Protein 3S6O (pdb70)

Structure (mmCIF, N/CA/C/O backbone):
data_3S6O
#
_entry.id   3S6O
#
_cell.length_a   51.410
_cell.length_b   165.660
_cell.length_c   165.840
_cell.angle_alpha   90.000
_cell.angle_beta   90.000
_cell.angle_gamma   90.000
#
_symmetry.space_group_name_H-M   'P 2 21 21'
#
loop_
_entity.id
_entity.type
_entity.pdbx_description
1 polymer 'Polysaccharide deacetylase family protein'
2 non-polymer 1,2-ETHANEDIOL
3 water water
#
loop_
_atom_site.group_PDB
_atom_site.id
_atom_site.type_symbol
_atom_site.label_atom_id
_atom_site.label_alt_id
_atom_site.label_comp_id
_atom_site.label_asym_id
_atom_site.label_entity_id
_atom_site.label_seq_id
_atom_site.pdbx_PDB_ins_code
_atom_site.Cartn_x
_atom_site.Cartn_y
_atom_site.Cartn_z
_atom_site.occupancy
_atom_site.B_iso_or_equiv
_atom_site.auth_seq_id
_atom_site.auth_comp_id
_atom_site.auth_asym_id
_atom_site.auth_atom_id
_atom_site.pdbx_PDB_model_num
ATOM 1 N N . PHE A 1 7 ? -1.594 -16.191 -74.701 1.00 30.58 3 PHE A N 1
ATOM 2 C CA . PHE A 1 7 ? -2.336 -17.200 -73.900 1.00 30.17 3 PHE A CA 1
ATOM 3 C C . PHE A 1 7 ? -2.649 -16.637 -72.535 1.00 30.50 3 PHE A C 1
ATOM 4 O O . PHE A 1 7 ? -1.747 -16.222 -71.788 1.00 30.48 3 PHE A O 1
ATOM 12 N N . ASP A 1 8 ? -3.934 -16.655 -72.211 1.00 30.27 4 ASP A N 1
ATOM 13 C CA . ASP A 1 8 ? -4.412 -16.228 -70.902 1.00 30.07 4 ASP A CA 1
ATOM 14 C C . ASP A 1 8 ? -3.770 -14.910 -70.442 1.00 29.98 4 ASP A C 1
ATOM 15 O O . ASP A 1 8 ? -3.093 -14.858 -69.399 1.00 30.89 4 ASP A O 1
ATOM 20 N N . PRO A 1 9 ? -3.981 -13.835 -71.226 1.00 29.38 5 PRO A N 1
ATOM 21 C CA . PRO A 1 9 ? -3.403 -12.517 -70.924 1.00 28.41 5 PRO A CA 1
ATOM 22 C C . PRO A 1 9 ? -3.673 -12.026 -69.504 1.00 26.58 5 PRO A C 1
ATOM 23 O O . PRO A 1 9 ? -2.774 -11.466 -68.877 1.00 27.89 5 PRO A O 1
ATOM 27 N N . ASN A 1 10 ? -4.881 -12.267 -68.999 1.00 24.55 6 ASN A N 1
ATOM 28 C CA . ASN A 1 10 ? -5.293 -11.816 -67.658 1.00 21.88 6 ASN A CA 1
ATOM 29 C C . ASN A 1 10 ? -4.866 -12.694 -66.463 1.00 19.30 6 ASN A C 1
ATOM 30 O O . ASN A 1 10 ? -5.131 -12.350 -65.329 1.00 19.57 6 ASN A O 1
ATOM 32 N N . TYR A 1 11 ? -4.231 -13.828 -66.723 1.00 23.31 7 TYR A N 1
ATOM 33 C CA . TYR A 1 11 ? -3.737 -14.726 -65.673 1.00 19.28 7 TYR A CA 1
ATOM 34 C C . TYR A 1 11 ? -2.988 -14.009 -64.556 1.00 16.59 7 TYR A C 1
ATOM 35 O O . TYR A 1 11 ? -1.960 -13.428 -64.828 1.00 16.48 7 TYR A O 1
ATOM 44 N N . PRO A 1 12 ? -3.458 -14.092 -63.300 1.00 14.90 8 PRO A N 1
ATOM 45 C CA . PRO A 1 12 ? -2.873 -13.328 -62.157 1.00 13.84 8 PRO A CA 1
ATOM 46 C C . PRO A 1 12 ? -1.753 -14.052 -61.361 1.00 12.78 8 PRO A C 1
ATOM 47 O O . PRO A 1 12 ? -1.743 -14.048 -60.117 1.00 12.99 8 PRO A O 1
ATOM 51 N N . ARG A 1 13 ? -0.857 -14.727 -62.067 1.00 10.25 9 ARG A N 1
ATOM 52 C CA . ARG A 1 13 ? 0.354 -15.253 -61.473 1.00 8.08 9 ARG A CA 1
ATOM 53 C C . ARG A 1 13 ? 1.481 -14.862 -62.395 1.00 7.75 9 ARG A C 1
ATOM 54 O O . ARG A 1 13 ? 1.325 -14.990 -63.631 1.00 8.51 9 ARG A O 1
ATOM 62 N N . ASP A 1 14 ? 2.594 -14.425 -61.823 1.00 7.40 10 ASP A N 1
ATOM 63 C CA . ASP A 1 14 ? 3.812 -14.256 -62.601 1.00 7.53 10 ASP A CA 1
ATOM 64 C C . ASP A 1 14 ? 4.720 -15.523 -62.522 1.00 7.25 10 ASP A C 1
ATOM 65 O O . ASP A 1 14 ? 5.469 -15.717 -61.572 1.00 6.87 10 ASP A O 1
ATOM 70 N N . LEU A 1 15 ? 4.648 -16.342 -63.560 1.00 7.51 11 LEU A N 1
ATOM 71 C CA . LEU A 1 15 ? 5.466 -17.543 -63.691 1.00 7.38 11 LEU A CA 1
ATOM 72 C C . LEU A 1 15 ? 6.886 -17.225 -64.163 1.00 7.53 11 LEU A C 1
ATOM 73 O O . LEU A 1 15 ? 7.815 -18.023 -64.014 1.00 7.41 11 LEU A O 1
ATOM 78 N N . ILE A 1 16 ? 7.056 -16.061 -64.759 1.00 7.87 12 ILE A N 1
ATOM 79 C CA . ILE A 1 16 ? 8.286 -15.735 -65.446 1.00 8.18 12 ILE A CA 1
ATOM 80 C C . ILE A 1 16 ? 9.310 -15.002 -64.542 1.00 7.94 12 ILE A C 1
ATOM 81 O O . ILE A 1 16 ? 10.479 -15.354 -64.505 1.00 7.94 12 ILE A O 1
ATOM 86 N N . GLY A 1 17 ? 8.872 -13.982 -63.827 1.00 7.79 13 GLY A N 1
ATOM 87 C CA . GLY A 1 17 ? 9.754 -13.345 -62.818 1.00 7.54 13 GLY A CA 1
ATOM 88 C C . GLY A 1 17 ? 10.821 -12.551 -63.539 1.00 7.97 13 GLY A C 1
ATOM 89 O O . GLY A 1 17 ? 10.487 -11.807 -64.482 1.00 8.44 13 GLY A O 1
ATOM 90 N N . TYR A 1 18 ? 12.087 -12.746 -63.132 1.00 7.88 14 TYR A N 1
ATOM 91 C CA . TYR A 1 18 ? 13.256 -12.150 -63.800 1.00 8.35 14 TYR A CA 1
ATOM 92 C C . TYR A 1 18 ? 13.674 -12.849 -65.102 1.00 8.83 14 TYR A C 1
ATOM 93 O O . TYR A 1 18 ? 14.447 -12.311 -65.905 1.00 9.37 14 TYR A O 1
ATOM 102 N N . GLY A 1 19 ? 13.183 -14.066 -65.309 1.00 8.77 15 GLY A N 1
ATOM 103 C CA . GLY A 1 19 ? 13.604 -14.829 -66.485 1.00 9.88 15 GLY A CA 1
ATOM 104 C C . GLY A 1 19 ? 15.045 -15.282 -66.314 1.00 10.19 15 GLY A C 1
ATOM 105 O O . GLY A 1 19 ? 15.533 -15.396 -65.189 1.00 9.94 15 GLY A O 1
ATOM 106 N N . ARG A 1 20 ? 15.728 -15.549 -67.418 1.00 10.65 16 ARG A N 1
ATOM 107 C CA . ARG A 1 20 ? 17.020 -16.227 -67.334 1.00 12.81 16 ARG A CA 1
ATOM 108 C C . ARG A 1 20 ? 18.132 -15.390 -66.701 1.00 13.57 16 ARG A C 1
ATOM 109 O O . ARG A 1 20 ? 19.057 -15.951 -66.128 1.00 14.28 16 ARG A O 1
ATOM 117 N N . HIS A 1 21 ? 18.014 -14.062 -66.755 1.00 13.72 17 HIS A N 1
ATOM 118 C CA . HIS A 1 21 ? 19.058 -13.172 -66.251 1.00 14.75 17 HIS A CA 1
ATOM 119 C C . HIS A 1 21 ? 18.479 -12.201 -65.227 1.00 13.86 17 HIS A C 1
ATOM 120 O O . HIS A 1 21 ? 17.880 -11.188 -65.609 1.00 14.13 17 HIS A O 1
ATOM 127 N N . PRO A 1 22 ? 18.601 -12.531 -63.920 1.00 12.07 18 PRO A N 1
ATOM 128 C CA . PRO A 1 22 ? 18.108 -11.602 -62.915 1.00 11.76 18 PRO A CA 1
ATOM 129 C C . PRO A 1 22 ? 18.922 -10.334 -62.863 1.00 11.20 18 PRO A C 1
ATOM 130 O O . PRO A 1 22 ? 20.108 -10.309 -63.307 1.00 10.68 18 PRO A O 1
ATOM 134 N N . VAL A 1 23 ? 18.308 -9.304 -62.294 1.00 10.24 19 VAL A N 1
ATOM 135 C CA . VAL A 1 23 ? 18.999 -8.056 -62.053 1.00 10.74 19 VAL A CA 1
ATOM 136 C C . VAL A 1 23 ? 20.170 -8.282 -61.109 1.00 10.04 19 VAL A C 1
ATOM 137 O O . VAL A 1 23 ? 20.175 -9.220 -60.332 1.00 8.83 19 VAL A O 1
ATOM 141 N N . GLN A 1 24 ? 21.164 -7.416 -61.203 1.00 10.47 20 GLN A N 1
ATOM 142 C CA . GLN A 1 24 ? 22.257 -7.413 -60.254 1.00 10.20 20 GLN A CA 1
ATOM 143 C C . GLN A 1 24 ? 21.832 -6.831 -58.916 1.00 9.25 20 GLN A C 1
ATOM 144 O O . GLN A 1 24 ? 21.464 -5.644 -58.834 1.00 9.38 20 GLN A O 1
ATOM 150 N N . ALA A 1 25 ? 21.949 -7.653 -57.871 1.00 8.78 21 ALA A N 1
ATOM 151 C CA . ALA A 1 25 ? 21.588 -7.258 -56.496 1.00 8.35 21 ALA A CA 1
ATOM 152 C C . ALA A 1 25 ? 22.398 -6.054 -56.002 1.00 8.69 21 ALA A C 1
ATOM 153 O O . ALA A 1 25 ? 21.839 -5.133 -55.367 1.00 8.57 21 ALA A O 1
ATOM 155 N N . ASN A 1 26 ? 23.711 -6.073 -56.284 1.00 9.15 22 ASN A N 1
ATOM 156 C CA . ASN A 1 26 ? 24.621 -5.021 -55.888 1.00 9.56 22 ASN A CA 1
ATOM 157 C C . ASN A 1 26 ? 24.564 -4.856 -54.374 1.00 9.17 22 ASN A C 1
ATOM 158 O O . ASN A 1 26 ? 24.425 -3.738 -53.846 1.00 9.25 22 ASN A O 1
ATOM 163 N N . TRP A 1 27 ? 24.695 -5.976 -53.664 1.00 8.80 23 TRP A N 1
ATOM 164 C CA . TRP A 1 27 ? 24.602 -5.981 -52.193 1.00 8.45 23 TRP A CA 1
ATOM 165 C C . TRP A 1 27 ? 25.715 -5.105 -51.612 1.00 8.88 23 TRP A C 1
ATOM 166 O O . TRP A 1 27 ? 26.771 -4.967 -52.243 1.00 9.41 23 TRP A O 1
ATOM 177 N N . PRO A 1 28 ? 25.501 -4.558 -50.410 1.00 8.70 24 PRO A N 1
ATOM 178 C CA . PRO A 1 28 ? 26.596 -3.828 -49.767 1.00 9.32 24 PRO A CA 1
ATOM 179 C C . PRO A 1 28 ? 27.820 -4.749 -49.612 1.00 9.35 24 PRO A C 1
ATOM 180 O O . PRO A 1 28 ? 27.690 -5.976 -49.375 1.00 9.43 24 PRO A O 1
ATOM 184 N N . GLY A 1 29 ? 28.994 -4.153 -49.778 1.00 9.96 25 GLY A N 1
ATOM 185 C CA . GLY A 1 29 ? 30.260 -4.820 -49.544 1.00 10.52 25 GLY A CA 1
ATOM 186 C C . GLY A 1 29 ? 30.534 -5.843 -50.638 1.00 10.65 25 GLY A C 1
ATOM 187 O O . GLY A 1 29 ? 31.328 -6.752 -50.457 1.00 10.63 25 GLY A O 1
ATOM 188 N N . ARG A 1 30 ? 29.860 -5.654 -51.773 1.00 11.10 26 ARG A N 1
ATOM 189 C CA . ARG A 1 30 ? 29.958 -6.544 -52.923 1.00 12.28 26 ARG A CA 1
ATOM 190 C C . ARG A 1 30 ? 29.689 -7.982 -52.525 1.00 10.73 26 ARG A C 1
ATOM 191 O O . ARG A 1 30 ? 30.322 -8.909 -53.031 1.00 12.01 26 ARG A O 1
ATOM 199 N N . ALA A 1 31 ? 28.738 -8.156 -51.619 1.00 9.76 27 ALA A N 1
ATOM 200 C CA . ALA A 1 31 ? 28.393 -9.479 -51.104 1.00 9.06 27 ALA A CA 1
ATOM 201 C C . ALA A 1 31 ? 27.987 -10.429 -52.207 1.00 9.00 27 ALA A C 1
ATOM 202 O O . ALA A 1 31 ? 27.246 -10.055 -53.101 1.00 8.93 27 ALA A O 1
ATOM 204 N N . ARG A 1 32 ? 28.497 -11.663 -52.136 1.00 9.11 28 ARG A N 1
ATOM 205 C CA . ARG A 1 32 ? 28.097 -12.720 -53.069 1.00 9.01 28 ARG A CA 1
ATOM 206 C C . ARG A 1 32 ? 26.704 -13.262 -52.723 1.00 8.33 28 ARG A C 1
ATOM 207 O O . ARG A 1 32 ? 25.966 -13.734 -53.593 1.00 8.20 28 ARG A O 1
ATOM 215 N N . VAL A 1 33 ? 26.309 -13.148 -51.463 1.00 7.97 29 VAL A N 1
ATOM 216 C CA . VAL A 1 33 ? 24.989 -13.623 -51.035 1.00 7.37 29 VAL A CA 1
ATOM 217 C C . VAL A 1 33 ? 24.543 -12.825 -49.831 1.00 7.10 29 VAL A C 1
ATOM 218 O O . VAL A 1 33 ? 25.375 -12.493 -48.980 1.00 7.29 29 VAL A O 1
ATOM 222 N N . ALA A 1 34 ? 23.244 -12.571 -49.728 1.00 6.70 30 ALA A N 1
ATOM 223 C CA . ALA A 1 34 ? 22.681 -11.993 -48.530 1.00 6.45 30 ALA A CA 1
ATOM 224 C C . ALA A 1 34 ? 22.007 -13.074 -47.707 1.00 6.10 30 ALA A C 1
ATOM 225 O O . ALA A 1 34 ? 21.119 -13.716 -48.207 1.00 5.87 30 ALA A O 1
ATOM 227 N N . VAL A 1 35 ? 22.369 -13.192 -46.424 1.00 6.10 31 VAL A N 1
ATOM 228 C CA . VAL A 1 35 ? 21.860 -14.257 -45.556 1.00 5.87 31 VAL A CA 1
ATOM 229 C C . VAL A 1 35 ? 20.941 -13.616 -44.563 1.00 5.67 31 VAL A C 1
ATOM 230 O O . VAL A 1 35 ? 21.328 -12.625 -43.955 1.00 5.82 31 VAL A O 1
ATOM 234 N N . GLN A 1 36 ? 19.708 -14.115 -44.465 1.00 5.37 32 GLN A N 1
ATOM 235 C CA . GLN A 1 36 ? 18.659 -13.482 -43.631 1.00 5.23 32 GLN A CA 1
ATOM 236 C C . GLN A 1 36 ? 18.055 -14.537 -42.705 1.00 5.10 32 GLN A C 1
ATOM 237 O O . GLN A 1 36 ? 17.225 -15.342 -43.117 1.00 4.92 32 GLN A O 1
ATOM 243 N N . PHE A 1 37 ? 18.456 -14.514 -41.429 1.00 5.24 33 PHE A N 1
ATOM 244 C CA . PHE A 1 37 ? 17.905 -15.471 -40.462 1.00 5.20 33 PHE A CA 1
ATOM 245 C C . PHE A 1 37 ? 16.578 -14.957 -39.884 1.00 5.10 33 PHE A C 1
ATOM 246 O O . PHE A 1 37 ? 16.502 -13.780 -39.517 1.00 5.20 33 PHE A O 1
ATOM 254 N N . VAL A 1 38 ? 15.560 -15.833 -39.870 1.00 4.97 34 VAL A N 1
ATOM 255 C CA . VAL A 1 38 ? 14.265 -15.492 -39.343 1.00 4.95 34 VAL A CA 1
ATOM 256 C C . VAL A 1 38 ? 14.046 -16.268 -38.064 1.00 5.11 34 VAL A C 1
ATOM 257 O O . VAL A 1 38 ? 14.225 -17.479 -38.069 1.00 5.10 34 VAL A O 1
ATOM 261 N N . LEU A 1 39 ? 13.699 -15.570 -36.987 1.00 5.30 35 LEU A N 1
ATOM 262 C CA . LEU A 1 39 ? 13.269 -16.211 -35.754 1.00 5.52 35 LEU A CA 1
ATOM 263 C C . LEU A 1 39 ? 11.801 -16.015 -35.631 1.00 5.54 35 LEU A C 1
ATOM 264 O O . LEU A 1 39 ? 11.359 -14.953 -35.256 1.00 5.68 35 LEU A O 1
ATOM 269 N N . ASN A 1 40 ? 11.056 -17.060 -35.952 1.00 4.86 36 ASN A N 1
ATOM 270 C CA . ASN A 1 40 ? 9.623 -17.046 -35.684 1.00 4.90 36 ASN A CA 1
ATOM 271 C C . ASN A 1 40 ? 9.372 -17.050 -34.176 1.00 4.77 36 ASN A C 1
ATOM 272 O O . ASN A 1 40 ? 10.013 -17.832 -33.436 1.00 4.65 36 ASN A O 1
ATOM 277 N N . TYR A 1 41 ? 8.473 -16.189 -33.704 1.00 4.91 37 TYR A N 1
ATOM 278 C CA . TYR A 1 41 ? 8.039 -16.239 -32.301 1.00 4.89 37 TYR A CA 1
ATOM 279 C C . TYR A 1 41 ? 6.517 -16.319 -32.263 1.00 5.09 37 TYR A C 1
ATOM 280 O O . TYR A 1 41 ? 5.838 -15.299 -32.406 1.00 5.36 37 TYR A O 1
ATOM 289 N N . GLU A 1 42 ? 6.029 -17.560 -32.099 1.00 5.00 38 GLU A N 1
ATOM 290 C CA . GLU A 1 42 ? 4.611 -17.941 -32.209 1.00 5.22 38 GLU A CA 1
ATOM 291 C C . GLU A 1 42 ? 4.095 -18.458 -30.886 1.00 5.23 38 GLU A C 1
ATOM 292 O O . GLU A 1 42 ? 2.910 -18.442 -30.645 1.00 5.49 38 GLU A O 1
ATOM 298 N N . GLU A 1 43 ? 5.010 -18.903 -30.024 1.00 5.00 39 GLU A N 1
ATOM 299 C CA . GLU A 1 43 ? 4.641 -19.521 -28.771 1.00 5.05 39 GLU A CA 1
ATOM 300 C C . GLU A 1 43 ? 3.828 -18.606 -27.847 1.00 5.35 39 GLU A C 1
ATOM 301 O O . GLU A 1 43 ? 4.280 -17.570 -27.396 1.00 5.68 39 GLU A O 1
ATOM 307 N N . GLY A 1 44 ? 2.608 -19.008 -27.515 1.00 6.52 40 GLY A N 1
ATOM 308 C CA . GLY A 1 44 ? 1.677 -18.146 -26.817 1.00 6.02 40 GLY A CA 1
ATOM 309 C C . GLY A 1 44 ? 0.552 -17.645 -27.686 1.00 6.37 40 GLY A C 1
ATOM 310 O O . GLY A 1 44 ? -0.461 -17.144 -27.183 1.00 6.84 40 GLY A O 1
ATOM 311 N N . GLY A 1 45 ? 0.758 -17.765 -28.997 1.00 6.21 41 GLY A N 1
ATOM 312 C CA . GLY A 1 45 ? -0.228 -17.377 -29.950 1.00 6.58 41 GLY A CA 1
ATOM 313 C C . GLY A 1 45 ? -0.908 -18.458 -30.732 1.00 6.63 41 GLY A C 1
ATOM 314 O O . GLY A 1 45 ? -1.760 -18.127 -31.573 1.00 7.03 41 GLY A O 1
ATOM 315 N N . GLU A 1 46 ? -0.562 -19.720 -30.462 1.00 6.32 42 GLU A N 1
ATOM 316 C CA . GLU A 1 46 ? -0.998 -20.900 -31.239 1.00 6.37 42 GLU A CA 1
ATOM 317 C C . GLU A 1 46 ? -2.434 -21.296 -30.897 1.00 6.82 42 GLU A C 1
ATOM 318 O O . GLU A 1 46 ? -3.060 -20.633 -30.074 1.00 7.11 42 GLU A O 1
ATOM 324 N N . ASN A 1 47 ? -2.977 -22.313 -31.571 1.00 6.98 43 ASN A N 1
ATOM 325 C CA . ASN A 1 47 ? -4.326 -22.794 -31.232 1.00 7.46 43 ASN A CA 1
ATOM 326 C C . ASN A 1 47 ? -4.327 -23.312 -29.824 1.00 7.33 43 ASN A C 1
ATOM 327 O O . ASN A 1 47 ? -3.544 -24.216 -29.419 1.00 6.95 43 ASN A O 1
ATOM 332 N N . CYS A 1 48 ? -5.270 -22.783 -29.079 1.00 7.76 44 CYS A N 1
ATOM 333 C CA . CYS A 1 48 ? -5.479 -23.231 -27.724 1.00 7.80 44 CYS A CA 1
ATOM 334 C C . CYS A 1 48 ? -6.865 -22.790 -27.273 1.00 8.50 44 CYS A C 1
ATOM 335 O O . CYS A 1 48 ? -7.332 -21.694 -27.594 1.00 8.89 44 CYS A O 1
ATOM 338 N N . VAL A 1 49 ? -7.570 -23.675 -26.587 1.00 8.76 45 VAL A N 1
ATOM 339 C CA . VAL A 1 49 ? -8.913 -23.308 -26.096 1.00 9.52 45 VAL A CA 1
ATOM 340 C C . VAL A 1 49 ? -8.866 -22.106 -25.144 1.00 10.75 45 VAL A C 1
ATOM 341 O O . VAL A 1 49 ? -9.834 -21.313 -25.058 1.00 11.97 45 VAL A O 1
ATOM 345 N N . LEU A 1 50 ? -7.723 -21.916 -24.481 1.00 11.14 46 LEU A N 1
ATOM 346 C CA . LEU A 1 50 ? -7.503 -20.734 -23.651 1.00 11.23 46 LEU A CA 1
ATOM 347 C C . LEU A 1 50 ? -7.626 -19.446 -24.433 1.00 12.77 46 LEU A C 1
ATOM 348 O O . LEU A 1 50 ? -7.934 -18.380 -23.861 1.00 15.06 46 LEU A O 1
ATOM 353 N N . HIS A 1 51 ? -7.377 -19.514 -25.739 1.00 12.87 47 HIS A N 1
ATOM 354 C CA . HIS A 1 51 ? -7.347 -18.306 -26.565 1.00 13.60 47 HIS A CA 1
ATOM 355 C C . HIS A 1 51 ? -8.706 -18.063 -27.242 1.00 14.87 47 HIS A C 1
ATOM 356 O O . HIS A 1 51 ? -8.931 -17.058 -27.937 1.00 16.60 47 HIS A O 1
ATOM 363 N N . GLY A 1 52 ? -9.630 -18.979 -27.031 1.00 14.14 48 GLY A N 1
ATOM 364 C CA . GLY A 1 52 ? -10.933 -18.895 -27.661 1.00 15.15 48 GLY A CA 1
ATOM 365 C C . GLY A 1 52 ? -11.016 -19.683 -28.948 1.00 14.41 48 GLY A C 1
ATOM 366 O O . GLY A 1 52 ? -12.026 -19.631 -29.631 1.00 14.70 48 GLY A O 1
ATOM 367 N N . ASP A 1 53 ? -9.952 -20.430 -29.275 1.00 12.87 49 ASP A N 1
ATOM 368 C CA . ASP A 1 53 ? -9.975 -21.330 -30.424 1.00 12.04 49 ASP A CA 1
ATOM 369 C C . ASP A 1 53 ? -10.798 -22.584 -30.111 1.00 12.79 49 ASP A C 1
ATOM 370 O O . ASP A 1 53 ? -10.944 -22.949 -28.950 1.00 13.84 49 ASP A O 1
ATOM 375 N N . PRO A 1 54 ? -11.360 -23.228 -31.143 1.00 13.47 50 PRO A N 1
ATOM 376 C CA . PRO A 1 54 ? -12.127 -24.485 -31.017 1.00 13.48 50 PRO A CA 1
ATOM 377 C C . PRO A 1 54 ? -11.336 -25.645 -30.415 1.00 12.39 50 PRO A C 1
ATOM 378 O O . PRO A 1 54 ? -11.904 -26.465 -29.661 1.00 10.98 50 PRO A O 1
ATOM 382 N N . ALA A 1 55 ? -10.029 -25.694 -30.704 1.00 10.88 51 ALA A N 1
ATOM 383 C CA . ALA A 1 55 ? -9.202 -26.871 -30.410 1.00 10.86 51 ALA A CA 1
ATOM 384 C C . ALA A 1 55 ? -7.709 -26.601 -30.302 1.00 9.61 51 ALA A C 1
ATOM 385 O O . ALA A 1 55 ? -7.217 -25.510 -30.568 1.00 9.08 51 ALA A O 1
ATOM 387 N N . SER A 1 56 ? -6.995 -27.647 -29.914 1.00 8.34 52 SER A N 1
ATOM 388 C CA . SER A 1 56 ? -5.609 -27.574 -29.547 1.00 7.71 52 SER A CA 1
ATOM 389 C C . SER A 1 56 ? -4.778 -27.599 -30.778 1.00 7.53 52 SER A C 1
ATOM 390 O O . SER A 1 56 ? -5.263 -28.004 -31.872 1.00 8.20 52 SER A O 1
ATOM 393 N N . GLU A 1 57 ? -3.520 -27.191 -30.618 1.00 6.98 53 GLU A N 1
ATOM 394 C CA . GLU A 1 57 ? -2.668 -27.035 -31.759 1.00 6.80 53 GLU A CA 1
ATOM 395 C C . GLU A 1 57 ? -2.241 -28.395 -32.328 1.00 6.82 53 GLU A C 1
ATOM 396 O O . GLU A 1 57 ? -2.101 -29.329 -31.612 1.00 7.57 53 GLU A O 1
ATOM 402 N N . GLN A 1 58 ? -2.112 -28.485 -33.648 1.00 7.77 54 GLN A N 1
ATOM 403 C CA . GLN A 1 58 ? -1.634 -29.698 -34.326 1.00 8.58 54 GLN A CA 1
ATOM 404 C C . GLN A 1 58 ? -0.291 -29.560 -35.062 1.00 9.40 54 GLN A C 1
ATOM 405 O O . GLN A 1 58 ? 0.398 -30.559 -35.335 1.00 9.60 54 GLN A O 1
ATOM 411 N N . PHE A 1 59 ? 0.075 -28.334 -35.416 1.00 8.40 55 PHE A N 1
ATOM 412 C CA . PHE A 1 59 ? 1.147 -28.090 -36.393 1.00 9.14 55 PHE A CA 1
ATOM 413 C C . PHE A 1 59 ? 2.455 -27.748 -35.703 1.00 8.08 55 PHE A C 1
ATOM 414 O O . PHE A 1 59 ? 2.447 -27.014 -34.712 1.00 8.44 55 PHE A O 1
ATOM 422 N N . LEU A 1 60 ? 3.559 -28.302 -36.207 1.00 7.04 56 LEU A N 1
ATOM 423 C CA . LEU A 1 60 ? 4.931 -27.880 -35.814 1.00 6.58 56 LEU A CA 1
ATOM 424 C C . LEU A 1 60 ? 5.219 -28.152 -34.344 1.00 5.55 56 LEU A C 1
ATOM 425 O O . LEU A 1 60 ? 5.539 -27.242 -33.578 1.00 6.16 56 LEU A O 1
ATOM 430 N N . SER A 1 61 ? 5.080 -29.420 -33.947 1.00 5.71 57 SER A N 1
ATOM 431 C CA . SER A 1 61 ? 5.403 -29.851 -32.570 1.00 5.55 57 SER A CA 1
ATOM 432 C C . SER A 1 61 ? 6.274 -31.078 -32.637 1.00 5.76 57 SER A C 1
ATOM 433 O O . SER A 1 61 ? 6.672 -31.537 -33.730 1.00 8.37 57 SER A O 1
ATOM 436 N N . GLU A 1 62 ? 6.538 -31.661 -31.480 1.00 5.73 58 GLU A N 1
ATOM 437 C CA . GLU A 1 62 ? 7.264 -32.921 -31.405 1.00 6.87 58 GLU A CA 1
ATOM 438 C C . GLU A 1 62 ? 6.358 -34.126 -31.708 1.00 9.44 58 GLU A C 1
ATOM 439 O O . GLU A 1 62 ? 6.846 -35.244 -31.925 1.00 11.34 58 GLU A O 1
ATOM 445 N N . ILE A 1 63 ? 5.038 -33.911 -31.674 1.00 11.22 59 ILE A N 1
ATOM 446 C CA . ILE A 1 63 ? 4.030 -34.953 -31.931 1.00 13.87 59 ILE A CA 1
ATOM 447 C C . ILE A 1 63 ? 3.591 -34.788 -33.408 1.00 15.66 59 ILE A C 1
ATOM 448 O O . ILE A 1 63 ? 2.569 -34.165 -33.703 1.00 17.28 59 ILE A O 1
ATOM 453 N N . VAL A 1 64 ? 4.357 -35.319 -34.349 1.00 16.11 60 VAL A N 1
ATOM 454 C CA . VAL A 1 64 ? 3.946 -35.156 -35.758 1.00 17.49 60 VAL A CA 1
ATOM 455 C C . VAL A 1 64 ? 2.668 -35.976 -36.039 1.00 17.64 60 VAL A C 1
ATOM 456 O O . VAL A 1 64 ? 2.549 -37.107 -35.613 1.00 18.10 60 VAL A O 1
ATOM 460 N N . GLY A 1 65 ? 1.681 -35.362 -36.697 1.00 18.41 61 GLY A N 1
ATOM 461 C CA . GLY A 1 65 ? 0.404 -36.009 -36.965 1.00 17.70 61 GLY A CA 1
ATOM 462 C C . GLY A 1 65 ? -0.567 -35.869 -35.803 1.00 17.00 61 GLY A C 1
ATOM 463 O O . GLY A 1 65 ? -1.584 -36.572 -35.750 1.00 17.70 61 GLY A O 1
ATOM 464 N N . ALA A 1 66 ? -0.268 -34.954 -34.871 1.00 14.50 62 ALA A N 1
ATOM 465 C CA . ALA A 1 66 ? -1.108 -34.760 -33.677 1.00 14.00 62 ALA A CA 1
ATOM 466 C C . ALA A 1 66 ? -2.588 -34.511 -34.006 1.00 14.06 62 ALA A C 1
ATOM 467 O O . ALA A 1 66 ? -2.919 -33.804 -34.970 1.00 13.17 62 ALA A O 1
ATOM 469 N N . ALA A 1 67 ? -3.468 -35.052 -33.183 1.00 13.51 63 ALA A N 1
ATOM 470 C CA . ALA A 1 67 ? -4.926 -34.791 -33.304 1.00 14.49 63 ALA A CA 1
ATOM 471 C C . ALA A 1 67 ? -5.268 -33.429 -32.712 1.00 13.36 63 ALA A C 1
ATOM 472 O O . ALA A 1 67 ? -4.537 -32.918 -31.890 1.00 14.67 63 ALA A O 1
ATOM 474 N N . ALA A 1 68 ? -6.366 -32.829 -33.128 1.00 11.37 64 ALA A N 1
ATOM 475 C CA . ALA A 1 68 ? -6.857 -31.656 -32.404 1.00 11.01 64 ALA A CA 1
ATOM 476 C C . ALA A 1 68 ? -7.899 -32.115 -31.380 1.00 10.62 64 ALA A C 1
ATOM 477 O O . ALA A 1 68 ? -8.835 -32.835 -31.729 1.00 12.82 64 ALA A O 1
ATOM 479 N N . TYR A 1 69 ? -7.792 -31.647 -30.159 1.00 9.70 65 TYR A N 1
ATOM 480 C CA . TYR A 1 69 ? -8.865 -31.821 -29.139 1.00 10.23 65 TYR A CA 1
ATOM 481 C C . TYR A 1 69 ? -9.587 -30.509 -28.813 1.00 10.84 65 TYR A C 1
ATOM 482 O O . TYR A 1 69 ? -8.956 -29.472 -28.734 1.00 10.67 65 TYR A O 1
ATOM 491 N N . PRO A 1 70 ? -10.914 -30.558 -28.593 1.00 11.77 66 PRO A N 1
ATOM 492 C CA . PRO A 1 70 ? -11.732 -29.428 -28.087 1.00 12.16 66 PRO A CA 1
ATOM 493 C C . PRO A 1 70 ? -11.543 -29.270 -26.568 1.00 12.02 66 PRO A C 1
ATOM 494 O O . PRO A 1 70 ? -12.508 -29.305 -25.760 1.00 11.78 66 PRO A O 1
ATOM 498 N N . ALA A 1 71 ? -10.274 -29.108 -26.194 1.00 10.77 67 ALA A N 1
ATOM 499 C CA . ALA A 1 71 ? -9.863 -29.167 -24.808 1.00 10.18 67 ALA A CA 1
ATOM 500 C C . ALA A 1 71 ? -8.408 -28.747 -24.795 1.00 9.30 67 ALA A C 1
ATOM 501 O O . ALA A 1 71 ? -7.796 -28.594 -25.825 1.00 11.51 67 ALA A O 1
ATOM 503 N N . ARG A 1 72 ? -7.808 -28.624 -23.630 1.00 9.44 68 ARG A N 1
ATOM 504 C CA . ARG A 1 72 ? -6.381 -28.388 -23.576 1.00 9.11 68 ARG A CA 1
ATOM 505 C C . ARG A 1 72 ? -5.637 -29.692 -23.778 1.00 7.91 68 ARG A C 1
ATOM 506 O O . ARG A 1 72 ? -5.915 -30.678 -23.122 1.00 7.95 68 ARG A O 1
ATOM 514 N N . HIS A 1 73 ? -4.682 -29.678 -24.706 1.00 7.36 69 HIS A N 1
ATOM 515 C CA . HIS A 1 73 ? -3.749 -30.763 -24.914 1.00 7.10 69 HIS A CA 1
ATOM 516 C C . HIS A 1 73 ? -2.417 -30.466 -24.206 1.00 6.71 69 HIS A C 1
ATOM 517 O O . HIS A 1 73 ? -1.594 -29.686 -24.709 1.00 6.41 69 HIS A O 1
ATOM 524 N N . MET A 1 74 ? -2.199 -31.068 -23.046 1.00 6.79 70 MET A N 1
ATOM 525 C CA . MET A 1 74 ? -1.063 -30.645 -22.196 1.00 6.57 70 MET A CA 1
ATOM 526 C C . MET A 1 74 ? 0.330 -30.817 -22.871 1.00 6.22 70 MET A C 1
ATOM 527 O O . MET A 1 74 ? 1.148 -29.910 -22.880 1.00 5.99 70 MET A O 1
ATOM 532 N N . SER A 1 75 ? 0.548 -31.944 -23.492 1.00 6.25 71 SER A N 1
ATOM 533 C CA . SER A 1 75 ? 1.841 -32.267 -24.139 1.00 6.04 71 SER A CA 1
ATOM 534 C C . SER A 1 75 ? 2.160 -31.168 -25.152 1.00 5.78 71 SER A C 1
ATOM 535 O O . SER A 1 75 ? 3.294 -30.678 -25.222 1.00 5.57 71 SER A O 1
ATOM 538 N N . MET A 1 76 ? 1.131 -30.797 -25.909 1.00 5.87 72 MET A N 1
ATOM 539 C CA . MET A 1 76 ? 1.264 -29.764 -26.946 1.00 5.71 72 MET A CA 1
ATOM 540 C C . MET A 1 76 ? 1.576 -28.441 -26.283 1.00 5.54 72 MET A C 1
ATOM 541 O O . MET A 1 76 ? 2.378 -27.635 -26.796 1.00 5.33 72 MET A O 1
ATOM 546 N N . GLU A 1 77 ? 0.917 -28.172 -25.155 1.00 5.71 73 GLU A N 1
ATOM 547 C CA . GLU A 1 77 ? 1.165 -26.890 -24.505 1.00 5.67 73 GLU A CA 1
ATOM 548 C C . GLU A 1 77 ? 2.614 -26.787 -23.971 1.00 5.46 73 GLU A C 1
ATOM 549 O O . GLU A 1 77 ? 3.233 -25.762 -24.125 1.00 5.33 73 GLU A O 1
ATOM 555 N N . SER A 1 78 ? 3.176 -27.853 -23.402 1.00 5.49 74 SER A N 1
ATOM 556 C CA . SER A 1 78 ? 4.510 -27.759 -22.807 1.00 5.41 74 SER A CA 1
ATOM 557 C C . SER A 1 78 ? 5.596 -27.840 -23.886 1.00 5.20 74 SER A C 1
ATOM 558 O O . SER A 1 78 ? 6.677 -27.222 -23.771 1.00 5.12 74 SER A O 1
ATOM 561 N N . ILE A 1 79 ? 5.272 -28.534 -24.966 1.00 5.17 75 ILE A N 1
ATOM 562 C CA . ILE A 1 79 ? 6.100 -28.438 -26.171 1.00 5.03 75 ILE A CA 1
ATOM 563 C C . ILE A 1 79 ? 6.264 -26.979 -26.692 1.00 4.86 75 ILE A C 1
ATOM 564 O O . ILE A 1 79 ? 7.394 -26.523 -26.947 1.00 4.76 75 ILE A O 1
ATOM 569 N N . TYR A 1 80 ? 5.159 -26.256 -26.834 1.00 4.89 76 TYR A N 1
ATOM 570 C CA . TYR A 1 80 ? 5.193 -24.811 -27.178 1.00 4.81 76 TYR A CA 1
ATOM 571 C C . TYR A 1 80 ? 5.905 -23.972 -26.099 1.00 4.81 76 TYR A C 1
ATOM 572 O O . TYR A 1 80 ? 6.724 -23.066 -26.386 1.00 4.72 76 TYR A O 1
ATOM 581 N N . GLU A 1 81 ? 5.620 -24.295 -24.840 1.00 4.96 77 GLU A N 1
ATOM 582 C CA . GLU A 1 81 ? 6.237 -23.570 -23.721 1.00 5.07 77 GLU A CA 1
ATOM 583 C C . GLU A 1 81 ? 7.738 -23.703 -23.710 1.00 4.99 77 GLU A C 1
ATOM 584 O O . GLU A 1 81 ? 8.434 -22.762 -23.262 1.00 5.07 77 GLU A O 1
ATOM 590 N N . TYR A 1 82 ? 8.234 -24.849 -24.191 1.00 4.92 78 TYR A N 1
ATOM 591 C CA . TYR A 1 82 ? 9.657 -25.019 -24.322 1.00 4.92 78 TYR A CA 1
ATOM 592 C C . TYR A 1 82 ? 10.278 -23.884 -25.125 1.00 4.80 78 TYR A C 1
ATOM 593 O O . TYR A 1 82 ? 11.335 -23.364 -24.765 1.00 4.90 78 TYR A O 1
ATOM 602 N N . GLY A 1 83 ? 9.640 -23.531 -26.228 1.00 4.65 79 GLY A N 1
ATOM 603 C CA . GLY A 1 83 ? 10.158 -22.434 -27.084 1.00 4.57 79 GLY A CA 1
ATOM 604 C C . GLY A 1 83 ? 10.299 -21.097 -26.343 1.00 4.66 79 GLY A C 1
ATOM 605 O O . GLY A 1 83 ? 11.292 -20.397 -26.483 1.00 4.70 79 GLY A O 1
ATOM 606 N N . SER A 1 84 ? 9.293 -20.719 -25.576 1.00 4.78 80 SER A N 1
ATOM 607 C CA . SER A 1 84 ? 9.306 -19.422 -24.925 1.00 4.97 80 SER A CA 1
ATOM 608 C C . SER A 1 84 ? 10.148 -19.400 -23.628 1.00 5.20 80 SER A C 1
ATOM 609 O O . SER A 1 84 ? 10.707 -18.344 -23.214 1.00 5.41 80 SER A O 1
ATOM 612 N N . ARG A 1 85 ? 10.231 -20.565 -22.988 1.00 5.24 81 ARG A N 1
ATOM 613 C CA . ARG A 1 85 ? 10.911 -20.724 -21.713 1.00 5.54 81 ARG A CA 1
ATOM 614 C C . ARG A 1 85 ? 12.432 -20.879 -21.872 1.00 5.59 81 ARG A C 1
ATOM 615 O O . ARG A 1 85 ? 13.209 -20.386 -21.040 1.00 5.98 81 ARG A O 1
ATOM 623 N N . ALA A 1 86 ? 12.844 -21.603 -22.911 1.00 5.37 82 ALA A N 1
ATOM 624 C CA . ALA A 1 86 ? 14.210 -22.117 -23.002 1.00 5.51 82 ALA A CA 1
ATOM 625 C C . ALA A 1 86 ? 14.798 -21.972 -24.398 1.00 5.34 82 ALA A C 1
ATOM 626 O O . ALA A 1 86 ? 15.912 -21.460 -24.550 1.00 5.50 82 ALA A O 1
ATOM 628 N N . GLY A 1 87 ? 14.111 -22.498 -25.415 1.00 5.08 83 GLY A N 1
ATOM 629 C CA . GLY A 1 87 ? 14.694 -22.515 -26.767 1.00 5.00 83 GLY A CA 1
ATOM 630 C C . GLY A 1 87 ? 15.084 -21.137 -27.295 1.00 4.97 83 GLY A C 1
ATOM 631 O O . GLY A 1 87 ? 16.163 -20.990 -27.904 1.00 5.09 83 GLY A O 1
ATOM 632 N N . VAL A 1 88 ? 14.207 -20.142 -27.073 1.00 4.87 84 VAL A N 1
ATOM 633 C CA . VAL A 1 88 ? 14.430 -18.749 -27.572 1.00 4.89 84 VAL A CA 1
ATOM 634 C C . VAL A 1 88 ? 15.741 -18.153 -27.095 1.00 5.15 84 VAL A C 1
ATOM 635 O O . VAL A 1 88 ? 16.516 -17.590 -27.871 1.00 5.20 84 VAL A O 1
ATOM 639 N N . TRP A 1 89 ? 16.001 -18.339 -25.805 1.00 5.37 85 TRP A N 1
ATOM 640 C CA . TRP A 1 89 ? 17.209 -17.841 -25.206 1.00 5.72 85 TRP A CA 1
ATOM 641 C C . TRP A 1 89 ? 18.457 -18.525 -25.739 1.00 5.86 85 TRP A C 1
ATOM 642 O O . TRP A 1 89 ? 19.503 -17.875 -25.902 1.00 6.12 85 TRP A O 1
ATOM 653 N N . ARG A 1 90 ? 18.378 -19.836 -25.991 1.00 5.78 86 ARG A N 1
ATOM 654 C CA . ARG A 1 90 ? 19.508 -20.531 -26.600 1.00 6.00 86 ARG A CA 1
ATOM 655 C C . ARG A 1 90 ? 19.850 -19.958 -27.941 1.00 5.92 86 ARG A C 1
ATOM 656 O O . ARG A 1 90 ? 21.043 -19.828 -28.294 1.00 6.23 86 ARG A O 1
ATOM 664 N N . ILE A 1 91 ? 18.831 -19.653 -28.733 1.00 5.56 87 ILE A N 1
ATOM 665 C CA . ILE A 1 91 ? 19.085 -19.053 -30.043 1.00 5.52 87 ILE A CA 1
ATOM 666 C C . ILE A 1 91 ? 19.655 -17.651 -29.915 1.00 5.66 87 ILE A C 1
ATOM 667 O O . ILE A 1 91 ? 20.612 -17.316 -30.561 1.00 5.88 87 ILE A O 1
ATOM 672 N N . LEU A 1 92 ? 19.023 -16.817 -29.087 1.00 5.60 88 LEU A N 1
ATOM 673 C CA . LEU A 1 92 ? 19.461 -15.420 -28.924 1.00 5.80 88 LEU A CA 1
ATOM 674 C C . LEU A 1 92 ? 20.896 -15.357 -28.387 1.00 6.24 88 LEU A C 1
ATOM 675 O O . LEU A 1 92 ? 21.675 -14.487 -28.779 1.00 6.47 88 LEU A O 1
ATOM 680 N N . ARG A 1 93 ? 21.254 -16.285 -27.500 1.00 6.41 89 ARG A N 1
ATOM 681 C CA . ARG A 1 93 ? 22.640 -16.313 -26.997 1.00 6.93 89 ARG A CA 1
ATOM 682 C C . ARG A 1 93 ? 23.682 -16.512 -28.097 1.00 7.12 89 ARG A C 1
ATOM 683 O O . ARG A 1 93 ? 24.773 -15.914 -28.064 1.00 7.56 89 ARG A O 1
ATOM 691 N N . GLU A 1 94 ? 23.349 -17.358 -29.063 1.00 6.88 90 GLU A N 1
ATOM 692 C CA . GLU A 1 94 ? 24.266 -17.706 -30.137 1.00 7.13 90 GLU A CA 1
ATOM 693 C C . GLU A 1 94 ? 24.443 -16.526 -31.061 1.00 7.11 90 GLU A C 1
ATOM 694 O O . GLU A 1 94 ? 25.560 -16.192 -31.455 1.00 7.53 90 GLU A O 1
ATOM 700 N N . PHE A 1 95 ? 23.338 -15.895 -31.450 1.00 6.69 91 PHE A N 1
ATOM 701 C CA . PHE A 1 95 ? 23.456 -14.683 -32.271 1.00 6.72 91 PHE A CA 1
ATOM 702 C C . PHE A 1 95 ? 24.241 -13.609 -31.566 1.00 7.08 91 PHE A C 1
ATOM 703 O O . PHE A 1 95 ? 25.074 -12.956 -32.166 1.00 7.38 91 PHE A O 1
ATOM 711 N N . ASP A 1 96 ? 23.959 -13.423 -30.284 1.00 7.10 92 ASP A N 1
ATOM 712 C CA . ASP A 1 96 ? 24.602 -12.367 -29.516 1.00 7.51 92 ASP A CA 1
ATOM 713 C C . ASP A 1 96 ? 26.116 -12.607 -29.439 1.00 8.08 92 ASP A C 1
ATOM 714 O O . ASP A 1 96 ? 26.914 -11.709 -29.650 1.00 9.27 92 ASP A O 1
ATOM 719 N N . LYS A 1 97 ? 26.502 -13.816 -29.121 1.00 8.43 93 LYS A N 1
ATOM 720 C CA . LYS A 1 97 ? 27.907 -14.186 -29.015 1.00 9.73 93 LYS A CA 1
ATOM 721 C C . LYS A 1 97 ? 28.671 -13.894 -30.303 1.00 9.04 93 LYS A C 1
ATOM 722 O O . LYS A 1 97 ? 29.869 -13.530 -30.261 1.00 9.65 93 LYS A O 1
ATOM 728 N N . ARG A 1 98 ? 27.982 -14.065 -31.435 1.00 8.59 94 ARG A N 1
ATOM 729 C CA . ARG A 1 98 ? 28.570 -13.844 -32.741 1.00 8.79 94 ARG A CA 1
ATOM 730 C C . ARG A 1 98 ? 28.373 -12.440 -33.300 1.00 8.71 94 ARG A C 1
ATOM 731 O O . ARG A 1 98 ? 28.904 -12.117 -34.379 1.00 8.93 94 ARG A O 1
ATOM 739 N N . GLY A 1 99 ? 27.645 -11.590 -32.577 1.00 8.57 95 GLY A N 1
ATOM 740 C CA . GLY A 1 99 ? 27.404 -10.216 -33.032 1.00 8.46 95 GLY A CA 1
ATOM 741 C C . GLY A 1 99 ? 26.617 -10.114 -34.331 1.00 8.20 95 GLY A C 1
ATOM 742 O O . GLY A 1 99 ? 26.883 -9.202 -35.169 1.00 8.29 95 GLY A O 1
ATOM 743 N N . LEU A 1 100 ? 25.667 -11.043 -34.508 1.00 7.66 96 LEU A N 1
ATOM 744 C CA . LEU A 1 100 ? 24.870 -11.168 -35.749 1.00 7.38 96 LEU A CA 1
ATOM 745 C C . LEU A 1 100 ? 23.439 -10.772 -35.486 1.00 6.96 96 LEU A C 1
ATOM 746 O O . LEU A 1 100 ? 22.899 -11.071 -34.419 1.00 7.04 96 LEU A O 1
ATOM 751 N N . PRO A 1 101 ? 22.811 -10.104 -36.451 1.00 6.90 97 PRO A N 1
ATOM 752 C CA . PRO A 1 101 ? 21.417 -9.747 -36.377 1.00 6.61 97 PRO A CA 1
ATOM 753 C C . PRO A 1 101 ? 20.482 -10.811 -36.999 1.00 6.31 97 PRO A C 1
ATOM 754 O O . PRO A 1 101 ? 20.909 -11.620 -37.814 1.00 6.38 97 PRO A O 1
ATOM 758 N N . LEU A 1 102 ? 19.219 -10.752 -36.603 1.00 6.67 98 LEU A N 1
ATOM 759 C CA . LEU A 1 102 ? 18.178 -11.563 -37.216 1.00 6.30 98 LEU A CA 1
ATOM 760 C C . LEU A 1 102 ? 16.867 -10.752 -37.234 1.00 6.15 98 LEU A C 1
ATOM 761 O O . LEU A 1 102 ? 16.830 -9.608 -36.738 1.00 6.38 98 LEU A O 1
ATOM 766 N N . THR A 1 103 ? 15.820 -11.295 -37.859 1.00 5.87 99 THR A N 1
ATOM 767 C CA . THR A 1 103 ? 14.523 -10.658 -37.895 1.00 5.77 99 THR A CA 1
ATOM 768 C C . THR A 1 103 ? 13.548 -11.612 -37.213 1.00 5.43 99 THR A C 1
ATOM 769 O O . THR A 1 103 ? 13.499 -12.795 -37.566 1.00 5.26 99 THR A O 1
ATOM 773 N N . VAL A 1 104 ? 12.754 -11.082 -36.288 1.00 5.42 100 VAL A N 1
ATOM 774 C CA . VAL A 1 104 ? 11.784 -11.869 -35.591 1.00 5.18 100 VAL A CA 1
ATOM 775 C C . VAL A 1 104 ? 10.484 -11.757 -36.372 1.00 5.08 100 VAL A C 1
ATOM 776 O O . VAL A 1 104 ? 10.050 -10.663 -36.686 1.00 5.27 100 VAL A O 1
ATOM 780 N N . PHE A 1 105 ? 9.847 -12.884 -36.624 1.00 4.86 101 PHE A N 1
ATOM 781 C CA . PHE A 1 105 ? 8.516 -12.870 -37.167 1.00 4.81 101 PHE A CA 1
ATOM 782 C C . PHE A 1 105 ? 7.654 -13.064 -35.930 1.00 4.76 101 PHE A C 1
ATOM 783 O O . PHE A 1 105 ? 7.500 -14.153 -35.446 1.00 4.63 101 PHE A O 1
ATOM 791 N N . GLY A 1 106 ? 7.153 -11.969 -35.383 1.00 4.96 102 GLY A N 1
ATOM 792 C CA . GLY A 1 106 ? 6.502 -11.985 -34.060 1.00 5.04 102 GLY A CA 1
ATOM 793 C C . GLY A 1 106 ? 5.016 -12.039 -34.156 1.00 5.08 102 GLY A C 1
ATOM 794 O O . GLY A 1 106 ? 4.391 -11.171 -34.790 1.00 5.26 102 GLY A O 1
ATOM 795 N N . VAL A 1 107 ? 4.438 -13.100 -33.580 1.00 4.96 103 VAL A N 1
ATOM 796 C CA . VAL A 1 107 ? 3.015 -13.202 -33.485 1.00 5.07 103 VAL A CA 1
ATOM 797 C C . VAL A 1 107 ? 2.572 -12.256 -32.346 1.00 5.42 103 VAL A C 1
ATOM 798 O O . VAL A 1 107 ? 3.077 -12.335 -31.219 1.00 5.51 103 VAL A O 1
ATOM 802 N N . GLY A 1 108 ? 1.615 -11.380 -32.656 1.00 5.69 104 GLY A N 1
ATOM 803 C CA . GLY A 1 108 ? 1.174 -10.392 -31.712 1.00 6.15 104 GLY A CA 1
ATOM 804 C C . GLY A 1 108 ? 0.769 -10.949 -30.358 1.00 6.30 104 GLY A C 1
ATOM 805 O O . GLY A 1 108 ? 1.207 -10.456 -29.313 1.00 6.59 104 GLY A O 1
ATOM 806 N N . MET A 1 109 ? -0.072 -11.962 -30.350 1.00 6.17 105 MET A N 1
ATOM 807 C CA . MET A 1 109 ? -0.501 -12.468 -29.064 1.00 6.40 105 MET A CA 1
ATOM 808 C C . MET A 1 109 ? 0.701 -12.991 -28.271 1.00 6.27 105 MET A C 1
ATOM 809 O O . MET A 1 109 ? 0.798 -12.783 -27.077 1.00 6.61 105 MET A O 1
ATOM 814 N N . ALA A 1 110 ? 1.582 -13.733 -28.943 1.00 5.84 106 ALA A N 1
ATOM 815 C CA . ALA A 1 110 ? 2.739 -14.302 -28.269 1.00 5.76 106 ALA A CA 1
ATOM 816 C C . ALA A 1 110 ? 3.634 -13.213 -27.700 1.00 6.00 106 ALA A C 1
ATOM 817 O O . ALA A 1 110 ? 4.055 -13.294 -26.591 1.00 6.24 106 ALA A O 1
ATOM 819 N N . ILE A 1 111 ? 3.874 -12.162 -28.483 1.00 6.01 107 ILE A N 1
ATOM 820 C CA . ILE A 1 111 ? 4.610 -10.989 -28.044 1.00 6.35 107 ILE A CA 1
ATOM 821 C C . ILE A 1 111 ? 3.993 -10.396 -26.782 1.00 6.92 107 ILE A C 1
ATOM 822 O O . ILE A 1 111 ? 4.683 -10.136 -25.831 1.00 7.22 107 ILE A O 1
ATOM 827 N N . GLU A 1 112 ? 2.686 -10.235 -26.757 1.00 7.12 108 GLU A N 1
ATOM 828 C CA . GLU A 1 112 ? 1.994 -9.744 -25.536 1.00 8.59 108 GLU A CA 1
ATOM 829 C C . GLU A 1 112 ? 2.113 -10.628 -24.305 1.00 7.88 108 GLU A C 1
ATOM 830 O O . GLU A 1 112 ? 2.040 -10.112 -23.169 1.00 8.48 108 GLU A O 1
ATOM 836 N N . ARG A 1 113 ? 2.307 -11.942 -24.510 1.00 7.39 109 ARG A N 1
ATOM 837 C CA . ARG A 1 113 ? 2.311 -12.860 -23.372 1.00 7.57 109 ARG A CA 1
ATOM 838 C C . ARG A 1 113 ? 3.706 -12.885 -22.734 1.00 7.64 109 ARG A C 1
ATOM 839 O O . ARG A 1 113 ? 3.830 -13.211 -21.540 1.00 8.11 109 ARG A O 1
ATOM 847 N N . HIS A 1 114 ? 4.734 -12.472 -23.493 1.00 7.36 110 HIS A N 1
ATOM 848 C CA . HIS A 1 114 ? 6.120 -12.452 -22.969 1.00 7.46 110 HIS A CA 1
ATOM 849 C C . HIS A 1 114 ? 6.771 -11.101 -23.252 1.00 7.69 110 HIS A C 1
ATOM 850 O O . HIS A 1 114 ? 7.735 -11.007 -24.022 1.00 7.47 110 HIS A O 1
ATOM 857 N N . PRO A 1 115 ? 6.217 -10.041 -22.683 1.00 8.27 111 PRO A N 1
ATOM 858 C CA . PRO A 1 115 ? 6.724 -8.699 -22.974 1.00 8.60 111 PRO A CA 1
ATOM 859 C C . PRO A 1 115 ? 8.231 -8.479 -22.668 1.00 8.87 111 PRO A C 1
ATOM 860 O O . PRO A 1 115 ? 8.890 -7.736 -23.419 1.00 10.02 111 PRO A O 1
ATOM 864 N N . GLU A 1 116 ? 8.780 -9.107 -21.618 1.00 8.94 112 GLU A N 1
ATOM 865 C CA . GLU A 1 116 ? 10.216 -8.941 -21.304 1.00 9.14 112 GLU A CA 1
ATOM 866 C C . GLU A 1 116 ? 11.089 -9.516 -22.429 1.00 8.50 112 GLU A C 1
ATOM 867 O O . GLU A 1 116 ? 12.136 -8.953 -22.816 1.00 9.03 112 GLU A O 1
ATOM 869 N N . LEU A 1 117 ? 10.649 -10.620 -22.992 1.00 7.91 113 LEU A N 1
ATOM 870 C CA . LEU A 1 117 ? 11.375 -11.189 -24.096 1.00 7.39 113 LEU A CA 1
ATOM 871 C C . LEU A 1 117 ? 11.254 -10.325 -25.335 1.00 7.22 113 LEU A C 1
ATOM 872 O O . LEU A 1 117 ? 12.222 -10.128 -26.074 1.00 7.12 113 LEU A O 1
ATOM 877 N N . ALA A 1 118 ? 10.052 -9.824 -25.586 1.00 7.25 114 ALA A N 1
ATOM 878 C CA . ALA A 1 118 ? 9.827 -8.977 -26.746 1.00 7.65 114 ALA A CA 1
ATOM 879 C C . ALA A 1 118 ? 10.727 -7.738 -26.745 1.00 7.64 114 ALA A C 1
ATOM 880 O O . ALA A 1 118 ? 11.216 -7.329 -27.797 1.00 8.54 114 ALA A O 1
ATOM 882 N N . ARG A 1 119 ? 10.898 -7.132 -25.583 1.00 8.48 115 ARG A N 1
ATOM 883 C CA A ARG A 1 119 ? 11.795 -5.985 -25.400 0.50 9.23 115 ARG A CA 1
ATOM 884 C CA B ARG A 1 119 ? 11.792 -5.981 -25.478 0.50 8.92 115 ARG A CA 1
ATOM 885 C C . ARG A 1 119 ? 13.254 -6.430 -25.503 1.00 8.70 115 ARG A C 1
ATOM 886 O O . ARG A 1 119 ? 14.131 -5.664 -25.911 1.00 8.99 115 ARG A O 1
ATOM 901 N N . ALA A 1 120 ? 13.539 -7.681 -25.112 1.00 8.35 116 ALA A N 1
ATOM 902 C CA . ALA A 1 120 ? 14.924 -8.200 -25.256 1.00 8.27 116 ALA A CA 1
ATOM 903 C C . ALA A 1 120 ? 15.302 -8.294 -26.745 1.00 7.84 116 ALA A C 1
ATOM 904 O O . ALA A 1 120 ? 16.443 -8.048 -27.124 1.00 8.00 116 ALA A O 1
ATOM 906 N N . PHE A 1 121 ? 14.316 -8.608 -27.599 1.00 7.38 117 PHE A N 1
ATOM 907 C CA . PHE A 1 121 ? 14.569 -8.702 -29.050 1.00 7.05 117 PHE A CA 1
ATOM 908 C C . PHE A 1 121 ? 15.050 -7.319 -29.525 1.00 7.48 117 PHE A C 1
ATOM 909 O O . PHE A 1 121 ? 15.954 -7.214 -30.332 1.00 7.50 117 PHE A O 1
ATOM 917 N N . VAL A 1 122 ? 14.345 -6.289 -29.083 1.00 7.89 118 VAL A N 1
ATOM 918 C CA . VAL A 1 122 ? 14.626 -4.904 -29.492 1.00 8.42 118 VAL A CA 1
ATOM 919 C C . VAL A 1 122 ? 15.969 -4.422 -28.919 1.00 8.95 118 VAL A C 1
ATOM 920 O O . VAL A 1 122 ? 16.756 -3.756 -29.614 1.00 9.23 118 VAL A O 1
ATOM 924 N N . GLU A 1 123 ? 16.215 -4.749 -27.642 1.00 9.16 119 GLU A N 1
ATOM 925 C CA . GLU A 1 123 ? 17.480 -4.461 -26.958 1.00 10.29 119 GLU A CA 1
ATOM 926 C C . GLU A 1 123 ? 18.672 -5.059 -27.656 1.00 9.44 119 GLU A C 1
ATOM 927 O O . GLU A 1 123 ? 19.765 -4.446 -27.681 1.00 9.95 119 GLU A O 1
ATOM 933 N N . LEU A 1 124 ? 18.475 -6.236 -28.220 1.00 8.77 120 LEU A N 1
ATOM 934 C CA . LEU A 1 124 ? 19.541 -6.958 -28.907 1.00 8.57 120 LEU A CA 1
ATOM 935 C C . LEU A 1 124 ? 19.690 -6.485 -30.328 1.00 8.50 120 LEU A C 1
ATOM 936 O O . LEU A 1 124 ? 20.560 -6.998 -31.072 1.00 8.64 120 LEU A O 1
ATOM 941 N N . GLY A 1 125 ? 18.849 -5.543 -30.732 1.00 8.61 121 GLY A N 1
ATOM 942 C CA . GLY A 1 125 ? 19.001 -4.920 -32.029 1.00 8.69 121 GLY A CA 1
ATOM 943 C C . GLY A 1 125 ? 18.311 -5.627 -33.178 1.00 8.11 121 GLY A C 1
ATOM 944 O O . GLY A 1 125 ? 18.404 -5.197 -34.331 1.00 8.19 121 GLY A O 1
ATOM 945 N N . HIS A 1 126 ? 17.546 -6.656 -32.876 1.00 7.60 122 HIS A N 1
ATOM 946 C CA . HIS A 1 126 ? 16.847 -7.386 -33.928 1.00 7.12 122 HIS A CA 1
ATOM 947 C C . HIS A 1 126 ? 15.612 -6.643 -34.445 1.00 7.12 122 HIS A C 1
ATOM 948 O O . HIS A 1 126 ? 14.959 -5.891 -33.736 1.00 7.36 122 HIS A O 1
ATOM 955 N N . GLU A 1 127 ? 15.331 -6.841 -35.717 1.00 6.93 123 GLU A N 1
ATOM 956 C CA . GLU A 1 127 ? 14.116 -6.375 -36.326 1.00 6.90 123 GLU A CA 1
ATOM 957 C C . GLU A 1 127 ? 12.923 -7.210 -35.788 1.00 6.49 123 GLU A C 1
ATOM 958 O O . GLU A 1 127 ? 13.037 -8.419 -35.577 1.00 6.13 123 GLU A O 1
ATOM 964 N N . ILE A 1 128 ? 11.789 -6.587 -35.563 1.00 6.63 124 ILE A N 1
ATOM 965 C CA . ILE A 1 128 ? 10.579 -7.354 -35.337 1.00 6.37 124 ILE A CA 1
ATOM 966 C C . ILE A 1 128 ? 9.635 -7.037 -36.488 1.00 6.29 124 ILE A C 1
ATOM 967 O O . ILE A 1 128 ? 9.331 -5.852 -36.749 1.00 6.71 124 ILE A O 1
ATOM 972 N N . ALA A 1 129 ? 9.235 -8.090 -37.208 1.00 5.91 125 ALA A N 1
ATOM 973 C CA . ALA A 1 129 ? 8.163 -8.021 -38.184 1.00 5.92 125 ALA A CA 1
ATOM 974 C C . ALA A 1 129 ? 6.901 -8.617 -37.645 1.00 5.73 125 ALA A C 1
ATOM 975 O O . ALA A 1 129 ? 6.952 -9.448 -36.757 1.00 5.50 125 ALA A O 1
ATOM 977 N N . CYS A 1 130 ? 5.768 -8.290 -38.265 1.00 5.87 126 CYS A N 1
ATOM 978 C CA . CYS A 1 130 ? 4.476 -8.777 -37.765 1.00 5.78 126 CYS A CA 1
ATOM 979 C C . CYS A 1 130 ? 4.215 -10.127 -38.429 1.00 5.44 126 CYS A C 1
ATOM 980 O O . CYS A 1 130 ? 4.157 -10.230 -39.673 1.00 5.47 126 CYS A O 1
ATOM 983 N N . HIS A 1 131 ? 3.971 -11.134 -37.612 1.00 5.21 127 HIS A N 1
ATOM 984 C CA . HIS A 1 131 ? 3.622 -12.481 -38.088 1.00 4.99 127 HIS A CA 1
ATOM 985 C C . HIS A 1 131 ? 2.138 -12.772 -37.835 1.00 5.06 127 HIS A C 1
ATOM 986 O O . HIS A 1 131 ? 1.742 -13.940 -37.644 1.00 5.44 127 HIS A O 1
ATOM 993 N N . GLY A 1 132 ? 1.326 -11.713 -37.819 1.00 5.35 128 GLY A N 1
ATOM 994 C CA . GLY A 1 132 ? -0.085 -11.832 -37.521 1.00 5.52 128 GLY A CA 1
ATOM 995 C C . GLY A 1 132 ? -0.410 -11.682 -36.031 1.00 5.63 128 GLY A C 1
ATOM 996 O O . GLY A 1 132 ? 0.484 -11.738 -35.197 1.00 5.52 128 GLY A O 1
ATOM 997 N N . TRP A 1 133 ? -1.683 -11.450 -35.707 1.00 5.92 129 TRP A N 1
ATOM 998 C CA . TRP A 1 133 ? -2.166 -11.448 -34.329 1.00 6.12 129 TRP A CA 1
ATOM 999 C C . TRP A 1 133 ? -2.180 -12.853 -33.690 1.00 5.88 129 TRP A C 1
ATOM 1000 O O . TRP A 1 133 ? -1.878 -13.021 -32.478 1.00 5.93 129 TRP A O 1
ATOM 1011 N N . ARG A 1 134 ? -2.535 -13.852 -34.515 1.00 5.70 130 ARG A N 1
ATOM 1012 C CA . ARG A 1 134 ? -2.664 -15.239 -34.062 1.00 5.58 130 ARG A CA 1
ATOM 1013 C C . ARG A 1 134 ? -1.772 -16.117 -34.924 1.00 5.27 130 ARG A C 1
ATOM 1014 O O . ARG A 1 134 ? -1.547 -15.814 -36.095 1.00 5.21 130 ARG A O 1
ATOM 1022 N N . TRP A 1 135 ? -1.254 -17.230 -34.399 1.00 5.15 131 TRP A N 1
ATOM 1023 C CA . TRP A 1 135 ? -0.631 -18.203 -35.317 1.00 5.00 131 TRP A CA 1
ATOM 1024 C C . TRP A 1 135 ? -1.623 -19.339 -35.508 1.00 5.19 131 TRP A C 1
ATOM 1025 O O . TRP A 1 135 ? -1.623 -20.352 -34.754 1.00 5.27 131 TRP A O 1
ATOM 1036 N N . ILE A 1 136 ? -2.520 -19.101 -36.451 1.00 5.33 132 ILE A N 1
ATOM 1037 C CA . ILE A 1 136 ? -3.611 -20.004 -36.812 1.00 5.60 132 ILE A CA 1
ATOM 1038 C C . ILE A 1 136 ? -3.665 -19.974 -38.316 1.00 5.67 132 ILE A C 1
ATOM 1039 O O . ILE A 1 136 ? -3.139 -19.035 -38.900 1.00 5.54 132 ILE A O 1
ATOM 1044 N N . HIS A 1 137 ? -4.296 -20.993 -38.935 1.00 5.95 133 HIS A N 1
ATOM 1045 C CA . HIS A 1 137 ? -4.513 -21.030 -40.392 1.00 6.14 133 HIS A CA 1
ATOM 1046 C C . HIS A 1 137 ? -5.494 -19.938 -40.824 1.00 6.30 133 HIS A C 1
ATOM 1047 O O . HIS A 1 137 ? -6.608 -19.846 -40.254 1.00 7.31 133 HIS A O 1
ATOM 1054 N N . TYR A 1 138 ? -5.094 -19.050 -41.747 1.00 6.27 134 TYR A N 1
ATOM 1055 C CA . TYR A 1 138 ? -6.011 -18.035 -42.257 1.00 6.52 134 TYR A CA 1
ATOM 1056 C C . TYR A 1 138 ? -6.661 -18.331 -43.616 1.00 6.92 134 TYR A C 1
ATOM 1057 O O . TYR A 1 138 ? -7.465 -17.504 -44.120 1.00 7.21 134 TYR A O 1
ATOM 1066 N N . GLN A 1 139 ? -6.320 -19.468 -44.232 1.00 7.03 135 GLN A N 1
ATOM 1067 C CA . GLN A 1 139 ? -6.822 -19.769 -45.544 1.00 7.49 135 GLN A CA 1
ATOM 1068 C C . GLN A 1 139 ? -8.338 -19.505 -45.731 1.00 7.92 135 GLN A C 1
ATOM 1069 O O . GLN A 1 139 ? -8.726 -18.892 -46.704 1.00 8.28 135 GLN A O 1
ATOM 1075 N N . ASP A 1 140 ? -9.129 -19.877 -44.738 1.00 11.11 136 ASP A N 1
ATOM 1076 C CA A ASP A 1 140 ? -10.582 -19.905 -44.831 0.50 12.22 136 ASP A CA 1
ATOM 1077 C CA B ASP A 1 140 ? -10.576 -19.948 -44.803 0.50 12.08 136 ASP A CA 1
ATOM 1078 C C . ASP A 1 140 ? -11.228 -18.716 -44.106 1.00 11.47 136 ASP A C 1
ATOM 1079 O O . ASP A 1 140 ? -12.441 -18.571 -44.096 1.00 12.32 136 ASP A O 1
ATOM 1088 N N . MET A 1 141 ? -10.409 -17.824 -43.550 1.00 10.12 137 MET A N 1
ATOM 1089 C CA . MET A 1 141 ? -10.939 -16.660 -42.789 1.00 8.80 137 MET A CA 1
ATOM 1090 C C . MET A 1 141 ? -11.448 -15.585 -43.707 1.00 8.46 137 MET A C 1
ATOM 1091 O O . MET A 1 141 ? -10.802 -15.303 -44.721 1.00 8.33 137 MET A O 1
ATOM 1096 N N . THR A 1 142 ? -12.578 -14.946 -43.348 1.00 8.60 138 THR A N 1
ATOM 1097 C CA . THR A 1 142 ? -13.083 -13.829 -44.161 1.00 8.59 138 THR A CA 1
ATOM 1098 C C . THR A 1 142 ? -12.132 -12.654 -44.072 1.00 8.05 138 THR A C 1
ATOM 1099 O O . THR A 1 142 ? -11.457 -12.486 -43.050 1.00 7.66 138 THR A O 1
ATOM 1103 N N . PRO A 1 143 ? -12.055 -11.835 -45.135 1.00 8.21 139 PRO A N 1
ATOM 1104 C CA . PRO A 1 143 ? -11.189 -10.634 -45.139 1.00 8.02 139 PRO A CA 1
ATOM 1105 C C . PRO A 1 143 ? -11.482 -9.619 -44.036 1.00 8.06 139 PRO A C 1
ATOM 1106 O O . PRO A 1 143 ? -10.550 -8.983 -43.495 1.00 7.74 139 PRO A O 1
ATOM 1110 N N . GLU A 1 144 ? -12.756 -9.450 -43.693 1.00 8.66 140 GLU A N 1
ATOM 1111 C CA . GLU A 1 144 ? -13.118 -8.588 -42.546 1.00 9.06 140 GLU A CA 1
ATOM 1112 C C . GLU A 1 144 ? -12.451 -9.040 -41.259 1.00 8.51 140 GLU A C 1
ATOM 1113 O O . GLU A 1 144 ? -11.875 -8.231 -40.528 1.00 8.47 140 GLU A O 1
ATOM 1115 N N . ARG A 1 145 ? -12.504 -10.345 -41.000 1.00 8.28 141 ARG A N 1
ATOM 1116 C CA . ARG A 1 145 ? -11.939 -10.890 -39.790 1.00 8.08 141 ARG A CA 1
ATOM 1117 C C . ARG A 1 145 ? -10.423 -10.867 -39.854 1.00 7.27 141 ARG A C 1
ATOM 1118 O O . ARG A 1 145 ? -9.766 -10.625 -38.847 1.00 7.14 141 ARG A O 1
ATOM 1120 N N . GLU A 1 146 ? -9.867 -11.156 -41.029 1.00 6.94 142 GLU A N 1
ATOM 1121 C CA . GLU A 1 146 ? -8.429 -11.182 -41.181 1.00 6.47 142 GLU A CA 1
ATOM 1122 C C . GLU A 1 146 ? -7.842 -9.772 -41.058 1.00 6.35 142 GLU A C 1
ATOM 1123 O O . GLU A 1 146 ? -6.760 -9.592 -40.515 1.00 6.06 142 GLU A O 1
ATOM 1129 N N . ALA A 1 147 ? -8.559 -8.795 -41.582 1.00 6.77 143 ALA A N 1
ATOM 1130 C CA . ALA A 1 147 ? -8.156 -7.397 -41.453 1.00 7.04 143 ALA A CA 1
ATOM 1131 C C . ALA A 1 147 ? -8.144 -6.986 -39.986 1.00 7.08 143 ALA A C 1
ATOM 1132 O O . ALA A 1 147 ? -7.264 -6.289 -39.565 1.00 7.02 143 ALA A O 1
ATOM 1134 N N . GLU A 1 148 ? -9.139 -7.385 -39.213 1.00 7.39 144 GLU A N 1
ATOM 1135 C CA . GLU A 1 148 ? -9.152 -7.059 -37.779 1.00 8.49 144 GLU A CA 1
ATOM 1136 C C . GLU A 1 148 ? -7.925 -7.645 -37.100 1.00 7.08 144 GLU A C 1
ATOM 1137 O O . GLU A 1 148 ? -7.320 -7.005 -36.219 1.00 7.20 144 GLU A O 1
ATOM 1143 N N . HIS A 1 149 ? -7.557 -8.869 -37.479 1.00 6.60 145 HIS A N 1
ATOM 1144 C CA . HIS A 1 149 ? -6.408 -9.506 -36.834 1.00 6.28 145 HIS A CA 1
ATOM 1145 C C . HIS A 1 149 ? -5.129 -8.746 -37.158 1.00 5.89 145 HIS A C 1
ATOM 1146 O O . HIS A 1 149 ? -4.257 -8.625 -36.303 1.00 5.85 145 HIS A O 1
ATOM 1153 N N . MET A 1 150 ? -4.998 -8.248 -38.380 1.00 5.81 146 MET A N 1
ATOM 1154 C CA . MET A 1 150 ? -3.796 -7.538 -38.770 1.00 5.74 146 MET A CA 1
ATOM 1155 C C . MET A 1 150 ? -3.655 -6.311 -37.878 1.00 6.02 146 MET A C 1
ATOM 1156 O O . MET A 1 150 ? -2.560 -6.036 -37.399 1.00 5.95 146 MET A O 1
ATOM 1161 N N . ARG A 1 151 ? -4.756 -5.592 -37.667 1.00 6.53 147 ARG A N 1
ATOM 1162 C CA . ARG A 1 151 ? -4.754 -4.410 -36.820 1.00 7.78 147 ARG A CA 1
ATOM 1163 C C . ARG A 1 151 ? -4.354 -4.755 -35.394 1.00 7.06 147 ARG A C 1
ATOM 1164 O O . ARG A 1 151 ? -3.568 -4.049 -34.782 1.00 7.27 147 ARG A O 1
ATOM 1172 N N . LEU A 1 152 ? -4.897 -5.833 -34.869 1.00 6.95 148 LEU A N 1
ATOM 1173 C CA . LEU A 1 152 ? -4.591 -6.273 -33.493 1.00 7.17 148 LEU A CA 1
ATOM 1174 C C . LEU A 1 152 ? -3.155 -6.700 -33.371 1.00 6.64 148 LEU A C 1
ATOM 1175 O O . LEU A 1 152 ? -2.495 -6.371 -32.409 1.00 7.26 148 LEU A O 1
ATOM 1180 N N . GLY A 1 153 ? -2.643 -7.392 -34.384 1.00 6.08 149 GLY A N 1
ATOM 1181 C CA . GLY A 1 153 ? -1.257 -7.849 -34.390 1.00 5.85 149 GLY A CA 1
ATOM 1182 C C . GLY A 1 153 ? -0.282 -6.684 -34.370 1.00 5.88 149 GLY A C 1
ATOM 1183 O O . GLY A 1 153 ? 0.646 -6.669 -33.539 1.00 6.03 149 GLY A O 1
ATOM 1184 N N . MET A 1 154 ? -0.494 -5.712 -35.258 1.00 5.96 150 MET A N 1
ATOM 1185 C CA . MET A 1 154 ? 0.380 -4.522 -35.324 1.00 6.30 150 MET A CA 1
ATOM 1186 C C . MET A 1 154 ? 0.348 -3.684 -34.037 1.00 6.77 150 MET A C 1
ATOM 1187 O O . MET A 1 154 ? 1.395 -3.246 -33.556 1.00 7.43 150 MET A O 1
ATOM 1192 N N . GLU A 1 155 ? -0.833 -3.505 -33.470 1.00 7.12 151 GLU A N 1
ATOM 1193 C CA . GLU A 1 155 ? -1.000 -2.707 -32.250 1.00 7.92 151 GLU A CA 1
ATOM 1194 C C . GLU A 1 155 ? -0.347 -3.372 -31.052 1.00 7.86 151 GLU A C 1
ATOM 1195 O O . GLU A 1 155 ? 0.272 -2.687 -30.230 1.00 8.39 151 GLU A O 1
ATOM 1201 N N . ALA A 1 156 ? -0.489 -4.700 -30.964 1.00 7.44 152 ALA A N 1
ATOM 1202 C CA . ALA A 1 156 ? 0.103 -5.502 -29.896 1.00 7.65 152 ALA A CA 1
ATOM 1203 C C . ALA A 1 156 ? 1.624 -5.351 -29.871 1.00 7.45 152 ALA A C 1
ATOM 1204 O O . ALA A 1 156 ? 2.206 -5.138 -28.833 1.00 7.96 152 ALA A O 1
ATOM 1206 N N . ILE A 1 157 ? 2.232 -5.357 -31.050 1.00 6.91 153 ILE A N 1
ATOM 1207 C CA . ILE A 1 157 ? 3.675 -5.471 -31.110 1.00 6.93 153 ILE A CA 1
ATOM 1208 C C . ILE A 1 157 ? 4.210 -4.095 -30.742 1.00 7.34 153 ILE A C 1
ATOM 1209 O O . ILE A 1 157 ? 5.117 -3.956 -29.915 1.00 7.72 153 ILE A O 1
ATOM 1214 N N . GLU A 1 158 ? 3.588 -3.070 -31.301 1.00 7.48 154 GLU A N 1
ATOM 1215 C CA . GLU A 1 158 ? 4.045 -1.714 -31.005 1.00 8.55 154 GLU A CA 1
ATOM 1216 C C . GLU A 1 158 ? 3.800 -1.294 -29.548 1.00 9.31 154 GLU A C 1
ATOM 1217 O O . GLU A 1 158 ? 4.668 -0.627 -28.915 1.00 9.42 154 GLU A O 1
ATOM 1223 N N . ARG A 1 159 ? 2.646 -1.686 -29.024 1.00 9.74 155 ARG A N 1
ATOM 1224 C CA . ARG A 1 159 ? 2.308 -1.443 -27.613 1.00 12.06 155 ARG A CA 1
ATOM 1225 C C . ARG A 1 159 ? 3.379 -1.969 -26.653 1.00 11.11 155 ARG A C 1
ATOM 1226 O O . ARG A 1 159 ? 3.748 -1.307 -25.654 1.00 12.41 155 ARG A O 1
ATOM 1234 N N . VAL A 1 160 ? 3.839 -3.176 -26.937 1.00 9.35 156 VAL A N 1
ATOM 1235 C CA . VAL A 1 160 ? 4.761 -3.895 -26.083 1.00 9.66 156 VAL A CA 1
ATOM 1236 C C . VAL A 1 160 ? 6.209 -3.518 -26.260 1.00 9.62 156 VAL A C 1
ATOM 1237 O O . VAL A 1 160 ? 6.949 -3.452 -25.266 1.00 10.33 156 VAL A O 1
ATOM 1241 N N . THR A 1 161 ? 6.600 -3.273 -27.504 1.00 9.03 157 THR A N 1
ATOM 1242 C CA . THR A 1 161 ? 8.013 -3.050 -27.840 1.00 10.56 157 THR A CA 1
ATOM 1243 C C . THR A 1 161 ? 8.362 -1.625 -28.207 1.00 11.57 157 THR A C 1
ATOM 1244 O O . THR A 1 161 ? 9.532 -1.261 -28.177 1.00 11.99 157 THR A O 1
ATOM 1248 N N . GLY A 1 162 ? 7.365 -0.806 -28.547 1.00 11.45 158 GLY A N 1
ATOM 1249 C CA . GLY A 1 162 ? 7.646 0.544 -29.007 1.00 13.70 158 GLY A CA 1
ATOM 1250 C C . GLY A 1 162 ? 8.052 0.558 -30.463 1.00 13.31 158 GLY A C 1
ATOM 1251 O O . GLY A 1 162 ? 8.383 1.609 -30.989 1.00 13.71 158 GLY A O 1
ATOM 1252 N N . VAL A 1 163 ? 8.005 -0.611 -31.114 1.00 13.79 159 VAL A N 1
ATOM 1253 C CA . VAL A 1 163 ? 8.479 -0.753 -32.494 1.00 13.96 159 VAL A CA 1
ATOM 1254 C C . VAL A 1 163 ? 7.290 -1.007 -33.401 1.00 12.02 159 VAL A C 1
ATOM 1255 O O . VAL A 1 163 ? 6.421 -1.820 -33.101 1.00 11.49 159 VAL A O 1
ATOM 1259 N N . ARG A 1 164 ? 7.204 -0.240 -34.480 1.00 9.84 160 ARG A N 1
ATOM 1260 C CA . ARG A 1 164 ? 6.174 -0.488 -35.463 1.00 9.05 160 ARG A CA 1
ATOM 1261 C C . ARG A 1 164 ? 6.761 -1.401 -36.521 1.00 7.68 160 ARG A C 1
ATOM 1262 O O . ARG A 1 164 ? 7.693 -1.001 -37.178 1.00 7.16 160 ARG A O 1
ATOM 1270 N N . PRO A 1 165 ? 6.215 -2.621 -36.710 1.00 7.95 161 PRO A N 1
ATOM 1271 C CA . PRO A 1 165 ? 6.799 -3.468 -37.760 1.00 6.68 161 PRO A CA 1
ATOM 1272 C C . PRO A 1 165 ? 6.713 -2.851 -39.154 1.00 7.07 161 PRO A C 1
ATOM 1273 O O . PRO A 1 165 ? 5.718 -2.184 -39.474 1.00 7.62 161 PRO A O 1
ATOM 1277 N N . LEU A 1 166 ? 7.730 -3.153 -39.973 1.00 6.85 162 LEU A N 1
ATOM 1278 C CA . LEU A 1 166 ? 7.800 -2.771 -41.368 1.00 6.19 162 LEU A CA 1
ATOM 1279 C C . LEU A 1 166 ? 7.714 -3.916 -42.359 1.00 5.22 162 LEU A C 1
ATOM 1280 O O . LEU A 1 166 ? 7.649 -3.664 -43.561 1.00 5.20 162 LEU A O 1
ATOM 1285 N N . GLY A 1 167 ? 7.632 -5.162 -41.866 1.00 5.06 163 GLY A N 1
ATOM 1286 C CA . GLY A 1 167 ? 7.446 -6.327 -42.703 1.00 4.78 163 GLY A CA 1
ATOM 1287 C C . GLY A 1 167 ? 6.261 -7.135 -42.197 1.00 4.67 163 GLY A C 1
ATOM 1288 O O . GLY A 1 167 ? 5.947 -7.114 -40.995 1.00 4.83 163 GLY A O 1
ATOM 1289 N N . TRP A 1 168 ? 5.622 -7.837 -43.130 1.00 4.49 164 TRP A N 1
ATOM 1290 C CA . TRP A 1 168 ? 4.508 -8.700 -42.841 1.00 4.46 164 TRP A CA 1
ATOM 1291 C C . TRP A 1 168 ? 4.781 -10.134 -43.348 1.00 4.36 164 TRP A C 1
ATOM 1292 O O . TRP A 1 168 ? 5.310 -10.314 -44.465 1.00 4.28 164 TRP A O 1
ATOM 1303 N N . TYR A 1 169 ? 4.403 -11.123 -42.537 1.00 4.45 165 TYR A N 1
ATOM 1304 C CA . TYR A 1 169 ? 4.420 -12.541 -42.956 1.00 4.44 165 TYR A CA 1
ATOM 1305 C C . TYR A 1 169 ? 3.354 -13.325 -42.186 1.00 4.62 165 TYR A C 1
ATOM 1306 O O . TYR A 1 169 ? 3.521 -13.600 -40.993 1.00 4.79 165 TYR A O 1
ATOM 1315 N N . THR A 1 170 ? 2.307 -13.761 -42.848 1.00 4.68 166 THR A N 1
ATOM 1316 C CA . THR A 1 170 ? 1.361 -14.617 -42.149 1.00 4.95 166 THR A CA 1
ATOM 1317 C C . THR A 1 170 ? 1.799 -16.048 -42.072 1.00 5.08 166 THR A C 1
ATOM 1318 O O . THR A 1 170 ? 1.793 -16.621 -40.993 1.00 7.77 166 THR A O 1
ATOM 1322 N N . GLY A 1 171 ? 2.167 -16.635 -43.197 1.00 5.02 167 GLY A N 1
ATOM 1323 C CA . GLY A 1 171 ? 2.549 -18.055 -43.261 1.00 5.22 167 GLY A CA 1
ATOM 1324 C C . GLY A 1 171 ? 1.427 -18.798 -43.941 1.00 5.48 167 GLY A C 1
ATOM 1325 O O . GLY A 1 171 ? 1.351 -18.896 -45.187 1.00 5.47 167 GLY A O 1
ATOM 1326 N N . ARG A 1 172 ? 0.503 -19.258 -43.121 1.00 5.79 168 ARG A N 1
ATOM 1327 C CA . ARG A 1 172 ? -0.625 -19.957 -43.631 1.00 6.16 168 ARG A CA 1
ATOM 1328 C C . ARG A 1 172 ? -1.713 -18.926 -43.945 1.00 6.14 168 ARG A C 1
ATOM 1329 O O . ARG A 1 172 ? -2.644 -18.730 -43.186 1.00 6.37 168 ARG A O 1
ATOM 1337 N N . ASP A 1 173 ? -1.527 -18.266 -45.089 1.00 5.92 169 ASP A N 1
ATOM 1338 C CA . ASP A 1 173 ? -2.213 -17.035 -45.401 1.00 5.84 169 ASP A CA 1
ATOM 1339 C C . ASP A 1 173 ? -3.504 -17.317 -46.175 1.00 6.27 169 ASP A C 1
ATOM 1340 O O . ASP A 1 173 ? -3.911 -18.491 -46.326 1.00 6.65 169 ASP A O 1
ATOM 1345 N N . SER A 1 174 ? -4.187 -16.282 -46.614 1.00 6.30 170 SER A N 1
ATOM 1346 C CA . SER A 1 174 ? -5.453 -16.457 -47.324 1.00 6.81 170 SER A CA 1
ATOM 1347 C C . SER A 1 174 ? -5.262 -15.876 -48.690 1.00 6.77 170 SER A C 1
ATOM 1348 O O . SER A 1 174 ? -4.280 -15.159 -48.930 1.00 6.35 170 SER A O 1
ATOM 1351 N N . PRO A 1 175 ? -6.234 -16.052 -49.560 1.00 7.28 171 PRO A N 1
ATOM 1352 C CA . PRO A 1 175 ? -6.136 -15.381 -50.869 1.00 7.35 171 PRO A CA 1
ATOM 1353 C C . PRO A 1 175 ? -6.191 -13.885 -50.808 1.00 7.15 171 PRO A C 1
ATOM 1354 O O . PRO A 1 175 ? -5.967 -13.227 -51.811 1.00 7.20 171 PRO A O 1
ATOM 1358 N N . ASN A 1 176 ? -6.521 -13.342 -49.639 1.00 7.02 172 ASN A N 1
ATOM 1359 C CA . ASN A 1 176 ? -6.703 -11.905 -49.495 1.00 6.93 172 ASN A CA 1
ATOM 1360 C C . ASN A 1 176 ? -5.548 -11.224 -48.789 1.00 6.37 172 ASN A C 1
ATOM 1361 O O . ASN A 1 176 ? -5.527 -9.999 -48.668 1.00 6.31 172 ASN A O 1
ATOM 1366 N N . THR A 1 177 ? -4.600 -11.999 -48.288 1.00 6.05 173 THR A N 1
ATOM 1367 C CA . THR A 1 177 ? -3.645 -11.427 -47.340 1.00 5.64 173 THR A CA 1
ATOM 1368 C C . THR A 1 177 ? -2.749 -10.330 -47.973 1.00 5.41 173 THR A C 1
ATOM 1369 O O . THR A 1 177 ? -2.479 -9.327 -47.352 1.00 5.29 173 THR A O 1
ATOM 1373 N N . HIS A 1 178 ? -2.223 -10.571 -49.170 1.00 5.42 174 HIS A N 1
ATOM 1374 C CA . HIS A 1 178 ? -1.478 -9.565 -49.875 1.00 5.33 174 HIS A CA 1
ATOM 1375 C C . HIS A 1 178 ? -2.295 -8.286 -49.996 1.00 5.57 174 HIS A C 1
ATOM 1376 O O . HIS A 1 178 ? -1.779 -7.221 -49.710 1.00 5.46 174 HIS A O 1
ATOM 1383 N N . ARG A 1 179 ? -3.529 -8.392 -50.495 1.00 5.97 175 ARG A N 1
ATOM 1384 C CA . ARG A 1 179 ? -4.401 -7.218 -50.576 1.00 6.29 175 ARG A CA 1
ATOM 1385 C C . ARG A 1 179 ? -4.537 -6.524 -49.239 1.00 6.16 175 ARG A C 1
ATOM 1386 O O . ARG A 1 179 ? -4.539 -5.289 -49.189 1.00 6.26 175 ARG A O 1
ATOM 1394 N N . LEU A 1 180 ? -4.697 -7.296 -48.162 1.00 6.03 176 LEU A N 1
ATOM 1395 C CA . LEU A 1 180 ? -4.846 -6.668 -46.821 1.00 5.99 176 LEU A CA 1
ATOM 1396 C C . LEU A 1 180 ? -3.601 -5.914 -46.363 1.00 5.68 176 LEU A C 1
ATOM 1397 O O . LEU A 1 180 ? -3.720 -4.828 -45.722 1.00 5.79 176 LEU A O 1
ATOM 1402 N N . VAL A 1 181 ? -2.432 -6.456 -46.711 1.00 5.37 177 VAL A N 1
ATOM 1403 C CA . VAL A 1 181 ? -1.147 -5.818 -46.417 1.00 5.16 177 VAL A CA 1
ATOM 1404 C C . VAL A 1 181 ? -1.078 -4.484 -47.180 1.00 5.35 177 VAL A C 1
ATOM 1405 O O . VAL A 1 181 ? -0.721 -3.447 -46.620 1.00 5.41 177 VAL A O 1
ATOM 1409 N N . ALA A 1 182 ? -1.428 -4.552 -48.466 1.00 5.51 178 ALA A N 1
ATOM 1410 C CA . ALA A 1 182 ? -1.440 -3.372 -49.330 1.00 5.80 178 ALA A CA 1
ATOM 1411 C C . ALA A 1 182 ? -2.401 -2.278 -48.878 1.00 6.13 178 ALA A C 1
ATOM 1412 O O . ALA A 1 182 ? -2.070 -1.102 -49.042 1.00 6.45 178 ALA A O 1
ATOM 1414 N N . GLU A 1 183 ? -3.589 -2.653 -48.397 1.00 6.28 179 GLU A N 1
ATOM 1415 C CA . GLU A 1 183 ? -4.622 -1.727 -47.984 1.00 6.67 179 GLU A CA 1
ATOM 1416 C C . GLU A 1 183 ? -4.297 -1.074 -46.642 1.00 7.27 179 GLU A C 1
ATOM 1417 O O . GLU A 1 183 ? -4.677 0.067 -46.400 1.00 6.93 179 GLU A O 1
ATOM 1423 N N . TYR A 1 184 ? -3.699 -1.863 -45.759 1.00 6.24 180 TYR A N 1
ATOM 1424 C CA . TYR A 1 184 ? -3.208 -1.375 -44.470 1.00 6.36 180 TYR A CA 1
ATOM 1425 C C . TYR A 1 184 ? -2.116 -0.358 -44.719 1.00 7.35 180 TYR A C 1
ATOM 1426 O O . TYR A 1 184 ? -2.135 0.759 -44.188 1.00 6.69 180 TYR A O 1
ATOM 1435 N N . GLY A 1 185 ? -1.183 -0.716 -45.596 1.00 7.55 181 GLY A N 1
ATOM 1436 C CA . GLY A 1 185 ? -0.135 0.198 -45.919 1.00 8.09 181 GLY A CA 1
ATOM 1437 C C . GLY A 1 185 ? 0.996 0.268 -44.911 1.00 7.24 181 GLY A C 1
ATOM 1438 O O . GLY A 1 185 ? 0.922 -0.230 -43.787 1.00 5.87 181 GLY A O 1
ATOM 1439 N N . GLY A 1 186 ? 2.003 1.023 -45.310 1.00 7.78 182 GLY A N 1
ATOM 1440 C CA . GLY A 1 186 ? 3.212 1.179 -44.503 1.00 7.52 182 GLY A CA 1
ATOM 1441 C C . GLY A 1 186 ? 4.211 0.025 -44.402 1.00 6.13 182 GLY A C 1
ATOM 1442 O O . GLY A 1 186 ? 5.211 0.141 -43.656 1.00 8.74 182 GLY A O 1
ATOM 1443 N N . PHE A 1 187 ? 3.970 -1.061 -45.088 1.00 5.48 183 PHE A N 1
ATOM 1444 C CA . PHE A 1 187 ? 4.876 -2.236 -45.118 1.00 5.21 183 PHE A CA 1
ATOM 1445 C C . PHE A 1 187 ? 5.971 -2.133 -46.194 1.00 5.78 183 PHE A C 1
ATOM 1446 O O . PHE A 1 187 ? 5.707 -2.076 -47.417 1.00 7.21 183 PHE A O 1
ATOM 1454 N N . LEU A 1 188 ? 7.217 -2.086 -45.751 1.00 5.34 184 LEU A N 1
ATOM 1455 C CA . LEU A 1 188 ? 8.289 -2.012 -46.701 1.00 5.45 184 LEU A CA 1
ATOM 1456 C C . LEU A 1 188 ? 8.462 -3.329 -47.430 1.00 5.18 184 LEU A C 1
ATOM 1457 O O . LEU A 1 188 ? 9.030 -3.331 -48.504 1.00 5.28 184 LEU A O 1
ATOM 1462 N N . TYR A 1 189 ? 8.010 -4.451 -46.833 1.00 4.91 185 TYR A N 1
ATOM 1463 C CA . TYR A 1 189 ? 8.067 -5.724 -47.505 1.00 4.71 185 TYR A CA 1
ATOM 1464 C C . TYR A 1 189 ? 7.010 -6.734 -46.988 1.00 4.51 185 TYR A C 1
ATOM 1465 O O . TYR A 1 189 ? 6.547 -6.662 -45.823 1.00 4.49 185 TYR A O 1
ATOM 1474 N N . ASP A 1 190 ? 6.642 -7.668 -47.858 1.00 4.42 186 ASP A N 1
ATOM 1475 C CA . ASP A 1 190 ? 5.718 -8.792 -47.546 1.00 4.31 186 ASP A CA 1
ATOM 1476 C C . ASP A 1 190 ? 6.502 -10.058 -47.875 1.00 4.27 186 ASP A C 1
ATOM 1477 O O . ASP A 1 190 ? 7.077 -10.182 -48.992 1.00 4.34 186 ASP A O 1
ATOM 1482 N N . SER A 1 191 ? 6.545 -11.001 -46.949 1.00 4.23 187 SER A N 1
ATOM 1483 C CA . SER A 1 191 ? 7.324 -12.242 -47.154 1.00 4.25 187 SER A CA 1
ATOM 1484 C C . SER A 1 191 ? 6.494 -13.504 -47.398 1.00 4.30 187 SER A C 1
ATOM 1485 O O . SER A 1 191 ? 6.999 -14.631 -47.351 1.00 4.37 187 SER A O 1
ATOM 1488 N N . ASP A 1 192 ? 5.211 -13.321 -47.723 1.00 4.33 188 ASP A N 1
ATOM 1489 C CA . ASP A 1 192 ? 4.356 -14.443 -48.051 1.00 4.47 188 ASP A CA 1
ATOM 1490 C C . ASP A 1 192 ? 4.555 -14.840 -49.467 1.00 4.60 188 ASP A C 1
ATOM 1491 O O . ASP A 1 192 ? 3.679 -14.638 -50.339 1.00 4.76 188 ASP A O 1
ATOM 1496 N N . HIS A 1 193 ? 5.707 -15.417 -49.723 1.00 4.62 189 HIS A N 1
ATOM 1497 C CA . HIS A 1 193 ? 6.074 -15.801 -51.090 1.00 4.80 189 HIS A CA 1
ATOM 1498 C C . HIS A 1 193 ? 7.308 -16.674 -51.091 1.00 4.87 189 HIS A C 1
ATOM 1499 O O . HIS A 1 193 ? 8.240 -16.370 -50.366 1.00 4.75 189 HIS A O 1
ATOM 1506 N N . TYR A 1 194 ? 7.286 -17.782 -51.842 1.00 5.14 190 TYR A N 1
ATOM 1507 C CA . TYR A 1 194 ? 8.392 -18.768 -51.872 1.00 5.30 190 TYR A CA 1
ATOM 1508 C C . TYR A 1 194 ? 8.872 -18.863 -53.310 1.00 5.56 190 TYR A C 1
ATOM 1509 O O . TYR A 1 194 ? 9.412 -19.883 -53.710 1.00 5.83 190 TYR A O 1
ATOM 1518 N N . GLY A 1 195 ? 8.705 -17.793 -54.080 1.00 5.53 191 GLY A N 1
ATOM 1519 C CA . GLY A 1 195 ? 8.807 -17.870 -55.531 1.00 5.88 191 GLY A CA 1
ATOM 1520 C C . GLY A 1 195 ? 10.108 -17.406 -56.164 1.00 6.01 191 GLY A C 1
ATOM 1521 O O . GLY A 1 195 ? 10.229 -17.436 -57.365 1.00 6.36 191 GLY A O 1
ATOM 1522 N N . ASP A 1 196 ? 11.097 -16.971 -55.386 1.00 5.82 192 ASP A N 1
ATOM 1523 C CA . ASP A 1 196 ? 12.381 -16.566 -56.003 1.00 6.04 192 ASP A CA 1
ATOM 1524 C C . ASP A 1 196 ? 13.493 -16.549 -54.970 1.00 5.94 192 ASP A C 1
ATOM 1525 O O . ASP A 1 196 ? 13.295 -16.845 -53.745 1.00 5.70 192 ASP A O 1
ATOM 1530 N N . ASP A 1 197 ? 14.676 -16.211 -55.490 1.00 6.21 193 ASP A N 1
ATOM 1531 C CA . ASP A 1 197 ? 15.893 -16.071 -54.716 1.00 6.28 193 ASP A CA 1
ATOM 1532 C C . ASP A 1 197 ? 16.318 -14.618 -54.526 1.00 6.26 193 ASP A C 1
ATOM 1533 O O . ASP A 1 197 ? 17.447 -14.376 -54.095 1.00 6.47 193 ASP A O 1
ATOM 1538 N N . LEU A 1 198 ? 15.469 -13.671 -54.941 1.00 6.13 194 LEU A N 1
ATOM 1539 C CA . LEU A 1 198 ? 15.720 -12.233 -54.825 1.00 6.17 194 LEU A CA 1
ATOM 1540 C C . LEU A 1 198 ? 14.397 -11.534 -54.512 1.00 5.85 194 LEU A C 1
ATOM 1541 O O . LEU A 1 198 ? 13.339 -12.043 -54.850 1.00 5.72 194 LEU A O 1
ATOM 1546 N N . PRO A 1 199 ? 14.444 -10.347 -53.886 1.00 5.80 195 PRO A N 1
ATOM 1547 C CA . PRO A 1 199 ? 13.217 -9.580 -53.799 1.00 5.61 195 PRO A CA 1
ATOM 1548 C C . PRO A 1 199 ? 12.712 -9.196 -55.200 1.00 5.85 195 PRO A C 1
ATOM 1549 O O . PRO A 1 199 ? 13.469 -9.270 -56.195 1.00 6.22 195 PRO A O 1
ATOM 1553 N N . PHE A 1 200 ? 11.438 -8.787 -55.249 1.00 5.73 196 PHE A N 1
ATOM 1554 C CA . PHE A 1 200 ? 10.811 -8.331 -56.463 1.00 6.02 196 PHE A CA 1
ATOM 1555 C C . PHE A 1 200 ? 9.520 -7.599 -56.131 1.00 5.90 196 PHE A C 1
ATOM 1556 O O . PHE A 1 200 ? 9.010 -7.676 -54.996 1.00 5.56 196 PHE A O 1
ATOM 1564 N N . TRP A 1 201 ? 9.006 -6.878 -57.113 1.00 6.25 197 TRP A N 1
ATOM 1565 C CA . TRP A 1 201 ? 7.793 -6.093 -56.934 1.00 6.26 197 TRP A CA 1
ATOM 1566 C C . TRP A 1 201 ? 6.572 -6.866 -57.485 1.00 6.33 197 TRP A C 1
ATOM 1567 O O . TRP A 1 201 ? 6.633 -7.440 -58.594 1.00 6.65 197 TRP A O 1
ATOM 1578 N N . MET A 1 202 ? 5.514 -6.920 -56.679 1.00 6.10 198 MET A N 1
ATOM 1579 C CA . MET A 1 202 ? 4.221 -7.517 -57.040 1.00 6.24 198 MET A CA 1
ATOM 1580 C C . MET A 1 202 ? 3.172 -6.414 -57.189 1.00 6.61 198 MET A C 1
ATOM 1581 O O . MET A 1 202 ? 3.148 -5.457 -56.403 1.00 6.38 198 MET A O 1
ATOM 1586 N N . ASP A 1 203 ? 2.339 -6.522 -58.210 1.00 6.98 199 ASP A N 1
ATOM 1587 C CA . ASP A 1 203 ? 1.268 -5.567 -58.408 1.00 7.34 199 ASP A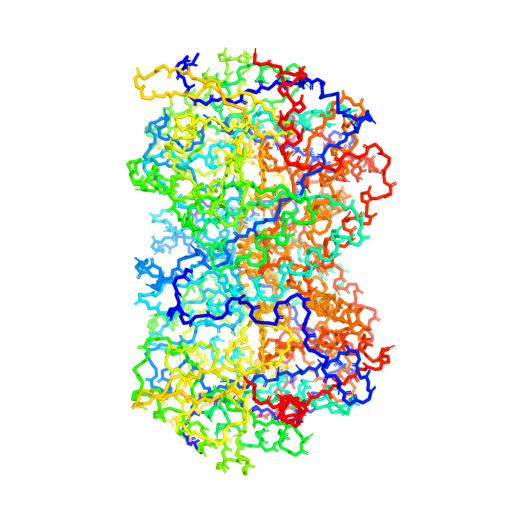 CA 1
ATOM 1588 C C . ASP A 1 203 ? 0.069 -6.200 -57.719 1.00 7.84 199 ASP A C 1
ATOM 1589 O O . ASP A 1 203 ? -0.404 -7.264 -58.163 1.00 9.04 199 ASP A O 1
ATOM 1594 N N . VAL A 1 204 ? -0.380 -5.591 -56.622 1.00 6.99 200 VAL A N 1
ATOM 1595 C CA . VAL A 1 204 ? -1.379 -6.188 -55.765 1.00 6.86 200 VAL A CA 1
ATOM 1596 C C . VAL A 1 204 ? -2.676 -5.453 -56.008 1.00 7.60 200 VAL A C 1
ATOM 1597 O O . VAL A 1 204 ? -2.756 -4.236 -55.836 1.00 7.47 200 VAL A O 1
ATOM 1601 N N . GLU A 1 205 ? -3.675 -6.224 -56.439 1.00 8.30 201 GLU A N 1
ATOM 1602 C CA . GLU A 1 205 ? -5.003 -5.703 -56.657 1.00 10.03 201 GLU A CA 1
ATOM 1603 C C . GLU A 1 205 ? -5.653 -5.356 -55.326 1.00 9.45 201 GLU A C 1
ATOM 1604 O O . GLU A 1 205 ? -5.727 -6.191 -54.425 1.00 9.22 201 GLU A O 1
ATOM 1610 N N . VAL A 1 206 ? -6.133 -4.133 -55.221 1.00 9.33 202 VAL A N 1
ATOM 1611 C CA . VAL A 1 206 ? -6.833 -3.719 -54.037 1.00 9.69 202 VAL A CA 1
ATOM 1612 C C . VAL A 1 206 ? -8.300 -3.524 -54.352 1.00 11.02 202 VAL A C 1
ATOM 1613 O O . VAL A 1 206 ? -8.734 -3.592 -55.511 1.00 10.78 202 VAL A O 1
ATOM 1617 N N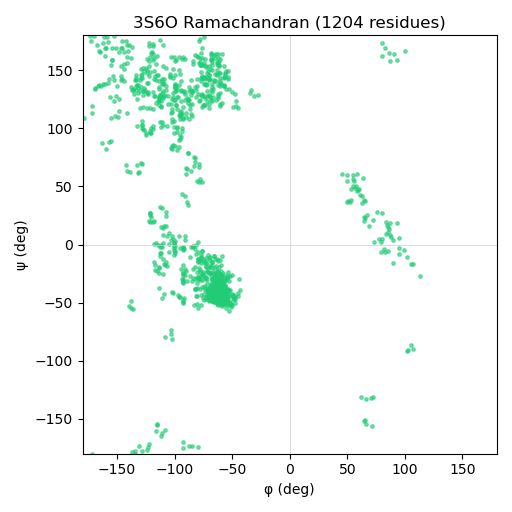 . SER A 1 207 ? -9.058 -3.313 -53.275 1.00 12.66 203 SER A N 1
ATOM 1618 C CA . SER A 1 207 ? -10.497 -3.071 -53.334 1.00 14.72 203 SER A CA 1
ATOM 1619 C C . SER A 1 207 ? -10.767 -2.055 -54.392 1.00 15.74 203 SER A C 1
ATOM 1620 O O . SER A 1 207 ? -10.220 -0.963 -54.327 1.00 16.40 203 SER A O 1
ATOM 1623 N N . GLY A 1 208 ? -11.612 -2.392 -55.361 1.00 17.53 204 GLY A N 1
ATOM 1624 C CA . GLY A 1 208 ? -11.847 -1.488 -56.477 1.00 18.62 204 GLY A CA 1
ATOM 1625 C C . GLY A 1 208 ? -11.303 -2.084 -57.749 1.00 19.76 204 GLY A C 1
ATOM 1626 O O . GLY A 1 208 ? -11.793 -1.761 -58.852 1.00 20.62 204 GLY A O 1
ATOM 1627 N N . GLY A 1 209 ? -10.281 -2.937 -57.601 1.00 19.03 205 GLY A N 1
ATOM 1628 C CA . GLY A 1 209 ? -9.716 -3.650 -58.727 1.00 19.90 205 GLY A CA 1
ATOM 1629 C C . GLY A 1 209 ? -8.501 -3.019 -59.369 1.00 19.62 205 GLY A C 1
ATOM 1630 O O . GLY A 1 209 ? -7.957 -3.584 -60.306 1.00 21.13 205 GLY A O 1
ATOM 1631 N N . ALA A 1 210 ? -8.091 -1.845 -58.895 1.00 19.15 206 ALA A N 1
ATOM 1632 C CA . ALA A 1 210 ? -6.785 -1.270 -59.233 1.00 18.60 206 ALA A CA 1
ATOM 1633 C C . ALA A 1 210 ? -5.658 -1.943 -58.458 1.00 17.09 206 ALA A C 1
ATOM 1634 O O . ALA A 1 210 ? -5.901 -2.636 -57.473 1.00 16.66 206 ALA A O 1
ATOM 1636 N N . SER A 1 211 ? -4.419 -1.723 -58.903 1.00 16.11 207 SER A N 1
ATOM 1637 C CA . SER A 1 211 ? -3.257 -2.340 -58.266 1.00 14.60 207 SER A CA 1
ATOM 1638 C C . SER A 1 211 ? -2.293 -1.305 -57.632 1.00 12.67 207 SER A C 1
ATOM 1639 O O . SER A 1 211 ? -2.229 -0.123 -58.008 1.00 12.43 207 SER A O 1
ATOM 1642 N N . VAL A 1 212 ? -1.555 -1.796 -56.658 1.00 11.07 208 VAL A N 1
ATOM 1643 C CA . VAL A 1 212 ? -0.631 -1.007 -55.863 1.00 10.34 208 VAL A CA 1
ATOM 1644 C C . VAL A 1 212 ? 0.598 -1.885 -55.786 1.00 9.33 208 VAL A C 1
ATOM 1645 O O . VAL A 1 212 ? 0.480 -3.086 -55.548 1.00 8.11 208 VAL A O 1
ATOM 1649 N N . PRO A 1 213 ? 1.786 -1.310 -56.007 1.00 10.09 209 PRO A N 1
ATOM 1650 C CA . PRO A 1 213 ? 3.005 -2.104 -55.880 1.00 9.81 209 PRO A CA 1
ATOM 1651 C C . PRO A 1 213 ? 3.257 -2.565 -54.452 1.00 9.23 209 PRO A C 1
ATOM 1652 O O . PRO A 1 213 ? 3.058 -1.793 -53.529 1.00 8.92 209 PRO A O 1
ATOM 1656 N N . GLN A 1 214 ? 3.748 -3.790 -54.280 1.00 8.68 210 GLN A N 1
ATOM 1657 C CA . GLN A 1 214 ? 4.164 -4.265 -52.967 1.00 8.18 210 GLN A CA 1
ATOM 1658 C C . GLN A 1 214 ? 5.502 -4.978 -53.084 1.00 5.99 210 GLN A C 1
ATOM 1659 O O . GLN A 1 214 ? 5.665 -5.832 -53.953 1.00 5.49 210 GLN A O 1
ATOM 1665 N N . LEU A 1 215 ? 6.468 -4.609 -52.245 1.00 5.32 211 LEU A N 1
ATOM 1666 C CA . LEU A 1 215 ? 7.797 -5.263 -52.330 1.00 5.27 211 LEU A CA 1
ATOM 1667 C C . LEU A 1 215 ? 7.682 -6.627 -51.668 1.00 4.95 211 LEU A C 1
ATOM 1668 O O . LEU A 1 215 ? 7.269 -6.704 -50.522 1.00 4.77 211 LEU A O 1
ATOM 1673 N N . ILE A 1 216 ? 8.036 -7.666 -52.417 1.00 4.97 212 ILE A N 1
ATOM 1674 C CA . ILE A 1 216 ? 8.135 -9.042 -51.897 1.00 4.77 212 ILE A CA 1
ATOM 1675 C C . ILE A 1 216 ? 9.562 -9.341 -51.546 1.00 4.79 212 ILE A C 1
ATOM 1676 O O . ILE A 1 216 ? 10.454 -9.159 -52.363 1.00 5.00 212 ILE A O 1
ATOM 1681 N N . VAL A 1 217 ? 9.802 -9.792 -50.315 1.00 4.63 213 VAL A N 1
ATOM 1682 C CA . VAL A 1 217 ? 11.083 -10.392 -49.953 1.00 4.71 213 VAL A CA 1
ATOM 1683 C C . VAL A 1 217 ? 10.782 -11.879 -49.669 1.00 4.61 213 VAL A C 1
ATOM 1684 O O . VAL A 1 217 ? 10.178 -12.228 -48.665 1.00 4.48 213 VAL A O 1
ATOM 1688 N N . PRO A 1 218 ? 11.160 -12.756 -50.596 1.00 4.74 214 PRO A N 1
ATOM 1689 C CA . PRO A 1 218 ? 10.683 -14.137 -50.476 1.00 4.72 214 PRO A CA 1
ATOM 1690 C C . PRO A 1 218 ? 11.347 -14.906 -49.331 1.00 4.75 214 PRO A C 1
ATOM 1691 O O . PRO A 1 218 ? 12.452 -14.608 -48.956 1.00 4.86 214 PRO A O 1
ATOM 1695 N N . TYR A 1 219 ? 10.574 -15.821 -48.735 1.00 4.71 215 TYR A N 1
ATOM 1696 C CA . TYR A 1 219 ? 10.950 -16.575 -47.577 1.00 4.79 215 TYR A CA 1
ATOM 1697 C C . TYR A 1 219 ? 11.113 -18.010 -48.051 1.00 5.01 215 TYR A C 1
ATOM 1698 O O . TYR A 1 219 ? 11.247 -18.288 -49.284 1.00 5.11 215 TYR A O 1
ATOM 1707 N N . THR A 1 220 ? 11.149 -18.929 -47.089 1.00 5.15 216 THR A N 1
ATOM 1708 C CA . THR A 1 220 ? 11.463 -20.300 -47.363 1.00 5.45 216 THR A CA 1
ATOM 1709 C C . THR A 1 220 ? 10.738 -21.303 -46.469 1.00 5.61 216 THR A C 1
ATOM 1710 O O . THR A 1 220 ? 10.529 -21.032 -45.280 1.00 5.59 216 THR A O 1
ATOM 1714 N N . LEU A 1 221 ? 10.332 -22.415 -47.103 1.00 5.85 217 LEU A N 1
ATOM 1715 C CA . LEU A 1 221 ? 9.734 -23.572 -46.465 1.00 6.16 217 LEU A CA 1
ATOM 1716 C C . LEU A 1 221 ? 10.670 -24.784 -46.554 1.00 6.58 217 LEU A C 1
ATOM 1717 O O . LEU A 1 221 ? 10.417 -25.799 -45.936 1.00 6.94 217 LEU A O 1
ATOM 1722 N N . ASP A 1 222 ? 11.767 -24.678 -47.284 1.00 5.01 218 ASP A N 1
ATOM 1723 C CA . ASP A 1 222 ? 12.764 -25.794 -47.338 1.00 4.89 218 ASP A CA 1
ATOM 1724 C C . ASP A 1 222 ? 13.966 -25.531 -46.454 1.00 4.58 218 ASP A C 1
ATOM 1725 O O . ASP A 1 222 ? 14.411 -26.433 -45.788 1.00 4.51 218 ASP A O 1
ATOM 1730 N N . ALA A 1 223 ? 14.491 -24.296 -46.431 1.00 4.46 219 ALA A N 1
ATOM 1731 C CA . ALA A 1 223 ? 15.643 -23.975 -45.600 1.00 4.26 219 ALA A CA 1
ATOM 1732 C C . ALA A 1 223 ? 15.097 -23.515 -44.235 1.00 4.19 219 ALA A C 1
ATOM 1733 O O . ALA A 1 223 ? 15.208 -22.344 -43.867 1.00 4.17 219 ALA A O 1
ATOM 1735 N N . ASN A 1 224 ? 14.462 -24.445 -43.512 1.00 4.21 220 ASN A N 1
ATOM 1736 C CA . ASN A 1 224 ? 13.530 -24.034 -42.449 1.00 4.24 220 ASN A CA 1
ATOM 1737 C C . ASN A 1 224 ? 13.413 -25.164 -41.447 1.00 4.25 220 ASN A C 1
ATOM 1738 O O . ASN A 1 224 ? 13.164 -26.279 -41.827 1.00 4.37 220 ASN A O 1
ATOM 1743 N N . ASP A 1 225 ? 13.630 -24.895 -40.167 1.00 4.20 221 ASP A N 1
ATOM 1744 C CA . ASP A 1 225 ? 13.632 -25.946 -39.184 1.00 4.27 221 ASP A CA 1
ATOM 1745 C C . ASP A 1 225 ? 12.232 -26.533 -39.016 1.00 4.47 221 ASP A C 1
ATOM 1746 O O . ASP A 1 225 ? 12.117 -27.534 -38.397 1.00 4.61 221 ASP A O 1
ATOM 1751 N N . MET A 1 226 ? 11.166 -25.870 -39.496 1.00 4.58 222 MET A N 1
ATOM 1752 C CA . MET A 1 226 ? 9.847 -26.498 -39.544 1.00 4.90 222 MET A CA 1
ATOM 1753 C C . MET A 1 226 ? 9.887 -27.971 -40.079 1.00 5.03 222 MET A C 1
ATOM 1754 O O . MET A 1 226 ? 9.100 -28.793 -39.657 1.00 5.94 222 MET A O 1
ATOM 1759 N N . ARG A 1 227 ? 10.832 -28.294 -40.947 1.00 4.92 223 ARG A N 1
ATOM 1760 C CA . ARG A 1 227 ? 10.930 -29.613 -41.555 1.00 5.32 223 ARG A CA 1
ATOM 1761 C C . ARG A 1 227 ? 11.379 -30.654 -40.565 1.00 5.76 223 ARG A C 1
ATOM 1762 O O . ARG A 1 227 ? 11.389 -31.839 -40.895 1.00 9.88 223 ARG A O 1
ATOM 1770 N N . PHE A 1 228 ? 11.789 -30.252 -39.368 1.00 5.14 224 PHE A N 1
ATOM 1771 C CA . PHE A 1 228 ? 11.901 -31.223 -38.252 1.00 5.30 224 PHE A CA 1
ATOM 1772 C C . PHE A 1 228 ? 10.521 -31.747 -37.745 1.00 5.73 224 PHE A C 1
ATOM 1773 O O . PHE A 1 228 ? 10.408 -32.785 -37.057 1.00 5.97 224 PHE A O 1
ATOM 1781 N N . ALA A 1 229 ? 9.471 -31.024 -38.064 1.00 5.98 225 ALA A N 1
ATOM 1782 C CA . ALA A 1 229 ? 8.140 -31.375 -37.595 1.00 7.28 225 ALA A CA 1
ATOM 1783 C C . ALA A 1 229 ? 7.132 -31.699 -38.706 1.00 8.00 225 ALA A C 1
ATOM 1784 O O . ALA A 1 229 ? 5.933 -31.641 -38.444 1.00 9.11 225 ALA A O 1
ATOM 1786 N N . THR A 1 230 ? 7.614 -32.046 -39.912 1.00 8.31 226 THR A N 1
ATOM 1787 C CA . THR A 1 230 ? 6.783 -32.383 -41.097 1.00 10.03 226 THR A CA 1
ATOM 1788 C C . THR A 1 230 ? 7.117 -33.834 -41.478 1.00 12.67 226 THR A C 1
ATOM 1789 O O . THR A 1 230 ? 8.189 -34.325 -41.120 1.00 11.50 226 THR A O 1
ATOM 1793 N N . PRO A 1 231 ? 6.219 -34.507 -42.208 1.00 15.69 227 PRO A N 1
ATOM 1794 C CA . PRO A 1 231 ? 6.489 -35.906 -42.608 1.00 17.51 227 PRO A CA 1
ATOM 1795 C C . PRO A 1 231 ? 7.823 -36.110 -43.382 1.00 17.79 227 PRO A C 1
ATOM 1796 O O . PRO A 1 231 ? 8.558 -37.066 -43.058 1.00 19.69 227 PRO A O 1
ATOM 1800 N N . GLN A 1 232 ? 8.125 -35.239 -44.351 1.00 17.69 228 GLN A N 1
ATOM 1801 C CA . GLN A 1 232 ? 9.455 -35.227 -45.055 1.00 17.82 228 GLN A CA 1
ATOM 1802 C C . GLN A 1 232 ? 10.304 -34.207 -44.361 1.00 17.40 228 GLN A C 1
ATOM 1803 O O . GLN A 1 232 ? 9.974 -33.011 -44.424 1.00 17.24 228 GLN A O 1
ATOM 1809 N N . GLY A 1 233 ? 11.389 -34.675 -43.712 1.00 17.13 229 GLY A N 1
ATOM 1810 C CA . GLY A 1 233 ? 11.913 -33.999 -42.498 1.00 14.82 229 GLY A CA 1
ATOM 1811 C C . GLY A 1 233 ? 13.237 -34.376 -41.830 1.00 12.38 229 GLY A C 1
ATOM 1812 O O . GLY A 1 233 ? 13.405 -35.499 -41.253 1.00 14.30 229 GLY A O 1
ATOM 1813 N N . PHE A 1 234 ? 14.184 -33.448 -41.890 1.00 7.78 230 PHE A N 1
ATOM 1814 C CA . PHE A 1 234 ? 15.555 -33.621 -41.344 1.00 6.03 230 PHE A CA 1
ATOM 1815 C C . PHE A 1 234 ? 15.573 -34.492 -40.070 1.00 5.97 230 PHE A C 1
ATOM 1816 O O . PHE A 1 234 ? 14.773 -34.281 -39.224 1.00 7.59 230 PHE A O 1
ATOM 1824 N N . ASN A 1 235 ? 16.464 -35.468 -39.972 1.00 7.48 231 ASN A N 1
ATOM 1825 C CA . ASN A 1 235 ? 16.459 -36.432 -38.865 1.00 9.17 231 ASN A CA 1
ATOM 1826 C C . ASN A 1 235 ? 17.314 -35.903 -37.694 1.00 6.62 231 ASN A C 1
ATOM 1827 O O . ASN A 1 235 ? 17.059 -36.214 -36.514 1.00 8.19 231 ASN A O 1
ATOM 1832 N N . THR A 1 236 ? 18.349 -35.149 -38.023 1.00 6.10 232 THR A N 1
ATOM 1833 C CA . THR A 1 236 ? 19.427 -34.795 -37.092 1.00 6.14 232 THR A CA 1
ATOM 1834 C C . THR A 1 236 ? 19.879 -33.417 -37.426 1.00 5.72 232 THR A C 1
ATOM 1835 O O . THR A 1 236 ? 19.436 -32.830 -38.451 1.00 5.43 232 THR A O 1
ATOM 1839 N N . ALA A 1 237 ? 20.697 -32.847 -36.548 1.00 5.76 233 ALA A N 1
ATOM 1840 C CA . ALA A 1 237 ? 21.185 -31.487 -36.770 1.00 5.46 233 ALA A CA 1
ATOM 1841 C C . ALA A 1 237 ? 21.943 -31.461 -38.059 1.00 5.40 233 ALA A C 1
ATOM 1842 O O . ALA A 1 237 ? 21.881 -30.476 -38.802 1.00 5.11 233 ALA A O 1
ATOM 1844 N N . ASP A 1 238 ? 22.733 -32.514 -38.280 1.00 5.74 234 ASP A N 1
ATOM 1845 C CA . ASP A 1 238 ? 23.555 -32.570 -39.455 1.00 5.77 234 ASP A CA 1
ATOM 1846 C C . ASP A 1 238 ? 22.778 -32.511 -40.756 1.00 5.53 234 ASP A C 1
ATOM 1847 O O . ASP A 1 238 ? 23.303 -32.063 -41.728 1.00 5.44 234 ASP A O 1
ATOM 1852 N N . HIS A 1 239 ? 21.561 -33.021 -40.785 1.00 5.51 235 HIS A N 1
ATOM 1853 C CA . HIS A 1 239 ? 20.763 -32.949 -41.994 1.00 5.37 235 HIS A CA 1
ATOM 1854 C C . HIS A 1 239 ? 20.373 -31.494 -42.245 1.00 4.98 235 HIS A C 1
ATOM 1855 O O . HIS A 1 239 ? 20.467 -31.050 -43.365 1.00 4.89 235 HIS A O 1
ATOM 1862 N N . PHE A 1 240 ? 19.952 -30.751 -41.223 1.00 4.83 236 PHE A N 1
ATOM 1863 C CA . PHE A 1 240 ? 19.559 -29.352 -41.409 1.00 4.54 236 PHE A CA 1
ATOM 1864 C C . PHE A 1 240 ? 20.790 -28.512 -41.753 1.00 4.50 236 PHE A C 1
ATOM 1865 O O . PHE A 1 240 ? 20.775 -27.686 -42.676 1.00 4.38 236 PHE A O 1
ATOM 1873 N N . PHE A 1 241 ? 21.871 -28.729 -41.019 1.00 4.67 237 PHE A N 1
ATOM 1874 C CA . PHE A 1 241 ? 23.133 -28.139 -41.374 1.00 4.75 237 PHE A CA 1
ATOM 1875 C C . PHE A 1 241 ? 23.596 -28.378 -42.806 1.00 4.79 237 PHE A C 1
ATOM 1876 O O . PHE A 1 241 ? 23.904 -27.439 -43.518 1.00 4.72 237 PHE A O 1
ATOM 1884 N N . HIS A 1 242 ? 23.714 -29.630 -43.205 1.00 4.98 238 HIS A N 1
ATOM 1885 C CA . HIS A 1 242 ? 24.074 -29.868 -44.593 1.00 5.06 238 HIS A CA 1
ATOM 1886 C C . HIS A 1 242 ? 23.143 -29.209 -45.670 1.00 4.93 238 HIS A C 1
ATOM 1887 O O . HIS A 1 242 ? 23.634 -28.754 -46.684 1.00 4.89 238 HIS A O 1
ATOM 1894 N N . TYR A 1 243 ? 21.829 -29.166 -45.428 1.00 4.70 239 TYR A N 1
ATOM 1895 C CA . TYR A 1 243 ? 20.890 -28.458 -46.295 1.00 4.58 239 TYR A CA 1
ATOM 1896 C C . TYR A 1 243 ? 21.181 -26.988 -46.432 1.00 4.45 239 TYR A C 1
ATOM 1897 O O . TYR A 1 243 ? 21.403 -26.472 -47.520 1.00 4.50 239 TYR A O 1
ATOM 1906 N N . LEU A 1 244 ? 21.311 -26.324 -45.285 1.00 4.34 240 LEU A N 1
ATOM 1907 C CA . LEU A 1 244 ? 21.676 -24.914 -45.291 1.00 4.30 240 LEU A CA 1
ATOM 1908 C C . LEU A 1 244 ? 23.040 -24.657 -45.928 1.00 4.47 240 LEU A C 1
ATOM 1909 O O . LEU A 1 244 ? 23.203 -23.717 -46.707 1.00 4.52 240 LEU A O 1
ATOM 1914 N N . ARG A 1 245 ? 23.999 -25.513 -45.586 1.00 4.61 241 ARG A N 1
ATOM 1915 C CA . ARG A 1 245 ? 25.368 -25.432 -46.126 1.00 4.85 241 ARG A CA 1
ATOM 1916 C C . ARG A 1 245 ? 25.401 -25.525 -47.624 1.00 4.92 241 ARG A C 1
ATOM 1917 O O . ARG A 1 245 ? 26.060 -24.709 -48.338 1.00 5.49 241 ARG A O 1
ATOM 1925 N N . ASP A 1 246 ? 24.644 -26.474 -48.122 1.00 4.88 242 ASP A N 1
ATOM 1926 C CA . ASP A 1 246 ? 24.574 -26.732 -49.526 1.00 5.01 242 ASP A CA 1
ATOM 1927 C C . ASP A 1 246 ? 23.847 -25.601 -50.257 1.00 4.94 242 ASP A C 1
ATOM 1928 O O . ASP A 1 246 ? 24.342 -25.112 -51.270 1.00 5.10 242 ASP A O 1
ATOM 1933 N N . ALA A 1 247 ? 22.693 -25.186 -49.736 1.00 4.75 243 ALA A N 1
ATOM 1934 C CA . ALA A 1 247 ? 21.980 -24.034 -50.258 1.00 4.74 243 ALA A CA 1
ATOM 1935 C C . ALA A 1 247 ? 22.911 -22.812 -50.379 1.00 4.85 243 ALA A C 1
ATOM 1936 O O . ALA A 1 247 ? 23.031 -22.184 -51.447 1.00 5.04 243 ALA A O 1
ATOM 1938 N N . PHE A 1 248 ? 23.550 -22.483 -49.287 1.00 4.81 244 PHE A N 1
ATOM 1939 C CA . PHE A 1 248 ? 24.501 -21.353 -49.243 1.00 4.99 244 PHE A CA 1
ATOM 1940 C C . PHE A 1 248 ? 25.577 -21.525 -50.279 1.00 5.25 244 PHE A C 1
ATOM 1941 O O . PHE A 1 248 ? 25.881 -20.588 -50.969 1.00 5.47 244 PHE A O 1
ATOM 1949 N N . ASP A 1 249 ? 26.144 -22.730 -50.367 1.00 5.29 245 ASP A N 1
ATOM 1950 C CA . ASP A 1 249 ? 27.279 -22.978 -51.257 1.00 5.59 245 ASP A CA 1
ATOM 1951 C C . ASP A 1 249 ? 26.888 -22.742 -52.708 1.00 5.71 245 ASP A C 1
ATOM 1952 O O . ASP A 1 249 ? 27.638 -22.134 -53.500 1.00 6.01 245 ASP A O 1
ATOM 1957 N N . VAL A 1 250 ? 25.700 -23.223 -53.058 1.00 5.55 246 VAL A N 1
ATOM 1958 C CA . VAL A 1 250 ? 25.183 -23.072 -54.426 1.00 5.73 246 VAL A CA 1
ATOM 1959 C C . VAL A 1 250 ? 24.972 -21.582 -54.698 1.00 5.85 246 VAL A C 1
ATOM 1960 O O . VAL A 1 250 ? 25.403 -21.069 -55.738 1.00 6.16 246 VAL A O 1
ATOM 1964 N N . LEU A 1 251 ? 24.356 -20.887 -53.747 1.00 5.66 247 LEU A N 1
ATOM 1965 C CA . LEU A 1 251 ? 24.107 -19.467 -53.933 1.00 5.83 247 LEU A CA 1
ATOM 1966 C C . LEU A 1 251 ? 25.431 -18.706 -53.993 1.00 6.11 247 LEU A C 1
ATOM 1967 O O . LEU A 1 251 ? 25.604 -17.864 -54.855 1.00 6.45 247 LEU A O 1
ATOM 1972 N N . TYR A 1 252 ? 26.380 -19.047 -53.125 1.00 6.06 248 TYR A N 1
ATOM 1973 C CA . TYR A 1 252 ? 27.675 -18.300 -53.052 1.00 6.41 248 TYR A CA 1
ATOM 1974 C C . TYR A 1 252 ? 28.414 -18.380 -54.388 1.00 6.77 248 TYR A C 1
ATOM 1975 O O . TYR A 1 252 ? 28.969 -17.415 -54.855 1.00 7.15 248 TYR A O 1
ATOM 1984 N N . GLU A 1 253 ? 28.406 -19.554 -55.000 1.00 6.69 249 GLU A N 1
ATOM 1985 C CA . GLU A 1 253 ? 29.017 -19.748 -56.326 1.00 7.04 249 GLU A CA 1
ATOM 1986 C C . GLU A 1 253 ? 28.323 -18.944 -57.427 1.00 7.26 249 GLU A C 1
ATOM 1987 O O . GLU A 1 253 ? 28.985 -18.394 -58.298 1.00 8.90 249 GLU A O 1
ATOM 1993 N N . GLU A 1 254 ? 27.015 -18.788 -57.335 1.00 7.04 250 GLU A N 1
ATOM 1994 C CA . GLU A 1 254 ? 26.222 -18.005 -58.287 1.00 7.83 250 GLU A CA 1
ATOM 1995 C C . GLU A 1 254 ? 26.489 -16.520 -58.152 1.00 8.08 250 GLU A C 1
ATOM 1996 O O . GLU A 1 254 ? 26.372 -15.739 -59.128 1.00 9.41 250 GLU A O 1
ATOM 2002 N N . GLY A 1 255 ? 26.954 -16.150 -56.971 1.00 8.98 251 GLY A N 1
ATOM 2003 C CA . GLY A 1 255 ? 27.189 -14.770 -56.605 1.00 9.83 251 GLY A CA 1
ATOM 2004 C C . GLY A 1 255 ? 28.337 -14.060 -57.302 1.00 11.62 251 GLY A C 1
ATOM 2005 O O . GLY A 1 255 ? 28.397 -12.839 -57.263 1.00 11.96 251 GLY A O 1
ATOM 2006 N N . ASP A 1 256 ? 29.195 -14.808 -57.982 1.00 12.40 252 ASP A N 1
ATOM 2007 C CA . ASP A 1 256 ? 30.188 -14.255 -58.915 1.00 14.62 252 ASP A CA 1
ATOM 2008 C C . ASP A 1 256 ? 29.511 -13.661 -60.170 1.00 14.98 252 ASP A C 1
ATOM 2009 O O . ASP A 1 256 ? 30.055 -12.764 -60.812 1.00 17.84 252 ASP A O 1
ATOM 2011 N N . GLU A 1 257 ? 28.332 -14.164 -60.527 1.00 13.25 253 GLU A N 1
ATOM 2012 C CA . GLU A 1 257 ? 27.594 -13.712 -61.713 1.00 12.58 253 GLU A CA 1
ATOM 2013 C C . GLU A 1 257 ? 26.315 -12.900 -61.398 1.00 11.42 253 GLU A C 1
ATOM 2014 O O . GLU A 1 257 ? 26.019 -11.879 -62.047 1.00 11.59 253 GLU A O 1
ATOM 2016 N N . ALA A 1 258 ? 25.563 -13.376 -60.408 1.00 9.91 254 ALA A N 1
ATOM 2017 C CA . ALA A 1 258 ? 24.239 -12.852 -60.053 1.00 9.05 254 ALA A CA 1
ATOM 2018 C C . ALA A 1 258 ? 23.935 -13.197 -58.591 1.00 8.37 254 ALA A C 1
ATOM 2019 O O . ALA A 1 258 ? 23.303 -14.236 -58.300 1.00 7.93 254 ALA A O 1
ATOM 2021 N N . PRO A 1 259 ? 24.360 -12.318 -57.675 1.00 8.44 255 PRO A N 1
ATOM 2022 C CA . PRO A 1 259 ? 24.128 -12.589 -56.258 1.00 7.96 255 PRO A CA 1
ATOM 2023 C C . PRO A 1 259 ? 22.655 -12.636 -55.900 1.00 7.74 255 PRO A C 1
ATOM 2024 O O . PRO A 1 259 ? 21.869 -11.921 -56.452 1.00 8.09 255 PRO A O 1
ATOM 2028 N N . LYS A 1 260 ? 22.330 -13.480 -54.940 1.00 7.22 256 LYS A N 1
ATOM 2029 C CA . LYS A 1 260 ? 20.956 -13.807 -54.539 1.00 6.98 256 LYS A CA 1
ATOM 2030 C C . LYS A 1 260 ? 20.877 -13.604 -53.027 1.00 6.71 256 LYS A C 1
ATOM 2031 O O . LYS A 1 260 ? 21.853 -13.228 -52.394 1.00 6.74 256 LYS A O 1
ATOM 2037 N N . MET A 1 261 ? 19.726 -13.889 -52.439 1.00 6.49 257 MET A N 1
ATOM 2038 C CA . MET A 1 261 ? 19.619 -13.929 -51.007 1.00 6.20 257 MET A CA 1
ATOM 2039 C C . MET A 1 261 ? 19.220 -15.327 -50.624 1.00 5.77 257 MET A C 1
ATOM 2040 O O . MET A 1 261 ? 18.721 -16.095 -51.462 1.00 5.75 257 MET A O 1
ATOM 2045 N N . MET A 1 262 ? 19.393 -15.637 -49.343 1.00 5.49 258 MET A N 1
ATOM 2046 C CA . MET A 1 262 ? 19.003 -16.918 -48.773 1.00 5.47 258 MET A CA 1
ATOM 2047 C C . MET A 1 262 ? 18.335 -16.595 -47.444 1.00 5.03 258 MET A C 1
ATOM 2048 O O . MET A 1 262 ? 18.860 -15.787 -46.664 1.00 8.21 258 MET A O 1
ATOM 2053 N N . SER A 1 263 ? 17.202 -17.183 -47.190 1.00 4.91 259 SER A N 1
ATOM 2054 C CA . SER A 1 263 ? 16.530 -17.104 -45.887 1.00 4.81 259 SER A CA 1
ATOM 2055 C C . SER A 1 263 ? 16.765 -18.379 -45.097 1.00 4.52 259 SER A C 1
ATOM 2056 O O . SER A 1 263 ? 16.892 -19.455 -45.673 1.00 4.43 259 SER A O 1
ATOM 2059 N N . ILE A 1 264 ? 16.761 -18.235 -43.768 1.00 4.45 260 ILE A N 1
ATOM 2060 C CA . ILE A 1 264 ? 16.771 -19.379 -42.878 1.00 4.26 260 ILE A CA 1
ATOM 2061 C C . ILE A 1 264 ? 15.685 -19.158 -41.893 1.00 4.29 260 ILE A C 1
ATOM 2062 O O . ILE A 1 264 ? 15.757 -18.223 -41.119 1.00 4.39 260 ILE A O 1
ATOM 2067 N N . GLY A 1 265 ? 14.705 -20.062 -41.918 1.00 4.25 261 GLY A N 1
ATOM 2068 C CA . GLY A 1 265 ? 13.593 -20.124 -40.926 1.00 4.30 261 GLY A CA 1
ATOM 2069 C C . GLY A 1 265 ? 13.927 -20.894 -39.637 1.00 4.20 261 GLY A C 1
ATOM 2070 O O . GLY A 1 265 ? 14.454 -22.005 -39.692 1.00 4.12 261 GLY A O 1
ATOM 2071 N N . MET A 1 266 ? 13.627 -20.288 -38.497 1.00 4.28 262 MET A N 1
ATOM 2072 C CA . MET A 1 266 ? 13.898 -20.876 -37.197 1.00 4.28 262 MET A CA 1
ATOM 2073 C C . MET A 1 266 ? 12.697 -20.745 -36.289 1.00 4.41 262 MET A C 1
ATOM 2074 O O . MET A 1 266 ? 12.014 -19.734 -36.278 1.00 4.55 262 MET A O 1
ATOM 2079 N N . HIS A 1 267 ? 12.511 -21.740 -35.447 1.00 4.44 263 HIS A N 1
ATOM 2080 C CA . HIS A 1 267 ? 11.436 -21.721 -34.507 1.00 4.61 263 HIS A CA 1
ATOM 2081 C C . HIS A 1 267 ? 12.051 -22.090 -33.132 1.00 4.69 263 HIS A C 1
ATOM 2082 O O . HIS A 1 267 ? 12.820 -23.044 -33.042 1.00 4.64 263 HIS A O 1
ATOM 2089 N N . CYS A 1 268 ? 11.671 -21.334 -32.094 1.00 4.87 264 CYS A N 1
ATOM 2090 C CA . CYS A 1 268 ? 12.216 -21.455 -30.746 1.00 5.03 264 CYS A CA 1
ATOM 2091 C C . CYS A 1 268 ? 11.995 -22.856 -30.210 1.00 5.11 264 CYS A C 1
ATOM 2092 O O . CYS A 1 268 ? 12.888 -23.478 -29.634 1.00 5.19 264 CYS A O 1
ATOM 2095 N N . ARG A 1 269 ? 10.790 -23.352 -30.387 1.00 5.18 265 ARG A N 1
ATOM 2096 C CA . ARG A 1 269 ? 10.490 -24.691 -29.865 1.00 5.35 265 ARG A CA 1
ATOM 2097 C C . ARG A 1 269 ? 11.098 -25.854 -30.624 1.00 5.25 265 ARG A C 1
ATOM 2098 O O . ARG A 1 269 ? 10.999 -27.007 -30.167 1.00 5.46 265 ARG A O 1
ATOM 2106 N N . LEU A 1 270 ? 11.567 -25.617 -31.847 1.00 5.01 266 LEU A N 1
ATOM 2107 C CA . LEU A 1 270 ? 12.179 -26.660 -32.613 1.00 4.95 266 LEU A CA 1
ATOM 2108 C C . LEU A 1 270 ? 13.700 -26.533 -32.613 1.00 4.85 266 LEU A C 1
ATOM 2109 O O . LEU A 1 270 ? 14.374 -27.379 -31.986 1.00 5.03 266 LEU A O 1
ATOM 2114 N N . LEU A 1 271 ? 14.253 -25.543 -33.352 1.00 4.65 267 LEU A N 1
ATOM 2115 C CA . LEU A 1 271 ? 15.731 -25.443 -33.464 1.00 4.62 267 LEU A CA 1
ATOM 2116 C C . LEU A 1 271 ? 16.348 -25.187 -32.080 1.00 4.84 267 LEU A C 1
ATOM 2117 O O . LEU A 1 271 ? 17.517 -25.477 -31.853 1.00 4.97 267 LEU A O 1
ATOM 2122 N N . GLY A 1 272 ? 15.538 -24.637 -31.169 1.00 4.94 268 GLY A N 1
ATOM 2123 C CA . GLY A 1 272 ? 15.990 -24.352 -29.811 1.00 5.22 268 GLY A CA 1
ATOM 2124 C C . GLY A 1 272 ? 16.252 -25.565 -28.933 1.00 5.50 268 GLY A C 1
ATOM 2125 O O . GLY A 1 272 ? 16.992 -25.467 -27.972 1.00 5.78 268 GLY A O 1
ATOM 2126 N N . ARG A 1 273 ? 15.701 -26.721 -29.287 1.00 5.50 269 ARG A N 1
ATOM 2127 C CA . ARG A 1 273 ? 16.050 -27.982 -28.628 1.00 5.83 269 ARG A CA 1
ATOM 2128 C C . ARG A 1 273 ? 17.540 -28.273 -28.844 1.00 5.93 269 ARG A C 1
ATOM 2129 O O . ARG A 1 273 ? 18.057 -28.122 -29.964 1.00 5.69 269 ARG A O 1
ATOM 2137 N N . PRO A 1 274 ? 18.214 -28.725 -27.785 1.00 6.35 270 PRO A N 1
ATOM 2138 C CA . PRO A 1 274 ? 19.669 -28.914 -27.854 1.00 6.56 270 PRO A CA 1
ATOM 2139 C C . PRO A 1 274 ? 20.086 -29.843 -28.989 1.00 6.48 270 PRO A C 1
ATOM 2140 O O . PRO A 1 274 ? 21.076 -29.586 -29.637 1.00 6.44 270 PRO A O 1
ATOM 2144 N N . GLY A 1 275 ? 19.335 -30.916 -29.245 1.00 6.53 271 GLY A N 1
ATOM 2145 C CA . GLY A 1 275 ? 19.740 -31.896 -30.257 1.00 6.56 271 GLY A CA 1
ATOM 2146 C C . GLY A 1 275 ? 19.605 -31.353 -31.681 1.00 6.09 271 GLY A C 1
ATOM 2147 O O . GLY A 1 275 ? 20.219 -31.899 -32.607 1.00 6.10 271 GLY A O 1
ATOM 2148 N N . ARG A 1 276 ? 18.795 -30.300 -31.870 1.00 5.73 272 ARG A N 1
ATOM 2149 C CA . ARG A 1 276 ? 18.705 -29.611 -33.187 1.00 5.34 272 ARG A CA 1
ATOM 2150 C C . ARG A 1 276 ? 19.638 -28.418 -33.329 1.00 5.22 272 ARG A C 1
ATOM 2151 O O . ARG A 1 276 ? 20.084 -28.063 -34.414 1.00 5.04 272 ARG A O 1
ATOM 2159 N N . PHE A 1 277 ? 19.911 -27.796 -32.195 1.00 5.39 273 PHE A N 1
ATOM 2160 C CA . PHE A 1 277 ? 20.568 -26.495 -32.131 1.00 5.35 273 PHE A CA 1
ATOM 2161 C C . PHE A 1 277 ? 21.981 -26.517 -32.764 1.00 5.47 273 PHE A C 1
ATOM 2162 O O . PHE A 1 277 ? 22.432 -25.502 -33.302 1.00 5.37 273 PHE A O 1
ATOM 2170 N N . ARG A 1 278 ? 22.670 -27.671 -32.695 1.00 5.74 274 ARG A N 1
ATOM 2171 C CA . ARG A 1 278 ? 24.034 -27.846 -33.326 1.00 5.93 274 ARG A CA 1
ATOM 2172 C C . ARG A 1 278 ? 24.031 -27.450 -34.802 1.00 5.60 274 ARG A C 1
ATOM 2173 O O . ARG A 1 278 ? 25.050 -26.963 -35.350 1.00 5.70 274 ARG A O 1
ATOM 2181 N N . ALA A 1 279 ? 22.888 -27.651 -35.452 1.00 5.27 275 ALA A N 1
ATOM 2182 C CA . ALA A 1 279 ? 22.714 -27.257 -36.853 1.00 4.99 275 ALA A CA 1
ATOM 2183 C C . ALA A 1 279 ? 23.023 -25.760 -37.113 1.00 4.89 275 ALA A C 1
ATOM 2184 O O . ALA A 1 279 ? 23.743 -25.392 -38.075 1.00 4.89 275 ALA A O 1
ATOM 2186 N N . LEU A 1 280 ? 22.473 -24.911 -36.252 1.00 6.44 276 LEU A N 1
ATOM 2187 C CA . LEU A 1 280 ? 22.695 -23.456 -36.371 1.00 6.25 276 LEU A CA 1
ATOM 2188 C C . LEU A 1 280 ? 24.155 -23.097 -36.138 1.00 6.42 276 LEU A C 1
ATOM 2189 O O . LEU A 1 280 ? 24.735 -22.329 -36.889 1.00 6.31 276 LEU A O 1
ATOM 2194 N N . GLN A 1 281 ? 24.750 -23.688 -35.109 1.00 6.80 277 GLN A N 1
ATOM 2195 C CA . GLN A 1 281 ? 26.154 -23.423 -34.771 1.00 7.14 277 GLN A CA 1
ATOM 2196 C C . GLN A 1 281 ? 27.066 -23.811 -35.922 1.00 7.06 277 GLN A C 1
ATOM 2197 O O . GLN A 1 281 ? 28.018 -23.059 -36.245 1.00 7.26 277 GLN A O 1
ATOM 2203 N N . ARG A 1 282 ? 26.817 -24.989 -36.515 1.00 6.96 278 ARG A N 1
ATOM 2204 C CA . ARG A 1 282 ? 27.619 -25.479 -37.627 1.00 7.05 278 ARG A CA 1
ATOM 2205 C C . ARG A 1 282 ? 27.444 -24.602 -38.866 1.00 6.79 278 ARG A C 1
ATOM 2206 O O . ARG A 1 282 ? 28.420 -24.307 -39.573 1.00 7.04 278 ARG A O 1
ATOM 2214 N N . PHE A 1 283 ? 26.221 -24.128 -39.096 1.00 6.40 279 PHE A N 1
ATOM 2215 C CA . PHE A 1 283 ? 25.982 -23.257 -40.258 1.00 6.19 279 PHE A CA 1
ATOM 2216 C C . PHE A 1 283 ? 26.638 -21.871 -40.100 1.00 6.29 279 PHE A C 1
ATOM 2217 O O . PHE A 1 283 ? 27.214 -21.315 -41.050 1.00 6.42 279 PHE A O 1
ATOM 2225 N N . LEU A 1 284 ? 26.567 -21.326 -38.891 1.00 6.38 280 LEU A N 1
ATOM 2226 C CA . LEU A 1 284 ? 27.152 -20.016 -38.603 1.00 6.66 280 LEU A CA 1
ATOM 2227 C C . LEU A 1 284 ? 28.650 -20.149 -38.760 1.00 7.18 280 LEU A C 1
ATOM 2228 O O . LEU A 1 284 ? 29.310 -19.286 -39.338 1.00 7.49 280 LEU A O 1
ATOM 2233 N N . ASP A 1 285 ? 29.186 -21.282 -38.326 1.00 7.38 281 ASP A N 1
ATOM 2234 C CA . ASP A 1 285 ? 30.616 -21.496 -38.448 1.00 8.00 281 ASP A CA 1
ATOM 2235 C C . ASP A 1 285 ? 31.017 -21.556 -39.926 1.00 8.08 281 ASP A C 1
ATOM 2236 O O . ASP A 1 285 ? 32.047 -21.019 -40.322 1.00 8.66 281 ASP A O 1
ATOM 2241 N N . HIS A 1 286 ? 30.189 -22.217 -40.718 1.00 7.64 282 HIS A N 1
ATOM 2242 C CA . HIS A 1 286 ? 30.434 -22.383 -42.120 1.00 7.81 282 HIS A CA 1
ATOM 2243 C C . HIS A 1 286 ? 30.465 -21.041 -42.837 1.00 7.87 282 HIS A C 1
ATOM 2244 O O . HIS A 1 286 ? 31.396 -20.760 -43.565 1.00 8.46 282 HIS A O 1
ATOM 2251 N N . ILE A 1 287 ? 29.493 -20.187 -42.581 1.00 7.39 283 ILE A N 1
ATOM 2252 C CA . ILE A 1 287 ? 29.390 -18.923 -43.316 1.00 7.44 283 ILE A CA 1
ATOM 2253 C C . ILE A 1 287 ? 30.410 -17.890 -42.833 1.00 8.06 283 ILE A C 1
ATOM 2254 O O . ILE A 1 287 ? 30.841 -16.999 -43.617 1.00 8.48 283 ILE A O 1
ATOM 2259 N N . GLU A 1 288 ? 30.835 -18.024 -41.575 1.00 8.70 284 GLU A N 1
ATOM 2260 C CA . GLU A 1 288 ? 31.920 -17.207 -41.009 1.00 9.80 284 GLU A CA 1
ATOM 2261 C C . GLU A 1 288 ? 33.253 -17.346 -41.754 1.00 11.47 284 GLU A C 1
ATOM 2262 O O . GLU A 1 288 ? 34.069 -16.400 -41.740 1.00 11.56 284 GLU A O 1
ATOM 2268 N N . ARG A 1 289 ? 33.474 -18.522 -42.359 1.00 10.56 285 ARG A N 1
ATOM 2269 C CA . ARG A 1 289 ? 34.644 -18.822 -43.159 1.00 12.40 285 ARG A CA 1
ATOM 2270 C C . ARG A 1 289 ? 34.613 -18.196 -44.558 1.00 11.74 285 ARG A C 1
ATOM 2271 O O . ARG A 1 289 ? 35.597 -18.276 -45.285 1.00 11.98 285 ARG A O 1
ATOM 2279 N N . HIS A 1 290 ? 33.511 -17.567 -44.936 1.00 10.30 286 HIS A N 1
ATOM 2280 C CA . HIS A 1 290 ? 33.355 -17.024 -46.303 1.00 10.51 286 HIS A CA 1
ATOM 2281 C C . HIS A 1 290 ? 33.371 -15.509 -46.332 1.00 10.79 286 HIS A C 1
ATOM 2282 O O . HIS A 1 290 ? 32.706 -14.863 -45.533 1.00 10.32 286 HIS A O 1
ATOM 2289 N N . ASP A 1 291 ? 34.174 -14.975 -47.243 1.00 11.73 287 ASP A N 1
ATOM 2290 C CA . ASP A 1 291 ? 34.232 -13.556 -47.552 1.00 12.19 287 ASP A CA 1
ATOM 2291 C C . ASP A 1 291 ? 32.937 -13.137 -48.233 1.00 11.39 287 ASP A C 1
ATOM 2292 O O . ASP A 1 291 ? 32.266 -13.980 -48.802 1.00 10.80 287 ASP A O 1
ATOM 2297 N N . ARG A 1 292 ? 32.614 -11.843 -48.208 1.00 11.49 288 ARG A N 1
ATOM 2298 C CA . ARG A 1 292 ? 31.563 -11.324 -49.045 1.00 11.00 288 ARG A CA 1
ATOM 2299 C C . ARG A 1 292 ? 30.217 -11.964 -48.751 1.00 9.78 288 ARG A C 1
ATOM 2300 O O . ARG A 1 292 ? 29.456 -12.308 -49.650 1.00 9.39 288 ARG A O 1
ATOM 2308 N N . VAL A 1 293 ? 29.942 -12.115 -47.455 1.00 9.33 289 VAL A N 1
ATOM 2309 C CA . VAL A 1 293 ? 28.614 -12.492 -46.983 1.00 8.35 289 VAL A CA 1
ATOM 2310 C C . VAL A 1 293 ? 28.013 -11.342 -46.209 1.00 8.24 289 VAL A C 1
ATOM 2311 O O . VAL A 1 293 ? 28.596 -10.856 -45.261 1.00 8.70 289 VAL A O 1
ATOM 2315 N N . TRP A 1 294 ? 26.843 -10.900 -46.651 1.00 7.75 290 TRP A N 1
ATOM 2316 C CA . TRP A 1 294 ? 26.045 -9.956 -45.902 1.00 7.61 290 TRP A CA 1
ATOM 2317 C C . TRP A 1 294 ? 25.004 -10.679 -45.052 1.00 6.92 290 TRP A C 1
ATOM 2318 O O . TRP A 1 294 ? 24.025 -11.227 -45.550 1.00 6.53 290 TRP A O 1
ATOM 2329 N N . VAL A 1 295 ? 25.213 -10.690 -43.746 1.00 7.08 291 VAL A N 1
ATOM 2330 C CA . VAL A 1 295 ? 24.197 -11.197 -42.840 1.00 6.63 291 VAL A CA 1
ATOM 2331 C C . VAL A 1 295 ? 23.313 -9.996 -42.461 1.00 6.76 291 VAL A C 1
ATOM 2332 O O . VAL A 1 295 ? 23.760 -9.108 -41.763 1.00 7.38 291 VAL A O 1
ATOM 2336 N N . ALA A 1 296 ? 22.054 -10.017 -42.892 1.00 6.30 292 ALA A N 1
ATOM 2337 C CA . ALA A 1 296 ? 21.201 -8.824 -42.863 1.00 6.47 292 ALA A CA 1
ATOM 2338 C C . ALA A 1 296 ? 19.879 -9.039 -42.112 1.00 6.28 292 ALA A C 1
ATOM 2339 O O . ALA A 1 296 ? 19.299 -10.164 -42.108 1.00 5.85 292 ALA A O 1
ATOM 2341 N N . ARG A 1 297 ? 19.359 -7.967 -41.550 1.00 6.71 293 ARG A N 1
ATOM 2342 C CA . ARG A 1 297 ? 17.951 -7.908 -41.148 1.00 6.67 293 ARG A CA 1
ATOM 2343 C C . ARG A 1 297 ? 17.102 -7.867 -42.403 1.00 6.25 293 ARG A C 1
ATOM 2344 O O . ARG A 1 297 ? 17.497 -7.272 -43.397 1.00 6.24 293 ARG A O 1
ATOM 2352 N N . ARG A 1 298 ? 15.927 -8.482 -42.354 1.00 6.04 294 ARG A N 1
ATOM 2353 C CA . ARG A 1 298 ? 15.050 -8.544 -43.512 1.00 5.75 294 ARG A CA 1
ATOM 2354 C C . ARG A 1 298 ? 14.737 -7.141 -44.033 1.00 6.03 294 ARG A C 1
ATOM 2355 O O . ARG A 1 298 ? 14.755 -6.909 -45.237 1.00 5.86 294 ARG A O 1
ATOM 2363 N N . VAL A 1 299 ? 14.434 -6.228 -43.118 1.00 6.56 295 VAL A N 1
ATOM 2364 C CA . VAL A 1 299 ? 14.101 -4.864 -43.511 1.00 6.95 295 VAL A CA 1
ATOM 2365 C C . VAL A 1 299 ? 15.297 -4.150 -44.171 1.00 7.06 295 VAL A C 1
ATOM 2366 O O . VAL A 1 299 ? 15.119 -3.282 -45.042 1.00 7.21 295 VAL A O 1
ATOM 2370 N N . GLU A 1 300 ? 16.522 -4.497 -43.794 1.00 7.11 296 GLU A N 1
ATOM 2371 C CA . GLU A 1 300 ? 17.690 -3.903 -44.502 1.00 7.35 296 GLU A CA 1
ATOM 2372 C C . GLU A 1 300 ? 17.767 -4.380 -45.973 1.00 6.87 296 GLU A C 1
ATOM 2373 O O . GLU A 1 300 ? 18.158 -3.620 -46.886 1.00 7.15 296 GLU A O 1
ATOM 2379 N N . ILE A 1 301 ? 17.424 -5.641 -46.215 1.00 6.30 297 ILE A N 1
ATOM 2380 C CA . ILE A 1 301 ? 17.371 -6.126 -47.582 1.00 6.01 297 ILE A CA 1
ATOM 2381 C C . ILE A 1 301 ? 16.253 -5.397 -48.343 1.00 6.06 297 ILE A C 1
ATOM 2382 O O . ILE A 1 301 ? 16.436 -5.050 -49.532 1.00 6.17 297 ILE A O 1
ATOM 2387 N N . ALA A 1 302 ? 15.124 -5.137 -47.693 1.00 6.09 298 ALA A N 1
ATOM 2388 C CA . ALA A 1 302 ? 14.026 -4.461 -48.397 1.00 6.21 298 ALA A CA 1
ATOM 2389 C C . ALA A 1 302 ? 14.375 -2.979 -48.676 1.00 6.71 298 ALA A C 1
ATOM 2390 O O . ALA A 1 302 ? 14.077 -2.443 -49.774 1.00 6.83 298 ALA A O 1
ATOM 2392 N N . ARG A 1 303 ? 14.991 -2.305 -47.704 1.00 7.13 299 ARG A N 1
ATOM 2393 C CA . ARG A 1 303 ? 15.482 -0.956 -47.953 1.00 7.76 299 ARG A CA 1
ATOM 2394 C C . ARG A 1 303 ? 16.521 -0.961 -49.070 1.00 7.80 299 ARG A C 1
ATOM 2395 O O . ARG A 1 303 ? 16.528 -0.071 -49.896 1.00 8.18 299 ARG A O 1
ATOM 2403 N N . HIS A 1 304 ? 17.407 -1.949 -49.081 1.00 7.53 300 HIS A N 1
ATOM 2404 C CA . HIS A 1 304 ? 18.388 -2.018 -50.142 1.00 7.72 300 HIS A CA 1
ATOM 2405 C C . HIS A 1 304 ? 17.720 -2.074 -51.524 1.00 7.57 300 HIS A C 1
ATOM 2406 O O . HIS A 1 304 ? 18.090 -1.357 -52.467 1.00 8.05 300 HIS A O 1
ATOM 2413 N N . TRP A 1 305 ? 16.786 -2.999 -51.641 1.00 7.01 301 TRP A N 1
ATOM 2414 C CA . TRP A 1 305 ? 16.052 -3.193 -52.888 1.00 6.94 301 TRP A CA 1
ATOM 2415 C C . TRP A 1 305 ? 15.272 -1.956 -53.313 1.00 7.28 301 TRP A C 1
ATOM 2416 O O . TRP A 1 305 ? 15.298 -1.578 -54.473 1.00 7.59 301 TRP A O 1
ATOM 2427 N N . ARG A 1 306 ? 14.580 -1.332 -52.390 1.00 7.32 302 ARG A N 1
ATOM 2428 C CA . ARG A 1 306 ? 13.866 -0.105 -52.710 1.00 7.74 302 ARG A CA 1
ATOM 2429 C C . ARG A 1 306 ? 14.789 1.013 -53.202 1.00 8.39 302 ARG A C 1
ATOM 2430 O O . ARG A 1 306 ? 14.413 1.763 -54.101 1.00 8.74 302 ARG A O 1
ATOM 2438 N N . GLU A 1 307 ? 16.001 1.090 -52.658 1.00 8.64 303 GLU A N 1
ATOM 2439 C CA . GLU A 1 307 ? 16.949 2.128 -53.058 1.00 9.43 303 GLU A CA 1
ATOM 2440 C C . GLU A 1 307 ? 17.548 1.826 -54.439 1.00 9.60 303 GLU A C 1
ATOM 2441 O O . GLU A 1 307 ? 17.618 2.718 -55.308 1.00 10.21 303 GLU A O 1
ATOM 2443 N N . HIS A 1 308 ? 17.996 0.592 -54.625 1.00 9.17 304 HIS A N 1
ATOM 2444 C CA . HIS A 1 308 ? 18.737 0.196 -55.833 1.00 9.88 304 HIS A CA 1
ATOM 2445 C C . HIS A 1 308 ? 17.879 -0.377 -56.960 1.00 9.65 304 HIS A C 1
ATOM 2446 O O . HIS A 1 308 ? 18.291 -0.332 -58.141 1.00 9.79 304 HIS A O 1
ATOM 2453 N N . HIS A 1 309 ? 16.711 -0.922 -56.607 1.00 8.60 305 HIS A N 1
ATOM 2454 C CA . HIS A 1 309 ? 15.844 -1.579 -57.583 1.00 8.94 305 HIS A CA 1
ATOM 2455 C C . HIS A 1 309 ? 14.425 -1.082 -57.429 1.00 8.29 305 HIS A C 1
ATOM 2456 O O . HIS A 1 309 ? 13.508 -1.861 -57.156 1.00 8.91 305 HIS A O 1
ATOM 2463 N N . PRO A 1 310 ? 14.231 0.231 -57.633 1.00 8.75 306 PRO A N 1
ATOM 2464 C CA . PRO A 1 310 ? 12.909 0.749 -57.395 1.00 8.85 306 PRO A CA 1
ATOM 2465 C C . PRO A 1 310 ? 11.906 0.239 -58.397 1.00 9.28 306 PRO A C 1
ATOM 2466 O O . PRO A 1 310 ? 12.250 -0.287 -59.488 1.00 9.83 306 PRO A O 1
ATOM 2470 N N . TYR A 1 311 ? 10.660 0.394 -58.023 1.00 9.63 307 TYR A N 1
ATOM 2471 C CA . TYR A 1 311 ? 9.560 -0.020 -58.869 1.00 11.15 307 TYR A CA 1
ATOM 2472 C C . TYR A 1 311 ? 9.626 0.678 -60.245 1.00 12.12 307 TYR A C 1
ATOM 2473 O O . TYR A 1 311 ? 9.666 1.900 -60.300 1.00 15.46 307 TYR A O 1
ATOM 2482 N N . PHE B 1 7 ? -1.189 -71.088 -66.752 1.00 29.21 3 PHE B N 1
ATOM 2483 C CA . PHE B 1 7 ? -2.098 -70.451 -65.766 1.00 29.00 3 PHE B CA 1
ATOM 2484 C C . PHE B 1 7 ? -2.529 -69.105 -66.329 1.00 29.04 3 PHE B C 1
ATOM 2485 O O . PHE B 1 7 ? -1.689 -68.329 -66.769 1.00 29.36 3 PHE B O 1
ATOM 2493 N N . ASP B 1 8 ? -3.833 -68.851 -66.335 1.00 29.14 4 ASP B N 1
ATOM 2494 C CA . ASP B 1 8 ? -4.393 -67.552 -66.750 1.00 28.92 4 ASP B CA 1
ATOM 2495 C C . ASP B 1 8 ? -3.846 -67.066 -68.106 1.00 29.19 4 ASP B C 1
ATOM 2496 O O . ASP B 1 8 ? -3.326 -65.959 -68.223 1.00 29.33 4 ASP B O 1
ATOM 2501 N N . PRO B 1 9 ? -3.968 -67.902 -69.148 1.00 29.49 5 PRO B N 1
ATOM 2502 C CA . PRO B 1 9 ? -3.400 -67.581 -70.465 1.00 28.68 5 PRO B CA 1
ATOM 2503 C C . PRO B 1 9 ? -3.619 -66.141 -70.936 1.00 27.36 5 PRO B C 1
ATOM 2504 O O . PRO B 1 9 ? -2.706 -65.547 -71.524 1.00 28.03 5 PRO B O 1
ATOM 2508 N N . ASN B 1 10 ? -4.814 -65.613 -70.662 1.00 24.54 6 ASN B N 1
ATOM 2509 C CA . ASN B 1 10 ? -5.279 -64.301 -71.125 1.00 22.73 6 ASN B CA 1
ATOM 2510 C C . ASN B 1 10 ? -4.792 -63.083 -70.313 1.00 19.53 6 ASN B C 1
ATOM 2511 O O . ASN B 1 10 ? -5.013 -61.952 -70.713 1.00 19.56 6 ASN B O 1
ATOM 2513 N N . TYR B 1 11 ? -4.150 -63.335 -69.181 1.00 23.37 7 TYR B N 1
ATOM 2514 C CA . TYR B 1 11 ? -3.687 -62.280 -68.268 1.00 19.47 7 TYR B CA 1
ATOM 2515 C C . TYR B 1 11 ? -2.905 -61.159 -68.952 1.00 16.49 7 TYR B C 1
ATOM 2516 O O . TYR B 1 11 ? -1.838 -61.402 -69.493 1.00 14.19 7 TYR B O 1
ATOM 2525 N N . PRO B 1 12 ? -3.408 -59.920 -68.892 1.00 15.58 8 PRO B N 1
ATOM 2526 C CA . PRO B 1 12 ? -2.781 -58.820 -69.653 1.00 14.29 8 PRO B CA 1
ATOM 2527 C C . PRO B 1 12 ? -1.730 -57.978 -68.892 1.00 13.22 8 PRO B C 1
ATOM 2528 O O . PRO B 1 12 ? -1.754 -56.726 -68.975 1.00 14.63 8 PRO B O 1
ATOM 2532 N N . ARG B 1 13 ? -0.854 -58.642 -68.143 1.00 11.16 9 ARG B N 1
ATOM 2533 C CA . ARG B 1 13 ? 0.375 -58.064 -67.582 1.00 9.67 9 ARG B CA 1
ATOM 2534 C C . ARG B 1 13 ? 1.523 -58.984 -67.943 1.00 9.35 9 ARG B C 1
ATOM 2535 O O . ARG B 1 13 ? 1.403 -60.223 -67.840 1.00 10.54 9 ARG B O 1
ATOM 2543 N N . ASP B 1 14 ? 2.631 -58.396 -68.382 1.00 8.61 10 ASP B N 1
ATOM 2544 C CA . ASP B 1 14 ? 3.818 -59.174 -68.670 1.00 8.47 10 ASP B CA 1
ATOM 2545 C C . ASP B 1 14 ? 4.691 -59.116 -67.434 1.00 7.76 10 ASP B C 1
ATOM 2546 O O . ASP B 1 14 ? 5.503 -58.216 -67.303 1.00 7.49 10 ASP B O 1
ATOM 2551 N N . LEU B 1 15 ? 4.514 -60.084 -66.534 1.00 7.84 11 LEU B N 1
ATOM 2552 C CA . LEU B 1 15 ? 5.384 -60.222 -65.369 1.00 7.62 11 LEU B CA 1
ATOM 2553 C C . LEU B 1 15 ? 6.815 -60.736 -65.700 1.00 7.71 11 LEU B C 1
ATOM 2554 O O . LEU B 1 15 ? 7.755 -60.653 -64.860 1.00 8.08 11 LEU B O 1
ATOM 2559 N N . ILE B 1 16 ? 6.985 -61.287 -66.893 1.00 8.03 12 ILE B N 1
ATOM 2560 C CA . ILE B 1 16 ? 8.234 -62.006 -67.232 1.00 8.24 12 ILE B CA 1
ATOM 2561 C C . ILE B 1 16 ? 9.279 -61.095 -67.914 1.00 8.14 12 ILE B C 1
ATOM 2562 O O . ILE B 1 16 ? 10.444 -61.064 -67.520 1.00 8.08 12 ILE B O 1
ATOM 2567 N N . GLY B 1 17 ? 8.875 -60.356 -68.952 1.00 8.14 13 GLY B N 1
ATOM 2568 C CA . GLY B 1 17 ? 9.788 -59.379 -69.568 1.00 8.05 13 GLY B CA 1
ATOM 2569 C C . GLY B 1 17 ? 10.876 -60.144 -70.309 1.00 8.85 13 GLY B C 1
ATOM 2570 O O . GLY B 1 17 ? 10.601 -61.146 -71.005 1.00 9.56 13 GLY B O 1
ATOM 2571 N N . TYR B 1 18 ? 12.120 -59.741 -70.075 1.00 8.30 14 TYR B N 1
ATOM 2572 C CA . TYR B 1 18 ? 13.250 -60.405 -70.681 1.00 8.67 14 TYR B CA 1
ATOM 2573 C C . TYR B 1 18 ? 13.648 -61.705 -69.969 1.00 9.24 14 TYR B C 1
ATOM 2574 O O . TYR B 1 18 ? 14.428 -62.497 -70.508 1.00 9.33 14 TYR B O 1
ATOM 2583 N N . GLY B 1 19 ? 13.102 -61.932 -68.772 1.00 9.47 15 GLY B N 1
ATOM 2584 C CA . GLY B 1 19 ? 13.594 -63.041 -67.978 1.00 11.13 15 GLY B CA 1
ATOM 2585 C C . GLY B 1 19 ? 15.038 -62.801 -67.561 1.00 11.00 15 GLY B C 1
ATOM 2586 O O . GLY B 1 19 ? 15.478 -61.686 -67.443 1.00 12.26 15 GLY B O 1
ATOM 2587 N N . ARG B 1 20 ? 15.762 -63.881 -67.394 1.00 12.86 16 ARG B N 1
ATOM 2588 C CA . ARG B 1 20 ? 17.018 -63.894 -66.694 1.00 13.93 16 ARG B CA 1
ATOM 2589 C C . ARG B 1 20 ? 18.139 -63.224 -67.488 1.00 14.77 16 ARG B C 1
ATOM 2590 O O . ARG B 1 20 ? 19.048 -62.627 -66.906 1.00 15.13 16 ARG B O 1
ATOM 2598 N N . HIS B 1 21 ? 18.078 -63.339 -68.807 1.00 15.03 17 HIS B N 1
ATOM 2599 C CA . HIS B 1 21 ? 19.103 -62.777 -69.693 1.00 16.21 17 HIS B CA 1
ATOM 2600 C C . HIS B 1 21 ? 18.493 -61.778 -70.674 1.00 15.50 17 HIS B C 1
ATOM 2601 O O . HIS B 1 21 ? 17.950 -62.179 -71.705 1.00 16.37 17 HIS B O 1
ATOM 2608 N N . PRO B 1 22 ? 18.557 -60.471 -70.343 1.00 14.40 18 PRO B N 1
ATOM 2609 C CA . PRO B 1 22 ? 18.050 -59.470 -71.272 1.00 13.11 18 PRO B CA 1
ATOM 2610 C C . PRO B 1 22 ? 18.845 -59.446 -72.547 1.00 12.40 18 PRO B C 1
ATOM 2611 O O . PRO B 1 22 ? 19.981 -59.960 -72.606 1.00 12.33 18 PRO B O 1
ATOM 2615 N N . VAL B 1 23 ? 18.269 -58.814 -73.563 1.00 10.82 19 VAL B N 1
ATOM 2616 C CA . VAL B 1 23 ? 18.989 -58.599 -74.803 1.00 10.40 19 VAL B CA 1
ATOM 2617 C C . VAL B 1 23 ? 20.123 -57.639 -74.616 1.00 9.79 19 VAL B C 1
ATOM 2618 O O . VAL B 1 23 ? 20.117 -56.843 -73.685 1.00 9.70 19 VAL B O 1
ATOM 2622 N N . GLN B 1 24 ? 21.102 -57.732 -75.513 1.00 10.23 20 GLN B N 1
ATOM 2623 C CA . GLN B 1 24 ? 22.240 -56.834 -75.518 1.00 10.27 20 GLN B CA 1
ATOM 2624 C C . GLN B 1 24 ? 21.803 -55.520 -76.085 1.00 9.94 20 GLN B C 1
ATOM 2625 O O . GLN B 1 24 ? 21.435 -55.432 -77.243 1.00 10.08 20 GLN B O 1
ATOM 2631 N N . ALA B 1 25 ? 21.912 -54.489 -75.272 1.00 9.56 21 ALA B N 1
ATOM 2632 C CA . ALA B 1 25 ? 21.532 -53.143 -75.670 1.00 9.24 21 ALA B CA 1
ATOM 2633 C C . ALA B 1 25 ? 22.335 -52.616 -76.836 1.00 9.55 21 ALA B C 1
ATOM 2634 O O . ALA B 1 25 ? 21.776 -51.983 -77.737 1.00 9.45 21 ALA B O 1
ATOM 2636 N N . ASN B 1 26 ? 23.646 -52.884 -76.823 1.00 9.96 22 ASN B N 1
ATOM 2637 C CA . ASN B 1 26 ? 24.550 -52.412 -77.864 1.00 10.59 22 ASN B CA 1
ATOM 2638 C C . ASN B 1 26 ? 24.486 -50.907 -78.069 1.00 10.01 22 ASN B C 1
ATOM 2639 O O . ASN B 1 26 ? 24.360 -50.418 -79.198 1.00 10.10 22 ASN B O 1
ATOM 2644 N N . TRP B 1 27 ? 24.590 -50.176 -76.964 1.00 9.69 23 TRP B N 1
ATOM 2645 C CA . TRP B 1 27 ? 24.463 -48.720 -76.961 1.00 9.38 23 TRP B CA 1
ATOM 2646 C C . TRP B 1 27 ? 25.608 -48.177 -77.825 1.00 9.78 23 TRP B C 1
ATOM 2647 O O . TRP B 1 27 ? 26.625 -48.856 -77.998 1.00 10.27 23 TRP B O 1
ATOM 2658 N N . PRO B 1 28 ? 25.450 -46.967 -78.382 1.00 9.62 24 PRO B N 1
ATOM 2659 C CA . PRO B 1 28 ? 26.598 -46.328 -79.062 1.00 10.42 24 PRO B CA 1
ATOM 2660 C C . PRO B 1 28 ? 27.813 -46.219 -78.137 1.00 10.65 24 PRO B C 1
ATOM 2661 O O . PRO B 1 28 ? 27.656 -46.069 -76.899 1.00 10.45 24 PRO B O 1
ATOM 2665 N N . GLY B 1 29 ? 28.992 -46.280 -78.739 1.00 11.25 25 GLY B N 1
ATOM 2666 C CA . GLY B 1 29 ? 30.262 -46.181 -78.029 1.00 12.24 25 GLY B CA 1
ATOM 2667 C C . GLY B 1 29 ? 30.512 -47.315 -77.056 1.00 12.14 25 GLY B C 1
ATOM 2668 O O . GLY B 1 29 ? 31.251 -47.165 -76.077 1.00 11.52 25 GLY B O 1
ATOM 2669 N N . ARG B 1 30 ? 29.861 -48.439 -77.304 1.00 12.76 26 ARG B N 1
ATOM 2670 C CA . ARG B 1 30 ? 29.901 -49.562 -76.416 1.00 13.58 26 ARG B CA 1
ATOM 2671 C C . ARG B 1 30 ? 29.590 -49.136 -74.980 1.00 11.99 26 ARG B C 1
ATOM 2672 O O . ARG B 1 30 ? 30.215 -49.635 -74.046 1.00 11.16 26 ARG B O 1
ATOM 2680 N N . ALA B 1 31 ? 28.660 -48.192 -74.808 1.00 10.64 27 ALA B N 1
ATOM 2681 C CA . ALA B 1 31 ? 28.366 -47.685 -73.468 1.00 9.99 27 ALA B CA 1
ATOM 2682 C C . ALA B 1 31 ? 27.942 -48.802 -72.513 1.00 9.88 27 ALA B C 1
ATOM 2683 O O . ALA B 1 31 ? 27.140 -49.691 -72.837 1.00 9.78 27 ALA B O 1
ATOM 2685 N N . ARG B 1 32 ? 28.493 -48.732 -71.324 1.00 9.93 28 ARG B N 1
ATOM 2686 C CA A ARG B 1 32 ? 28.089 -49.631 -70.240 0.50 9.78 28 ARG B CA 1
ATOM 2687 C CA B ARG B 1 32 ? 28.101 -49.615 -70.216 0.50 9.78 28 ARG B CA 1
ATOM 2688 C C . ARG B 1 32 ? 26.694 -49.305 -69.668 1.00 9.17 28 ARG B C 1
ATOM 2689 O O . ARG B 1 32 ? 26.039 -50.171 -69.115 1.00 9.02 28 ARG B O 1
ATOM 2704 N N . VAL B 1 33 ? 26.260 -48.053 -69.789 1.00 8.87 29 VAL B N 1
ATOM 2705 C CA . VAL B 1 33 ? 24.956 -47.595 -69.274 1.00 8.35 29 VAL B CA 1
ATOM 2706 C C . VAL B 1 33 ? 24.566 -46.350 -70.071 1.00 8.16 29 VAL B C 1
ATOM 2707 O O . VAL B 1 33 ? 25.416 -45.554 -70.469 1.00 8.38 29 VAL B O 1
ATOM 2711 N N . ALA B 1 34 ? 23.283 -46.231 -70.363 1.00 7.81 30 ALA B N 1
ATOM 2712 C CA . ALA B 1 34 ? 22.742 -45.064 -71.016 1.00 7.62 30 ALA B CA 1
ATOM 2713 C C . ALA B 1 34 ? 21.995 -44.317 -69.917 1.00 7.27 30 ALA B C 1
ATOM 2714 O O . ALA B 1 34 ? 21.237 -44.942 -69.178 1.00 7.07 30 ALA B O 1
ATOM 2716 N N . VAL B 1 35 ? 22.306 -43.032 -69.760 1.00 7.24 31 VAL B N 1
ATOM 2717 C CA . VAL B 1 35 ? 21.806 -42.206 -68.637 1.00 7.00 31 VAL B CA 1
ATOM 2718 C C . VAL B 1 35 ? 20.908 -41.205 -69.284 1.00 6.79 31 VAL B C 1
ATOM 2719 O O . VAL B 1 35 ? 21.312 -40.567 -70.261 1.00 6.92 31 VAL B O 1
ATOM 2723 N N . GLN B 1 36 ? 19.675 -41.103 -68.800 1.00 6.51 32 GLN B N 1
ATOM 2724 C CA . GLN B 1 36 ? 18.668 -40.275 -69.433 1.00 6.33 32 GLN B CA 1
ATOM 2725 C C . GLN B 1 36 ? 18.023 -39.319 -68.404 1.00 6.17 32 GLN B C 1
ATOM 2726 O O . GLN B 1 36 ? 17.214 -39.729 -67.619 1.00 6.01 32 GLN B O 1
ATOM 2732 N N . PHE B 1 37 ? 18.424 -38.038 -68.428 1.00 6.24 33 PHE B N 1
ATOM 2733 C CA . PHE B 1 37 ? 17.862 -37.055 -67.516 1.00 6.14 33 PHE B CA 1
ATOM 2734 C C . PHE B 1 37 ? 16.515 -36.524 -67.993 1.00 5.98 33 PHE B C 1
ATOM 2735 O O . PHE B 1 37 ? 16.361 -36.173 -69.164 1.00 6.00 33 PHE B O 1
ATOM 2743 N N . VAL B 1 38 ? 15.553 -36.475 -67.076 1.00 5.85 34 VAL B N 1
ATOM 2744 C CA . VAL B 1 38 ? 14.244 -35.946 -67.383 1.00 5.76 34 VAL B CA 1
ATOM 2745 C C . VAL B 1 38 ? 14.020 -34.669 -66.635 1.00 5.81 34 VAL B C 1
ATOM 2746 O O . VAL B 1 38 ? 14.190 -34.639 -65.435 1.00 5.84 34 VAL B O 1
ATOM 2750 N N . LEU B 1 39 ? 13.648 -33.608 -67.340 1.00 5.86 35 LEU B N 1
ATOM 2751 C CA . LEU B 1 39 ? 13.263 -32.341 -66.675 1.00 5.95 35 LEU B CA 1
ATOM 2752 C C . LEU B 1 39 ? 11.775 -32.171 -66.862 1.00 5.90 35 LEU B C 1
ATOM 2753 O O . LEU B 1 39 ? 11.306 -31.869 -67.947 1.00 5.90 35 LEU B O 1
ATOM 2758 N N . ASN B 1 40 ? 11.020 -32.455 -65.814 1.00 5.12 36 ASN B N 1
ATOM 2759 C CA . ASN B 1 40 ? 9.566 -32.267 -65.891 1.00 5.17 36 ASN B CA 1
ATOM 2760 C C . ASN B 1 40 ? 9.307 -30.769 -65.858 1.00 5.06 36 ASN B C 1
ATOM 2761 O O . ASN B 1 40 ? 9.949 -30.030 -65.077 1.00 4.91 36 ASN B O 1
ATOM 2766 N N . TYR B 1 41 ? 8.403 -30.299 -66.704 1.00 5.19 37 TYR B N 1
ATOM 2767 C CA . TYR B 1 41 ? 8.013 -28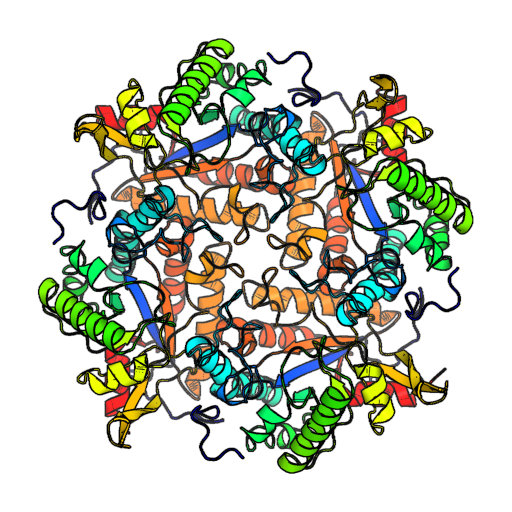.892 -66.683 1.00 5.18 37 TYR B CA 1
ATOM 2768 C C . TYR B 1 41 ? 6.504 -28.787 -66.531 1.00 5.34 37 TYR B C 1
ATOM 2769 O O . TYR B 1 41 ? 5.744 -28.969 -67.489 1.00 5.60 37 TYR B O 1
ATOM 2778 N N . GLU B 1 42 ? 6.060 -28.645 -65.279 1.00 5.25 38 GLU B N 1
ATOM 2779 C CA . GLU B 1 42 ? 4.629 -28.766 -64.945 1.00 5.46 38 GLU B CA 1
ATOM 2780 C C . GLU B 1 42 ? 4.045 -27.469 -64.471 1.00 5.48 38 GLU B C 1
ATOM 2781 O O . GLU B 1 42 ? 2.844 -27.290 -64.500 1.00 5.73 38 GLU B O 1
ATOM 2787 N N . GLU B 1 43 ? 4.944 -26.582 -64.036 1.00 5.27 39 GLU B N 1
ATOM 2788 C CA . GLU B 1 43 ? 4.604 -25.333 -63.422 1.00 5.29 39 GLU B CA 1
ATOM 2789 C C . GLU B 1 43 ? 3.791 -24.451 -64.345 1.00 5.58 39 GLU B C 1
ATOM 2790 O O . GLU B 1 43 ? 4.241 -23.989 -65.430 1.00 5.68 39 GLU B O 1
ATOM 2796 N N . GLY B 1 44 ? 2.607 -24.127 -63.849 1.00 5.84 40 GLY B N 1
ATOM 2797 C CA . GLY B 1 44 ? 1.583 -23.398 -64.620 1.00 6.18 40 GLY B CA 1
ATOM 2798 C C . GLY B 1 44 ? 0.516 -24.305 -65.206 1.00 6.49 40 GLY B C 1
ATOM 2799 O O . GLY B 1 44 ? -0.470 -23.813 -65.787 1.00 6.92 40 GLY B O 1
ATOM 2800 N N . GLY B 1 45 ? 0.695 -25.620 -65.033 1.00 6.36 41 GLY B N 1
ATOM 2801 C CA . GLY B 1 45 ? -0.291 -26.591 -65.479 1.00 6.71 41 GLY B CA 1
ATOM 2802 C C . GLY B 1 45 ? -0.964 -27.421 -64.401 1.00 6.78 41 GLY B C 1
ATOM 2803 O O . GLY B 1 45 ? -1.791 -28.304 -64.702 1.00 7.14 41 GLY B O 1
ATOM 2804 N N . GLU B 1 46 ? -0.606 -27.151 -63.162 1.00 6.51 42 GLU B N 1
ATOM 2805 C CA . GLU B 1 46 ? -1.029 -27.904 -61.989 1.00 6.57 42 GLU B CA 1
ATOM 2806 C C . GLU B 1 46 ? -2.464 -27.525 -61.565 1.00 7.00 42 GLU B C 1
ATOM 2807 O O . GLU B 1 46 ? -3.078 -26.669 -62.183 1.00 7.24 42 GLU B O 1
ATOM 2813 N N . ASN B 1 47 ? -3.006 -28.211 -60.557 1.00 7.18 43 ASN B N 1
ATOM 2814 C CA . ASN B 1 47 ? -4.371 -27.905 -60.124 1.00 7.65 43 ASN B CA 1
ATOM 2815 C C . ASN B 1 47 ? -4.399 -26.460 -59.617 1.00 7.55 43 ASN B C 1
ATOM 2816 O O . ASN B 1 47 ? -3.583 -26.040 -58.758 1.00 7.18 43 ASN B O 1
ATOM 2821 N N . CYS B 1 48 ? -5.317 -25.669 -60.177 1.00 7.93 44 CYS B N 1
ATOM 2822 C CA . CYS B 1 48 ? -5.485 -24.318 -59.704 1.00 7.95 44 CYS B CA 1
ATOM 2823 C C . CYS B 1 48 ? -6.866 -23.889 -60.099 1.00 8.59 44 CYS B C 1
ATOM 2824 O O . CYS B 1 48 ? -7.300 -24.191 -61.182 1.00 8.90 44 CYS B O 1
ATOM 2827 N N . VAL B 1 49 ? -7.568 -23.192 -59.218 1.00 9.81 45 VAL B N 1
ATOM 2828 C CA . VAL B 1 49 ? -8.921 -22.716 -59.583 1.00 10.73 45 VAL B CA 1
ATOM 2829 C C . VAL B 1 49 ? -8.877 -21.739 -60.762 1.00 11.62 45 VAL B C 1
ATOM 2830 O O . VAL B 1 49 ? -9.824 -21.645 -61.514 1.00 11.86 45 VAL B O 1
ATOM 2834 N N . LEU B 1 50 ? -7.737 -21.080 -60.958 1.00 11.75 46 LEU B N 1
ATOM 2835 C CA . LEU B 1 50 ? -7.519 -20.241 -62.129 1.00 11.96 46 LEU B CA 1
ATOM 2836 C C . LEU B 1 50 ? -7.533 -21.004 -63.429 1.00 13.28 46 LEU B C 1
ATOM 2837 O O . LEU B 1 50 ? -7.680 -20.404 -64.488 1.00 14.08 46 LEU B O 1
ATOM 2842 N N . HIS B 1 51 ? -7.362 -22.327 -63.360 1.00 13.93 47 HIS B N 1
ATOM 2843 C CA . HIS B 1 51 ? -7.351 -23.148 -64.562 1.00 14.09 47 HIS B CA 1
ATOM 2844 C C . HIS B 1 51 ? -8.687 -23.848 -64.734 1.00 15.15 47 HIS B C 1
ATOM 2845 O O . HIS B 1 51 ? -8.866 -24.650 -65.634 1.00 18.02 47 HIS B O 1
ATOM 2852 N N . GLY B 1 52 ? -9.632 -23.542 -63.871 1.00 15.94 48 GLY B N 1
ATOM 2853 C CA . GLY B 1 52 ? -10.948 -24.147 -63.926 1.00 16.37 48 GLY B CA 1
ATOM 2854 C C . GLY B 1 52 ? -10.986 -25.483 -63.203 1.00 15.82 48 GLY B C 1
ATOM 2855 O O . GLY B 1 52 ? -11.932 -26.270 -63.422 1.00 16.87 48 GLY B O 1
ATOM 2856 N N . ASP B 1 53 ? -9.979 -25.748 -62.351 1.00 13.79 49 ASP B N 1
ATOM 2857 C CA . ASP B 1 53 ? -9.979 -26.967 -61.518 1.00 12.21 49 ASP B CA 1
ATOM 2858 C C . ASP B 1 53 ? -10.793 -26.728 -60.253 1.00 12.65 49 ASP B C 1
ATOM 2859 O O . ASP B 1 53 ? -10.969 -25.579 -59.860 1.00 12.10 49 ASP B O 1
ATOM 2864 N N . PRO B 1 54 ? -11.331 -27.804 -59.638 1.00 12.59 50 PRO B N 1
ATOM 2865 C CA . PRO B 1 54 ? -12.112 -27.649 -58.406 1.00 13.78 50 PRO B CA 1
ATOM 2866 C C . PRO B 1 54 ? -11.344 -27.051 -57.207 1.00 12.98 50 PRO B C 1
ATOM 2867 O O . PRO B 1 54 ? -11.927 -26.280 -56.412 1.00 11.09 50 PRO B O 1
ATOM 2871 N N . ALA B 1 55 ? -10.053 -27.379 -57.086 1.00 11.96 51 ALA B N 1
ATOM 2872 C CA . ALA B 1 55 ? -9.265 -26.960 -55.935 1.00 10.90 51 ALA B CA 1
ATOM 2873 C C . ALA B 1 55 ? -7.773 -26.820 -56.225 1.00 9.50 51 ALA B C 1
ATOM 2874 O O . ALA B 1 55 ? -7.320 -27.087 -57.309 1.00 9.18 51 ALA B O 1
ATOM 2876 N N . SER B 1 56 ? -7.045 -26.423 -55.195 1.00 8.60 52 SER B N 1
ATOM 2877 C CA . SER B 1 56 ? -5.645 -26.099 -55.251 1.00 7.98 52 SER B CA 1
ATOM 2878 C C . SER B 1 56 ? -4.797 -27.341 -55.210 1.00 7.75 52 SER B C 1
ATOM 2879 O O . SER B 1 56 ? -5.273 -28.419 -54.784 1.00 8.08 52 SER B O 1
ATOM 2882 N N . GLU B 1 57 ? -3.530 -27.198 -55.624 1.00 7.24 53 GLU B N 1
ATOM 2883 C CA . GLU B 1 57 ? -2.655 -28.339 -55.750 1.00 7.05 53 GLU B CA 1
ATOM 2884 C C . GLU B 1 57 ? -2.272 -28.897 -54.389 1.00 7.09 53 GLU B C 1
ATOM 2885 O O . GLU B 1 57 ? -2.053 -28.177 -53.411 1.00 7.02 53 GLU B O 1
ATOM 2891 N N . GLN B 1 58 ? -2.192 -30.212 -54.348 1.00 7.27 54 GLN B N 1
ATOM 2892 C CA . GLN B 1 58 ? -1.687 -30.938 -53.180 1.00 7.37 54 GLN B CA 1
ATOM 2893 C C . GLN B 1 58 ? -0.321 -31.638 -53.304 1.00 7.28 54 GLN B C 1
ATOM 2894 O O . GLN B 1 58 ? 0.334 -31.913 -52.292 1.00 9.03 54 GLN B O 1
ATOM 2900 N N . PHE B 1 59 ? 0.065 -31.995 -54.520 1.00 7.14 55 PHE B N 1
ATOM 2901 C CA . PHE B 1 59 ? 1.151 -32.936 -54.780 1.00 7.00 55 PHE B CA 1
ATOM 2902 C C . PHE B 1 59 ? 2.442 -32.229 -55.137 1.00 6.91 55 PHE B C 1
ATOM 2903 O O . PHE B 1 59 ? 2.419 -31.148 -55.768 1.00 6.07 55 PHE B O 1
ATOM 2911 N N . LEU B 1 60 ? 3.571 -32.824 -54.708 1.00 6.28 56 LEU B N 1
ATOM 2912 C CA . LEU B 1 60 ? 4.934 -32.400 -55.102 1.00 5.93 56 LEU B CA 1
ATOM 2913 C C . LEU B 1 60 ? 5.196 -30.923 -54.817 1.00 5.66 56 LEU B C 1
ATOM 2914 O O . LEU B 1 60 ? 5.516 -30.116 -55.714 1.00 5.48 56 LEU B O 1
ATOM 2919 N N . SER B 1 61 ? 5.080 -30.581 -53.532 1.00 5.80 57 SER B N 1
ATOM 2920 C CA . SER B 1 61 ? 5.323 -29.204 -53.083 1.00 6.41 57 SER B CA 1
ATOM 2921 C C . SER B 1 61 ? 6.183 -29.285 -51.850 1.00 5.85 57 SER B C 1
ATOM 2922 O O . SER B 1 61 ? 6.561 -30.393 -51.474 1.00 7.03 57 SER B O 1
ATOM 2925 N N . GLU B 1 62 ? 6.516 -28.123 -51.282 1.00 6.43 58 GLU B N 1
ATOM 2926 C CA . GLU B 1 62 ? 7.220 -27.994 -50.001 1.00 7.76 58 GLU B CA 1
ATOM 2927 C C . GLU B 1 62 ? 6.315 -28.267 -48.790 1.00 10.71 58 GLU B C 1
ATOM 2928 O O . GLU B 1 62 ? 6.840 -28.427 -47.673 1.00 11.02 58 GLU B O 1
ATOM 2934 N N . ILE B 1 63 ? 4.990 -28.318 -49.034 1.00 12.21 59 ILE B N 1
ATOM 2935 C CA . ILE B 1 63 ? 3.949 -28.594 -48.021 1.00 14.05 59 ILE B CA 1
ATOM 2936 C C . ILE B 1 63 ? 3.504 -30.066 -48.194 1.00 15.74 59 ILE B C 1
ATOM 2937 O O . ILE B 1 63 ? 2.500 -30.382 -48.860 1.00 17.31 59 ILE B O 1
ATOM 2942 N N . VAL B 1 64 ? 4.257 -30.992 -47.633 1.00 16.48 60 VAL B N 1
ATOM 2943 C CA . VAL B 1 64 ? 3.869 -32.389 -47.801 1.00 17.17 60 VAL B CA 1
ATOM 2944 C C . VAL B 1 64 ? 2.642 -32.599 -46.946 1.00 17.40 60 VAL B C 1
ATOM 2945 O O . VAL B 1 64 ? 2.589 -32.149 -45.791 1.00 19.12 60 VAL B O 1
ATOM 2949 N N . GLY B 1 65 ? 1.623 -33.217 -47.529 1.00 17.37 61 GLY B N 1
ATOM 2950 C CA . GLY B 1 65 ? 0.369 -33.456 -46.822 1.00 17.36 61 GLY B CA 1
ATOM 2951 C C . GLY B 1 65 ? -0.601 -32.303 -46.912 1.00 16.92 61 GLY B C 1
ATOM 2952 O O . GLY B 1 65 ? -1.571 -32.228 -46.135 1.00 17.38 61 GLY B O 1
ATOM 2953 N N . ALA B 1 66 ? -0.370 -31.426 -47.898 1.00 15.25 62 ALA B N 1
ATOM 2954 C CA . ALA B 1 66 ? -1.206 -30.243 -48.100 1.00 14.72 62 ALA B CA 1
ATOM 2955 C C . ALA B 1 66 ? -2.654 -30.617 -48.379 1.00 14.49 62 ALA B C 1
ATOM 2956 O O . ALA B 1 66 ? -2.931 -31.597 -49.081 1.00 17.02 62 ALA B O 1
ATOM 2958 N N . ALA B 1 67 ? -3.582 -29.855 -47.822 1.00 14.20 63 ALA B N 1
ATOM 2959 C CA . ALA B 1 67 ? -5.011 -30.009 -48.123 1.00 14.39 63 ALA B CA 1
ATOM 2960 C C . ALA B 1 67 ? -5.267 -29.321 -49.445 1.00 13.07 63 ALA B C 1
ATOM 2961 O O . ALA B 1 67 ? -4.494 -28.461 -49.853 1.00 13.43 63 ALA B O 1
ATOM 2963 N N . ALA B 1 68 ? -6.377 -29.663 -50.082 1.00 11.71 64 ALA B N 1
ATOM 2964 C CA . ALA B 1 68 ? -6.795 -28.970 -51.289 1.00 10.84 64 ALA B CA 1
ATOM 2965 C C . ALA B 1 68 ? -7.876 -27.975 -50.850 1.00 11.64 64 ALA B C 1
ATOM 2966 O O . ALA B 1 68 ? -8.763 -28.347 -50.071 1.00 13.21 64 ALA B O 1
ATOM 2968 N N . TYR B 1 69 ? -7.810 -26.742 -51.351 1.00 9.88 65 TYR B N 1
ATOM 2969 C CA . TYR B 1 69 ? -8.870 -25.727 -51.114 1.00 10.54 65 TYR B CA 1
ATOM 2970 C C . TYR B 1 69 ? -9.625 -25.344 -52.376 1.00 11.23 65 TYR B C 1
ATOM 2971 O O . TYR B 1 69 ? -9.000 -25.185 -53.445 1.00 10.88 65 TYR B O 1
ATOM 2980 N N . PRO B 1 70 ? -10.957 -25.148 -52.263 1.00 11.45 66 PRO B N 1
ATOM 2981 C CA . PRO B 1 70 ? -11.750 -24.674 -53.394 1.00 11.88 66 PRO B CA 1
ATOM 2982 C C . PRO B 1 70 ? -11.529 -23.173 -53.593 1.00 10.84 66 PRO B C 1
ATOM 2983 O O . PRO B 1 70 ? -12.485 -22.382 -53.611 1.00 11.20 66 PRO B O 1
ATOM 2987 N N . ALA B 1 71 ? -10.252 -22.797 -53.710 1.00 10.27 67 ALA B N 1
ATOM 2988 C CA . ALA B 1 71 ? -9.866 -21.421 -53.790 1.00 9.80 67 ALA B CA 1
ATOM 2989 C C . ALA B 1 71 ? -8.382 -21.416 -54.116 1.00 9.08 67 ALA B C 1
ATOM 2990 O O . ALA B 1 71 ? -7.756 -22.473 -54.188 1.00 10.71 67 ALA B O 1
ATOM 2992 N N . ARG B 1 72 ? -7.801 -20.239 -54.238 1.00 8.86 68 ARG B N 1
ATOM 2993 C CA . ARG B 1 72 ? -6.354 -20.135 -54.410 1.00 8.25 68 ARG B CA 1
ATOM 2994 C C . ARG B 1 72 ? -5.607 -20.376 -53.100 1.00 7.97 68 ARG B C 1
ATOM 2995 O O . ARG B 1 72 ? -5.976 -19.834 -52.057 1.00 8.19 68 ARG B O 1
ATOM 3003 N N . HIS B 1 73 ? -4.617 -21.278 -53.174 1.00 7.57 69 HIS B N 1
ATOM 3004 C CA . HIS B 1 73 ? -3.685 -21.552 -52.082 1.00 7.31 69 HIS B CA 1
ATOM 3005 C C . HIS B 1 73 ? -2.383 -20.815 -52.388 1.00 6.91 69 HIS B C 1
ATOM 3006 O O . HIS B 1 73 ? -1.579 -21.263 -53.221 1.00 6.61 69 HIS B O 1
ATOM 3013 N N . MET B 1 74 ? -2.163 -19.669 -51.738 1.00 6.96 70 MET B N 1
ATOM 3014 C CA . MET B 1 74 ? -1.071 -18.793 -52.200 1.00 6.71 70 MET B CA 1
ATOM 3015 C C . MET B 1 74 ? 0.287 -19.426 -52.063 1.00 6.35 70 MET B C 1
ATOM 3016 O O . MET B 1 74 ? 1.106 -19.251 -52.896 1.00 6.13 70 MET B O 1
ATOM 3021 N N . SER B 1 75 ? 0.519 -20.090 -50.953 1.00 6.36 71 SER B N 1
ATOM 3022 C CA . SER B 1 75 ? 1.790 -20.746 -50.686 1.00 6.11 71 SER B CA 1
ATOM 3023 C C . SER B 1 75 ? 2.088 -21.764 -51.775 1.00 5.89 71 SER B C 1
ATOM 3024 O O . SER B 1 75 ? 3.193 -21.814 -52.302 1.00 5.66 71 SER B O 1
ATOM 3027 N N . MET B 1 76 ? 1.083 -22.528 -52.138 1.00 6.03 72 MET B N 1
ATOM 3028 C CA . MET B 1 76 ? 1.221 -23.527 -53.186 1.00 5.89 72 MET B CA 1
ATOM 3029 C C . MET B 1 76 ? 1.540 -22.853 -54.511 1.00 5.74 72 MET B C 1
ATOM 3030 O O . MET B 1 76 ? 2.360 -23.325 -55.304 1.00 5.52 72 MET B O 1
ATOM 3035 N N . GLU B 1 77 ? 0.875 -21.745 -54.781 1.00 5.90 73 GLU B N 1
ATOM 3036 C CA . GLU B 1 77 ? 1.130 -21.075 -56.034 1.00 5.85 73 GLU B CA 1
ATOM 3037 C C . GLU B 1 77 ? 2.562 -20.594 -56.136 1.00 5.61 73 GLU B C 1
ATOM 3038 O O . GLU B 1 77 ? 3.184 -20.747 -57.190 1.00 5.49 73 GLU B O 1
ATOM 3044 N N . SER B 1 78 ? 3.095 -20.002 -55.074 1.00 5.60 74 SER B N 1
ATOM 3045 C CA . SER B 1 78 ? 4.459 -19.438 -55.155 1.00 5.48 74 SER B CA 1
ATOM 3046 C C . SER B 1 78 ? 5.565 -20.504 -55.101 1.00 5.25 74 SER B C 1
ATOM 3047 O O . SER B 1 78 ? 6.662 -20.344 -55.712 1.00 5.16 74 SER B O 1
ATOM 3050 N N . ILE B 1 79 ? 5.272 -21.587 -54.401 1.00 5.23 75 ILE B N 1
ATOM 3051 C CA . ILE B 1 79 ? 6.135 -22.772 -54.461 1.00 5.10 75 ILE B CA 1
ATOM 3052 C C . ILE B 1 79 ? 6.259 -23.240 -55.913 1.00 4.97 75 ILE B C 1
ATOM 3053 O O . ILE B 1 79 ? 7.356 -23.460 -56.377 1.00 4.86 75 ILE B O 1
ATOM 3058 N N . TYR B 1 80 ? 5.144 -23.372 -56.618 1.00 5.05 76 TYR B N 1
ATOM 3059 C CA . TYR B 1 80 ? 5.164 -23.707 -58.056 1.00 5.01 76 TYR B CA 1
ATOM 3060 C C . TYR B 1 80 ? 5.889 -22.645 -58.915 1.00 4.98 76 TYR B C 1
ATOM 3061 O O . TYR B 1 80 ? 6.741 -22.987 -59.739 1.00 4.90 76 TYR B O 1
ATOM 3070 N N . GLU B 1 81 ? 5.602 -21.366 -58.653 1.00 5.12 77 GLU B N 1
ATOM 3071 C CA . GLU B 1 81 ? 6.248 -20.268 -59.334 1.00 5.20 77 GLU B CA 1
ATOM 3072 C C . GLU B 1 81 ? 7.749 -20.300 -59.177 1.00 5.08 77 GLU B C 1
ATOM 3073 O O . GLU B 1 81 ? 8.441 -19.925 -60.059 1.00 5.14 77 GLU B O 1
ATOM 3079 N N . TYR B 1 82 ? 8.259 -20.793 -58.049 1.00 4.98 78 TYR B N 1
ATOM 3080 C CA . TYR B 1 82 ? 9.703 -20.868 -57.925 1.00 4.96 78 TYR B CA 1
ATOM 3081 C C . TYR B 1 82 ? 10.322 -21.696 -59.062 1.00 4.87 78 TYR B C 1
ATOM 3082 O O . TYR B 1 82 ? 11.423 -21.380 -59.547 1.00 4.94 78 TYR B O 1
ATOM 3091 N N . GLY B 1 83 ? 9.657 -22.789 -59.422 1.00 4.76 79 GLY B N 1
ATOM 3092 C CA . GLY B 1 83 ? 10.153 -23.669 -60.505 1.00 4.71 79 GLY B CA 1
ATOM 3093 C C . GLY B 1 83 ? 10.258 -22.946 -61.830 1.00 4.83 79 GLY B C 1
ATOM 3094 O O . GLY B 1 83 ? 11.240 -23.046 -62.521 1.00 4.87 79 GLY B O 1
ATOM 3095 N N . SER B 1 84 ? 9.238 -22.202 -62.194 1.00 4.94 80 SER B N 1
ATOM 3096 C CA . SER B 1 84 ? 9.259 -21.474 -63.496 1.00 5.15 80 SER B CA 1
ATOM 3097 C C . SER B 1 84 ? 10.109 -20.209 -63.463 1.00 5.33 80 SER B C 1
ATOM 3098 O O . SER B 1 84 ? 10.670 -19.740 -64.491 1.00 5.54 80 SER B O 1
ATOM 3101 N N . ARG B 1 85 ? 10.158 -19.601 -62.292 1.00 5.32 81 ARG B N 1
ATOM 3102 C CA . ARG B 1 85 ? 10.864 -18.310 -62.126 1.00 5.56 81 ARG B CA 1
ATOM 3103 C C . ARG B 1 85 ? 12.383 -18.485 -61.966 1.00 5.81 81 ARG B C 1
ATOM 3104 O O . ARG B 1 85 ? 13.164 -17.648 -62.447 1.00 6.03 81 ARG B O 1
ATOM 3112 N N . ALA B 1 86 ? 12.792 -19.536 -61.249 1.00 5.36 82 ALA B N 1
ATOM 3113 C CA . ALA B 1 86 ? 14.171 -19.620 -60.769 1.00 5.45 82 ALA B CA 1
ATOM 3114 C C . ALA B 1 86 ? 14.769 -21.021 -60.914 1.00 5.30 82 ALA B C 1
ATOM 3115 O O . ALA B 1 86 ? 15.886 -21.136 -61.376 1.00 5.45 82 ALA B O 1
ATOM 3117 N N . GLY B 1 87 ? 14.067 -22.060 -60.481 1.00 5.07 83 GLY B N 1
ATOM 3118 C CA . GLY B 1 87 ? 14.645 -23.425 -60.453 1.00 5.00 83 GLY B CA 1
ATOM 3119 C C . GLY B 1 87 ? 15.022 -23.925 -61.840 1.00 5.02 83 GLY B C 1
ATOM 3120 O O . GLY B 1 87 ? 16.081 -24.524 -62.014 1.00 5.12 83 GLY B O 1
ATOM 3121 N N . VAL B 1 88 ? 14.129 -23.694 -62.818 1.00 4.98 84 VAL B N 1
ATOM 3122 C CA . VAL B 1 88 ? 14.396 -24.164 -64.196 1.00 5.05 84 VAL B CA 1
ATOM 3123 C C . VAL B 1 88 ? 15.681 -23.648 -64.760 1.00 5.30 84 VAL B C 1
ATOM 3124 O O . VAL B 1 88 ? 16.450 -24.417 -65.349 1.00 5.37 84 VAL B O 1
ATOM 3128 N N . TRP B 1 89 ? 15.936 -22.350 -64.608 1.00 5.48 85 TRP B N 1
ATOM 3129 C CA . TRP B 1 89 ? 17.166 -21.781 -65.127 1.00 5.81 85 TRP B CA 1
ATOM 3130 C C . TRP B 1 89 ? 18.405 -22.337 -64.442 1.00 5.89 85 TRP B C 1
ATOM 3131 O O . TRP B 1 89 ? 19.429 -22.502 -65.115 1.00 6.14 85 TRP B O 1
ATOM 3142 N N . ARG B 1 90 ? 18.327 -22.647 -63.135 1.00 5.75 86 ARG B N 1
ATOM 3143 C CA . ARG B 1 90 ? 19.493 -23.243 -62.429 1.00 5.91 86 ARG B CA 1
ATOM 3144 C C . ARG B 1 90 ? 19.807 -24.594 -63.019 1.00 5.86 86 ARG B C 1
ATOM 3145 O O . ARG B 1 90 ? 20.967 -24.945 -63.216 1.00 6.13 86 ARG B O 1
ATOM 3153 N N . ILE B 1 91 ? 18.790 -25.380 -63.314 1.00 5.57 87 ILE B N 1
ATOM 3154 C CA . ILE B 1 91 ? 19.055 -26.694 -63.909 1.00 5.57 87 ILE B CA 1
ATOM 3155 C C . ILE B 1 91 ? 19.583 -26.561 -65.342 1.00 5.76 87 ILE B C 1
ATOM 3156 O O . ILE B 1 91 ? 20.584 -27.197 -65.736 1.00 5.98 87 ILE B O 1
ATOM 3161 N N . LEU B 1 92 ? 18.958 -25.687 -66.127 1.00 5.75 88 LEU B N 1
ATOM 3162 C CA . LEU B 1 92 ? 19.410 -25.471 -67.506 1.00 6.00 88 LEU B CA 1
ATOM 3163 C C . LEU B 1 92 ? 20.852 -24.955 -67.570 1.00 6.40 88 LEU B C 1
ATOM 3164 O O . LEU B 1 92 ? 21.595 -25.335 -68.475 1.00 6.65 88 LEU B O 1
ATOM 3169 N N . ARG B 1 93 ? 21.240 -24.114 -66.616 1.00 6.50 89 ARG B N 1
ATOM 3170 C CA . ARG B 1 93 ? 22.618 -23.601 -66.574 1.00 6.96 89 ARG B CA 1
ATOM 3171 C C . ARG B 1 93 ? 23.603 -24.743 -66.384 1.00 7.10 89 ARG B C 1
ATOM 3172 O O . ARG B 1 93 ? 24.642 -24.778 -67.030 1.00 7.50 89 ARG B O 1
ATOM 3180 N N . GLU B 1 94 ? 23.284 -25.668 -65.472 1.00 6.84 90 GLU B N 1
ATOM 3181 C CA . GLU B 1 94 ? 24.172 -26.792 -65.200 1.00 7.03 90 GLU B CA 1
ATOM 3182 C C . GLU B 1 94 ? 24.378 -27.692 -66.413 1.00 7.10 90 GLU B C 1
ATOM 3183 O O . GLU B 1 94 ? 25.505 -28.068 -66.720 1.00 7.50 90 GLU B O 1
ATOM 3189 N N . PHE B 1 95 ? 23.310 -28.011 -67.136 1.00 6.79 91 PHE B N 1
ATOM 3190 C CA . PHE B 1 95 ? 23.455 -28.868 -68.299 1.00 6.89 91 PHE B CA 1
ATOM 3191 C C . PHE B 1 95 ? 24.203 -28.139 -69.376 1.00 7.27 91 PHE B C 1
ATOM 3192 O O . PHE B 1 95 ? 25.082 -28.713 -70.008 1.00 7.60 91 PHE B O 1
ATOM 3200 N N . ASP B 1 96 ? 23.877 -26.865 -69.572 1.00 7.29 92 ASP B N 1
ATOM 3201 C CA . ASP B 1 96 ? 24.566 -26.063 -70.590 1.00 7.86 92 ASP B CA 1
ATOM 3202 C C . ASP B 1 96 ? 26.083 -26.004 -70.362 1.00 8.25 92 ASP B C 1
ATOM 3203 O O . ASP B 1 96 ? 26.888 -26.213 -71.308 1.00 8.67 92 ASP B O 1
ATOM 3208 N N . LYS B 1 97 ? 26.455 -25.700 -69.121 1.00 8.26 93 LYS B N 1
ATOM 3209 C CA . LYS B 1 97 ? 27.854 -25.599 -68.688 1.00 9.78 93 LYS B CA 1
ATOM 3210 C C . LYS B 1 97 ? 28.634 -26.905 -68.969 1.00 9.46 93 LYS B C 1
ATOM 3211 O O . LYS B 1 97 ? 29.822 -26.876 -69.366 1.00 9.60 93 LYS B O 1
ATOM 3217 N N . ARG B 1 98 ? 27.965 -28.042 -68.801 1.00 8.62 94 ARG B N 1
ATOM 3218 C CA . ARG B 1 98 ? 28.592 -29.329 -69.091 1.00 8.88 94 ARG B CA 1
ATOM 3219 C C . ARG B 1 98 ? 28.383 -29.873 -70.496 1.00 9.14 94 ARG B C 1
ATOM 3220 O O . ARG B 1 98 ? 28.912 -30.944 -70.831 1.00 9.17 94 ARG B O 1
ATOM 3228 N N . GLY B 1 99 ? 27.617 -29.159 -71.315 1.00 8.67 95 GLY B N 1
ATOM 3229 C CA . GLY B 1 99 ? 27.352 -29.593 -72.694 1.00 9.29 95 GLY B CA 1
ATOM 3230 C C . GLY B 1 99 ? 26.583 -30.886 -72.819 1.00 8.90 95 GLY B C 1
ATOM 3231 O O . GLY B 1 99 ? 26.853 -31.670 -73.730 1.00 9.24 95 GLY B O 1
ATOM 3232 N N . LEU B 1 100 ? 25.609 -31.082 -71.933 1.00 7.95 96 LEU B N 1
ATOM 3233 C CA . LEU B 1 100 ? 24.843 -32.314 -71.828 1.00 7.69 96 LEU B CA 1
ATOM 3234 C C . LEU B 1 100 ? 23.384 -32.099 -72.166 1.00 7.31 96 LEU B C 1
ATOM 3235 O O . LEU B 1 100 ? 22.831 -31.030 -71.866 1.00 7.11 96 LEU B O 1
ATOM 3240 N N . PRO B 1 101 ? 22.757 -33.113 -72.785 1.00 7.27 97 PRO B N 1
ATOM 3241 C CA . PRO B 1 101 ? 21.360 -33.006 -73.164 1.00 7.01 97 PRO B CA 1
ATOM 3242 C C . PRO B 1 101 ? 20.427 -33.581 -72.089 1.00 6.67 97 PRO B C 1
ATOM 3243 O O . PRO B 1 101 ? 20.826 -34.398 -71.260 1.00 6.69 97 PRO B O 1
ATOM 3247 N N . LEU B 1 102 ? 19.171 -33.155 -72.135 1.00 6.97 98 LEU B N 1
ATOM 3248 C CA . LEU B 1 102 ? 18.148 -33.810 -71.354 1.00 6.55 98 LEU B CA 1
ATOM 3249 C C . LEU B 1 102 ? 16.873 -33.830 -72.205 1.00 6.46 98 LEU B C 1
ATOM 3250 O O . LEU B 1 102 ? 16.827 -33.272 -73.306 1.00 6.72 98 LEU B O 1
ATOM 3255 N N . THR B 1 103 ? 15.853 -34.488 -71.677 1.00 6.15 99 THR B N 1
ATOM 3256 C CA . THR B 1 103 ? 14.556 -34.498 -72.275 1.00 6.06 99 THR B CA 1
ATOM 3257 C C . THR B 1 103 ? 13.606 -33.751 -71.342 1.00 5.79 99 THR B C 1
ATOM 3258 O O . THR B 1 103 ? 13.627 -33.971 -70.118 1.00 5.59 99 THR B O 1
ATOM 3262 N N . VAL B 1 104 ? 12.779 -32.859 -71.893 1.00 5.85 100 VAL B N 1
ATOM 3263 C CA . VAL B 1 104 ? 11.768 -32.194 -71.061 1.00 5.65 100 VAL B CA 1
ATOM 3264 C C . VAL B 1 104 ? 10.478 -32.983 -71.185 1.00 5.51 100 VAL B C 1
ATOM 3265 O O . VAL B 1 104 ? 10.060 -33.291 -72.297 1.00 6.88 100 VAL B O 1
ATOM 3269 N N . PHE B 1 105 ? 9.842 -33.289 -70.066 1.00 5.27 101 PHE B N 1
ATOM 3270 C CA . PHE B 1 105 ? 8.504 -33.800 -70.027 1.00 5.18 101 PHE B CA 1
ATOM 3271 C C . PHE B 1 105 ? 7.622 -32.578 -69.802 1.00 5.19 101 PHE B C 1
ATOM 3272 O O . PHE B 1 105 ? 7.479 -32.103 -68.655 1.00 5.07 101 PHE B O 1
ATOM 3280 N N . GLY B 1 106 ? 7.125 -32.011 -70.894 1.00 5.39 102 GLY B N 1
ATOM 3281 C CA . GLY B 1 106 ? 6.478 -30.679 -70.858 1.00 5.50 102 GLY B CA 1
ATOM 3282 C C . GLY B 1 106 ? 4.986 -30.760 -70.801 1.00 5.50 102 GLY B C 1
ATOM 3283 O O . GLY B 1 106 ? 4.396 -31.342 -71.710 1.00 5.62 102 GLY B O 1
ATOM 3284 N N . VAL B 1 107 ? 4.377 -30.201 -69.735 1.00 5.42 103 VAL B N 1
ATOM 3285 C CA . VAL B 1 107 ? 2.954 -29.979 -69.689 1.00 5.51 103 VAL B CA 1
ATOM 3286 C C . VAL B 1 107 ? 2.482 -28.873 -70.637 1.00 5.82 103 VAL B C 1
ATOM 3287 O O . VAL B 1 107 ? 2.911 -27.743 -70.548 1.00 5.93 103 VAL B O 1
ATOM 3291 N N . GLY B 1 108 ? 1.587 -29.226 -71.567 1.00 5.99 104 GLY B N 1
ATOM 3292 C CA . GLY B 1 108 ? 1.146 -28.298 -72.589 1.00 6.35 104 GLY B CA 1
ATOM 3293 C C . GLY B 1 108 ? 0.756 -26.942 -72.035 1.00 6.50 104 GLY B C 1
ATOM 3294 O O . GLY B 1 108 ? 1.233 -25.915 -72.509 1.00 6.74 104 GLY B O 1
ATOM 3295 N N . MET B 1 109 ? -0.093 -26.917 -71.006 1.00 6.41 105 MET B N 1
ATOM 3296 C CA . MET B 1 109 ? -0.522 -25.636 -70.457 1.00 6.59 105 MET B CA 1
ATOM 3297 C C . MET B 1 109 ? 0.670 -24.834 -69.853 1.00 6.51 105 MET B C 1
ATOM 3298 O O . MET B 1 109 ? 0.801 -23.615 -70.074 1.00 6.80 105 MET B O 1
ATOM 3303 N N . ALA B 1 110 ? 1.536 -25.524 -69.123 1.00 6.19 106 ALA B N 1
ATOM 3304 C CA . ALA B 1 110 ? 2.716 -24.891 -68.551 1.00 6.13 106 ALA B CA 1
ATOM 3305 C C . ALA B 1 110 ? 3.626 -24.349 -69.650 1.00 6.36 106 ALA B C 1
ATOM 3306 O O . ALA B 1 110 ? 4.093 -23.223 -69.574 1.00 6.57 106 ALA B O 1
ATOM 3308 N N . ILE B 1 111 ? 3.824 -25.125 -70.704 1.00 6.38 107 ILE B N 1
ATOM 3309 C CA . ILE B 1 111 ? 4.592 -24.642 -71.893 1.00 6.69 107 ILE B CA 1
ATOM 3310 C C . ILE B 1 111 ? 3.973 -23.374 -72.519 1.00 7.13 107 ILE B C 1
ATOM 3311 O O . ILE B 1 111 ? 4.660 -22.384 -72.787 1.00 7.43 107 ILE B O 1
ATOM 3316 N N . GLU B 1 112 ? 2.664 -23.370 -72.678 1.00 7.37 108 GLU B N 1
ATOM 3317 C CA . GLU B 1 112 ? 1.979 -22.163 -73.194 1.00 9.13 108 GLU B CA 1
ATOM 3318 C C . GLU B 1 112 ? 2.086 -20.914 -72.328 1.00 8.05 108 GLU B C 1
ATOM 3319 O O . GLU B 1 112 ? 2.087 -19.811 -72.867 1.00 8.29 108 GLU B O 1
ATOM 3325 N N . ARG B 1 113 ? 2.193 -21.089 -71.007 1.00 7.95 109 ARG B N 1
ATOM 3326 C CA . ARG B 1 113 ? 2.291 -19.961 -70.048 1.00 7.61 109 ARG B CA 1
ATOM 3327 C C . ARG B 1 113 ? 3.688 -19.361 -70.015 1.00 7.70 109 ARG B C 1
ATOM 3328 O O . ARG B 1 113 ? 3.843 -18.223 -69.621 1.00 7.97 109 ARG B O 1
ATOM 3336 N N . HIS B 1 114 ? 4.702 -20.114 -70.437 1.00 7.53 110 HIS B N 1
ATOM 3337 C CA . HIS B 1 114 ? 6.070 -19.607 -70.460 1.00 7.67 110 HIS B CA 1
ATOM 3338 C C . HIS B 1 114 ? 6.715 -19.921 -71.789 1.00 7.88 110 HIS B C 1
ATOM 3339 O O . HIS B 1 114 ? 7.643 -20.732 -71.848 1.00 7.67 110 HIS B O 1
ATOM 3346 N N . PRO B 1 115 ? 6.230 -19.268 -72.864 1.00 8.34 111 PRO B N 1
ATOM 3347 C CA . PRO B 1 115 ? 6.711 -19.605 -74.195 1.00 8.60 111 PRO B CA 1
ATOM 3348 C C . PRO B 1 115 ? 8.198 -19.326 -74.427 1.00 8.94 111 PRO B C 1
ATOM 3349 O O . PRO B 1 115 ? 8.837 -20.063 -75.197 1.00 9.25 111 PRO B O 1
ATOM 3353 N N . GLU B 1 116 ? 8.727 -18.246 -73.852 1.00 9.09 112 GLU B N 1
ATOM 3354 C CA . GLU B 1 116 ? 10.146 -17.963 -74.017 1.00 10.12 112 GLU B CA 1
ATOM 3355 C C . GLU B 1 116 ? 11.008 -19.101 -73.461 1.00 9.18 112 GLU B C 1
ATOM 3356 O O . GLU B 1 116 ? 12.033 -19.449 -74.048 1.00 11.02 112 GLU B O 1
ATOM 3358 N N . LEU B 1 117 ? 10.620 -19.663 -72.332 1.00 8.82 113 LEU B N 1
ATOM 3359 C CA . LEU B 1 117 ? 11.372 -20.763 -71.732 1.00 7.87 113 LEU B CA 1
ATOM 3360 C C . LEU B 1 117 ? 11.234 -22.034 -72.589 1.00 7.71 113 LEU B C 1
ATOM 3361 O O . LEU B 1 117 ? 12.200 -22.750 -72.826 1.00 7.68 113 LEU B O 1
ATOM 3366 N N . ALA B 1 118 ? 10.023 -22.292 -73.076 1.00 7.67 114 ALA B N 1
ATOM 3367 C CA . ALA B 1 118 ? 9.793 -23.437 -73.923 1.00 7.57 114 ALA B CA 1
ATOM 3368 C C . ALA B 1 118 ? 10.668 -23.382 -75.174 1.00 8.00 114 ALA B C 1
ATOM 3369 O O . ALA B 1 118 ? 11.258 -24.400 -75.590 1.00 7.93 114 ALA B O 1
ATOM 3371 N N . ARG B 1 119 ? 10.779 -22.192 -75.760 1.00 8.51 115 ARG B N 1
ATOM 3372 C CA A ARG B 1 119 ? 11.642 -21.972 -76.918 0.50 9.04 115 ARG B CA 1
ATOM 3373 C CA B ARG B 1 119 ? 11.640 -22.007 -76.921 0.50 9.03 115 ARG B CA 1
ATOM 3374 C C . ARG B 1 119 ? 13.108 -22.134 -76.533 1.00 9.05 115 ARG B C 1
ATOM 3375 O O . ARG B 1 119 ? 13.915 -22.635 -77.324 1.00 10.12 115 ARG B O 1
ATOM 3390 N N . ALA B 1 120 ? 13.457 -21.713 -75.310 1.00 8.83 116 ALA B N 1
ATOM 3391 C CA . ALA B 1 120 ? 14.821 -21.894 -74.799 1.00 8.83 116 ALA B CA 1
ATOM 3392 C C . ALA B 1 120 ? 15.163 -23.382 -74.701 1.00 8.45 116 ALA B C 1
ATOM 3393 O O . ALA B 1 120 ? 16.294 -23.746 -74.970 1.00 8.64 116 ALA B O 1
ATOM 3395 N N . PHE B 1 121 ? 14.208 -24.232 -74.298 1.00 7.97 117 PHE B N 1
ATOM 3396 C CA . PHE B 1 121 ? 14.473 -25.706 -74.247 1.00 7.65 117 PHE B CA 1
ATOM 3397 C C . PHE B 1 121 ? 14.928 -26.211 -75.620 1.00 8.01 117 PHE B C 1
ATOM 3398 O O . PHE B 1 121 ? 15.862 -26.999 -75.764 1.00 9.01 117 PHE B O 1
ATOM 3406 N N . VAL B 1 122 ? 14.251 -25.744 -76.647 1.00 8.73 118 VAL B N 1
ATOM 3407 C CA . VAL B 1 122 ? 14.605 -26.109 -78.050 1.00 9.60 118 VAL B CA 1
ATOM 3408 C C . VAL B 1 122 ? 15.934 -25.501 -78.470 1.00 10.21 118 VAL B C 1
ATOM 3409 O O . VAL B 1 122 ? 16.762 -26.182 -79.109 1.00 10.39 118 VAL B O 1
ATOM 3413 N N . GLU B 1 123 ? 16.141 -24.221 -78.129 1.00 10.82 119 GLU B N 1
ATOM 3414 C CA . GLU B 1 123 ? 17.386 -23.484 -78.409 1.00 12.52 119 GLU B CA 1
ATOM 3415 C C . GLU B 1 123 ? 18.620 -24.214 -77.872 1.00 11.06 119 GLU B C 1
ATOM 3416 O O . GLU B 1 123 ? 19.673 -24.246 -78.528 1.00 10.44 119 GLU B O 1
ATOM 3422 N N . LEU B 1 124 ? 18.469 -24.802 -76.685 1.00 9.81 120 LEU B N 1
ATOM 3423 C CA . LEU B 1 124 ? 19.548 -25.506 -75.993 1.00 9.23 120 LEU B CA 1
ATOM 3424 C C . LEU B 1 124 ? 19.690 -26.921 -76.460 1.00 9.70 120 LEU B C 1
ATOM 3425 O O . LEU B 1 124 ? 20.590 -27.662 -75.980 1.00 10.25 120 LEU B O 1
ATOM 3430 N N . GLY B 1 125 ? 18.808 -27.306 -77.374 1.00 9.10 121 GLY B N 1
ATOM 3431 C CA . GLY B 1 125 ? 18.843 -28.591 -78.038 1.00 9.08 121 GLY B CA 1
ATOM 3432 C C . GLY B 1 125 ? 18.176 -29.753 -77.328 1.00 8.49 121 GLY B C 1
ATOM 3433 O O . GLY B 1 125 ? 18.346 -30.909 -77.743 1.00 8.49 121 GLY B O 1
ATOM 3434 N N . HIS B 1 126 ? 17.428 -29.473 -76.265 1.00 8.05 122 HIS B N 1
ATOM 3435 C CA . HIS B 1 126 ? 16.818 -30.548 -75.499 1.00 7.55 122 HIS B CA 1
ATOM 3436 C C . HIS B 1 126 ? 15.616 -31.054 -76.276 1.00 7.48 122 HIS B C 1
ATOM 3437 O O . HIS B 1 126 ? 15.024 -30.318 -77.081 1.00 7.72 122 HIS B O 1
ATOM 3444 N N . GLU B 1 127 ? 15.275 -32.312 -76.030 1.00 7.20 123 GLU B N 1
ATOM 3445 C CA . GLU B 1 127 ? 14.039 -32.865 -76.528 1.00 7.09 123 GLU B CA 1
ATOM 3446 C C . GLU B 1 127 ? 12.903 -32.312 -75.725 1.00 6.78 123 GLU B C 1
ATOM 3447 O O . GLU B 1 127 ? 13.056 -32.154 -74.491 1.00 6.50 123 GLU B O 1
ATOM 3453 N N . ILE B 1 128 ? 11.767 -32.035 -76.357 1.00 6.84 124 ILE B N 1
ATOM 3454 C CA . ILE B 1 128 ? 10.538 -31.861 -75.568 1.00 6.54 124 ILE B CA 1
ATOM 3455 C C . ILE B 1 128 ? 9.586 -33.017 -75.854 1.00 6.43 124 ILE B C 1
ATOM 3456 O O . ILE B 1 128 ? 9.222 -33.246 -77.007 1.00 6.68 124 ILE B O 1
ATOM 3461 N N . ALA B 1 129 ? 9.259 -33.785 -74.813 1.00 6.10 125 ALA B N 1
ATOM 3462 C CA . ALA B 1 129 ? 8.212 -34.793 -74.859 1.00 6.00 125 ALA B CA 1
ATOM 3463 C C . ALA B 1 129 ? 6.921 -34.231 -74.254 1.00 5.86 125 ALA B C 1
ATOM 3464 O O . ALA B 1 129 ? 6.976 -33.266 -73.479 1.00 5.76 125 ALA B O 1
ATOM 3466 N N . CYS B 1 130 ? 5.773 -34.838 -74.596 1.00 5.90 126 CYS B N 1
ATOM 3467 C CA . CYS B 1 130 ? 4.473 -34.391 -74.066 1.00 5.83 126 CYS B CA 1
ATOM 3468 C C . CYS B 1 130 ? 4.164 -35.102 -72.716 1.00 5.56 126 CYS B C 1
ATOM 3469 O O . CYS B 1 130 ? 4.110 -36.322 -72.630 1.00 5.53 126 CYS B O 1
ATOM 3472 N N . HIS B 1 131 ? 3.919 -34.288 -71.698 1.00 5.44 127 HIS B N 1
ATOM 3473 C CA . HIS B 1 131 ? 3.574 -34.688 -70.360 1.00 5.25 127 HIS B CA 1
ATOM 3474 C C . HIS B 1 131 ? 2.129 -34.324 -70.088 1.00 5.38 127 HIS B C 1
ATOM 3475 O O . HIS B 1 131 ? 1.758 -34.027 -68.921 1.00 7.36 127 HIS B O 1
ATOM 3482 N N . GLY B 1 132 ? 1.313 -34.352 -71.146 1.00 6.59 128 GLY B N 1
ATOM 3483 C CA . GLY B 1 132 ? -0.111 -34.047 -71.057 1.00 5.68 128 GLY B CA 1
ATOM 3484 C C . GLY B 1 132 ? -0.465 -32.573 -71.164 1.00 6.03 128 GLY B C 1
ATOM 3485 O O . GLY B 1 132 ? 0.399 -31.726 -71.109 1.00 7.27 128 GLY B O 1
ATOM 3486 N N . TRP B 1 133 ? -1.737 -32.270 -71.408 1.00 6.04 129 TRP B N 1
ATOM 3487 C CA . TRP B 1 133 ? -2.210 -30.865 -71.425 1.00 6.23 129 TRP B CA 1
ATOM 3488 C C . TRP B 1 133 ? -2.199 -30.213 -70.024 1.00 6.09 129 TRP B C 1
ATOM 3489 O O . TRP B 1 133 ? -1.849 -29.012 -69.866 1.00 6.15 129 TRP B O 1
ATOM 3500 N N . ARG B 1 134 ? -2.573 -31.022 -69.031 1.00 5.96 130 ARG B N 1
ATOM 3501 C CA . ARG B 1 134 ? -2.666 -30.642 -67.637 1.00 5.87 130 ARG B CA 1
ATOM 3502 C C . ARG B 1 134 ? -1.808 -31.508 -66.752 1.00 5.60 130 ARG B C 1
ATOM 3503 O O . ARG B 1 134 ? -1.603 -32.702 -67.019 1.00 5.52 130 ARG B O 1
ATOM 3511 N N . TRP B 1 135 ? -1.239 -30.931 -65.697 1.00 5.48 131 TRP B N 1
ATOM 3512 C CA . TRP B 1 135 ? -0.654 -31.813 -64.686 1.00 5.31 131 TRP B CA 1
ATOM 3513 C C . TRP B 1 135 ? -1.657 -32.047 -63.518 1.00 5.43 131 TRP B C 1
ATOM 3514 O O . TRP B 1 135 ? -1.694 -31.337 -62.502 1.00 5.46 131 TRP B O 1
ATOM 3525 N N . ILE B 1 136 ? -2.449 -33.089 -63.684 1.00 5.53 132 ILE B N 1
ATOM 3526 C CA . ILE B 1 136 ? -3.514 -33.474 -62.762 1.00 5.73 132 ILE B CA 1
ATOM 3527 C C . ILE B 1 136 ? -3.616 -34.971 -62.815 1.00 5.77 132 ILE B C 1
ATOM 3528 O O . ILE B 1 136 ? -3.082 -35.588 -63.727 1.00 5.66 132 ILE B O 1
ATOM 3533 N N . HIS B 1 137 ? -4.318 -35.546 -61.836 1.00 5.96 133 HIS B N 1
ATOM 3534 C CA . HIS B 1 137 ? -4.568 -36.959 -61.795 1.00 6.09 133 HIS B CA 1
ATOM 3535 C C . HIS B 1 137 ? -5.519 -37.412 -62.913 1.00 6.28 133 HIS B C 1
ATOM 3536 O O . HIS B 1 137 ? -6.623 -36.882 -63.015 1.00 6.52 133 HIS B O 1
ATOM 3543 N N . TYR B 1 138 ? -5.090 -38.374 -63.741 1.00 6.23 134 TYR B N 1
ATOM 3544 C CA . TYR B 1 138 ? -5.923 -38.873 -64.828 1.00 6.44 134 TYR B CA 1
ATOM 3545 C C . TYR B 1 138 ? -6.628 -40.191 -64.554 1.00 6.74 134 TYR B C 1
ATOM 3546 O O . TYR B 1 138 ? -7.386 -40.637 -65.402 1.00 6.97 134 TYR B O 1
ATOM 3555 N N . GLN B 1 139 ? -6.365 -40.826 -63.404 1.00 6.80 135 GLN B N 1
ATOM 3556 C CA . GLN B 1 139 ? -6.882 -42.174 -63.114 1.00 7.13 135 GLN B CA 1
ATOM 3557 C C . GLN B 1 139 ? -8.383 -42.341 -63.351 1.00 7.56 135 GLN B C 1
ATOM 3558 O O . GLN B 1 139 ? -8.805 -43.323 -63.924 1.00 7.81 135 GLN B O 1
ATOM 3564 N N . ASP B 1 140 ? -9.140 -41.354 -62.923 1.00 13.62 136 ASP B N 1
ATOM 3565 C CA A ASP B 1 140 ? -10.584 -41.448 -62.936 0.50 13.28 136 ASP B CA 1
ATOM 3566 C CA B ASP B 1 140 ? -10.580 -41.350 -62.865 0.50 13.38 136 ASP B CA 1
ATOM 3567 C C . ASP B 1 140 ? -11.165 -40.814 -64.198 1.00 11.73 136 ASP B C 1
ATOM 3568 O O . ASP B 1 140 ? -12.370 -40.908 -64.387 1.00 11.63 136 ASP B O 1
ATOM 3577 N N . MET B 1 141 ? -10.363 -40.206 -65.059 1.00 10.84 137 MET B N 1
ATOM 3578 C CA . MET B 1 141 ? -10.899 -39.467 -66.245 1.00 9.88 137 MET B CA 1
ATOM 3579 C C . MET B 1 141 ? -11.460 -40.391 -67.321 1.00 9.18 137 MET B C 1
ATOM 3580 O O . MET B 1 141 ? -10.853 -41.395 -67.640 1.00 8.97 137 MET B O 1
ATOM 3585 N N . THR B 1 142 ? -12.600 -40.039 -67.922 1.00 9.26 138 THR B N 1
ATOM 3586 C CA . THR B 1 142 ? -13.067 -40.805 -69.073 1.00 9.05 138 THR B CA 1
ATOM 3587 C C . THR B 1 142 ? -12.089 -40.720 -70.245 1.00 8.50 138 THR B C 1
ATOM 3588 O O . THR B 1 142 ? -11.412 -39.697 -70.458 1.00 8.18 138 THR B O 1
ATOM 3592 N N . PRO B 1 143 ? -12.042 -41.767 -71.060 1.00 8.68 139 PRO B N 1
ATOM 3593 C CA . PRO B 1 143 ? -11.121 -41.699 -72.187 1.00 8.58 139 PRO B CA 1
ATOM 3594 C C . PRO B 1 143 ? -11.451 -40.646 -73.241 1.00 8.82 139 PRO B C 1
ATOM 3595 O O . PRO B 1 143 ? -10.529 -40.138 -73.905 1.00 8.61 139 PRO B O 1
ATOM 3599 N N . GLU B 1 144 ? -12.735 -40.308 -73.405 1.00 9.57 140 GLU B N 1
ATOM 3600 C CA . GLU B 1 144 ? -13.128 -39.215 -74.286 1.00 10.36 140 GLU B CA 1
ATOM 3601 C C . GLU B 1 144 ? -12.446 -37.926 -73.852 1.00 9.72 140 GLU B C 1
ATOM 3602 O O . GLU B 1 144 ? -11.803 -37.229 -74.657 1.00 9.79 140 GLU B O 1
ATOM 3604 N N . ARG B 1 145 ? -12.573 -37.627 -72.564 1.00 9.39 141 ARG B N 1
ATOM 3605 C CA . ARG B 1 145 ? -11.975 -36.440 -71.986 1.00 9.84 141 ARG B CA 1
ATOM 3606 C C . ARG B 1 145 ? -10.438 -36.462 -72.010 1.00 8.19 141 ARG B C 1
ATOM 3607 O O . ARG B 1 145 ? -9.809 -35.479 -72.319 1.00 8.16 141 ARG B O 1
ATOM 3615 N N . GLU B 1 146 ? -9.854 -37.605 -71.685 1.00 7.65 142 GLU B N 1
ATOM 3616 C CA . GLU B 1 146 ? -8.407 -37.769 -71.735 1.00 7.15 142 GLU B CA 1
ATOM 3617 C C . GLU B 1 146 ? -7.845 -37.574 -73.151 1.00 7.09 142 GLU B C 1
ATOM 3618 O O . GLU B 1 146 ? -6.782 -36.973 -73.326 1.00 6.85 142 GLU B O 1
ATOM 3624 N N . ALA B 1 147 ? -8.560 -38.085 -74.149 1.00 7.63 143 ALA B N 1
ATOM 3625 C CA . ALA B 1 147 ? -8.122 -37.988 -75.533 1.00 8.13 143 ALA B CA 1
ATOM 3626 C C . ALA B 1 147 ? -8.124 -36.510 -75.971 1.00 8.29 143 ALA B C 1
ATOM 3627 O O . ALA B 1 147 ? -7.211 -36.046 -76.637 1.00 8.30 143 ALA B O 1
ATOM 3629 N N . GLU B 1 148 ? -9.133 -35.770 -75.536 1.00 8.67 144 GLU B N 1
ATOM 3630 C CA . GLU B 1 148 ? -9.203 -34.330 -75.828 1.00 9.28 144 GLU B CA 1
ATOM 3631 C C . GLU B 1 148 ? -7.963 -33.640 -75.225 1.00 8.38 144 GLU B C 1
ATOM 3632 O O . GLU B 1 148 ? -7.328 -32.853 -75.891 1.00 8.58 144 GLU B O 1
ATOM 3638 N N . HIS B 1 149 ? -7.603 -33.973 -73.988 1.00 7.70 145 HIS B N 1
ATOM 3639 C CA . HIS B 1 149 ? -6.432 -33.362 -73.351 1.00 7.34 145 HIS B CA 1
ATOM 3640 C C . HIS B 1 149 ? -5.155 -33.677 -74.111 1.00 6.87 145 HIS B C 1
ATOM 3641 O O . HIS B 1 149 ? -4.269 -32.817 -74.250 1.00 6.88 145 HIS B O 1
ATOM 3648 N N . MET B 1 150 ? -5.043 -34.895 -74.599 1.00 6.74 146 MET B N 1
ATOM 3649 C CA . MET B 1 150 ? -3.856 -35.299 -75.364 1.00 6.80 146 MET B CA 1
ATOM 3650 C C . MET B 1 150 ? -3.755 -34.441 -76.622 1.00 7.20 146 MET B C 1
ATOM 3651 O O . MET B 1 150 ? -2.692 -34.007 -76.983 1.00 7.22 146 MET B O 1
ATOM 3656 N N . ARG B 1 151 ? -4.860 -34.231 -77.307 1.00 7.85 147 ARG B N 1
ATOM 3657 C CA . ARG B 1 151 ? -4.860 -33.392 -78.513 1.00 8.77 147 ARG B CA 1
ATOM 3658 C C . ARG B 1 151 ? -4.401 -31.987 -78.120 1.00 8.53 147 ARG B C 1
ATOM 3659 O O . ARG B 1 151 ? -3.541 -31.416 -78.769 1.00 8.75 147 ARG B O 1
ATOM 3667 N N . LEU B 1 152 ? -4.979 -31.446 -77.045 1.00 8.36 148 LEU B N 1
ATOM 3668 C CA . LEU B 1 152 ? -4.647 -30.067 -76.572 1.00 8.64 148 LEU B CA 1
ATOM 3669 C C . LEU B 1 152 ? -3.182 -29.878 -76.162 1.00 7.95 148 LEU B C 1
ATOM 3670 O O . LEU B 1 152 ? -2.563 -28.874 -76.488 1.00 8.33 148 LEU B O 1
ATOM 3675 N N . GLY B 1 153 ? -2.613 -30.880 -75.505 1.00 7.24 149 GLY B N 1
ATOM 3676 C CA . GLY B 1 153 ? -1.223 -30.840 -75.075 1.00 7.06 149 GLY B CA 1
ATOM 3677 C C . GLY B 1 153 ? -0.279 -30.870 -76.262 1.00 7.11 149 GLY B C 1
ATOM 3678 O O . GLY B 1 153 ? 0.678 -30.074 -76.332 1.00 7.33 149 GLY B O 1
ATOM 3679 N N . MET B 1 154 ? -0.528 -31.796 -77.173 1.00 7.21 150 MET B N 1
ATOM 3680 C CA . MET B 1 154 ? 0.312 -31.962 -78.357 1.00 7.74 150 MET B CA 1
ATOM 3681 C C . MET B 1 154 ? 0.275 -30.698 -79.178 1.00 8.21 150 MET B C 1
ATOM 3682 O O . MET B 1 154 ? 1.304 -30.214 -79.664 1.00 8.57 150 MET B O 1
ATOM 3687 N N . GLU B 1 155 ? -0.903 -30.140 -79.324 1.00 8.56 151 GLU B N 1
ATOM 3688 C CA . GLU B 1 155 ? -1.060 -28.944 -80.148 1.00 9.54 151 GLU B CA 1
ATOM 3689 C C . GLU B 1 155 ? -0.433 -27.696 -79.523 1.00 9.41 151 GLU B C 1
ATOM 3690 O O . GLU B 1 155 ? 0.169 -26.887 -80.228 1.00 10.05 151 GLU B O 1
ATOM 3696 N N . ALA B 1 156 ? -0.568 -27.564 -78.203 1.00 8.88 152 ALA B N 1
ATOM 3697 C CA . ALA B 1 156 ? 0.034 -26.461 -77.466 1.00 9.17 152 ALA B CA 1
ATOM 3698 C C . ALA B 1 156 ? 1.544 -26.456 -77.633 1.00 8.88 152 ALA B C 1
ATOM 3699 O O . ALA B 1 156 ? 2.132 -25.446 -77.920 1.00 9.46 152 ALA B O 1
ATOM 3701 N N . ILE B 1 157 ? 2.161 -27.595 -77.399 1.00 8.27 153 ILE B N 1
ATOM 3702 C CA . ILE B 1 157 ? 3.605 -27.700 -77.442 1.00 8.40 153 ILE B CA 1
ATOM 3703 C C . ILE B 1 157 ? 4.090 -27.370 -78.852 1.00 8.82 153 ILE B C 1
ATOM 3704 O O . ILE B 1 157 ? 5.083 -26.651 -79.033 1.00 9.24 153 ILE B O 1
ATOM 3709 N N . GLU B 1 158 ? 3.363 -27.848 -79.852 1.00 9.00 154 GLU B N 1
ATOM 3710 C CA . GLU B 1 158 ? 3.783 -27.680 -81.225 1.00 10.11 154 GLU B CA 1
ATOM 3711 C C . GLU B 1 158 ? 3.616 -26.230 -81.678 1.00 10.61 154 GLU B C 1
ATOM 3712 O O . GLU B 1 158 ? 4.462 -25.683 -82.363 1.00 11.19 154 GLU B O 1
ATOM 3714 N N . ARG B 1 159 ? 2.523 -25.614 -81.262 1.00 11.69 155 ARG B N 1
ATOM 3715 C CA . ARG B 1 159 ? 2.265 -24.195 -81.549 1.00 13.02 155 ARG B CA 1
ATOM 3716 C C . ARG B 1 159 ? 3.335 -23.274 -80.957 1.00 12.22 155 ARG B C 1
ATOM 3717 O O . ARG B 1 159 ? 3.797 -22.326 -81.603 1.00 12.70 155 ARG B O 1
ATOM 3725 N N . VAL B 1 160 ? 3.764 -23.594 -79.751 1.00 11.11 156 VAL B N 1
ATOM 3726 C CA . VAL B 1 160 ? 4.678 -22.728 -79.008 1.00 11.27 156 VAL B CA 1
ATOM 3727 C C . VAL B 1 160 ? 6.119 -22.913 -79.449 1.00 11.20 156 VAL B C 1
ATOM 3728 O O . VAL B 1 160 ? 6.851 -21.937 -79.641 1.00 11.95 156 VAL B O 1
ATOM 3732 N N . THR B 1 161 ? 6.519 -24.174 -79.610 1.00 10.58 157 THR B N 1
ATOM 3733 C CA . THR B 1 161 ? 7.925 -24.503 -79.809 1.00 11.01 157 THR B CA 1
ATOM 3734 C C . THR B 1 161 ? 8.259 -24.910 -81.239 1.00 12.10 157 THR B C 1
ATOM 3735 O O . THR B 1 161 ? 9.432 -24.933 -81.608 1.00 12.69 157 THR B O 1
ATOM 3739 N N . GLY B 1 162 ? 7.241 -25.296 -82.025 1.00 11.65 158 GLY B N 1
ATOM 3740 C CA . GLY B 1 162 ? 7.451 -25.797 -83.373 1.00 13.28 158 GLY B CA 1
ATOM 3741 C C . GLY B 1 162 ? 7.843 -27.260 -83.455 1.00 14.44 158 GLY B C 1
ATOM 3742 O O . GLY B 1 162 ? 7.973 -27.790 -84.556 1.00 16.65 158 GLY B O 1
ATOM 3743 N N . VAL B 1 163 ? 8.034 -27.903 -82.300 1.00 11.95 159 VAL B N 1
ATOM 3744 C CA . VAL B 1 163 ? 8.361 -29.328 -82.223 1.00 12.40 159 VAL B CA 1
ATOM 3745 C C . VAL B 1 163 ? 7.121 -30.174 -82.022 1.00 11.39 159 VAL B C 1
ATOM 3746 O O . VAL B 1 163 ? 6.266 -29.804 -81.248 1.00 11.02 159 VAL B O 1
ATOM 3750 N N . ARG B 1 164 ? 7.053 -31.338 -82.673 1.00 11.01 160 ARG B N 1
ATOM 3751 C CA . ARG B 1 164 ? 5.969 -32.314 -82.476 1.00 11.31 160 ARG B CA 1
ATOM 3752 C C . ARG B 1 164 ? 6.587 -33.380 -81.580 1.00 9.27 160 ARG B C 1
ATOM 3753 O O . ARG B 1 164 ? 7.542 -34.054 -81.990 1.00 8.31 160 ARG B O 1
ATOM 3761 N N . PRO B 1 165 ? 6.085 -33.516 -80.343 1.00 8.24 161 PRO B N 1
ATOM 3762 C CA . PRO B 1 165 ? 6.704 -34.499 -79.434 1.00 6.97 161 PRO B CA 1
ATOM 3763 C C . PRO B 1 165 ? 6.618 -35.892 -79.995 1.00 6.87 161 PRO B C 1
ATOM 3764 O O . PRO B 1 165 ? 5.596 -36.250 -80.605 1.00 6.81 161 PRO B O 1
ATOM 3768 N N . LEU B 1 166 ? 7.665 -36.680 -79.764 1.00 6.39 162 LEU B N 1
ATOM 3769 C CA . LEU B 1 166 ? 7.701 -38.073 -80.190 1.00 6.18 162 LEU B CA 1
ATOM 3770 C C . LEU B 1 166 ? 7.646 -39.030 -79.007 1.00 5.83 162 LEU B C 1
ATOM 3771 O O . LEU B 1 166 ? 7.563 -40.220 -79.206 1.00 5.68 162 LEU B O 1
ATOM 3776 N N . GLY B 1 167 ? 7.621 -38.470 -77.791 1.00 5.75 163 GLY B N 1
ATOM 3777 C CA . GLY B 1 167 ? 7.469 -39.188 -76.532 1.00 5.47 163 GLY B CA 1
ATOM 3778 C C . GLY B 1 167 ? 6.270 -38.727 -75.737 1.00 5.41 163 GLY B C 1
ATOM 3779 O O . GLY B 1 167 ? 5.907 -37.558 -75.793 1.00 5.60 163 GLY B O 1
ATOM 3780 N N . TRP B 1 168 ? 5.667 -39.647 -74.989 1.00 5.20 164 TRP B N 1
ATOM 3781 C CA . TRP B 1 168 ? 4.513 -39.369 -74.149 1.00 5.19 164 TRP B CA 1
ATOM 3782 C C . TRP B 1 168 ? 4.783 -39.852 -72.685 1.00 5.06 164 TRP B C 1
ATOM 3783 O O . TRP B 1 168 ? 5.274 -40.992 -72.457 1.00 4.91 164 TRP B O 1
ATOM 3794 N N . TYR B 1 169 ? 4.446 -39.005 -71.728 1.00 5.17 165 TYR B N 1
ATOM 3795 C CA . TYR B 1 169 ? 4.408 -39.452 -70.336 1.00 5.10 165 TYR B CA 1
ATOM 3796 C C . TYR B 1 169 ? 3.350 -38.696 -69.583 1.00 5.30 165 TYR B C 1
ATOM 3797 O O . TYR B 1 169 ? 3.496 -37.481 -69.383 1.00 5.50 165 TYR B O 1
ATOM 3806 N N . THR B 1 170 ? 2.319 -39.394 -69.120 1.00 5.32 166 THR B N 1
ATOM 3807 C CA . THR B 1 170 ? 1.328 -38.717 -68.265 1.00 5.58 166 THR B CA 1
ATOM 3808 C C . THR B 1 170 ? 1.780 -38.675 -66.828 1.00 5.63 166 THR B C 1
ATOM 3809 O O . THR B 1 170 ? 1.796 -37.611 -66.200 1.00 5.85 166 THR B O 1
ATOM 3813 N N . GLY B 1 171 ? 2.142 -39.836 -66.299 1.00 5.47 167 GLY B N 1
ATOM 3814 C CA . GLY B 1 171 ? 2.580 -39.934 -64.908 1.00 5.53 167 GLY B CA 1
ATOM 3815 C C . GLY B 1 171 ? 1.474 -40.554 -64.119 1.00 5.73 167 GLY B C 1
ATOM 3816 O O . GLY B 1 171 ? 1.399 -41.779 -63.979 1.00 7.13 167 GLY B O 1
ATOM 3817 N N . ARG B 1 172 ? 0.561 -39.726 -63.662 1.00 6.94 168 ARG B N 1
ATOM 3818 C CA . ARG B 1 172 ? -0.599 -40.231 -62.956 1.00 6.34 168 ARG B CA 1
ATOM 3819 C C . ARG B 1 172 ? -1.683 -40.527 -63.971 1.00 6.42 168 ARG B C 1
ATOM 3820 O O . ARG B 1 172 ? -2.596 -39.776 -64.135 1.00 6.70 168 ARG B O 1
ATOM 3828 N N . ASP B 1 173 ? -1.524 -41.659 -64.635 1.00 6.19 169 ASP B N 1
ATOM 3829 C CA . ASP B 1 173 ? -2.232 -41.959 -65.864 1.00 6.19 169 ASP B CA 1
ATOM 3830 C C . ASP B 1 173 ? -3.515 -42.715 -65.570 1.00 6.65 169 ASP B C 1
ATOM 3831 O O . ASP B 1 173 ? -3.917 -42.801 -64.388 1.00 6.84 169 ASP B O 1
ATOM 3836 N N . SER B 1 174 ? -4.157 -43.224 -66.617 1.00 6.58 170 SER B N 1
ATOM 3837 C CA . SER B 1 174 ? -5.395 -43.957 -66.460 1.00 6.99 170 SER B CA 1
ATOM 3838 C C . SER B 1 174 ? -5.222 -45.326 -67.049 1.00 6.88 170 SER B C 1
ATOM 3839 O O . SER B 1 174 ? -4.246 -45.532 -67.803 1.00 6.49 170 SER B O 1
ATOM 3842 N N . PRO B 1 175 ? -6.191 -46.232 -66.842 1.00 7.29 171 PRO B N 1
ATOM 3843 C CA . PRO B 1 175 ? -6.141 -47.513 -67.555 1.00 7.28 171 PRO B CA 1
ATOM 3844 C C . PRO B 1 175 ? -6.239 -47.447 -69.099 1.00 7.13 171 PRO B C 1
ATOM 3845 O O . PRO B 1 175 ? -6.026 -48.466 -69.778 1.00 7.10 171 PRO B O 1
ATOM 3849 N N . ASN B 1 176 ? -6.604 -46.286 -69.634 1.00 7.10 172 ASN B N 1
ATOM 3850 C CA . ASN B 1 176 ? -6.754 -46.052 -71.056 1.00 7.01 172 ASN B CA 1
ATOM 3851 C C . ASN B 1 176 ? -5.590 -45.348 -71.763 1.00 6.56 172 ASN B C 1
ATOM 3852 O O . ASN B 1 176 ? -5.607 -45.250 -73.002 1.00 6.50 172 ASN B O 1
ATOM 3857 N N . THR B 1 177 ? -4.577 -44.899 -71.027 1.00 6.29 173 THR B N 1
ATOM 3858 C CA . THR B 1 177 ? -3.613 -43.930 -71.579 1.00 5.99 173 THR B CA 1
ATOM 3859 C C . THR B 1 177 ? -2.746 -44.592 -72.649 1.00 5.75 173 THR B C 1
ATOM 3860 O O . THR B 1 177 ? -2.490 -44.001 -73.674 1.00 5.68 173 THR B O 1
ATOM 3864 N N . HIS B 1 178 ? -2.245 -45.811 -72.388 1.00 5.68 174 HIS B N 1
ATOM 3865 C CA . HIS B 1 178 ? -1.430 -46.468 -73.355 1.00 5.53 174 HIS B CA 1
ATOM 3866 C C . HIS B 1 178 ? -2.227 -46.607 -74.641 1.00 5.70 174 HIS B C 1
ATOM 3867 O O . HIS B 1 178 ? -1.704 -46.334 -75.719 1.00 5.61 174 HIS B O 1
ATOM 3874 N N . ARG B 1 179 ? -3.488 -47.039 -74.539 1.00 6.01 175 ARG B N 1
ATOM 3875 C CA . ARG B 1 179 ? -4.343 -47.185 -75.739 1.00 6.24 175 ARG B CA 1
ATOM 3876 C C . ARG B 1 179 ? -4.497 -45.824 -76.414 1.00 6.20 175 ARG B C 1
ATOM 3877 O O . ARG B 1 179 ? -4.382 -45.727 -77.649 1.00 6.21 175 ARG B O 1
ATOM 3885 N N . LEU B 1 180 ? -4.717 -44.760 -75.632 1.00 6.20 176 LEU B N 1
ATOM 3886 C CA . LEU B 1 180 ? -4.849 -43.420 -76.252 1.00 6.24 176 LEU B CA 1
ATOM 3887 C C . LEU B 1 180 ? -3.587 -43.029 -77.045 1.00 5.98 176 LEU B C 1
ATOM 3888 O O . LEU B 1 180 ? -3.680 -42.456 -78.150 1.00 6.07 176 LEU B O 1
ATOM 3893 N N . VAL B 1 181 ? -2.431 -43.356 -76.499 1.00 5.72 177 VAL B N 1
ATOM 3894 C CA . VAL B 1 181 ? -1.149 -43.024 -77.149 1.00 5.54 177 VAL B CA 1
ATOM 3895 C C . VAL B 1 181 ? -1.036 -43.828 -78.468 1.00 5.60 177 VAL B C 1
ATOM 3896 O O . VAL B 1 181 ? -0.630 -43.286 -79.477 1.00 5.65 177 VAL B O 1
ATOM 3900 N N . ALA B 1 182 ? -1.428 -45.100 -78.423 1.00 5.66 178 ALA B N 1
ATOM 3901 C CA . ALA B 1 182 ? -1.438 -45.969 -79.598 1.00 5.79 178 ALA B CA 1
ATOM 3902 C C . ALA B 1 182 ? -2.404 -45.485 -80.694 1.00 6.03 178 ALA B C 1
ATOM 3903 O O . ALA B 1 182 ? -2.031 -45.463 -81.862 1.00 6.11 178 ALA B O 1
ATOM 3905 N N . GLU B 1 183 ? -3.586 -45.023 -80.289 1.00 6.19 179 GLU B N 1
ATOM 3906 C CA . GLU B 1 183 ? -4.610 -44.546 -81.166 1.00 6.47 179 GLU B CA 1
ATOM 3907 C C . GLU B 1 183 ? -4.263 -43.174 -81.757 1.00 6.47 179 GLU B C 1
ATOM 3908 O O . GLU B 1 183 ? -4.689 -42.864 -82.907 1.00 7.15 179 GLU B O 1
ATOM 3914 N N . TYR B 1 184 ? -3.469 -42.397 -81.014 1.00 6.26 180 TYR B N 1
ATOM 3915 C CA . TYR B 1 184 ? -3.093 -41.069 -81.442 1.00 6.76 180 TYR B CA 1
ATOM 3916 C C . TYR B 1 184 ? -2.063 -41.246 -82.561 1.00 7.39 180 TYR B C 1
ATOM 3917 O O . TYR B 1 184 ? -2.194 -40.640 -83.636 1.00 9.01 180 TYR B O 1
ATOM 3926 N N . GLY B 1 185 ? -1.136 -42.153 -82.391 1.00 6.79 181 GLY B N 1
ATOM 3927 C CA . GLY B 1 185 ? -0.170 -42.410 -83.462 1.00 7.50 181 GLY B CA 1
ATOM 3928 C C . GLY B 1 185 ? 0.947 -41.396 -83.502 1.00 7.39 181 GLY B C 1
ATOM 3929 O O . GLY B 1 185 ? 0.862 -40.308 -82.899 1.00 8.28 181 GLY B O 1
ATOM 3930 N N . GLY B 1 186 ? 2.014 -41.781 -84.191 1.00 7.56 182 GLY B N 1
ATOM 3931 C CA . GLY B 1 186 ? 3.192 -40.958 -84.408 1.00 7.14 182 GLY B CA 1
ATOM 3932 C C . GLY B 1 186 ? 4.197 -40.850 -83.276 1.00 6.52 182 GLY B C 1
ATOM 3933 O O . GLY B 1 186 ? 5.208 -40.183 -83.475 1.00 6.48 182 GLY B O 1
ATOM 3934 N N . PHE B 1 187 ? 3.900 -41.412 -82.089 1.00 6.22 183 PHE B N 1
ATOM 3935 C CA . PHE B 1 187 ? 4.877 -41.456 -80.970 1.00 5.82 183 PHE B CA 1
ATOM 3936 C C . PHE B 1 187 ? 5.938 -42.531 -81.218 1.00 5.83 183 PHE B C 1
ATOM 3937 O O . PHE B 1 187 ? 5.652 -43.564 -81.849 1.00 7.87 183 PHE B O 1
ATOM 3945 N N . LEU B 1 188 ? 7.176 -42.258 -80.831 1.00 5.72 184 LEU B N 1
ATOM 3946 C CA . LEU B 1 188 ? 8.233 -43.247 -80.905 1.00 5.77 184 LEU B CA 1
ATOM 3947 C C . LEU B 1 188 ? 8.344 -43.988 -79.625 1.00 5.52 184 LEU B C 1
ATOM 3948 O O . LEU B 1 188 ? 8.878 -45.068 -79.613 1.00 5.56 184 LEU B O 1
ATOM 3953 N N . TYR B 1 189 ? 7.911 -43.384 -78.521 1.00 5.34 185 TYR B N 1
ATOM 3954 C CA . TYR B 1 189 ? 7.900 -44.069 -77.242 1.00 5.14 185 TYR B CA 1
ATOM 3955 C C . TYR B 1 189 ? 6.857 -43.537 -76.245 1.00 5.00 185 TYR B C 1
ATOM 3956 O O . TYR B 1 189 ? 6.382 -42.414 -76.377 1.00 5.05 185 TYR B O 1
ATOM 3965 N N . ASP B 1 190 ? 6.524 -44.387 -75.284 1.00 4.88 186 ASP B N 1
ATOM 3966 C CA . ASP B 1 190 ? 5.672 -44.092 -74.126 1.00 4.79 186 ASP B CA 1
ATOM 3967 C C . ASP B 1 190 ? 6.494 -44.422 -72.870 1.00 4.72 186 ASP B C 1
ATOM 3968 O O . ASP B 1 190 ? 7.081 -45.510 -72.777 1.00 4.72 186 ASP B O 1
ATOM 3973 N N . SER B 1 191 ? 6.538 -43.524 -71.893 1.00 4.71 187 SER B N 1
ATOM 3974 C CA . SER B 1 191 ? 7.342 -43.748 -70.688 1.00 4.68 187 SER B CA 1
ATOM 3975 C C . SER B 1 191 ? 6.497 -43.986 -69.450 1.00 4.67 187 SER B C 1
ATOM 3976 O O . SER B 1 191 ? 6.998 -43.956 -68.336 1.00 4.68 187 SER B O 1
ATOM 3979 N N . ASP B 1 192 ? 5.202 -44.259 -69.649 1.00 4.71 188 ASP B N 1
ATOM 3980 C CA . ASP B 1 192 ? 4.318 -44.607 -68.553 1.00 4.79 188 ASP B CA 1
ATOM 3981 C C . ASP B 1 192 ? 4.490 -46.056 -68.117 1.00 4.82 188 ASP B C 1
ATOM 3982 O O . ASP B 1 192 ? 3.610 -46.918 -68.328 1.00 4.93 188 ASP B O 1
ATOM 3987 N N . HIS B 1 193 ? 5.673 -46.331 -67.571 1.00 4.77 189 HIS B N 1
ATOM 3988 C CA . HIS B 1 193 ? 6.028 -47.694 -67.125 1.00 4.84 189 HIS B CA 1
ATOM 3989 C C . HIS B 1 193 ? 7.266 -47.646 -66.238 1.00 4.83 189 HIS B C 1
ATOM 3990 O O . HIS B 1 193 ? 8.213 -46.948 -66.583 1.00 4.76 189 HIS B O 1
ATOM 3997 N N . TYR B 1 194 ? 7.274 -48.405 -65.115 1.00 4.96 190 TYR B N 1
ATOM 3998 C CA . TYR B 1 194 ? 8.395 -48.429 -64.163 1.00 5.00 190 TYR B CA 1
ATOM 3999 C C . TYR B 1 194 ? 8.905 -49.863 -64.068 1.00 5.15 190 TYR B C 1
ATOM 4000 O O . TYR B 1 194 ? 9.507 -50.248 -63.092 1.00 5.27 190 TYR B O 1
ATOM 4009 N N . GLY B 1 195 ? 8.719 -50.653 -65.125 1.00 5.18 191 GLY B N 1
ATOM 4010 C CA . GLY B 1 195 ? 8.847 -52.122 -65.031 1.00 5.42 191 GLY B CA 1
ATOM 4011 C C . GLY B 1 195 ? 10.141 -52.748 -65.500 1.00 5.51 191 GLY B C 1
ATOM 4012 O O . GLY B 1 195 ? 10.253 -53.944 -65.535 1.00 5.76 191 GLY B O 1
ATOM 4013 N N . ASP B 1 196 ? 11.121 -51.947 -65.915 1.00 5.38 192 ASP B N 1
ATOM 4014 C CA . ASP B 1 196 ? 12.367 -52.566 -66.404 1.00 5.56 192 ASP B CA 1
ATOM 4015 C C . ASP B 1 196 ? 13.484 -51.592 -66.432 1.00 5.50 192 ASP B C 1
ATOM 4016 O O . ASP B 1 196 ? 13.282 -50.356 -66.203 1.00 5.31 192 ASP B O 1
ATOM 4021 N N . ASP B 1 197 ? 14.662 -52.142 -66.736 1.00 5.73 193 ASP B N 1
ATOM 4022 C CA . ASP B 1 197 ? 15.864 -51.337 -66.890 1.00 5.80 193 ASP B CA 1
ATOM 4023 C C . ASP B 1 197 ? 16.288 -51.152 -68.321 1.00 5.89 193 ASP B C 1
ATOM 4024 O O . ASP B 1 197 ? 17.388 -50.705 -68.560 1.00 6.07 193 ASP B O 1
ATOM 4029 N N . LEU B 1 198 ? 15.424 -51.552 -69.253 1.00 5.83 194 LEU B N 1
ATOM 4030 C CA . LEU B 1 198 ? 15.675 -51.462 -70.654 1.00 5.95 194 LEU B CA 1
ATOM 4031 C C . LEU B 1 198 ? 14.354 -51.125 -71.312 1.00 5.71 194 LEU B C 1
ATOM 4032 O O . LEU B 1 198 ? 13.269 -51.526 -70.810 1.00 5.57 194 LEU B O 1
ATOM 4037 N N . PRO B 1 199 ? 14.417 -50.423 -72.463 1.00 5.72 195 PRO B N 1
ATOM 4038 C CA . PRO B 1 199 ? 13.189 -50.424 -73.247 1.00 5.59 195 PRO B CA 1
ATOM 4039 C C . PRO B 1 199 ? 12.722 -51.833 -73.668 1.00 5.76 195 PRO B C 1
ATOM 4040 O O . PRO B 1 199 ? 13.491 -52.823 -73.659 1.00 6.05 195 PRO B O 1
ATOM 4044 N N . PHE B 1 200 ? 11.466 -51.881 -74.081 1.00 5.65 196 PHE B N 1
ATOM 4045 C CA . PHE B 1 200 ? 10.861 -53.098 -74.528 1.00 5.85 196 PHE B CA 1
ATOM 4046 C C . PHE B 1 200 ? 9.575 -52.725 -75.255 1.00 5.74 196 PHE B C 1
ATOM 4047 O O . PHE B 1 200 ? 9.065 -51.628 -75.121 1.00 5.50 196 PHE B O 1
ATOM 4055 N N . TRP B 1 201 ? 9.036 -53.710 -75.965 1.00 5.98 197 TRP B N 1
ATOM 4056 C CA . TRP B 1 201 ? 7.836 -53.513 -76.769 1.00 5.96 197 TRP B CA 1
ATOM 4057 C C . TRP B 1 201 ? 6.625 -54.050 -76.061 1.00 5.98 197 TRP B C 1
ATOM 4058 O O . TRP B 1 201 ? 6.664 -55.166 -75.542 1.00 6.21 197 TRP B O 1
ATOM 4069 N N . MET B 1 202 ? 5.579 -53.248 -75.987 1.00 6.43 198 MET B N 1
ATOM 4070 C CA . MET B 1 202 ? 4.269 -53.666 -75.412 1.00 7.83 198 MET B CA 1
ATOM 4071 C C . MET B 1 202 ? 3.238 -53.840 -76.505 1.00 8.16 198 MET B C 1
ATOM 4072 O O . MET B 1 202 ? 3.217 -53.045 -77.391 1.00 9.63 198 MET B O 1
ATOM 4077 N N . ASP B 1 203 ? 2.418 -54.905 -76.477 1.00 8.39 199 ASP B N 1
ATOM 4078 C CA . ASP B 1 203 ? 1.281 -55.023 -77.384 1.00 9.16 199 ASP B CA 1
ATOM 4079 C C . ASP B 1 203 ? 0.100 -54.284 -76.779 1.00 9.67 199 ASP B C 1
ATOM 4080 O O . ASP B 1 203 ? -0.415 -54.730 -75.752 1.00 11.37 199 ASP B O 1
ATOM 4085 N N . VAL B 1 204 ? -0.317 -53.161 -77.368 1.00 8.42 200 VAL B N 1
ATOM 4086 C CA . VAL B 1 204 ? -1.444 -52.376 -76.829 1.00 8.53 200 VAL B CA 1
ATOM 4087 C C . VAL B 1 204 ? -2.734 -52.659 -77.626 1.00 8.80 200 VAL B C 1
ATOM 4088 O O . VAL B 1 204 ? -2.739 -52.506 -78.834 1.00 9.33 200 VAL B O 1
ATOM 4092 N N . GLU B 1 205 ? -3.808 -53.084 -76.945 1.00 9.89 201 GLU B N 1
ATOM 4093 C CA . GLU B 1 205 ? -5.100 -53.323 -77.556 1.00 11.45 201 GLU B CA 1
ATOM 4094 C C . GLU B 1 205 ? -5.743 -51.991 -77.922 1.00 10.84 201 GLU B C 1
ATOM 4095 O O . GLU B 1 205 ? -5.879 -51.117 -77.079 1.00 11.22 201 GLU B O 1
ATOM 4101 N N . VAL B 1 206 ? -6.171 -51.853 -79.175 1.00 11.65 202 VAL B N 1
ATOM 4102 C CA . VAL B 1 206 ? -6.875 -50.650 -79.591 1.00 11.79 202 VAL B CA 1
ATOM 4103 C C . VAL B 1 206 ? -8.275 -51.120 -79.954 1.00 12.16 202 VAL B C 1
ATOM 4104 O O . VAL B 1 206 ? -8.704 -52.185 -79.486 1.00 12.83 202 VAL B O 1
ATOM 4108 N N . SER B 1 207 ? -8.982 -50.388 -80.822 1.00 13.11 203 SER B N 1
ATOM 4109 C CA . SER B 1 207 ? -10.286 -50.873 -81.333 1.00 12.08 203 SER B CA 1
ATOM 4110 C C . SER B 1 207 ? -10.218 -51.972 -82.390 1.00 13.82 203 SER B C 1
ATOM 4111 O O . SER B 1 207 ? -9.249 -52.100 -83.156 1.00 13.30 203 SER B O 1
ATOM 4114 N N . GLY B 1 208 ? -11.296 -52.759 -82.454 1.00 14.77 204 GLY B N 1
ATOM 4115 C CA . GLY B 1 208 ? -11.461 -53.760 -83.502 1.00 15.11 204 GLY B CA 1
ATOM 4116 C C . GLY B 1 208 ? -10.686 -55.028 -83.221 1.00 16.51 204 GLY B C 1
ATOM 4117 O O . GLY B 1 208 ? -10.311 -55.734 -84.159 1.00 15.72 204 GLY B O 1
ATOM 4118 N N . GLY B 1 209 ? -10.445 -55.322 -81.936 1.00 16.56 205 GLY B N 1
ATOM 4119 C CA . GLY B 1 209 ? -9.778 -56.566 -81.569 1.00 18.47 205 GLY B CA 1
ATOM 4120 C C . GLY B 1 209 ? -8.341 -56.658 -82.074 1.00 18.29 205 GLY B C 1
ATOM 4121 O O . GLY B 1 209 ? -7.776 -57.761 -82.162 1.00 19.43 205 GLY B O 1
ATOM 4122 N N . ALA B 1 210 ? -7.744 -55.514 -82.390 1.00 16.81 206 ALA B N 1
ATOM 4123 C CA . ALA B 1 210 ? -6.370 -55.481 -82.877 1.00 16.43 206 ALA B CA 1
ATOM 4124 C C . ALA B 1 210 ? -5.457 -54.991 -81.754 1.00 15.82 206 ALA B C 1
ATOM 4125 O O . ALA B 1 210 ? -5.865 -54.207 -80.872 1.00 15.96 206 ALA B O 1
ATOM 4127 N N . SER B 1 211 ? -4.237 -55.507 -81.729 1.00 16.29 207 SER B N 1
ATOM 4128 C CA . SER B 1 211 ? -3.232 -54.923 -80.870 1.00 15.53 207 SER B CA 1
ATOM 4129 C C . SER B 1 211 ? -2.237 -54.247 -81.790 1.00 14.89 207 SER B C 1
ATOM 4130 O O . SER B 1 211 ? -2.093 -54.606 -82.987 1.00 14.49 207 SER B O 1
ATOM 4133 N N . VAL B 1 212 ? -1.580 -53.230 -81.252 1.00 13.42 208 VAL B N 1
ATOM 4134 C CA . VAL B 1 212 ? -0.503 -52.570 -81.954 1.00 12.63 208 VAL B CA 1
ATOM 4135 C C . VAL B 1 212 ? 0.709 -52.533 -81.025 1.00 12.16 208 VAL B C 1
ATOM 4136 O O . VAL B 1 212 ? 0.540 -52.366 -79.808 1.00 9.06 208 VAL B O 1
ATOM 4140 N N . PRO B 1 213 ? 1.939 -52.630 -81.575 1.00 11.59 209 PRO B N 1
ATOM 4141 C CA . PRO B 1 213 ? 3.107 -52.558 -80.705 1.00 10.63 209 PRO B CA 1
ATOM 4142 C C . PRO B 1 213 ? 3.335 -51.125 -80.303 1.00 9.51 209 PRO B C 1
ATOM 4143 O O . PRO B 1 213 ? 3.051 -50.253 -81.069 1.00 9.93 209 PRO B O 1
ATOM 4147 N N . GLN B 1 214 ? 3.794 -50.883 -79.084 1.00 7.80 210 GLN B N 1
ATOM 4148 C CA . GLN B 1 214 ? 4.171 -49.540 -78.684 1.00 7.33 210 GLN B CA 1
ATOM 4149 C C . GLN B 1 214 ? 5.490 -49.673 -78.018 1.00 5.52 210 GLN B C 1
ATOM 4150 O O . GLN B 1 214 ? 5.640 -50.580 -77.193 1.00 6.43 210 GLN B O 1
ATOM 4156 N N . LEU B 1 215 ? 6.430 -48.785 -78.310 1.00 5.37 211 LEU B N 1
ATOM 4157 C CA . LEU B 1 215 ? 7.755 -48.917 -77.650 1.00 5.35 211 LEU B CA 1
ATOM 4158 C C . LEU B 1 215 ? 7.695 -48.214 -76.283 1.00 5.13 211 LEU B C 1
ATOM 4159 O O . LEU B 1 215 ? 7.461 -46.998 -76.225 1.00 5.03 211 LEU B O 1
ATOM 4164 N N . ILE B 1 216 ? 7.942 -48.963 -75.212 1.00 5.10 212 ILE B N 1
ATOM 4165 C CA . ILE B 1 216 ? 8.070 -48.454 -73.855 1.00 4.95 212 ILE B CA 1
ATOM 4166 C C . ILE B 1 216 ? 9.556 -48.130 -73.561 1.00 4.99 212 ILE B C 1
ATOM 4167 O O . ILE B 1 216 ? 10.415 -48.973 -73.767 1.00 5.14 212 ILE B O 1
ATOM 4172 N N . VAL B 1 217 ? 9.817 -46.937 -73.029 1.00 4.90 213 VAL B N 1
ATOM 4173 C CA . VAL B 1 217 ? 11.123 -46.549 -72.445 1.00 4.97 213 VAL B CA 1
ATOM 4174 C C . VAL B 1 217 ? 10.811 -46.243 -70.970 1.00 4.84 213 VAL B C 1
ATOM 4175 O O . VAL B 1 217 ? 10.294 -45.147 -70.610 1.00 4.78 213 VAL B O 1
ATOM 4179 N N . PRO B 1 218 ? 11.090 -47.230 -70.104 1.00 4.87 214 PRO B N 1
ATOM 4180 C CA . PRO B 1 218 ? 10.687 -47.091 -68.713 1.00 4.80 214 PRO B CA 1
ATOM 4181 C C . PRO B 1 218 ? 11.341 -45.895 -68.005 1.00 4.82 214 PRO B C 1
ATOM 4182 O O . PRO B 1 218 ? 12.448 -45.507 -68.314 1.00 4.93 214 PRO B O 1
ATOM 4186 N N . TYR B 1 219 ? 10.596 -45.320 -67.061 1.00 4.77 215 TYR B N 1
ATOM 4187 C CA . TYR B 1 219 ? 11.010 -44.153 -66.284 1.00 4.83 215 TYR B CA 1
ATOM 4188 C C . TYR B 1 219 ? 11.094 -44.628 -64.841 1.00 4.88 215 TYR B C 1
ATOM 4189 O O . TYR B 1 219 ? 11.208 -45.841 -64.607 1.00 4.89 215 TYR B O 1
ATOM 4198 N N . THR B 1 220 ? 11.052 -43.693 -63.904 1.00 4.96 216 THR B N 1
ATOM 4199 C CA . THR B 1 220 ? 11.492 -43.955 -62.571 1.00 5.07 216 THR B CA 1
ATOM 4200 C C . THR B 1 220 ? 10.730 -43.113 -61.590 1.00 5.17 216 THR B C 1
ATOM 4201 O O . THR B 1 220 ? 10.482 -41.929 -61.851 1.00 5.22 216 THR B O 1
ATOM 4205 N N . LEU B 1 221 ? 10.321 -43.730 -60.477 1.00 5.26 217 LEU B N 1
ATOM 4206 C CA . LEU B 1 221 ? 9.761 -43.034 -59.339 1.00 5.44 217 LEU B CA 1
ATOM 4207 C C . LEU B 1 221 ? 10.689 -43.100 -58.100 1.00 5.62 217 LEU B C 1
ATOM 4208 O O . LEU B 1 221 ? 10.417 -42.496 -57.106 1.00 5.83 217 LEU B O 1
ATOM 4213 N N . ASP B 1 222 ? 11.723 -43.911 -58.159 1.00 4.95 218 ASP B N 1
ATOM 4214 C CA . ASP B 1 222 ? 12.766 -43.946 -57.114 1.00 4.69 218 ASP B CA 1
ATOM 4215 C C . ASP B 1 222 ? 13.948 -43.022 -57.405 1.00 4.34 218 ASP B C 1
ATOM 4216 O O . ASP B 1 222 ? 14.345 -42.266 -56.516 1.00 4.27 218 ASP B O 1
ATOM 4221 N N . ALA B 1 223 ? 14.491 -43.020 -58.626 1.00 4.21 219 ALA B N 1
ATOM 4222 C CA . ALA B 1 223 ? 15.611 -42.131 -58.933 1.00 4.00 219 ALA B CA 1
ATOM 4223 C C . ALA B 1 223 ? 15.039 -40.789 -59.422 1.00 3.99 219 ALA B C 1
ATOM 4224 O O . ALA B 1 223 ? 15.179 -40.436 -60.582 1.00 4.00 219 ALA B O 1
ATOM 4226 N N . ASN B 1 224 ? 14.349 -40.093 -58.525 1.00 4.04 220 ASN B N 1
ATOM 4227 C CA . ASN B 1 224 ? 13.490 -39.019 -58.892 1.00 4.13 220 ASN B CA 1
ATOM 4228 C C . ASN B 1 224 ? 13.405 -38.042 -57.732 1.00 4.17 220 ASN B C 1
ATOM 4229 O O . ASN B 1 224 ? 13.070 -38.450 -56.634 1.00 4.30 220 ASN B O 1
ATOM 4234 N N . ASP B 1 225 ? 13.729 -36.771 -57.951 1.00 4.14 221 ASP B N 1
ATOM 4235 C CA . ASP B 1 225 ? 13.631 -35.744 -56.921 1.00 4.26 221 ASP B CA 1
ATOM 4236 C C . ASP B 1 225 ? 12.209 -35.569 -56.354 1.00 4.55 221 ASP B C 1
ATOM 4237 O O . ASP B 1 225 ? 12.035 -34.935 -55.336 1.00 4.73 221 ASP B O 1
ATOM 4242 N N . MET B 1 226 ? 11.200 -36.176 -56.961 1.00 4.68 222 MET B N 1
ATOM 4243 C CA . MET B 1 226 ? 9.836 -36.167 -56.385 1.00 5.08 222 MET B CA 1
ATOM 4244 C C . MET B 1 226 ? 9.862 -36.695 -54.938 1.00 5.26 222 MET B C 1
ATOM 4245 O O . MET B 1 226 ? 9.008 -36.356 -54.154 1.00 6.05 222 MET B O 1
ATOM 4250 N N . ARG B 1 227 ? 10.840 -37.532 -54.608 1.00 5.04 223 ARG B N 1
ATOM 4251 C CA . ARG B 1 227 ? 10.921 -38.154 -53.297 1.00 5.27 223 ARG B CA 1
ATOM 4252 C C . ARG B 1 227 ? 11.328 -37.146 -52.283 1.00 5.38 223 ARG B C 1
ATOM 4253 O O . ARG B 1 227 ? 11.241 -37.411 -51.088 1.00 8.13 223 ARG B O 1
ATOM 4261 N N . PHE B 1 228 ? 11.774 -35.964 -52.692 1.00 5.21 224 PHE B N 1
ATOM 4262 C CA . PHE B 1 228 ? 11.893 -34.871 -51.705 1.00 5.46 224 PHE B CA 1
ATOM 4263 C C . PHE B 1 228 ? 10.503 -34.373 -51.162 1.00 6.09 224 PHE B C 1
ATOM 4264 O O . PHE B 1 228 ? 10.423 -33.720 -50.123 1.00 6.35 224 PHE B O 1
ATOM 4272 N N . ALA B 1 229 ? 9.423 -34.690 -51.857 1.00 6.09 225 ALA B N 1
ATOM 4273 C CA . ALA B 1 229 ? 8.087 -34.187 -51.538 1.00 6.90 225 ALA B CA 1
ATOM 4274 C C . ALA B 1 229 ? 7.097 -35.299 -51.184 1.00 7.83 225 ALA B C 1
ATOM 4275 O O . ALA B 1 229 ? 5.898 -35.078 -51.258 1.00 7.58 225 ALA B O 1
ATOM 4277 N N . THR B 1 230 ? 7.600 -36.483 -50.820 1.00 8.48 226 THR B N 1
ATOM 4278 C CA . THR B 1 230 ? 6.766 -37.652 -50.551 1.00 10.36 226 THR B CA 1
ATOM 4279 C C . THR B 1 230 ? 7.114 -38.101 -49.126 1.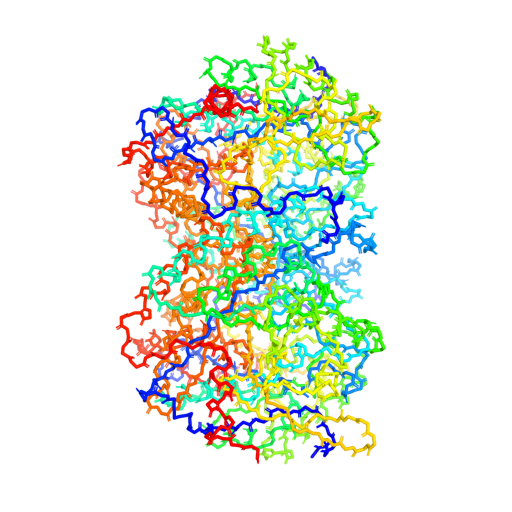00 13.21 226 THR B C 1
ATOM 4280 O O . THR B 1 230 ? 8.191 -37.767 -48.610 1.00 11.08 226 THR B O 1
ATOM 4284 N N . PRO B 1 231 ? 6.214 -38.877 -48.503 1.00 16.06 227 PRO B N 1
ATOM 4285 C CA . PRO B 1 231 ? 6.422 -39.344 -47.145 1.00 18.64 227 PRO B CA 1
ATOM 4286 C C . PRO B 1 231 ? 7.793 -40.017 -46.935 1.00 18.50 227 PRO B C 1
ATOM 4287 O O . PRO B 1 231 ? 8.506 -39.617 -46.006 1.00 20.99 227 PRO B O 1
ATOM 4291 N N . GLN B 1 232 ? 8.138 -40.997 -47.770 1.00 18.88 228 GLN B N 1
ATOM 4292 C CA . GLN B 1 232 ? 9.484 -41.631 -47.756 1.00 18.25 228 GLN B CA 1
ATOM 4293 C C . GLN B 1 232 ? 10.310 -40.765 -48.673 1.00 18.26 228 GLN B C 1
ATOM 4294 O O . GLN B 1 232 ? 10.075 -40.795 -49.926 1.00 17.69 228 GLN B O 1
ATOM 4300 N N . GLY B 1 233 ? 11.243 -39.979 -48.053 1.00 17.70 229 GLY B N 1
ATOM 4301 C CA . GLY B 1 233 ? 11.794 -38.766 -48.704 1.00 15.35 229 GLY B CA 1
ATOM 4302 C C . GLY B 1 233 ? 13.223 -38.301 -48.418 1.00 12.85 229 GLY B C 1
ATOM 4303 O O . GLY B 1 233 ? 13.522 -37.795 -47.295 1.00 14.81 229 GLY B O 1
ATOM 4304 N N . PHE B 1 234 ? 14.104 -38.423 -49.397 1.00 7.55 230 PHE B N 1
ATOM 4305 C CA . PHE B 1 234 ? 15.480 -37.900 -49.253 1.00 6.48 230 PHE B CA 1
ATOM 4306 C C . PHE B 1 234 ? 15.498 -36.595 -48.405 1.00 6.58 230 PHE B C 1
ATOM 4307 O O . PHE B 1 234 ? 14.686 -35.738 -48.652 1.00 8.90 230 PHE B O 1
ATOM 4315 N N . ASN B 1 235 ? 16.367 -36.504 -47.397 1.00 6.50 231 ASN B N 1
ATOM 4316 C CA . ASN B 1 235 ? 16.349 -35.414 -46.419 1.00 7.28 231 ASN B CA 1
ATOM 4317 C C . ASN B 1 235 ? 17.293 -34.306 -46.905 1.00 6.29 231 ASN B C 1
ATOM 4318 O O . ASN B 1 235 ? 17.119 -33.146 -46.566 1.00 6.55 231 ASN B O 1
ATOM 4323 N N . THR B 1 236 ? 18.350 -34.705 -47.595 1.00 5.96 232 THR B N 1
ATOM 4324 C CA . THR B 1 236 ? 19.402 -33.775 -48.054 1.00 5.92 232 THR B CA 1
ATOM 4325 C C . THR B 1 236 ? 19.836 -34.046 -49.483 1.00 5.46 232 THR B C 1
ATOM 4326 O O . THR B 1 236 ? 19.461 -35.078 -50.105 1.00 5.16 232 THR B O 1
ATOM 4330 N N . ALA B 1 237 ? 20.620 -33.120 -50.037 1.00 5.50 233 ALA B N 1
ATOM 4331 C CA . ALA B 1 237 ? 21.166 -33.349 -51.363 1.00 5.21 233 ALA B CA 1
ATOM 4332 C C . ALA B 1 237 ? 21.956 -34.642 -51.460 1.00 5.12 233 ALA B C 1
ATOM 4333 O O . ALA B 1 237 ? 21.913 -35.354 -52.490 1.00 4.83 233 ALA B O 1
ATOM 4335 N N . ASP B 1 238 ? 22.724 -34.894 -50.415 1.00 5.43 234 ASP B N 1
ATOM 4336 C CA . ASP B 1 238 ? 23.546 -36.057 -50.392 1.00 5.45 234 ASP B CA 1
ATOM 4337 C C . ASP B 1 238 ? 22.744 -37.363 -50.406 1.00 5.20 234 ASP B C 1
ATOM 4338 O O . ASP B 1 238 ? 23.185 -38.358 -51.001 1.00 5.07 234 ASP B O 1
ATOM 4343 N N . HIS B 1 239 ? 21.564 -37.375 -49.793 1.00 5.21 235 HIS B N 1
ATOM 4344 C CA . HIS B 1 239 ? 20.720 -38.582 -49.926 1.00 5.05 235 HIS B CA 1
ATOM 4345 C C . HIS B 1 239 ? 20.375 -38.855 -51.375 1.00 4.67 235 HIS B C 1
ATOM 4346 O O . HIS B 1 239 ? 20.519 -39.963 -51.829 1.00 4.57 235 HIS B O 1
ATOM 4353 N N . PHE B 1 240 ? 20.019 -37.828 -52.133 1.00 4.53 236 PHE B N 1
ATOM 4354 C CA . PHE B 1 240 ? 19.616 -38.025 -53.532 1.00 4.26 236 PHE B CA 1
ATOM 4355 C C . PHE B 1 240 ? 20.801 -38.356 -54.404 1.00 4.21 236 PHE B C 1
ATOM 4356 O O . PHE B 1 240 ? 20.765 -39.302 -55.225 1.00 4.09 236 PHE B O 1
ATOM 4364 N N . PHE B 1 241 ? 21.890 -37.625 -54.231 1.00 4.39 237 PHE B N 1
ATOM 4365 C CA . PHE B 1 241 ? 23.134 -37.972 -54.927 1.00 4.49 237 PHE B CA 1
ATOM 4366 C C . PHE B 1 241 ? 23.550 -39.425 -54.645 1.00 4.64 237 PHE B C 1
ATOM 4367 O O . PHE B 1 241 ? 23.788 -40.219 -55.548 1.00 4.48 237 PHE B O 1
ATOM 4375 N N . HIS B 1 242 ? 23.668 -39.791 -53.366 1.00 4.68 238 HIS B N 1
ATOM 4376 C CA . HIS B 1 242 ? 24.046 -41.160 -53.050 1.00 4.78 238 HIS B CA 1
ATOM 4377 C C . HIS B 1 242 ? 23.147 -42.241 -53.661 1.00 4.57 238 HIS B C 1
ATOM 4378 O O . HIS B 1 242 ? 23.654 -43.308 -54.071 1.00 4.64 238 HIS B O 1
ATOM 4385 N N . TYR B 1 243 ? 21.832 -41.988 -53.694 1.00 4.39 239 TYR B N 1
ATOM 4386 C CA . TYR B 1 243 ? 20.930 -42.903 -54.369 1.00 4.27 239 TYR B CA 1
ATOM 4387 C C . TYR B 1 243 ? 21.227 -43.033 -55.893 1.00 4.15 239 TYR B C 1
ATOM 4388 O O . TYR B 1 243 ? 21.430 -44.107 -56.437 1.00 4.21 239 TYR B O 1
ATOM 4397 N N . LEU B 1 244 ? 21.307 -41.892 -56.561 1.00 4.07 240 LEU B N 1
ATOM 4398 C CA . LEU B 1 244 ? 21.677 -41.855 -57.980 1.00 4.07 240 LEU B CA 1
ATOM 4399 C C . LEU B 1 244 ? 23.034 -42.505 -58.219 1.00 4.29 240 LEU B C 1
ATOM 4400 O O . LEU B 1 244 ? 23.208 -43.290 -59.172 1.00 4.39 240 LEU B O 1
ATOM 4405 N N . ARG B 1 245 ? 23.986 -42.149 -57.363 1.00 4.45 241 ARG B N 1
ATOM 4406 C CA . ARG B 1 245 ? 25.369 -42.684 -57.424 1.00 4.77 241 ARG B CA 1
ATOM 4407 C C . ARG B 1 245 ? 25.390 -44.192 -57.343 1.00 4.84 241 ARG B C 1
ATOM 4408 O O . ARG B 1 245 ? 25.963 -44.908 -58.196 1.00 5.04 241 ARG B O 1
ATOM 4416 N N . ASP B 1 246 ? 24.697 -44.696 -56.341 1.00 4.74 242 ASP B N 1
ATOM 4417 C CA . ASP B 1 246 ? 24.568 -46.117 -56.155 1.00 4.85 242 ASP B CA 1
ATOM 4418 C C . ASP B 1 246 ? 23.832 -46.856 -57.304 1.00 4.76 242 ASP B C 1
ATOM 4419 O O . ASP B 1 246 ? 24.243 -47.933 -57.717 1.00 4.98 242 ASP B O 1
ATOM 4424 N N . ALA B 1 247 ? 22.711 -46.322 -57.762 1.00 4.53 243 ALA B N 1
ATOM 4425 C CA . ALA B 1 247 ? 21.961 -46.923 -58.839 1.00 4.53 243 ALA B CA 1
ATOM 4426 C C . ALA B 1 247 ? 22.875 -46.988 -60.099 1.00 4.72 243 ALA B C 1
ATOM 4427 O O . ALA B 1 247 ? 22.972 -48.025 -60.777 1.00 4.93 243 ALA B O 1
ATOM 4429 N N . PHE B 1 248 ? 23.590 -45.888 -60.347 1.00 4.73 244 PHE B N 1
ATOM 4430 C CA . PHE B 1 248 ? 24.471 -45.814 -61.501 1.00 5.02 244 PHE B CA 1
ATOM 4431 C C . PHE B 1 248 ? 25.570 -46.845 -61.376 1.00 5.36 244 PHE B C 1
ATOM 4432 O O . PHE B 1 248 ? 25.903 -47.556 -62.343 1.00 5.67 244 PHE B O 1
ATOM 4440 N N . ASP B 1 249 ? 26.172 -46.897 -60.190 1.00 5.39 245 ASP B N 1
ATOM 4441 C CA . ASP B 1 249 ? 27.277 -47.834 -59.939 1.00 5.78 245 ASP B CA 1
ATOM 4442 C C . ASP B 1 249 ? 26.885 -49.290 -60.154 1.00 5.89 245 ASP B C 1
ATOM 4443 O O . ASP B 1 249 ? 27.633 -50.088 -60.747 1.00 6.30 245 ASP B O 1
ATOM 4448 N N . VAL B 1 250 ? 25.726 -49.651 -59.638 1.00 5.62 246 VAL B N 1
ATOM 4449 C CA . VAL B 1 250 ? 25.203 -51.007 -59.845 1.00 5.77 246 VAL B CA 1
ATOM 4450 C C . VAL B 1 250 ? 24.960 -51.299 -61.340 1.00 5.93 246 VAL B C 1
ATOM 4451 O O . VAL B 1 250 ? 25.375 -52.346 -61.835 1.00 6.31 246 VAL B O 1
ATOM 4455 N N . LEU B 1 251 ? 24.339 -50.355 -62.039 1.00 5.71 247 LEU B N 1
ATOM 4456 C CA . LEU B 1 251 ? 24.112 -50.500 -63.477 1.00 5.93 247 LEU B CA 1
ATOM 4457 C C . LEU B 1 251 ? 25.424 -50.577 -64.271 1.00 6.39 247 LEU B C 1
ATOM 4458 O O . LEU B 1 251 ? 25.562 -51.377 -65.150 1.00 6.79 247 LEU B O 1
ATOM 4463 N N . TYR B 1 252 ? 26.374 -49.774 -63.887 1.00 6.41 248 TYR B N 1
ATOM 4464 C CA . TYR B 1 252 ? 27.641 -49.668 -64.617 1.00 6.94 248 TYR B CA 1
ATOM 4465 C C . TYR B 1 252 ? 28.395 -50.968 -64.534 1.00 7.39 248 TYR B C 1
ATOM 4466 O O . TYR B 1 252 ? 28.988 -51.397 -65.528 1.00 7.94 248 TYR B O 1
ATOM 4475 N N . GLU B 1 253 ? 28.359 -51.576 -63.359 1.00 7.22 249 GLU B N 1
ATOM 4476 C CA . GLU B 1 253 ? 28.978 -52.897 -63.114 1.00 7.65 249 GLU B CA 1
ATOM 4477 C C . GLU B 1 253 ? 28.311 -54.021 -63.861 1.00 7.85 249 GLU B C 1
ATOM 4478 O O . GLU B 1 253 ? 28.967 -54.997 -64.242 1.00 9.29 249 GLU B O 1
ATOM 4484 N N . GLU B 1 254 ? 27.024 -53.876 -64.114 1.00 7.49 250 GLU B N 1
ATOM 4485 C CA . GLU B 1 254 ? 26.257 -54.847 -64.896 1.00 7.72 250 GLU B CA 1
ATOM 4486 C C . GLU B 1 254 ? 26.510 -54.692 -66.366 1.00 8.40 250 GLU B C 1
ATOM 4487 O O . GLU B 1 254 ? 26.281 -55.614 -67.133 1.00 8.57 250 GLU B O 1
ATOM 4493 N N . GLY B 1 255 ? 26.940 -53.490 -66.749 1.00 9.90 251 GLY B N 1
ATOM 4494 C CA . GLY B 1 255 ? 27.209 -53.118 -68.128 1.00 11.43 251 GLY B CA 1
ATOM 4495 C C . GLY B 1 255 ? 28.247 -53.907 -68.890 1.00 12.95 251 GLY B C 1
ATOM 4496 O O . GLY B 1 255 ? 28.197 -53.954 -70.124 1.00 15.02 251 GLY B O 1
ATOM 4497 N N . ASP B 1 256 ? 29.170 -54.562 -68.194 1.00 14.08 252 ASP B N 1
ATOM 4498 C CA . ASP B 1 256 ? 30.142 -55.449 -68.869 1.00 16.13 252 ASP B CA 1
ATOM 4499 C C . ASP B 1 256 ? 29.511 -56.777 -69.322 1.00 16.05 252 ASP B C 1
ATOM 4500 O O . ASP B 1 256 ? 30.118 -57.504 -70.104 1.00 19.48 252 ASP B O 1
ATOM 4502 N N . GLU B 1 257 ? 28.325 -57.109 -68.819 1.00 14.49 253 GLU B N 1
ATOM 4503 C CA . GLU B 1 257 ? 27.570 -58.308 -69.237 1.00 14.02 253 GLU B CA 1
ATOM 4504 C C . GLU B 1 257 ? 26.313 -57.945 -70.022 1.00 12.56 253 GLU B C 1
ATOM 4505 O O . GLU B 1 257 ? 26.008 -58.564 -71.073 1.00 12.54 253 GLU B O 1
ATOM 4507 N N . ALA B 1 258 ? 25.579 -56.968 -69.497 1.00 9.65 254 ALA B N 1
ATOM 4508 C CA . ALA B 1 258 ? 24.269 -56.574 -70.065 1.00 9.47 254 ALA B CA 1
ATOM 4509 C C . ALA B 1 258 ? 23.924 -55.121 -69.713 1.00 8.82 254 ALA B C 1
ATOM 4510 O O . ALA B 1 258 ? 23.278 -54.815 -68.708 1.00 8.44 254 ALA B O 1
ATOM 4512 N N . PRO B 1 259 ? 24.349 -54.212 -70.563 1.00 9.00 255 PRO B N 1
ATOM 4513 C CA . PRO B 1 259 ? 24.100 -52.806 -70.367 1.00 8.51 255 PRO B CA 1
ATOM 4514 C C . PRO B 1 259 ? 22.632 -52.440 -70.326 1.00 8.14 255 PRO B C 1
ATOM 4515 O O . PRO B 1 259 ? 21.860 -52.882 -71.141 1.00 8.47 255 PRO B O 1
ATOM 4519 N N . LYS B 1 260 ? 22.286 -51.545 -69.413 1.00 7.52 256 LYS B N 1
ATOM 4520 C CA . LYS B 1 260 ? 20.930 -51.128 -69.143 1.00 7.16 256 LYS B CA 1
ATOM 4521 C C . LYS B 1 260 ? 20.907 -49.617 -69.319 1.00 6.91 256 LYS B C 1
ATOM 4522 O O . LYS B 1 260 ? 21.910 -49.028 -69.727 1.00 7.10 256 LYS B O 1
ATOM 4528 N N . MET B 1 261 ? 19.772 -49.008 -69.007 1.00 6.59 257 MET B N 1
ATOM 4529 C CA . MET B 1 261 ? 19.654 -47.598 -68.934 1.00 6.32 257 MET B CA 1
ATOM 4530 C C . MET B 1 261 ? 19.233 -47.201 -67.570 1.00 5.79 257 MET B C 1
ATOM 4531 O O . MET B 1 261 ? 18.724 -47.997 -66.792 1.00 5.67 257 MET B O 1
ATOM 4536 N N . MET B 1 262 ? 19.396 -45.914 -67.318 1.00 5.55 258 MET B N 1
ATOM 4537 C CA . MET B 1 262 ? 18.996 -45.308 -66.080 1.00 5.12 258 MET B CA 1
ATOM 4538 C C . MET B 1 262 ? 18.299 -43.976 -66.387 1.00 5.04 258 MET B C 1
ATOM 4539 O O . MET B 1 262 ? 18.772 -43.199 -67.200 1.00 5.85 258 MET B O 1
ATOM 4544 N N . SER B 1 263 ? 17.172 -43.739 -65.772 1.00 4.85 259 SER B N 1
ATOM 4545 C CA . SER B 1 263 ? 16.506 -42.428 -65.828 1.00 4.78 259 SER B CA 1
ATOM 4546 C C . SER B 1 263 ? 16.725 -41.675 -64.511 1.00 4.45 259 SER B C 1
ATOM 4547 O O . SER B 1 263 ? 16.769 -42.264 -63.427 1.00 4.29 259 SER B O 1
ATOM 4550 N N . ILE B 1 264 ? 16.862 -40.364 -64.642 1.00 4.44 260 ILE B N 1
ATOM 4551 C CA . ILE B 1 264 ? 16.804 -39.450 -63.547 1.00 4.23 260 ILE B CA 1
ATOM 4552 C C . ILE B 1 264 ? 15.695 -38.397 -63.700 1.00 4.30 260 ILE B C 1
ATOM 4553 O O . ILE B 1 264 ? 15.674 -37.578 -64.647 1.00 4.49 260 ILE B O 1
ATOM 4558 N N . GLY B 1 265 ? 14.764 -38.448 -62.759 1.00 4.21 261 GLY B N 1
ATOM 4559 C CA . GLY B 1 265 ? 13.621 -37.530 -62.716 1.00 4.34 261 GLY B CA 1
ATOM 4560 C C . GLY B 1 265 ? 13.922 -36.212 -61.994 1.00 4.28 261 GLY B C 1
ATOM 4561 O O . GLY B 1 265 ? 14.421 -36.205 -60.857 1.00 4.13 261 GLY B O 1
ATOM 4562 N N . MET B 1 266 ? 13.631 -35.092 -62.629 1.00 4.45 262 MET B N 1
ATOM 4563 C CA . MET B 1 266 ? 13.930 -33.773 -62.035 1.00 4.47 262 MET B CA 1
ATOM 4564 C C . MET B 1 266 ? 12.710 -32.863 -62.182 1.00 4.72 262 MET B C 1
ATOM 4565 O O . MET B 1 266 ? 12.040 -32.888 -63.198 1.00 4.93 262 MET B O 1
ATOM 4570 N N . HIS B 1 267 ? 12.446 -32.062 -61.165 1.00 4.77 263 HIS B N 1
ATOM 4571 C CA . HIS B 1 267 ? 11.367 -31.093 -61.194 1.00 5.07 263 HIS B CA 1
ATOM 4572 C C . HIS B 1 267 ? 11.982 -29.737 -60.854 1.00 5.18 263 HIS B C 1
ATOM 4573 O O . HIS B 1 267 ? 12.750 -29.625 -59.871 1.00 5.06 263 HIS B O 1
ATOM 4580 N N . CYS B 1 268 ? 11.633 -28.729 -61.664 1.00 5.48 264 CYS B N 1
ATOM 4581 C CA . CYS B 1 268 ? 12.138 -27.369 -61.497 1.00 5.69 264 CYS B CA 1
ATOM 4582 C C . CYS B 1 268 ? 11.972 -26.859 -60.078 1.00 5.75 264 CYS B C 1
ATOM 4583 O O . CYS B 1 268 ? 12.878 -26.239 -59.498 1.00 5.79 264 CYS B O 1
ATOM 4586 N N . ARG B 1 269 ? 10.809 -27.091 -59.506 1.00 5.85 265 ARG B N 1
ATOM 4587 C CA . ARG B 1 269 ? 10.504 -26.519 -58.178 1.00 6.06 265 ARG B CA 1
ATOM 4588 C C . ARG B 1 269 ? 11.115 -27.286 -56.989 1.00 5.83 265 ARG B C 1
ATOM 4589 O O . ARG B 1 269 ? 11.067 -26.807 -55.870 1.00 6.05 265 ARG B O 1
ATOM 4597 N N . LEU B 1 270 ? 11.625 -28.487 -57.229 1.00 5.48 266 LEU B N 1
ATOM 4598 C CA . LEU B 1 270 ? 12.208 -29.325 -56.205 1.00 5.30 266 LEU B CA 1
ATOM 4599 C C . LEU B 1 270 ? 13.711 -29.278 -56.313 1.00 5.11 266 LEU B C 1
ATOM 4600 O O . LEU B 1 270 ? 14.352 -28.573 -55.531 1.00 5.27 266 LEU B O 1
ATOM 4605 N N . LEU B 1 271 ? 14.285 -29.986 -57.281 1.00 4.86 267 LEU B N 1
ATOM 4606 C CA . LEU B 1 271 ? 15.771 -30.021 -57.490 1.00 4.77 267 LEU B CA 1
ATOM 4607 C C . LEU B 1 271 ? 16.388 -28.657 -57.766 1.00 5.05 267 LEU B C 1
ATOM 4608 O O . LEU B 1 271 ? 17.579 -28.421 -57.469 1.00 5.15 267 LEU B O 1
ATOM 4613 N N . GLY B 1 272 ? 15.569 -27.763 -58.322 1.00 5.26 268 GLY B N 1
ATOM 4614 C CA . GLY B 1 272 ? 15.974 -26.395 -58.579 1.00 5.61 268 GLY B CA 1
ATOM 4615 C C . GLY B 1 272 ? 16.314 -25.602 -57.339 1.00 5.86 268 GLY B C 1
ATOM 4616 O O . GLY B 1 272 ? 16.982 -24.580 -57.460 1.00 6.19 268 GLY B O 1
ATOM 4617 N N . ARG B 1 273 ? 15.813 -25.987 -56.157 1.00 5.80 269 ARG B N 1
ATOM 4618 C CA . ARG B 1 273 ? 16.133 -25.232 -54.945 1.00 6.13 269 ARG B CA 1
ATOM 4619 C C . ARG B 1 273 ? 17.612 -25.403 -54.639 1.00 6.16 269 ARG B C 1
ATOM 4620 O O . ARG B 1 273 ? 18.101 -26.529 -54.668 1.00 5.86 269 ARG B O 1
ATOM 4628 N N . PRO B 1 274 ? 18.309 -24.321 -54.240 1.00 6.60 270 PRO B N 1
ATOM 4629 C CA . PRO B 1 274 ? 19.755 -24.439 -53.956 1.00 6.75 270 PRO B CA 1
ATOM 4630 C C . PRO B 1 274 ? 20.164 -25.608 -53.064 1.00 6.55 270 PRO B C 1
ATOM 4631 O O . PRO B 1 274 ? 21.163 -26.301 -53.339 1.00 6.45 270 PRO B O 1
ATOM 4635 N N . GLY B 1 275 ? 19.400 -25.823 -52.000 1.00 6.57 271 GLY B N 1
ATOM 4636 C CA . GLY B 1 275 ? 19.724 -26.857 -51.041 1.00 6.50 271 GLY B CA 1
ATOM 4637 C C . GLY B 1 275 ? 19.648 -28.251 -51.606 1.00 6.01 271 GLY B C 1
ATOM 4638 O O . GLY B 1 275 ? 20.261 -29.156 -51.059 1.00 5.97 271 GLY B O 1
ATOM 4639 N N . ARG B 1 276 ? 18.840 -28.449 -52.634 1.00 5.70 272 ARG B N 1
ATOM 4640 C CA . ARG B 1 276 ? 18.715 -29.760 -53.299 1.00 5.28 272 ARG B CA 1
ATOM 4641 C C . ARG B 1 276 ? 19.639 -29.909 -54.471 1.00 5.17 272 ARG B C 1
ATOM 4642 O O . ARG B 1 276 ? 20.098 -30.999 -54.765 1.00 4.96 272 ARG B O 1
ATOM 4650 N N . PHE B 1 277 ? 19.881 -28.792 -55.146 1.00 5.38 273 PHE B N 1
ATOM 4651 C CA . PHE B 1 277 ? 20.592 -28.736 -56.419 1.00 5.41 273 PHE B CA 1
ATOM 4652 C C . PHE B 1 277 ? 22.011 -29.349 -56.422 1.00 5.51 273 PHE B C 1
ATOM 4653 O O . PHE B 1 277 ? 22.488 -29.877 -57.454 1.00 5.47 273 PHE B O 1
ATOM 4661 N N . ARG B 1 278 ? 22.706 -29.277 -55.277 1.00 5.74 274 ARG B N 1
ATOM 4662 C CA . ARG B 1 278 ? 24.017 -29.947 -55.147 1.00 5.90 274 ARG B CA 1
ATOM 4663 C C . ARG B 1 278 ? 23.971 -31.405 -55.542 1.00 5.53 274 ARG B C 1
ATOM 4664 O O . ARG B 1 278 ? 25.000 -31.971 -55.959 1.00 5.67 274 ARG B O 1
ATOM 4672 N N . ALA B 1 279 ? 22.804 -32.041 -55.411 1.00 5.14 275 ALA B N 1
ATOM 4673 C CA . ALA B 1 279 ? 22.697 -33.458 -55.722 1.00 4.85 275 ALA B CA 1
ATOM 4674 C C . ALA B 1 279 ? 22.997 -33.726 -57.217 1.00 4.82 275 ALA B C 1
ATOM 4675 O O . ALA B 1 279 ? 23.634 -34.722 -57.575 1.00 4.82 275 ALA B O 1
ATOM 4677 N N . LEU B 1 280 ? 22.499 -32.824 -58.066 1.00 6.93 276 LEU B N 1
ATOM 4678 C CA . LEU B 1 280 ? 22.687 -32.923 -59.505 1.00 6.79 276 LEU B CA 1
ATOM 4679 C C . LEU B 1 280 ? 24.153 -32.720 -59.821 1.00 6.89 276 LEU B C 1
ATOM 4680 O O . LEU B 1 280 ? 24.749 -33.468 -60.564 1.00 6.71 276 LEU B O 1
ATOM 4685 N N . GLN B 1 281 ? 24.712 -31.666 -59.255 1.00 7.32 277 GLN B N 1
ATOM 4686 C CA . GLN B 1 281 ? 26.108 -31.337 -59.495 1.00 7.62 277 GLN B CA 1
ATOM 4687 C C . GLN B 1 281 ? 26.985 -32.514 -59.123 1.00 7.37 277 GLN B C 1
ATOM 4688 O O . GLN B 1 281 ? 27.807 -32.933 -59.900 1.00 7.46 277 GLN B O 1
ATOM 4694 N N . ARG B 1 282 ? 26.793 -33.052 -57.932 1.00 7.20 278 ARG B N 1
ATOM 4695 C CA . ARG B 1 282 ? 27.589 -34.170 -57.467 1.00 7.14 278 ARG B CA 1
ATOM 4696 C C . ARG B 1 282 ? 27.419 -35.417 -58.353 1.00 6.83 278 ARG B C 1
ATOM 4697 O O . ARG B 1 282 ? 28.403 -36.087 -58.708 1.00 7.00 278 ARG B O 1
ATOM 4705 N N . PHE B 1 283 ? 26.193 -35.711 -58.760 1.00 6.49 279 PHE B N 1
ATOM 4706 C CA . PHE B 1 283 ? 25.961 -36.886 -59.571 1.00 6.24 279 PHE B CA 1
ATOM 4707 C C . PHE B 1 283 ? 26.618 -36.733 -60.954 1.00 6.35 279 PHE B C 1
ATOM 4708 O O . PHE B 1 283 ? 27.160 -37.683 -61.490 1.00 6.40 279 PHE B O 1
ATOM 4716 N N . LEU B 1 284 ? 26.544 -35.524 -61.513 1.00 6.54 280 LEU B N 1
ATOM 4717 C CA . LEU B 1 284 ? 27.111 -35.222 -62.830 1.00 6.84 280 LEU B CA 1
ATOM 4718 C C . LEU B 1 284 ? 28.630 -35.344 -62.747 1.00 7.32 280 LEU B C 1
ATOM 4719 O O . LEU B 1 284 ? 29.268 -35.905 -63.652 1.00 7.57 280 LEU B O 1
ATOM 4724 N N . ASP B 1 285 ? 29.219 -34.847 -61.666 1.00 7.54 281 ASP B N 1
ATOM 4725 C CA . ASP B 1 285 ? 30.663 -35.030 -61.449 1.00 8.10 281 ASP B CA 1
ATOM 4726 C C . ASP B 1 285 ? 31.039 -36.525 -61.360 1.00 8.04 281 ASP B C 1
ATOM 4727 O O . ASP B 1 285 ? 32.063 -36.970 -61.878 1.00 8.58 281 ASP B O 1
ATOM 4732 N N . HIS B 1 286 ? 30.187 -37.301 -60.713 1.00 7.53 282 HIS B N 1
ATOM 4733 C CA . HIS B 1 286 ? 30.417 -38.719 -60.582 1.00 7.59 282 HIS B CA 1
ATOM 4734 C C . HIS B 1 286 ? 30.430 -39.430 -61.911 1.00 7.63 282 HIS B C 1
ATOM 4735 O O . HIS B 1 286 ? 31.357 -40.201 -62.199 1.00 8.15 282 HIS B O 1
ATOM 4742 N N . ILE B 1 287 ? 29.418 -39.194 -62.729 1.00 7.19 283 ILE B N 1
ATOM 4743 C CA . ILE B 1 287 ? 29.310 -39.937 -63.986 1.00 7.23 283 ILE B CA 1
ATOM 4744 C C . ILE B 1 287 ? 30.393 -39.463 -64.993 1.00 8.14 283 ILE B C 1
ATOM 4745 O O . ILE B 1 287 ? 30.881 -40.274 -65.801 1.00 8.27 283 ILE B O 1
ATOM 4750 N N . GLU B 1 288 ? 30.801 -38.193 -64.904 1.00 8.66 284 GLU B N 1
ATOM 4751 C CA . GLU B 1 288 ? 31.920 -37.639 -65.735 1.00 10.76 284 GLU B CA 1
ATOM 4752 C C . GLU B 1 288 ? 33.247 -38.386 -65.551 1.00 11.66 284 GLU B C 1
ATOM 4753 O O . GLU B 1 288 ? 34.084 -38.415 -66.476 1.00 12.15 284 GLU B O 1
ATOM 4759 N N . ARG B 1 289 ? 33.420 -39.037 -64.393 1.00 10.04 285 ARG B N 1
ATOM 4760 C CA . ARG B 1 289 ? 34.622 -39.794 -64.110 1.00 11.04 285 ARG B CA 1
ATOM 4761 C C . ARG B 1 289 ? 34.584 -41.176 -64.750 1.00 10.62 285 ARG B C 1
ATOM 4762 O O . ARG B 1 289 ? 35.512 -41.954 -64.595 1.00 11.42 285 ARG B O 1
ATOM 4770 N N . HIS B 1 290 ? 33.497 -41.494 -65.436 1.00 9.95 286 HIS B N 1
ATOM 4771 C CA . HIS B 1 290 ? 33.304 -42.821 -65.967 1.00 10.05 286 HIS B CA 1
ATOM 4772 C C . HIS B 1 290 ? 33.307 -42.879 -67.476 1.00 10.35 286 HIS B C 1
ATOM 4773 O O . HIS B 1 290 ? 32.585 -42.163 -68.146 1.00 9.90 286 HIS B O 1
ATOM 4780 N N . ASP B 1 291 ? 34.165 -43.752 -67.976 1.00 11.25 287 ASP B N 1
ATOM 4781 C CA . ASP B 1 291 ? 34.203 -44.131 -69.356 1.00 12.11 287 ASP B CA 1
ATOM 4782 C C . ASP B 1 291 ? 32.899 -44.806 -69.737 1.00 10.86 287 ASP B C 1
ATOM 4783 O O . ASP B 1 291 ? 32.283 -45.426 -68.905 1.00 10.33 287 ASP B O 1
ATOM 4788 N N . ARG B 1 292 ? 32.568 -44.754 -71.023 1.00 10.95 288 ARG B N 1
ATOM 4789 C CA . ARG B 1 292 ? 31.531 -45.588 -71.616 1.00 10.49 288 ARG B CA 1
ATOM 4790 C C . ARG B 1 292 ? 30.184 -45.335 -70.971 1.00 9.34 288 ARG B C 1
ATOM 4791 O O . ARG B 1 292 ? 29.486 -46.247 -70.612 1.00 8.99 288 ARG B O 1
ATOM 4799 N N . VAL B 1 293 ? 29.862 -44.064 -70.839 1.00 8.93 289 VAL B N 1
ATOM 4800 C CA . VAL B 1 293 ? 28.551 -43.625 -70.440 1.00 8.04 289 VAL B CA 1
ATOM 4801 C C . VAL B 1 293 ? 27.979 -42.802 -71.583 1.00 8.00 289 VAL B C 1
ATOM 4802 O O . VAL B 1 293 ? 28.622 -41.864 -72.098 1.00 8.52 289 VAL B O 1
ATOM 4806 N N . TRP B 1 294 ? 26.783 -43.170 -71.998 1.00 7.54 290 TRP B N 1
ATOM 4807 C CA . TRP B 1 294 ? 26.071 -42.411 -73.019 1.00 7.54 290 TRP B CA 1
ATOM 4808 C C . TRP B 1 294 ? 25.021 -41.592 -72.317 1.00 6.97 290 TRP B C 1
ATOM 4809 O O . TRP B 1 294 ? 24.067 -42.149 -71.753 1.00 6.46 290 TRP B O 1
ATOM 4820 N N . VAL B 1 295 ? 25.174 -40.272 -72.325 1.00 7.18 291 VAL B N 1
ATOM 4821 C CA . VAL B 1 295 ? 24.138 -39.407 -71.772 1.00 6.83 291 VAL B CA 1
ATOM 4822 C C . VAL B 1 295 ? 23.249 -38.995 -72.920 1.00 7.04 291 VAL B C 1
ATOM 4823 O O . VAL B 1 295 ? 23.714 -38.306 -73.879 1.00 7.70 291 VAL B O 1
ATOM 4827 N N . ALA B 1 296 ? 22.012 -39.491 -72.889 1.00 6.64 292 ALA B N 1
ATOM 4828 C CA . ALA B 1 296 ? 21.161 -39.485 -74.084 1.00 6.88 292 ALA B CA 1
ATOM 4829 C C . ALA B 1 296 ? 19.810 -38.774 -73.883 1.00 6.84 292 ALA B C 1
ATOM 4830 O O . ALA B 1 296 ? 19.247 -38.786 -72.771 1.00 6.47 292 ALA B O 1
ATOM 4832 N N . ARG B 1 297 ? 19.319 -38.154 -74.963 1.00 7.38 293 ARG B N 1
ATOM 4833 C CA . ARG B 1 297 ? 17.904 -37.770 -75.051 1.00 7.52 293 ARG B CA 1
ATOM 4834 C C . ARG B 1 297 ? 17.069 -39.050 -75.092 1.00 7.11 293 ARG B C 1
ATOM 4835 O O . ARG B 1 297 ? 17.434 -40.043 -75.733 1.00 7.01 293 ARG B O 1
ATOM 4843 N N . ARG B 1 298 ? 15.927 -39.041 -74.401 1.00 7.00 294 ARG B N 1
ATOM 4844 C CA . ARG B 1 298 ? 15.044 -40.183 -74.416 1.00 6.80 294 ARG B CA 1
ATOM 4845 C C . ARG B 1 298 ? 14.758 -40.718 -75.825 1.00 7.08 294 ARG B C 1
ATOM 4846 O O . ARG B 1 298 ? 14.803 -41.925 -76.069 1.00 6.86 294 ARG B O 1
ATOM 4854 N N . VAL B 1 299 ? 14.442 -39.777 -76.707 1.00 7.68 295 VAL B N 1
ATOM 4855 C CA . VAL B 1 299 ? 14.095 -40.071 -78.058 1.00 8.12 295 VAL B CA 1
ATOM 4856 C C . VAL B 1 299 ? 15.257 -40.763 -78.769 1.00 8.02 295 VAL B C 1
ATOM 4857 O O . VAL B 1 299 ? 15.038 -41.600 -79.668 1.00 8.16 295 VAL B O 1
ATOM 4861 N N . GLU B 1 300 ? 16.482 -40.469 -78.331 1.00 7.87 296 GLU B N 1
ATOM 4862 C CA . GLU B 1 300 ? 17.668 -41.103 -78.953 1.00 7.96 296 GLU B CA 1
ATOM 4863 C C . GLU B 1 300 ? 17.757 -42.557 -78.510 1.00 7.44 296 GLU B C 1
ATOM 4864 O O . GLU B 1 300 ? 18.121 -43.440 -79.286 1.00 7.62 296 GLU B O 1
ATOM 4870 N N . ILE B 1 301 ? 17.446 -42.813 -77.238 1.00 6.91 297 ILE B N 1
ATOM 4871 C CA . ILE B 1 301 ? 17.330 -44.214 -76.797 1.00 6.60 297 ILE B CA 1
ATOM 4872 C C . ILE B 1 301 ? 16.228 -44.964 -77.598 1.00 6.78 297 ILE B C 1
ATOM 4873 O O . ILE B 1 301 ? 16.429 -46.108 -78.079 1.00 6.88 297 ILE B O 1
ATOM 4878 N N . ALA B 1 302 ? 15.082 -44.320 -77.789 1.00 6.95 298 ALA B N 1
ATOM 4879 C CA . ALA B 1 302 ? 13.956 -44.972 -78.536 1.00 7.23 298 ALA B CA 1
ATOM 4880 C C . ALA B 1 302 ? 14.334 -45.261 -79.969 1.00 7.63 298 ALA B C 1
ATOM 4881 O O . ALA B 1 302 ? 13.971 -46.306 -80.514 1.00 7.77 298 ALA B O 1
ATOM 4883 N N . ARG B 1 303 ? 15.013 -44.309 -80.606 1.00 7.95 299 ARG B N 1
ATOM 4884 C CA . ARG B 1 303 ? 15.431 -44.517 -82.007 1.00 8.50 299 ARG B CA 1
ATOM 4885 C C . ARG B 1 303 ? 16.467 -45.629 -82.095 1.00 8.41 299 ARG B C 1
ATOM 4886 O O . ARG B 1 303 ? 16.434 -46.458 -83.012 1.00 8.76 299 ARG B O 1
ATOM 4894 N N . HIS B 1 304 ? 17.347 -45.681 -81.103 1.00 8.04 300 HIS B N 1
ATOM 4895 C CA . HIS B 1 304 ? 18.338 -46.739 -81.038 1.00 8.09 300 HIS B CA 1
ATOM 4896 C C . HIS B 1 304 ? 17.611 -48.104 -80.939 1.00 7.97 300 HIS B C 1
ATOM 4897 O O . HIS B 1 304 ? 17.941 -49.048 -81.662 1.00 8.37 300 HIS B O 1
ATOM 4904 N N . TRP B 1 305 ? 16.597 -48.178 -80.084 1.00 7.58 301 TRP B N 1
ATOM 4905 C CA . TRP B 1 305 ? 15.914 -49.437 -79.844 1.00 7.59 301 TRP B CA 1
ATOM 4906 C C . TRP B 1 305 ? 15.155 -49.909 -81.072 1.00 8.02 301 TRP B C 1
ATOM 4907 O O . TRP B 1 305 ? 15.195 -51.098 -81.408 1.00 8.31 301 TRP B O 1
ATOM 4918 N N . ARG B 1 306 ? 14.500 -48.961 -81.754 1.00 8.17 302 ARG B N 1
ATOM 4919 C CA . ARG B 1 306 ? 13.740 -49.265 -82.949 1.00 8.65 302 ARG B CA 1
ATOM 4920 C C . ARG B 1 306 ? 14.634 -49.743 -84.051 1.00 9.11 302 ARG B C 1
ATOM 4921 O O . ARG B 1 306 ? 14.206 -50.582 -84.830 1.00 9.58 302 ARG B O 1
ATOM 4929 N N . GLU B 1 307 ? 15.871 -49.249 -84.107 1.00 9.17 303 GLU B N 1
ATOM 4930 C CA . GLU B 1 307 ? 16.819 -49.654 -85.163 1.00 9.80 303 GLU B CA 1
ATOM 4931 C C . GLU B 1 307 ? 17.472 -51.024 -84.829 1.00 9.87 303 GLU B C 1
ATOM 4932 O O . GLU B 1 307 ? 17.609 -51.896 -85.697 1.00 10.45 303 GLU B O 1
ATOM 4934 N N . HIS B 1 308 ? 17.882 -51.190 -83.568 1.00 9.41 304 HIS B N 1
ATOM 4935 C CA . HIS B 1 308 ? 18.671 -52.352 -83.148 1.00 9.65 304 HIS B CA 1
ATOM 4936 C C . HIS B 1 308 ? 17.833 -53.499 -82.572 1.00 9.90 304 HIS B C 1
ATOM 4937 O O . HIS B 1 308 ? 18.288 -54.666 -82.554 1.00 10.04 304 HIS B O 1
ATOM 4944 N N . HIS B 1 309 ? 16.615 -53.179 -82.126 1.00 9.12 305 HIS B N 1
ATOM 4945 C CA . HIS B 1 309 ? 15.779 -54.159 -81.500 1.00 9.16 305 HIS B CA 1
ATOM 4946 C C . HIS B 1 309 ? 14.364 -53.945 -81.908 1.00 9.15 305 HIS B C 1
ATOM 4947 O O . HIS B 1 309 ? 13.521 -53.612 -81.078 1.00 8.86 305 HIS B O 1
ATOM 4954 N N . PRO B 1 310 ? 14.081 -54.192 -83.191 1.00 9.59 306 PRO B N 1
ATOM 4955 C CA . PRO B 1 310 ? 12.737 -53.963 -83.649 1.00 10.41 306 PRO B CA 1
ATOM 4956 C C . PRO B 1 310 ? 11.720 -54.942 -83.030 1.00 12.02 306 PRO B C 1
ATOM 4957 O O . PRO B 1 310 ? 12.078 -55.955 -82.425 1.00 10.10 306 PRO B O 1
ATOM 4961 N N . TYR B 1 311 ? 10.450 -54.593 -83.149 1.00 13.37 307 TYR B N 1
ATOM 4962 C CA . TYR B 1 311 ? 9.371 -55.579 -82.909 1.00 15.39 307 TYR B CA 1
ATOM 4963 C C . TYR B 1 311 ? 9.488 -56.806 -83.859 1.00 16.59 307 TYR B C 1
ATOM 4964 O O . TYR B 1 311 ? 9.293 -56.683 -85.093 1.00 21.89 307 TYR B O 1
ATOM 4973 N N . PHE C 1 7 ? -1.217 -63.186 -11.602 1.00 29.37 3 PHE C N 1
ATOM 4974 C CA . PHE C 1 7 ? -2.110 -62.273 -12.371 1.00 28.88 3 PHE C CA 1
ATOM 4975 C C . PHE C 1 7 ? -2.501 -62.883 -13.713 1.00 28.82 3 PHE C C 1
ATOM 4976 O O . PHE C 1 7 ? -1.637 -63.223 -14.513 1.00 29.23 3 PHE C O 1
ATOM 4984 N N . ASP C 1 8 ? -3.802 -62.988 -13.952 1.00 28.66 4 ASP C N 1
ATOM 4985 C CA . ASP C 1 8 ? -4.339 -63.339 -15.275 1.00 28.52 4 ASP C CA 1
ATOM 4986 C C . ASP C 1 8 ? -3.749 -64.662 -15.769 1.00 28.81 4 ASP C C 1
ATOM 4987 O O . ASP C 1 8 ? -3.174 -64.734 -16.856 1.00 29.05 4 ASP C O 1
ATOM 4992 N N . PRO C 1 9 ? -3.873 -65.719 -14.949 1.00 28.67 5 PRO C N 1
ATOM 4993 C CA . PRO C 1 9 ? -3.343 -67.040 -15.309 1.00 28.03 5 PRO C CA 1
ATOM 4994 C C . PRO C 1 9 ? -3.655 -67.485 -16.756 1.00 26.76 5 PRO C C 1
ATOM 4995 O O . PRO C 1 9 ? -2.761 -67.984 -17.443 1.00 28.05 5 PRO C O 1
ATOM 4999 N N . ASN C 1 10 ? -4.894 -67.283 -17.201 1.00 24.42 6 ASN C N 1
ATOM 5000 C CA . ASN C 1 10 ? -5.356 -67.656 -18.551 1.00 22.23 6 ASN C CA 1
ATOM 5001 C C . ASN C 1 10 ? -4.804 -66.823 -19.760 1.00 20.22 6 ASN C C 1
ATOM 5002 O O . ASN C 1 10 ? -4.980 -67.213 -20.929 1.00 20.69 6 ASN C O 1
ATOM 5004 N N . TYR C 1 11 ? -4.153 -65.693 -19.482 1.00 26.12 7 TYR C N 1
ATOM 5005 C CA . TYR C 1 11 ? -3.656 -64.787 -20.528 1.00 22.41 7 TYR C CA 1
ATOM 5006 C C . TYR C 1 11 ? -2.935 -65.492 -21.705 1.00 20.52 7 TYR C C 1
ATOM 5007 O O . TYR C 1 11 ? -1.897 -66.136 -21.507 1.00 19.34 7 TYR C O 1
ATOM 5016 N N . PRO C 1 12 ? -3.473 -65.368 -22.929 1.00 18.67 8 PRO C N 1
ATOM 5017 C CA . PRO C 1 12 ? -2.920 -66.085 -24.102 1.00 17.99 8 PRO C CA 1
ATOM 5018 C C . PRO C 1 12 ? -1.801 -65.366 -24.909 1.00 16.19 8 PRO C C 1
ATOM 5019 O O . PRO C 1 12 ? -1.783 -65.440 -26.150 1.00 17.62 8 PRO C O 1
ATOM 5023 N N . ARG C 1 13 ? -0.920 -64.641 -24.225 1.00 13.47 9 ARG C N 1
ATOM 5024 C CA . ARG C 1 13 ? 0.320 -64.166 -24.805 1.00 10.55 9 ARG C CA 1
ATOM 5025 C C . ARG C 1 13 ? 1.452 -64.537 -23.856 1.00 9.46 9 ARG C C 1
ATOM 5026 O O . ARG C 1 13 ? 1.301 -64.451 -22.637 1.00 10.40 9 ARG C O 1
ATOM 5034 N N . ASP C 1 14 ? 2.590 -64.939 -24.414 1.00 8.62 10 ASP C N 1
ATOM 5035 C CA . ASP C 1 14 ? 3.780 -65.231 -23.615 1.00 7.80 10 ASP C CA 1
ATOM 5036 C C . ASP C 1 14 ? 4.700 -63.990 -23.734 1.00 7.19 10 ASP C C 1
ATOM 5037 O O . ASP C 1 14 ? 5.456 -63.861 -24.689 1.00 6.79 10 ASP C O 1
ATOM 5042 N N . LEU C 1 15 ? 4.607 -63.101 -22.760 1.00 7.30 11 LEU C N 1
ATOM 5043 C CA . LEU C 1 15 ? 5.420 -61.882 -22.713 1.00 7.29 11 LEU C CA 1
ATOM 5044 C C . LEU C 1 15 ? 6.834 -62.218 -22.191 1.00 6.95 11 LEU C C 1
ATOM 5045 O O . LEU C 1 15 ? 7.757 -61.416 -22.285 1.00 8.26 11 LEU C O 1
ATOM 5050 N N . ILE C 1 16 ? 7.001 -63.403 -21.620 1.00 7.78 12 ILE C N 1
ATOM 5051 C CA . ILE C 1 16 ? 8.241 -63.744 -20.867 1.00 7.89 12 ILE C CA 1
ATOM 5052 C C . ILE C 1 16 ? 9.256 -64.422 -21.767 1.00 7.54 12 ILE C C 1
ATOM 5053 O O . ILE C 1 16 ? 10.426 -64.082 -21.764 1.00 7.09 12 ILE C O 1
ATOM 5058 N N . GLY C 1 17 ? 8.817 -65.434 -22.509 1.00 7.74 13 GLY C N 1
ATOM 5059 C CA . GLY C 1 17 ? 9.720 -66.164 -23.408 1.00 7.86 13 GLY C CA 1
ATOM 5060 C C . GLY C 1 17 ? 10.823 -66.830 -22.628 1.00 9.21 13 GLY C C 1
ATOM 5061 O O . GLY C 1 17 ? 10.575 -67.538 -21.627 1.00 9.65 13 GLY C O 1
ATOM 5062 N N . TYR C 1 18 ? 12.056 -66.623 -23.091 1.00 8.51 14 TYR C N 1
ATOM 5063 C CA . TYR C 1 18 ? 13.209 -67.253 -22.452 1.00 7.90 14 TYR C CA 1
ATOM 5064 C C . TYR C 1 18 ? 13.618 -66.530 -21.174 1.00 8.23 14 TYR C C 1
ATOM 5065 O O . TYR C 1 18 ? 14.430 -67.051 -20.423 1.00 8.29 14 TYR C O 1
ATOM 5074 N N . GLY C 1 19 ? 13.084 -65.323 -20.945 1.00 7.65 15 GLY C N 1
ATOM 5075 C CA . GLY C 1 19 ? 13.568 -64.526 -19.830 1.00 8.48 15 GLY C CA 1
ATOM 5076 C C . GLY C 1 19 ? 15.025 -64.146 -20.054 1.00 8.06 15 GLY C C 1
ATOM 5077 O O . GLY C 1 19 ? 15.481 -64.104 -21.170 1.00 8.05 15 GLY C O 1
ATOM 5078 N N . ARG C 1 20 ? 15.755 -63.947 -18.968 1.00 8.93 16 ARG C N 1
ATOM 5079 C CA . ARG C 1 20 ? 17.025 -63.237 -18.987 1.00 10.65 16 ARG C CA 1
ATOM 5080 C C . ARG C 1 20 ? 18.169 -64.058 -19.543 1.00 11.96 16 ARG C C 1
ATOM 5081 O O . ARG C 1 20 ? 19.122 -63.515 -20.097 1.00 14.26 16 ARG C O 1
ATOM 5083 N N . HIS C 1 21 ? 18.079 -65.368 -19.418 1.00 13.22 17 HIS C N 1
ATOM 5084 C CA . HIS C 1 21 ? 19.074 -66.248 -20.008 1.00 14.66 17 HIS C CA 1
ATOM 5085 C C . HIS C 1 21 ? 18.444 -67.230 -21.025 1.00 13.75 17 HIS C C 1
ATOM 5086 O O . HIS C 1 21 ? 17.920 -68.279 -20.660 1.00 14.82 17 HIS C O 1
ATOM 5093 N N . PRO C 1 22 ? 18.481 -66.878 -22.322 1.00 12.86 18 PRO C N 1
ATOM 5094 C CA . PRO C 1 22 ? 18.014 -67.852 -23.290 1.00 11.54 18 PRO C CA 1
ATOM 5095 C C . PRO C 1 22 ? 18.864 -69.102 -23.394 1.00 11.65 18 PRO C C 1
ATOM 5096 O O . PRO C 1 22 ? 20.040 -69.152 -22.938 1.00 12.40 18 PRO C O 1
ATOM 5100 N N . VAL C 1 23 ? 18.270 -70.123 -23.998 1.00 11.31 19 VAL C N 1
ATOM 5101 C CA . VAL C 1 23 ? 18.981 -71.364 -24.225 1.00 10.93 19 VAL C CA 1
ATOM 5102 C C . VAL C 1 23 ? 20.099 -71.166 -25.247 1.00 10.34 19 VAL C C 1
ATOM 5103 O O . VAL C 1 23 ? 20.066 -70.232 -26.116 1.00 10.05 19 VAL C O 1
ATOM 5107 N N . GLN C 1 24 ? 21.090 -72.044 -25.119 1.00 10.14 20 GLN C N 1
ATOM 5108 C CA . GLN C 1 24 ? 22.273 -72.010 -25.979 1.00 9.53 20 GLN C CA 1
ATOM 5109 C C . GLN C 1 24 ? 21.869 -72.561 -27.322 1.00 9.12 20 GLN C C 1
ATOM 5110 O O . GLN C 1 24 ? 21.444 -73.700 -27.422 1.00 9.28 20 GLN C O 1
ATOM 5116 N N . ALA C 1 25 ? 22.010 -71.764 -28.360 1.00 8.69 21 ALA C N 1
ATOM 5117 C CA . ALA C 1 25 ? 21.559 -72.184 -29.681 1.00 8.35 21 ALA C CA 1
ATOM 5118 C C . ALA C 1 25 ? 22.391 -73.366 -30.237 1.00 8.81 21 ALA C C 1
ATOM 5119 O O . ALA C 1 25 ? 21.829 -74.294 -30.782 1.00 8.80 21 ALA C O 1
ATOM 5121 N N . ASN C 1 26 ? 23.709 -73.360 -30.024 1.00 9.32 22 ASN C N 1
ATOM 5122 C CA . ASN C 1 26 ? 24.587 -74.402 -30.487 1.00 10.23 22 ASN C CA 1
ATOM 5123 C C . ASN C 1 26 ? 24.523 -74.636 -31.974 1.00 10.07 22 ASN C C 1
ATOM 5124 O O . ASN C 1 26 ? 24.414 -75.773 -32.461 1.00 11.72 22 ASN C O 1
ATOM 5129 N N . TRP C 1 27 ? 24.607 -73.542 -32.710 1.00 9.34 23 TRP C N 1
ATOM 5130 C CA . TRP C 1 27 ? 24.477 -73.562 -34.167 1.00 8.92 23 TRP C CA 1
ATOM 5131 C C . TRP C 1 27 ? 25.642 -74.418 -34.711 1.00 9.54 23 TRP C C 1
ATOM 5132 O O . TRP C 1 27 ? 26.688 -74.539 -34.060 1.00 10.13 23 TRP C O 1
ATOM 5143 N N . PRO C 1 28 ? 25.460 -75.019 -35.897 1.00 9.49 24 PRO C N 1
ATOM 5144 C CA . PRO C 1 28 ? 26.578 -75.709 -36.569 1.00 10.67 24 PRO C CA 1
ATOM 5145 C C . PRO C 1 28 ? 27.761 -74.770 -36.711 1.00 11.28 24 PRO C C 1
ATOM 5146 O O . PRO C 1 28 ? 27.586 -73.543 -36.858 1.00 11.42 24 PRO C O 1
ATOM 5150 N N . GLY C 1 29 ? 28.959 -75.327 -36.687 1.00 12.19 25 GLY C N 1
ATOM 5151 C CA . GLY C 1 29 ? 30.150 -74.514 -36.813 1.00 12.80 25 GLY C CA 1
ATOM 5152 C C . GLY C 1 29 ? 30.452 -73.598 -35.636 1.00 12.82 25 GLY C C 1
ATOM 5153 O O . GLY C 1 29 ? 31.257 -72.655 -35.758 1.00 11.95 25 GLY C O 1
ATOM 5154 N N . ARG C 1 30 ? 29.806 -73.859 -34.502 1.00 12.52 26 ARG C N 1
ATOM 5155 C CA . ARG C 1 30 ? 29.869 -72.970 -33.347 1.00 13.01 26 ARG C CA 1
ATOM 5156 C C . ARG C 1 30 ? 29.570 -71.526 -33.795 1.00 11.50 26 ARG C C 1
ATOM 5157 O O . ARG C 1 30 ? 30.172 -70.574 -33.294 1.00 12.55 26 ARG C O 1
ATOM 5159 N N . ALA C 1 31 ? 28.657 -71.370 -34.741 1.00 10.32 27 ALA C N 1
ATOM 5160 C CA . ALA C 1 31 ? 28.308 -70.028 -35.240 1.00 9.85 27 ALA C CA 1
ATOM 5161 C C . ALA C 1 31 ? 27.924 -69.071 -34.086 1.00 9.68 27 ALA C C 1
ATOM 5162 O O . ALA C 1 31 ? 27.175 -69.431 -33.167 1.00 9.47 27 ALA C O 1
ATOM 5164 N N . ARG C 1 32 ? 28.479 -67.877 -34.149 1.00 9.87 28 ARG C N 1
ATOM 5165 C CA . ARG C 1 32 ? 28.099 -66.815 -33.249 1.00 9.72 28 ARG C CA 1
ATOM 5166 C C . ARG C 1 32 ? 26.709 -66.240 -33.586 1.00 8.87 28 ARG C C 1
ATOM 5167 O O . ARG C 1 32 ? 26.042 -65.736 -32.726 1.00 8.63 28 ARG C O 1
ATOM 5175 N N . VAL C 1 33 ? 26.296 -66.314 -34.852 1.00 8.49 29 VAL C N 1
ATOM 5176 C CA . VAL C 1 33 ? 25.032 -65.828 -35.289 1.00 7.81 29 VAL C CA 1
ATOM 5177 C C . VAL C 1 33 ? 24.586 -66.621 -36.531 1.00 7.55 29 VAL C C 1
ATOM 5178 O O . VAL C 1 33 ? 25.419 -67.026 -37.370 1.00 7.88 29 VAL C O 1
ATOM 5182 N N . ALA C 1 34 ? 23.295 -66.914 -36.601 1.00 7.04 30 ALA C N 1
ATOM 5183 C CA . ALA C 1 34 ? 22.701 -67.547 -37.810 1.00 6.82 30 ALA C CA 1
ATOM 5184 C C . ALA C 1 34 ? 21.988 -66.464 -38.576 1.00 6.45 30 ALA C C 1
ATOM 5185 O O . ALA C 1 34 ? 21.181 -65.775 -38.012 1.00 6.16 30 ALA C O 1
ATOM 5187 N N . VAL C 1 35 ? 22.331 -66.302 -39.838 1.00 6.54 31 VAL C N 1
ATOM 5188 C CA . VAL C 1 35 ? 21.822 -65.234 -40.688 1.00 6.32 31 VAL C CA 1
ATOM 5189 C C . VAL C 1 35 ? 20.894 -65.909 -41.680 1.00 6.12 31 VAL C C 1
ATOM 5190 O O . VAL C 1 35 ? 21.226 -66.985 -42.239 1.00 6.32 31 VAL C O 1
ATOM 5194 N N . GLN C 1 36 ? 19.678 -65.388 -41.783 1.00 5.78 32 GLN C N 1
ATOM 5195 C CA . GLN C 1 36 ? 18.666 -66.012 -42.607 1.00 5.67 32 GLN C CA 1
ATOM 5196 C C . GLN C 1 36 ? 18.062 -64.977 -43.565 1.00 5.58 32 GLN C C 1
ATOM 5197 O O . GLN C 1 36 ? 17.282 -64.135 -43.127 1.00 5.37 32 GLN C O 1
ATOM 5203 N N . PHE C 1 37 ? 18.425 -65.055 -44.857 1.00 5.79 33 PHE C N 1
ATOM 5204 C CA . PHE C 1 37 ? 17.891 -64.128 -45.849 1.00 5.80 33 PHE C CA 1
ATOM 5205 C C . PHE C 1 37 ? 16.587 -64.670 -46.404 1.00 5.74 33 PHE C C 1
ATOM 5206 O O . PHE C 1 37 ? 16.477 -65.844 -46.742 1.00 5.87 33 PHE C O 1
ATOM 5214 N N . VAL C 1 38 ? 15.612 -63.772 -46.503 1.00 5.64 34 VAL C N 1
ATOM 5215 C CA . VAL C 1 38 ? 14.295 -64.052 -46.965 1.00 5.67 34 VAL C CA 1
ATOM 5216 C C . VAL C 1 38 ? 14.017 -63.235 -48.221 1.00 5.89 34 VAL C C 1
ATOM 5217 O O . VAL C 1 38 ? 14.044 -61.977 -48.209 1.00 5.88 34 VAL C O 1
ATOM 5221 N N . LEU C 1 39 ? 13.802 -63.938 -49.328 1.00 6.18 35 LEU C N 1
ATOM 5222 C CA . LEU C 1 39 ? 13.339 -63.272 -50.563 1.00 6.48 35 LEU C CA 1
ATOM 5223 C C . LEU C 1 39 ? 11.831 -63.478 -50.729 1.00 6.62 35 LEU C C 1
ATOM 5224 O O . LEU C 1 39 ? 11.382 -64.527 -51.113 1.00 6.84 35 LEU C O 1
ATOM 5229 N N . ASN C 1 40 ? 11.047 -62.425 -50.480 1.00 4.80 36 ASN C N 1
ATOM 5230 C CA . ASN C 1 40 ? 9.594 -62.480 -50.668 1.00 4.83 36 ASN C CA 1
ATOM 5231 C C . ASN C 1 40 ? 9.327 -62.463 -52.163 1.00 4.76 36 ASN C C 1
ATOM 5232 O O . ASN C 1 40 ? 9.972 -61.687 -52.941 1.00 4.65 36 ASN C O 1
ATOM 5237 N N . TYR C 1 41 ? 8.396 -63.288 -52.596 1.00 4.87 37 TYR C N 1
ATOM 5238 C CA . TYR C 1 41 ? 7.994 -63.238 -53.967 1.00 4.87 37 TYR C CA 1
ATOM 5239 C C . TYR C 1 41 ? 6.501 -63.106 -54.002 1.00 4.99 37 TYR C C 1
ATOM 5240 O O . TYR C 1 41 ? 5.776 -64.087 -53.855 1.00 5.19 37 TYR C O 1
ATOM 5249 N N . GLU C 1 42 ? 6.052 -61.859 -54.209 1.00 4.92 38 GLU C N 1
ATOM 5250 C CA . GLU C 1 42 ? 4.634 -61.553 -54.173 1.00 5.07 38 GLU C CA 1
ATOM 5251 C C . GLU C 1 42 ? 4.046 -61.035 -55.451 1.00 5.12 38 GLU C C 1
ATOM 5252 O O . GLU C 1 42 ? 2.807 -61.033 -55.611 1.00 5.33 38 GLU C O 1
ATOM 5258 N N . GLU C 1 43 ? 4.919 -60.630 -56.365 1.00 4.99 39 GLU C N 1
ATOM 5259 C CA . GLU C 1 43 ? 4.553 -59.910 -57.570 1.00 5.04 39 GLU C CA 1
ATOM 5260 C C . GLU C 1 43 ? 3.746 -60.811 -58.490 1.00 5.53 39 GLU C C 1
ATOM 5261 O O . GLU C 1 43 ? 4.255 -61.864 -58.913 1.00 5.36 39 GLU C O 1
ATOM 5267 N N . GLY C 1 44 ? 2.564 -60.328 -58.916 1.00 5.48 40 GLY C N 1
ATOM 5268 C CA . GLY C 1 44 ? 1.566 -61.143 -59.579 1.00 5.81 40 GLY C CA 1
ATOM 5269 C C . GLY C 1 44 ? 0.476 -61.711 -58.666 1.00 6.02 40 GLY C C 1
ATOM 5270 O O . GLY C 1 44 ? -0.498 -62.306 -59.135 1.00 6.37 40 GLY C O 1
ATOM 5271 N N . GLY C 1 45 ? 0.638 -61.554 -57.353 1.00 5.88 41 GLY C N 1
ATOM 5272 C CA . GLY C 1 45 ? -0.336 -62.067 -56.395 1.00 6.12 41 GLY C CA 1
ATOM 5273 C C . GLY C 1 45 ? -0.995 -60.968 -55.568 1.00 6.15 41 GLY C C 1
ATOM 5274 O O . GLY C 1 45 ? -1.797 -61.245 -54.689 1.00 6.39 41 GLY C O 1
ATOM 5275 N N . GLU C 1 46 ? -0.630 -59.728 -55.822 1.00 5.97 42 GLU C N 1
ATOM 5276 C CA . GLU C 1 46 ? -1.032 -58.619 -54.978 1.00 6.02 42 GLU C CA 1
ATOM 5277 C C . GLU C 1 46 ? -2.445 -58.193 -55.296 1.00 6.38 42 GLU C C 1
ATOM 5278 O O . GLU C 1 46 ? -3.088 -58.797 -56.130 1.00 6.59 42 GLU C O 1
ATOM 5284 N N . ASN C 1 47 ? -2.923 -57.124 -54.693 1.00 6.51 43 ASN C N 1
ATOM 5285 C CA . ASN C 1 47 ? -4.324 -56.742 -54.968 1.00 6.93 43 ASN C CA 1
ATOM 5286 C C . ASN C 1 47 ? -4.396 -56.238 -56.412 1.00 6.98 43 ASN C C 1
ATOM 5287 O O . ASN C 1 47 ? -3.616 -55.370 -56.766 1.00 6.70 43 ASN C O 1
ATOM 5292 N N . CYS C 1 48 ? -5.329 -56.775 -57.211 1.00 7.26 44 CYS C N 1
ATOM 5293 C CA . CYS C 1 48 ? -5.532 -56.314 -58.560 1.00 7.67 44 CYS C CA 1
ATOM 5294 C C . CYS C 1 48 ? -6.923 -56.744 -59.020 1.00 7.89 44 CYS C C 1
ATOM 5295 O O . CYS C 1 48 ? -7.322 -57.851 -58.754 1.00 8.07 44 CYS C O 1
ATOM 5298 N N . VAL C 1 49 ? -7.661 -55.872 -59.713 1.00 9.09 45 VAL C N 1
ATOM 5299 C CA . VAL C 1 49 ? -9.041 -56.203 -60.141 1.00 10.01 45 VAL C CA 1
ATOM 5300 C C . VAL C 1 49 ? -8.973 -57.372 -61.142 1.00 11.08 45 VAL C C 1
ATOM 5301 O O . VAL C 1 49 ? -9.938 -58.075 -61.346 1.00 12.65 45 VAL C O 1
ATOM 5305 N N . LEU C 1 50 ? -7.802 -57.567 -61.743 1.00 11.53 46 LEU C N 1
ATOM 5306 C CA . LEU C 1 50 ? -7.542 -58.700 -62.613 1.00 11.72 46 LEU C CA 1
ATOM 5307 C C . LEU C 1 50 ? -7.556 -60.003 -61.821 1.00 13.06 46 LEU C C 1
ATOM 5308 O O . LEU C 1 50 ? -7.879 -61.064 -62.391 1.00 14.84 46 LEU C O 1
ATOM 5313 N N . HIS C 1 51 ? -7.198 -59.933 -60.531 1.00 12.79 47 HIS C N 1
ATOM 5314 C CA . HIS C 1 51 ? -7.186 -61.130 -59.682 1.00 13.83 47 HIS C CA 1
ATOM 5315 C C . HIS C 1 51 ? -8.526 -61.338 -58.962 1.00 14.91 47 HIS C C 1
ATOM 5316 O O . HIS C 1 51 ? -8.649 -62.232 -58.122 1.00 17.27 47 HIS C O 1
ATOM 5323 N N . GLY C 1 52 ? -9.529 -60.533 -59.293 1.00 14.81 48 GLY C N 1
ATOM 5324 C CA . GLY C 1 52 ? -10.829 -60.574 -58.643 1.00 14.66 48 GLY C CA 1
ATOM 5325 C C . GLY C 1 52 ? -10.938 -59.797 -57.333 1.00 14.04 48 GLY C C 1
ATOM 5326 O O . GLY C 1 52 ? -11.951 -59.908 -56.611 1.00 13.51 48 GLY C O 1
ATOM 5327 N N . ASP C 1 53 ? -9.914 -59.014 -57.018 1.00 11.80 49 ASP C N 1
ATOM 5328 C CA . ASP C 1 53 ? -9.977 -58.104 -55.855 1.00 10.99 49 ASP C CA 1
ATOM 5329 C C . ASP C 1 53 ? -10.804 -56.866 -56.197 1.00 11.36 49 ASP C C 1
ATOM 5330 O O . ASP C 1 53 ? -10.938 -56.531 -57.379 1.00 11.97 49 ASP C O 1
ATOM 5335 N N . PRO C 1 54 ? -11.359 -56.185 -55.179 1.00 11.37 50 PRO C N 1
ATOM 5336 C CA . PRO C 1 54 ? -12.123 -54.952 -55.330 1.00 12.34 50 PRO C CA 1
ATOM 5337 C C . PRO C 1 54 ? -11.320 -53.788 -55.892 1.00 11.51 50 PRO C C 1
ATOM 5338 O O . PRO C 1 54 ? -11.878 -52.973 -56.656 1.00 11.77 50 PRO C O 1
ATOM 5342 N N . ALA C 1 55 ? -10.034 -53.707 -55.536 1.00 9.81 51 ALA C N 1
ATOM 5343 C CA . ALA C 1 55 ? -9.247 -52.518 -55.837 1.00 9.11 51 ALA C CA 1
ATOM 5344 C C . ALA C 1 55 ? -7.773 -52.801 -56.022 1.00 8.25 51 ALA C C 1
ATOM 5345 O O . ALA C 1 55 ? -7.291 -53.917 -55.723 1.00 8.01 51 ALA C O 1
ATOM 5347 N N . SER C 1 56 ? -7.086 -51.776 -56.511 1.00 8.06 52 SER C N 1
ATOM 5348 C CA . SER C 1 56 ? -5.672 -51.833 -56.789 1.00 7.55 52 SER C CA 1
ATOM 5349 C C . SER C 1 56 ? -4.877 -51.779 -55.486 1.00 7.34 52 SER C C 1
ATOM 5350 O O . SER C 1 56 ? -5.338 -51.299 -54.441 1.00 7.60 52 SER C O 1
ATOM 5353 N N . GLU C 1 57 ? -3.674 -52.305 -55.585 1.00 7.46 53 GLU C N 1
ATOM 5354 C CA . GLU C 1 57 ? -2.743 -52.356 -54.484 1.00 6.69 53 GLU C CA 1
ATOM 5355 C C . GLU C 1 57 ? -2.286 -50.986 -53.993 1.00 6.91 53 GLU C C 1
ATOM 5356 O O . GLU C 1 57 ? -1.976 -50.042 -54.764 1.00 6.75 53 GLU C O 1
ATOM 5362 N N . GLN C 1 58 ? -2.178 -50.911 -52.687 1.00 7.20 54 GLN C N 1
ATOM 5363 C CA . GLN C 1 58 ? -1.667 -49.714 -52.019 1.00 8.19 54 GLN C CA 1
ATOM 5364 C C . GLN C 1 58 ? -0.338 -49.860 -51.294 1.00 7.68 54 GLN C C 1
ATOM 5365 O O . GLN C 1 58 ? 0.304 -48.831 -51.026 1.00 9.95 54 GLN C O 1
ATOM 5371 N N . PHE C 1 59 ? 0.017 -51.074 -50.886 1.00 6.53 55 PHE C N 1
ATOM 5372 C CA . PHE C 1 59 ? 1.132 -51.303 -49.918 1.00 6.41 55 PHE C CA 1
ATOM 5373 C C . PHE C 1 59 ? 2.441 -51.636 -50.657 1.00 6.00 55 PHE C C 1
ATOM 5374 O O . PHE C 1 59 ? 2.399 -52.215 -51.749 1.00 5.79 55 PHE C O 1
ATOM 5382 N N . LEU C 1 60 ? 3.580 -51.264 -50.049 1.00 5.97 56 LEU C N 1
ATOM 5383 C CA . LEU C 1 60 ? 4.936 -51.697 -50.447 1.00 6.03 56 LEU C CA 1
ATOM 5384 C C . LEU C 1 60 ? 5.221 -51.388 -51.940 1.00 6.55 56 LEU C C 1
ATOM 5385 O O . LEU C 1 60 ? 5.560 -52.244 -52.779 1.00 5.25 56 LEU C O 1
ATOM 5390 N N . SER C 1 61 ? 5.082 -50.124 -52.267 1.00 5.72 57 SER C N 1
ATOM 5391 C CA . SER C 1 61 ? 5.419 -49.687 -53.631 1.00 6.84 57 SER C CA 1
ATOM 5392 C C . SER C 1 61 ? 6.237 -48.420 -53.572 1.00 6.97 57 SER C C 1
ATOM 5393 O O . SER C 1 61 ? 6.605 -47.971 -52.492 1.00 7.35 57 SER C O 1
ATOM 5396 N N . GLU C 1 62 ? 6.573 -47.886 -54.742 1.00 8.04 58 GLU C N 1
ATOM 5397 C CA . GLU C 1 62 ? 7.230 -46.592 -54.857 1.00 8.59 58 GLU C CA 1
ATOM 5398 C C . GLU C 1 62 ? 6.290 -45.417 -54.556 1.00 11.00 58 GLU C C 1
ATOM 5399 O O . GLU C 1 62 ? 6.768 -44.283 -54.342 1.00 12.12 58 GLU C O 1
ATOM 5405 N N . ILE C 1 63 ? 4.971 -45.653 -54.616 1.00 11.68 59 ILE C N 1
ATOM 5406 C CA . ILE C 1 63 ? 3.961 -44.604 -54.336 1.00 12.77 59 ILE C CA 1
ATOM 5407 C C . ILE C 1 63 ? 3.433 -44.833 -52.902 1.00 14.93 59 ILE C C 1
ATOM 5408 O O . ILE C 1 63 ? 2.445 -45.538 -52.689 1.00 17.24 59 ILE C O 1
ATOM 5413 N N . VAL C 1 64 ? 4.130 -44.284 -51.929 1.00 16.25 60 VAL C N 1
ATOM 5414 C CA . VAL C 1 64 ? 3.797 -44.473 -50.512 1.00 17.17 60 VAL C CA 1
ATOM 5415 C C . VAL C 1 64 ? 2.572 -43.640 -50.172 1.00 18.01 60 VAL C C 1
ATOM 5416 O O . VAL C 1 64 ? 2.550 -42.443 -50.433 1.00 18.78 60 VAL C O 1
ATOM 5420 N N . GLY C 1 65 ? 1.562 -44.274 -49.585 1.00 18.12 61 GLY C N 1
ATOM 5421 C CA . GLY C 1 65 ? 0.272 -43.605 -49.343 1.00 17.92 61 GLY C CA 1
ATOM 5422 C C . GLY C 1 65 ? -0.647 -43.626 -50.549 1.00 17.47 61 GLY C C 1
ATOM 5423 O O . GLY C 1 65 ? -1.599 -42.855 -50.617 1.00 18.01 61 GLY C O 1
ATOM 5424 N N . ALA C 1 66 ? -0.387 -44.532 -51.495 1.00 16.18 62 ALA C N 1
ATOM 5425 C CA . ALA C 1 66 ? -1.254 -44.671 -52.645 1.00 15.74 62 ALA C CA 1
ATOM 5426 C C . ALA C 1 66 ? -2.728 -44.940 -52.263 1.00 15.54 62 ALA C C 1
ATOM 5427 O O . ALA C 1 66 ? -3.012 -45.636 -51.274 1.00 17.02 62 ALA C O 1
ATOM 5429 N N . ALA C 1 67 ? -3.647 -44.381 -53.040 1.00 13.90 63 ALA C N 1
ATOM 5430 C CA . ALA C 1 67 ? -5.082 -44.707 -52.911 1.00 14.12 63 ALA C CA 1
ATOM 5431 C C . ALA C 1 67 ? -5.280 -46.065 -53.553 1.00 12.68 63 ALA C C 1
ATOM 5432 O O . ALA C 1 67 ? -4.460 -46.496 -54.381 1.00 11.77 63 ALA C O 1
ATOM 5434 N N . ALA C 1 68 ? -6.388 -46.700 -53.197 1.00 11.67 64 ALA C N 1
ATOM 5435 C CA . ALA C 1 68 ? -6.873 -47.890 -53.897 1.00 11.65 64 ALA C CA 1
ATOM 5436 C C . ALA C 1 68 ? -7.904 -47.407 -54.902 1.00 11.89 64 ALA C C 1
ATOM 5437 O O . ALA C 1 68 ? -8.738 -46.563 -54.547 1.00 13.53 64 ALA C O 1
ATOM 5439 N N . TYR C 1 69 ? -7.872 -47.944 -56.127 1.00 11.33 65 TYR C N 1
ATOM 5440 C CA . TYR C 1 69 ? -8.928 -47.664 -57.148 1.00 11.27 65 TYR C CA 1
ATOM 5441 C C . TYR C 1 69 ? -9.661 -48.948 -57.528 1.00 11.16 65 TYR C C 1
ATOM 5442 O O . TYR C 1 69 ? -9.020 -50.015 -57.624 1.00 9.42 65 TYR C O 1
ATOM 5451 N N . PRO C 1 70 ? -10.999 -48.861 -57.760 1.00 12.00 66 PRO C N 1
ATOM 5452 C CA . PRO C 1 70 ? -11.801 -50.000 -58.229 1.00 12.57 66 PRO C CA 1
ATOM 5453 C C . PRO C 1 70 ? -11.601 -50.190 -59.729 1.00 11.83 66 PRO C C 1
ATOM 5454 O O . PRO C 1 70 ? -12.561 -50.239 -60.536 1.00 12.68 66 PRO C O 1
ATOM 5458 N N . ALA C 1 71 ? -10.330 -50.308 -60.081 1.00 11.22 67 ALA C N 1
ATOM 5459 C CA . ALA C 1 71 ? -9.892 -50.299 -61.450 1.00 9.96 67 ALA C CA 1
ATOM 5460 C C . ALA C 1 71 ? -8.410 -50.622 -61.482 1.00 9.53 67 ALA C C 1
ATOM 5461 O O . ALA C 1 71 ? -7.762 -50.815 -60.427 1.00 9.70 67 ALA C O 1
ATOM 5463 N N . ARG C 1 72 ? -7.840 -50.676 -62.685 1.00 8.69 68 ARG C N 1
ATOM 5464 C CA . ARG C 1 72 ? -6.413 -50.935 -62.782 1.00 8.14 68 ARG C CA 1
ATOM 5465 C C . ARG C 1 72 ? -5.663 -49.650 -62.530 1.00 8.20 68 ARG C C 1
ATOM 5466 O O . ARG C 1 72 ? -6.037 -48.574 -63.037 1.00 8.28 68 ARG C O 1
ATOM 5474 N N . HIS C 1 73 ? -4.602 -49.779 -61.740 1.00 7.57 69 HIS C N 1
ATOM 5475 C CA . HIS C 1 73 ? -3.745 -48.650 -61.445 1.00 7.43 69 HIS C CA 1
ATOM 5476 C C . HIS C 1 73 ? -2.447 -48.966 -62.126 1.00 7.09 69 HIS C C 1
ATOM 5477 O O . HIS C 1 73 ? -1.634 -49.741 -61.601 1.00 8.14 69 HIS C O 1
ATOM 5484 N N . MET C 1 74 ? -2.202 -48.361 -63.288 1.00 7.22 70 MET C N 1
ATOM 5485 C CA . MET C 1 74 ? -1.069 -48.816 -64.093 1.00 6.99 70 MET C CA 1
ATOM 5486 C C . MET C 1 74 ? 0.322 -48.610 -63.461 1.00 6.65 70 MET C C 1
ATOM 5487 O O . MET C 1 74 ? 1.205 -49.439 -63.626 1.00 6.39 70 MET C O 1
ATOM 5492 N N . SER C 1 75 ? 0.546 -47.479 -62.802 1.00 6.70 71 SER C N 1
ATOM 5493 C CA . SER C 1 75 ? 1.832 -47.222 -62.134 1.00 6.46 71 SER C CA 1
ATOM 5494 C C . SER C 1 75 ? 2.107 -48.348 -61.145 1.00 6.16 71 SER C C 1
ATOM 5495 O O . SER C 1 75 ? 3.219 -48.877 -61.083 1.00 5.91 71 SER C O 1
ATOM 5498 N N . MET C 1 76 ? 1.084 -48.738 -60.395 1.00 6.23 72 MET C N 1
ATOM 5499 C CA . MET C 1 76 ? 1.234 -49.729 -59.351 1.00 6.02 72 MET C CA 1
ATOM 5500 C C . MET C 1 76 ? 1.504 -51.102 -59.982 1.00 5.83 72 MET C C 1
ATOM 5501 O O . MET C 1 76 ? 2.327 -51.888 -59.515 1.00 5.59 72 MET C O 1
ATOM 5506 N N . GLU C 1 77 ? 0.866 -51.375 -61.108 1.00 6.00 73 GLU C N 1
ATOM 5507 C CA . GLU C 1 77 ? 1.090 -52.614 -61.785 1.00 5.92 73 GLU C CA 1
ATOM 5508 C C . GLU C 1 77 ? 2.516 -52.689 -62.303 1.00 5.73 73 GLU C C 1
ATOM 5509 O O . GLU C 1 77 ? 3.120 -53.753 -62.227 1.00 5.57 73 GLU C O 1
ATOM 5515 N N . SER C 1 78 ? 3.084 -51.592 -62.807 1.00 5.78 74 SER C N 1
ATOM 5516 C CA . SER C 1 78 ? 4.429 -51.710 -63.433 1.00 5.67 74 SER C CA 1
ATOM 5517 C C . SER C 1 78 ? 5.522 -51.680 -62.396 1.00 5.43 74 SER C C 1
ATOM 5518 O O . SER C 1 78 ? 6.595 -52.242 -62.602 1.00 5.32 74 SER C O 1
ATOM 5521 N N . ILE C 1 79 ? 5.267 -50.987 -61.279 1.00 5.41 75 ILE C N 1
ATOM 5522 C CA . ILE C 1 79 ? 6.161 -51.055 -60.110 1.00 5.24 75 ILE C CA 1
ATOM 5523 C C . ILE C 1 79 ? 6.259 -52.524 -59.636 1.00 5.05 75 ILE C C 1
ATOM 5524 O O . ILE C 1 79 ? 7.350 -53.055 -59.415 1.00 4.92 75 ILE C O 1
ATOM 5529 N N . TYR C 1 80 ? 5.112 -53.176 -59.445 1.00 5.10 76 TYR C N 1
ATOM 5530 C CA . TYR C 1 80 ? 5.095 -54.586 -59.124 1.00 5.00 76 TYR C CA 1
ATOM 5531 C C . TYR C 1 80 ? 5.789 -55.458 -60.202 1.00 4.98 76 TYR C C 1
ATOM 5532 O O . TYR C 1 80 ? 6.593 -56.319 -59.857 1.00 4.87 76 TYR C O 1
ATOM 5541 N N . GLU C 1 81 ? 5.554 -55.216 -61.494 1.00 5.14 77 GLU C N 1
ATOM 5542 C CA . GLU C 1 81 ? 6.235 -55.967 -62.561 1.00 5.21 77 GLU C CA 1
ATOM 5543 C C . GLU C 1 81 ? 7.750 -55.782 -62.562 1.00 5.10 77 GLU C C 1
ATOM 5544 O O . GLU C 1 81 ? 8.479 -56.673 -62.956 1.00 5.13 77 GLU C O 1
ATOM 5550 N N . TYR C 1 82 ? 8.255 -54.636 -62.107 1.00 5.04 78 TYR C N 1
ATOM 5551 C CA . TYR C 1 82 ? 9.732 -54.512 -61.977 1.00 4.99 78 TYR C CA 1
ATOM 5552 C C . TYR C 1 82 ? 10.338 -55.631 -61.154 1.00 4.85 78 TYR C C 1
ATOM 5553 O O . TYR C 1 82 ? 11.483 -56.088 -61.411 1.00 4.89 78 TYR C O 1
ATOM 5562 N N . GLY C 1 83 ? 9.621 -56.019 -60.113 1.00 4.75 79 GLY C N 1
ATOM 5563 C CA . GLY C 1 83 ? 10.151 -57.062 -59.217 1.00 4.65 79 GLY C CA 1
ATOM 5564 C C . GLY C 1 83 ? 10.287 -58.377 -59.949 1.00 4.74 79 GLY C C 1
ATOM 5565 O O . GLY C 1 83 ? 11.301 -59.035 -59.844 1.00 4.75 79 GLY C O 1
ATOM 5566 N N . SER C 1 84 ? 9.300 -58.744 -60.748 1.00 4.86 80 SER C N 1
ATOM 5567 C CA . SER C 1 84 ? 9.316 -60.046 -61.440 1.00 5.03 80 SER C CA 1
ATOM 5568 C C . SER C 1 84 ? 10.105 -60.010 -62.726 1.00 5.22 80 SER C C 1
ATOM 5569 O O . SER C 1 84 ? 10.653 -61.035 -63.147 1.00 5.38 80 SER C O 1
ATOM 5572 N N . ARG C 1 85 ? 10.158 -58.851 -63.371 1.00 5.24 81 ARG C N 1
ATOM 5573 C CA . ARG C 1 85 ? 10.918 -58.732 -64.634 1.00 5.48 81 ARG C CA 1
ATOM 5574 C C . ARG C 1 85 ? 12.417 -58.562 -64.466 1.00 5.47 81 ARG C C 1
ATOM 5575 O O . ARG C 1 85 ? 13.187 -59.006 -65.346 1.00 5.96 81 ARG C O 1
ATOM 5583 N N . ALA C 1 86 ? 12.816 -57.897 -63.398 1.00 5.26 82 ALA C N 1
ATOM 5584 C CA . ALA C 1 86 ? 14.168 -57.363 -63.265 1.00 5.31 82 ALA C CA 1
ATOM 5585 C C . ALA C 1 86 ? 14.754 -57.533 -61.864 1.00 5.14 82 ALA C C 1
ATOM 5586 O O . ALA C 1 86 ? 15.851 -58.074 -61.708 1.00 5.23 82 ALA C O 1
ATOM 5588 N N . GLY C 1 87 ? 14.025 -57.081 -60.850 1.00 4.94 83 GLY C N 1
ATOM 5589 C CA . GLY C 1 87 ? 14.574 -57.002 -59.486 1.00 4.84 83 GLY C CA 1
ATOM 5590 C C . GLY C 1 87 ? 15.003 -58.358 -58.983 1.00 4.84 83 GLY C C 1
ATOM 5591 O O . GLY C 1 87 ? 16.055 -58.485 -58.354 1.00 4.89 83 GLY C O 1
ATOM 5592 N N . VAL C 1 88 ? 14.147 -59.355 -59.219 1.00 4.82 84 VAL C N 1
ATOM 5593 C CA . VAL C 1 88 ? 14.391 -60.730 -58.772 1.00 4.87 84 VAL C CA 1
ATOM 5594 C C . VAL C 1 88 ? 15.690 -61.297 -59.286 1.00 5.07 84 VAL C C 1
ATOM 5595 O O . VAL C 1 88 ? 16.464 -61.856 -58.507 1.00 5.12 84 VAL C O 1
ATOM 5599 N N . TRP C 1 89 ? 15.917 -61.191 -60.583 1.00 5.25 85 TRP C N 1
ATOM 5600 C CA . TRP C 1 89 ? 17.175 -61.682 -61.144 1.00 5.52 85 TRP C CA 1
ATOM 5601 C C . TRP C 1 89 ? 18.426 -60.999 -60.594 1.00 5.56 85 TRP C C 1
ATOM 5602 O O . TRP C 1 89 ? 19.456 -61.666 -60.437 1.00 5.77 85 TRP C O 1
ATOM 5613 N N . ARG C 1 90 ? 18.326 -59.722 -60.227 1.00 5.42 86 ARG C N 1
ATOM 5614 C CA . ARG C 1 90 ? 19.461 -59.003 -59.669 1.00 5.53 86 ARG C CA 1
ATOM 5615 C C . ARG C 1 90 ? 19.816 -59.595 -58.278 1.00 5.48 86 ARG C C 1
ATOM 5616 O O . ARG C 1 90 ? 21.004 -59.794 -57.940 1.00 5.69 86 ARG C O 1
ATOM 5624 N N . ILE C 1 91 ? 18.799 -59.881 -57.479 1.00 5.24 87 ILE C N 1
ATOM 5625 C CA . ILE C 1 91 ? 19.016 -60.446 -56.138 1.00 5.23 87 ILE C CA 1
ATOM 5626 C C . ILE C 1 91 ? 19.561 -61.863 -56.274 1.00 5.40 87 ILE C C 1
ATOM 5627 O O . ILE C 1 91 ? 20.542 -62.270 -55.618 1.00 5.58 87 ILE C O 1
ATOM 5632 N N . LEU C 1 92 ? 18.975 -62.608 -57.201 1.00 5.42 88 LEU C N 1
ATOM 5633 C CA . LEU C 1 92 ? 19.414 -63.996 -57.395 1.00 5.65 88 LEU C CA 1
ATOM 5634 C C . LEU C 1 92 ? 20.847 -64.111 -57.912 1.00 5.98 88 LEU C C 1
ATOM 5635 O O . LEU C 1 92 ? 21.596 -65.044 -57.511 1.00 6.21 88 LEU C O 1
ATOM 5640 N N . ARG C 1 93 ? 21.231 -63.177 -58.774 1.00 6.04 89 ARG C N 1
ATOM 5641 C CA . ARG C 1 93 ? 22.611 -63.136 -59.288 1.00 6.42 89 ARG C CA 1
ATOM 5642 C C . ARG C 1 93 ? 23.631 -62.978 -58.153 1.00 6.53 89 ARG C C 1
ATOM 5643 O O . ARG C 1 93 ? 24.681 -63.631 -58.154 1.00 6.88 89 ARG C O 1
ATOM 5651 N N . GLU C 1 94 ? 23.312 -62.109 -57.181 1.00 6.29 90 GLU C N 1
ATOM 5652 C CA . GLU C 1 94 ? 24.178 -61.784 -56.091 1.00 6.42 90 GLU C CA 1
ATOM 5653 C C . GLU C 1 94 ? 24.403 -62.985 -55.168 1.00 6.52 90 GLU C C 1
ATOM 5654 O O . GLU C 1 94 ? 25.536 -63.260 -54.747 1.00 6.85 90 GLU C O 1
ATOM 5660 N N . PHE C 1 95 ? 23.331 -63.719 -54.876 1.00 6.28 91 PHE C N 1
ATOM 5661 C CA . PHE C 1 95 ? 23.431 -64.886 -54.021 1.00 6.40 91 PHE C CA 1
ATOM 5662 C C . PHE C 1 95 ? 24.196 -66.002 -54.743 1.00 6.76 91 PHE C C 1
ATOM 5663 O O . PHE C 1 95 ? 25.072 -66.635 -54.162 1.00 7.06 91 PHE C O 1
ATOM 5671 N N . ASP C 1 96 ? 23.849 -66.221 -56.016 1.00 6.78 92 ASP C N 1
ATOM 5672 C CA . ASP C 1 96 ? 24.571 -67.155 -56.859 1.00 7.19 92 ASP C CA 1
ATOM 5673 C C . ASP C 1 96 ? 26.088 -66.884 -56.894 1.00 7.59 92 ASP C C 1
ATOM 5674 O O . ASP C 1 96 ? 26.877 -67.812 -56.622 1.00 7.96 92 ASP C O 1
ATOM 5679 N N . LYS C 1 97 ? 26.504 -65.632 -57.173 1.00 7.56 93 LYS C N 1
ATOM 5680 C CA . LYS C 1 97 ? 27.933 -65.255 -57.244 1.00 7.99 93 LYS C CA 1
ATOM 5681 C C . LYS C 1 97 ? 28.659 -65.584 -55.949 1.00 8.17 93 LYS C C 1
ATOM 5682 O O . LYS C 1 97 ? 29.837 -66.017 -55.948 1.00 8.67 93 LYS C O 1
ATOM 5684 N N . ARG C 1 98 ? 27.955 -65.411 -54.835 1.00 7.83 94 ARG C N 1
ATOM 5685 C CA . ARG C 1 98 ? 28.548 -65.645 -53.521 1.00 8.02 94 ARG C CA 1
ATOM 5686 C C . ARG C 1 98 ? 28.361 -67.045 -52.980 1.00 8.12 94 ARG C C 1
ATOM 5687 O O . ARG C 1 98 ? 28.878 -67.360 -51.923 1.00 8.33 94 ARG C O 1
ATOM 5695 N N . GLY C 1 99 ? 27.621 -67.885 -53.700 1.00 8.01 95 GLY C N 1
ATOM 5696 C CA . GLY C 1 99 ? 27.375 -69.273 -53.252 1.00 8.16 95 GLY C CA 1
ATOM 5697 C C . GLY C 1 99 ? 26.561 -69.373 -51.977 1.00 7.90 95 GLY C C 1
ATOM 5698 O O . GLY C 1 99 ? 26.800 -70.260 -51.161 1.00 8.14 95 GLY C O 1
ATOM 5699 N N . LEU C 1 100 ? 25.577 -68.494 -51.819 1.00 7.45 96 LEU C N 1
ATOM 5700 C CA . LEU C 1 100 ? 24.822 -68.359 -50.575 1.00 7.23 96 LEU C CA 1
ATOM 5701 C C . LEU C 1 100 ? 23.393 -68.753 -50.825 1.00 6.93 96 LEU C C 1
ATOM 5702 O O . LEU C 1 100 ? 22.883 -68.526 -51.911 1.00 7.17 96 LEU C O 1
ATOM 5707 N N . PRO C 1 101 ? 22.756 -69.364 -49.821 1.00 6.93 97 PRO C N 1
ATOM 5708 C CA . PRO C 1 101 ? 21.370 -69.748 -49.963 1.00 6.71 97 PRO C CA 1
ATOM 5709 C C . PRO C 1 101 ? 20.407 -68.696 -49.355 1.00 6.37 97 PRO C C 1
ATOM 5710 O O . PRO C 1 101 ? 20.820 -67.872 -48.568 1.00 6.37 97 PRO C O 1
ATOM 5714 N N . LEU C 1 102 ? 19.143 -68.751 -49.755 1.00 7.07 98 LEU C N 1
ATOM 5715 C CA . LEU C 1 102 ? 18.090 -67.961 -49.150 1.00 6.61 98 LEU C CA 1
ATOM 5716 C C . LEU C 1 102 ? 16.823 -68.807 -49.056 1.00 6.38 98 LEU C C 1
ATOM 5717 O O . LEU C 1 102 ? 16.790 -69.914 -49.556 1.00 6.59 98 LEU C O 1
ATOM 5722 N N . THR C 1 103 ? 15.822 -68.283 -48.361 1.00 6.03 99 THR C N 1
ATOM 5723 C CA . THR C 1 103 ? 14.512 -68.885 -48.317 1.00 5.84 99 THR C CA 1
ATOM 5724 C C . THR C 1 103 ? 13.593 -67.927 -49.031 1.00 5.56 99 THR C C 1
ATOM 5725 O O . THR C 1 103 ? 13.588 -66.700 -48.727 1.00 5.41 99 THR C O 1
ATOM 5729 N N . VAL C 1 104 ? 12.832 -68.457 -49.995 1.00 5.56 100 VAL C N 1
ATOM 5730 C CA . VAL C 1 104 ? 11.816 -67.682 -50.670 1.00 5.37 100 VAL C CA 1
ATOM 5731 C C . VAL C 1 104 ? 10.474 -67.758 -49.963 1.00 5.17 100 VAL C C 1
ATOM 5732 O O . VAL C 1 104 ? 9.935 -68.830 -49.719 1.00 5.26 100 VAL C O 1
ATOM 5736 N N . PHE C 1 105 ? 9.900 -66.605 -49.640 1.00 4.97 101 PHE C N 1
ATOM 5737 C CA . PHE C 1 105 ? 8.557 -66.571 -49.078 1.00 4.85 101 PHE C CA 1
ATOM 5738 C C . PHE C 1 105 ? 7.673 -66.351 -50.314 1.00 4.88 101 PHE C C 1
ATOM 5739 O O . PHE C 1 105 ? 7.463 -65.215 -50.748 1.00 4.83 101 PHE C O 1
ATOM 5747 N N . GLY C 1 106 ? 7.217 -67.459 -50.892 1.00 5.04 102 GLY C N 1
ATOM 5748 C CA . GLY C 1 106 ? 6.525 -67.464 -52.172 1.00 5.18 102 GLY C CA 1
ATOM 5749 C C . GLY C 1 106 ? 5.027 -67.412 -52.120 1.00 5.21 102 GLY C C 1
ATOM 5750 O O . GLY C 1 106 ? 4.432 -68.244 -51.486 1.00 5.28 102 GLY C O 1
ATOM 5751 N N . VAL C 1 107 ? 4.417 -66.406 -52.785 1.00 5.21 103 VAL C N 1
ATOM 5752 C CA . VAL C 1 107 ? 2.979 -66.285 -52.874 1.00 5.33 103 VAL C CA 1
ATOM 5753 C C . VAL C 1 107 ? 2.462 -67.200 -53.989 1.00 5.66 103 VAL C C 1
ATOM 5754 O O . VAL C 1 107 ? 2.960 -67.210 -55.109 1.00 5.81 103 VAL C O 1
ATOM 5758 N N . GLY C 1 108 ? 1.492 -68.040 -53.641 1.00 5.85 104 GLY C N 1
ATOM 5759 C CA . GLY C 1 108 ? 1.024 -69.065 -54.577 1.00 6.26 104 GLY C CA 1
ATOM 5760 C C . GLY C 1 108 ? 0.634 -68.549 -55.966 1.00 6.51 104 GLY C C 1
ATOM 5761 O O . GLY C 1 108 ? 1.138 -69.011 -57.013 1.00 6.76 104 GLY C O 1
ATOM 5762 N N . MET C 1 109 ? -0.208 -67.536 -55.976 1.00 6.49 105 MET C N 1
ATOM 5763 C CA . MET C 1 109 ? -0.588 -66.932 -57.225 1.00 6.76 105 MET C CA 1
ATOM 5764 C C . MET C 1 109 ? 0.613 -66.358 -58.038 1.00 6.66 105 MET C C 1
ATOM 5765 O O . MET C 1 109 ? 0.691 -66.524 -59.264 1.00 6.99 105 MET C O 1
ATOM 5770 N N . ALA C 1 110 ? 1.532 -65.684 -57.363 1.00 6.28 106 ALA C N 1
ATOM 5771 C CA . ALA C 1 110 ? 2.749 -65.129 -58.020 1.00 6.22 106 ALA C CA 1
ATOM 5772 C C . ALA C 1 110 ? 3.621 -66.225 -58.648 1.00 6.40 106 ALA C C 1
ATOM 5773 O O . ALA C 1 110 ? 4.095 -66.088 -59.797 1.00 6.65 106 ALA C O 1
ATOM 5775 N N . ILE C 1 111 ? 3.862 -67.273 -57.870 1.00 6.33 107 ILE C N 1
ATOM 5776 C CA . ILE C 1 111 ? 4.571 -68.510 -58.327 1.00 6.60 107 ILE C CA 1
ATOM 5777 C C . ILE C 1 111 ? 3.941 -69.145 -59.539 1.00 7.11 107 ILE C C 1
ATOM 5778 O O . ILE C 1 111 ? 4.643 -69.532 -60.495 1.00 7.43 107 ILE C O 1
ATOM 5783 N N . GLU C 1 112 ? 2.620 -69.275 -59.542 1.00 7.28 108 GLU C N 1
ATOM 5784 C CA . GLU C 1 112 ? 1.941 -69.808 -60.743 1.00 7.86 108 GLU C CA 1
ATOM 5785 C C . GLU C 1 112 ? 2.075 -68.944 -62.014 1.00 8.26 108 GLU C C 1
ATOM 5786 O O . GLU C 1 112 ? 2.084 -69.470 -63.112 1.00 8.57 108 GLU C O 1
ATOM 5788 N N . ARG C 1 113 ? 2.188 -67.628 -61.849 1.00 7.72 109 ARG C N 1
ATOM 5789 C CA . ARG C 1 113 ? 2.274 -66.690 -62.968 1.00 7.93 109 ARG C CA 1
ATOM 5790 C C . ARG C 1 113 ? 3.677 -66.578 -63.513 1.00 7.94 109 ARG C C 1
ATOM 5791 O O . ARG C 1 113 ? 3.873 -66.061 -64.599 1.00 9.01 109 ARG C O 1
ATOM 5799 N N . HIS C 1 114 ? 4.675 -66.969 -62.730 1.00 7.64 110 HIS C N 1
ATOM 5800 C CA . HIS C 1 114 ? 6.077 -67.045 -63.256 1.00 7.75 110 HIS C CA 1
ATOM 5801 C C . HIS C 1 114 ? 6.738 -68.382 -62.956 1.00 7.88 110 HIS C C 1
ATOM 5802 O O . HIS C 1 114 ? 7.680 -68.439 -62.156 1.00 7.61 110 HIS C O 1
ATOM 5809 N N . PRO C 1 115 ? 6.273 -69.448 -63.623 1.00 8.38 111 PRO C N 1
ATOM 5810 C CA . PRO C 1 115 ? 6.737 -70.805 -63.298 1.00 8.65 111 PRO C CA 1
ATOM 5811 C C . PRO C 1 115 ? 8.221 -71.047 -63.573 1.00 8.78 111 PRO C C 1
ATOM 5812 O O . PRO C 1 115 ? 8.881 -71.733 -62.792 1.00 8.72 111 PRO C O 1
ATOM 5816 N N . GLU C 1 116 ? 8.767 -70.470 -64.642 1.00 9.03 112 GLU C N 1
ATOM 5817 C CA . GLU C 1 116 ? 10.181 -70.604 -64.868 1.00 9.22 112 GLU C CA 1
ATOM 5818 C C . GLU C 1 116 ? 11.004 -70.005 -63.752 1.00 8.68 112 GLU C C 1
ATOM 5819 O O . GLU C 1 116 ? 12.049 -70.565 -63.396 1.00 8.81 112 GLU C O 1
ATOM 5821 N N . LEU C 1 117 ? 10.567 -68.857 -63.219 1.00 8.17 113 LEU C N 1
ATOM 5822 C CA . LEU C 1 117 ? 11.305 -68.247 -62.152 1.00 7.74 113 LEU C CA 1
ATOM 5823 C C . LEU C 1 117 ? 11.183 -69.141 -60.954 1.00 7.55 113 LEU C C 1
ATOM 5824 O O . LEU C 1 117 ? 12.168 -69.418 -60.298 1.00 7.52 113 LEU C O 1
ATOM 5829 N N . ALA C 1 118 ? 9.962 -69.584 -60.645 1.00 7.46 114 ALA C N 1
ATOM 5830 C CA . ALA C 1 118 ? 9.748 -70.437 -59.491 1.00 7.49 114 ALA C CA 1
ATOM 5831 C C . ALA C 1 118 ? 10.642 -71.661 -59.527 1.00 7.74 114 ALA C C 1
ATOM 5832 O O . ALA C 1 118 ? 11.244 -72.025 -58.514 1.00 7.62 114 ALA C O 1
ATOM 5834 N N . ARG C 1 119 ? 10.764 -72.286 -60.688 1.00 8.29 115 ARG C N 1
ATOM 5835 C CA A ARG C 1 119 ? 11.659 -73.423 -60.851 0.50 8.81 115 ARG C CA 1
ATOM 5836 C CA B ARG C 1 119 ? 11.658 -73.422 -60.838 0.50 8.81 115 ARG C CA 1
ATOM 5837 C C . ARG C 1 119 ? 13.115 -72.999 -60.734 1.00 8.80 115 ARG C C 1
ATOM 5838 O O . ARG C 1 119 ? 13.941 -73.770 -60.303 1.00 9.07 115 ARG C O 1
ATOM 5853 N N . ALA C 1 120 ? 13.433 -71.774 -61.145 1.00 8.58 116 ALA C N 1
ATOM 5854 C CA . ALA C 1 120 ? 14.791 -71.290 -61.008 1.00 8.62 116 ALA C CA 1
ATOM 5855 C C . ALA C 1 120 ? 15.147 -71.251 -59.512 1.00 8.24 116 ALA C C 1
ATOM 5856 O O . ALA C 1 120 ? 16.227 -71.646 -59.161 1.00 8.48 116 ALA C O 1
ATOM 5858 N N . PHE C 1 121 ? 14.238 -70.751 -58.652 1.00 7.70 117 PHE C N 1
ATOM 5859 C CA . PHE C 1 121 ? 14.462 -70.782 -57.177 1.00 7.39 117 PHE C CA 1
ATOM 5860 C C . PHE C 1 121 ? 14.913 -72.166 -56.696 1.00 7.75 117 PHE C C 1
ATOM 5861 O O . PHE C 1 121 ? 15.890 -72.303 -55.935 1.00 8.77 117 PHE C O 1
ATOM 5869 N N . VAL C 1 122 ? 14.234 -73.194 -57.186 1.00 8.17 118 VAL C N 1
ATOM 5870 C CA . VAL C 1 122 ? 14.536 -74.585 -56.789 1.00 9.30 118 VAL C CA 1
ATOM 5871 C C . VAL C 1 122 ? 15.877 -75.027 -57.385 1.00 9.50 118 VAL C C 1
ATOM 5872 O O . VAL C 1 122 ? 16.697 -75.651 -56.679 1.00 9.95 118 VAL C O 1
ATOM 5876 N N . GLU C 1 123 ? 16.122 -74.710 -58.654 1.00 9.36 119 GLU C N 1
ATOM 5877 C CA . GLU C 1 123 ? 17.386 -75.090 -59.323 1.00 10.00 119 GLU C CA 1
ATOM 5878 C C . GLU C 1 123 ? 18.620 -74.431 -58.692 1.00 9.90 119 GLU C C 1
ATOM 5879 O O . GLU C 1 123 ? 19.708 -75.027 -58.697 1.00 10.45 119 GLU C O 1
ATOM 5881 N N . LEU C 1 124 ? 18.446 -73.230 -58.152 1.00 9.27 120 LEU C N 1
ATOM 5882 C CA . LEU C 1 124 ? 19.466 -72.509 -57.380 1.00 9.15 120 LEU C CA 1
ATOM 5883 C C . LEU C 1 124 ? 19.648 -73.024 -55.969 1.00 9.29 120 LEU C C 1
ATOM 5884 O O . LEU C 1 124 ? 20.562 -72.573 -55.269 1.00 10.65 120 LEU C O 1
ATOM 5889 N N . GLY C 1 125 ? 18.807 -73.971 -55.544 1.00 9.04 121 GLY C N 1
ATOM 5890 C CA . GLY C 1 125 ? 18.989 -74.652 -54.269 1.00 9.09 121 GLY C CA 1
ATOM 5891 C C . GLY C 1 125 ? 18.273 -73.938 -53.112 1.00 8.44 121 GLY C C 1
ATOM 5892 O O . GLY C 1 125 ? 18.419 -74.337 -51.961 1.00 8.45 121 GLY C O 1
ATOM 5893 N N . HIS C 1 126 ? 17.528 -72.863 -53.405 1.00 7.94 122 HIS C N 1
ATOM 5894 C CA . HIS C 1 126 ? 16.817 -72.088 -52.350 1.00 7.38 122 HIS C CA 1
ATOM 5895 C C . HIS C 1 126 ? 15.604 -72.823 -51.798 1.00 7.23 122 HIS C C 1
ATOM 5896 O O . HIS C 1 126 ? 14.989 -73.668 -52.497 1.00 7.45 122 HIS C O 1
ATOM 5903 N N . GLU C 1 127 ? 15.257 -72.518 -50.554 1.00 6.93 123 GLU C N 1
ATOM 5904 C CA . GLU C 1 127 ? 14.016 -73.014 -50.021 1.00 6.77 123 GLU C CA 1
ATOM 5905 C C . GLU C 1 127 ? 12.848 -72.211 -50.551 1.00 6.40 123 GLU C C 1
ATOM 5906 O O . GLU C 1 127 ? 12.931 -70.984 -50.719 1.00 6.12 123 GLU C O 1
ATOM 5912 N N . ILE C 1 128 ? 11.743 -72.884 -50.796 1.00 6.46 124 ILE C N 1
ATOM 5913 C CA . ILE C 1 128 ? 10.498 -72.153 -50.963 1.00 6.14 124 ILE C CA 1
ATOM 5914 C C . ILE C 1 128 ? 9.558 -72.451 -49.802 1.00 6.02 124 ILE C C 1
ATOM 5915 O O . ILE C 1 128 ? 9.198 -73.599 -49.578 1.00 6.92 124 ILE C O 1
ATOM 5920 N N . ALA C 1 129 ? 9.217 -71.394 -49.048 1.00 5.67 125 ALA C N 1
ATOM 5921 C CA . ALA C 1 129 ? 8.188 -71.409 -48.017 1.00 5.55 125 ALA C CA 1
ATOM 5922 C C . ALA C 1 129 ? 6.948 -70.796 -48.643 1.00 5.42 125 ALA C C 1
ATOM 5923 O O . ALA C 1 129 ? 7.042 -70.038 -49.614 1.00 5.34 125 ALA C O 1
ATOM 5925 N N . CYS C 1 130 ? 5.798 -71.112 -48.065 1.00 5.46 126 CYS C N 1
ATOM 5926 C CA . CYS C 1 130 ? 4.523 -70.634 -48.525 1.00 5.43 126 CYS C CA 1
ATOM 5927 C C . CYS C 1 130 ? 4.151 -69.338 -47.827 1.00 5.17 126 CYS C C 1
ATOM 5928 O O . CYS C 1 130 ? 4.117 -69.289 -46.608 1.00 5.12 126 CYS C O 1
ATOM 5931 N N . HIS C 1 131 ? 3.887 -68.312 -48.627 1.00 5.07 127 HIS C N 1
ATOM 5932 C CA . HIS C 1 131 ? 3.534 -66.972 -48.200 1.00 4.92 127 HIS C CA 1
ATOM 5933 C C . HIS C 1 131 ? 2.115 -66.653 -48.569 1.00 5.05 127 HIS C C 1
ATOM 5934 O O . HIS C 1 131 ? 1.792 -65.495 -48.817 1.00 6.29 127 HIS C O 1
ATOM 5941 N N . GLY C 1 132 ? 1.226 -67.656 -48.576 1.00 5.26 128 GLY C N 1
ATOM 5942 C CA . GLY C 1 132 ? -0.164 -67.444 -48.892 1.00 5.47 128 GLY C CA 1
ATOM 5943 C C . GLY C 1 132 ? -0.462 -67.671 -50.353 1.00 5.67 128 GLY C C 1
ATOM 5944 O O . GLY C 1 132 ? 0.417 -67.600 -51.216 1.00 5.89 128 GLY C O 1
ATOM 5945 N N . TRP C 1 133 ? -1.718 -67.921 -50.641 1.00 5.98 129 TRP C N 1
ATOM 5946 C CA . TRP C 1 133 ? -2.173 -68.007 -52.023 1.00 6.27 129 TRP C CA 1
ATOM 5947 C C . TRP C 1 133 ? -2.115 -66.610 -52.630 1.00 6.17 129 TRP C C 1
ATOM 5948 O O . TRP C 1 133 ? -1.784 -66.437 -53.813 1.00 6.26 129 TRP C O 1
ATOM 5959 N N . ARG C 1 134 ? -2.415 -65.621 -51.788 1.00 6.04 130 ARG C N 1
ATOM 5960 C CA . ARG C 1 134 ? -2.639 -64.264 -52.218 1.00 6.07 130 ARG C CA 1
ATOM 5961 C C . ARG C 1 134 ? -1.783 -63.345 -51.380 1.00 5.77 130 ARG C C 1
ATOM 5962 O O . ARG C 1 134 ? -1.607 -63.573 -50.186 1.00 5.62 130 ARG C O 1
ATOM 5970 N N . TRP C 1 135 ? -1.241 -62.290 -51.981 1.00 5.74 131 TRP C N 1
ATOM 5971 C CA . TRP C 1 135 ? -0.618 -61.280 -51.111 1.00 5.58 131 TRP C CA 1
ATOM 5972 C C . TRP C 1 135 ? -1.607 -60.138 -50.829 1.00 5.85 131 TRP C C 1
ATOM 5973 O O . TRP C 1 135 ? -1.646 -59.142 -51.526 1.00 6.04 131 TRP C O 1
ATOM 5984 N N . ILE C 1 136 ? -2.454 -60.369 -49.820 1.00 5.95 132 ILE C N 1
ATOM 5985 C CA . ILE C 1 136 ? -3.489 -59.432 -49.386 1.00 6.30 132 ILE C CA 1
ATOM 5986 C C . ILE C 1 136 ? -3.597 -59.404 -47.876 1.00 6.28 132 ILE C C 1
ATOM 5987 O O . ILE C 1 136 ? -3.057 -60.257 -47.179 1.00 6.03 132 ILE C O 1
ATOM 5992 N N . HIS C 1 137 ? -4.300 -58.409 -47.361 1.00 6.63 133 HIS C N 1
ATOM 5993 C CA . HIS C 1 137 ? -4.511 -58.333 -45.916 1.00 6.73 133 HIS C CA 1
ATOM 5994 C C . HIS C 1 137 ? -5.489 -59.426 -45.495 1.00 6.83 133 HIS C C 1
ATOM 5995 O O . HIS C 1 137 ? -6.604 -59.495 -46.051 1.00 8.49 133 HIS C O 1
ATOM 6002 N N . TYR C 1 138 ? -5.075 -60.281 -44.557 1.00 6.63 134 TYR C N 1
ATOM 6003 C CA . TYR C 1 138 ? -5.919 -61.380 -44.032 1.00 6.78 134 TYR C CA 1
ATOM 6004 C C . TYR C 1 138 ? -6.577 -61.101 -42.686 1.00 7.10 134 TYR C C 1
ATOM 6005 O O . TYR C 1 138 ? -7.324 -61.929 -42.224 1.00 7.30 134 TYR C O 1
ATOM 6014 N N . GLN C 1 139 ? -6.310 -59.948 -42.054 1.00 7.23 135 GLN C N 1
ATOM 6015 C CA . GLN C 1 139 ? -6.851 -59.633 -40.724 1.00 7.61 135 GLN C CA 1
ATOM 6016 C C . GLN C 1 139 ? -8.339 -59.889 -40.587 1.00 8.10 135 GLN C C 1
ATOM 6017 O O . GLN C 1 139 ? -8.774 -60.450 -39.574 1.00 8.30 135 GLN C O 1
ATOM 6023 N N . ASP C 1 140 ? -9.115 -59.429 -41.570 1.00 12.32 136 ASP C N 1
ATOM 6024 C CA . ASP C 1 140 ? -10.573 -59.494 -41.493 1.00 12.13 136 ASP C CA 1
ATOM 6025 C C . ASP C 1 140 ? -11.195 -60.743 -42.123 1.00 10.89 136 ASP C C 1
ATOM 6026 O O . ASP C 1 140 ? -12.418 -60.883 -42.107 1.00 10.97 136 ASP C O 1
ATOM 6028 N N . MET C 1 141 ? -10.386 -61.607 -42.720 1.00 10.06 137 MET C N 1
ATOM 6029 C CA . MET C 1 141 ? -10.917 -62.780 -43.473 1.00 9.32 137 MET C CA 1
ATOM 6030 C C . MET C 1 141 ? -11.437 -63.853 -42.515 1.00 8.52 137 MET C C 1
ATOM 6031 O O . MET C 1 141 ? -10.838 -64.062 -41.478 1.00 8.29 137 MET C O 1
ATOM 6036 N N . THR C 1 142 ? -12.519 -64.546 -42.874 1.00 8.61 138 THR C N 1
ATOM 6037 C CA . THR C 1 142 ? -13.032 -65.637 -42.047 1.00 8.26 138 THR C CA 1
ATOM 6038 C C . THR C 1 142 ? -12.115 -66.861 -42.140 1.00 7.64 138 THR C C 1
ATOM 6039 O O . THR C 1 142 ? -11.465 -67.078 -43.144 1.00 7.48 138 THR C O 1
ATOM 6043 N N . PRO C 1 143 ? -12.107 -67.706 -41.110 1.00 7.55 139 PRO C N 1
ATOM 6044 C CA . PRO C 1 143 ? -11.203 -68.836 -41.176 1.00 7.32 139 PRO C CA 1
ATOM 6045 C C . PRO C 1 143 ? -11.540 -69.925 -42.219 1.00 7.66 139 PRO C C 1
ATOM 6046 O O . PRO C 1 143 ? -10.623 -70.560 -42.700 1.00 7.45 139 PRO C O 1
ATOM 6050 N N . GLU C 1 144 ? -12.795 -70.077 -42.633 1.00 8.40 140 GLU C N 1
ATOM 6051 C CA . GLU C 1 144 ? -13.130 -70.908 -43.785 1.00 9.15 140 GLU C CA 1
ATOM 6052 C C . GLU C 1 144 ? -12.434 -70.394 -45.062 1.00 8.79 140 GLU C C 1
ATOM 6053 O O . GLU C 1 144 ? -11.766 -71.155 -45.756 1.00 8.80 140 GLU C O 1
ATOM 6055 N N . ARG C 1 145 ? -12.586 -69.097 -45.347 1.00 8.70 141 ARG C N 1
ATOM 6056 C CA . ARG C 1 145 ? -11.954 -68.456 -46.511 1.00 8.72 141 ARG C CA 1
ATOM 6057 C C . ARG C 1 145 ? -10.436 -68.547 -46.477 1.00 7.76 141 ARG C C 1
ATOM 6058 O O . ARG C 1 145 ? -9.802 -68.958 -47.447 1.00 7.78 141 ARG C O 1
ATOM 6060 N N . GLU C 1 146 ? -9.860 -68.240 -45.320 1.00 7.12 142 GLU C N 1
ATOM 6061 C CA . GLU C 1 146 ? -8.414 -68.257 -45.126 1.00 6.57 142 GLU C CA 1
ATOM 6062 C C . GLU C 1 146 ? -7.820 -69.670 -45.229 1.00 6.38 142 GLU C C 1
ATOM 6063 O O . GLU C 1 146 ? -6.746 -69.869 -45.820 1.00 6.18 142 GLU C O 1
ATOM 6069 N N . ALA C 1 147 ? -8.524 -70.665 -44.711 1.00 6.71 143 ALA C N 1
ATOM 6070 C CA . ALA C 1 147 ? -8.100 -72.069 -44.897 1.00 7.03 143 ALA C CA 1
ATOM 6071 C C . ALA C 1 147 ? -8.172 -72.494 -46.349 1.00 7.36 143 ALA C C 1
ATOM 6072 O O . ALA C 1 147 ? -7.325 -73.287 -46.840 1.00 7.43 143 ALA C O 1
ATOM 6074 N N . GLU C 1 148 ? -9.169 -71.994 -47.065 1.00 7.83 144 GLU C N 1
ATOM 6075 C CA . GLU C 1 148 ? -9.218 -72.326 -48.512 1.00 8.50 144 GLU C CA 1
ATOM 6076 C C . GLU C 1 148 ? -8.000 -71.753 -49.263 1.00 7.86 144 GLU C C 1
ATOM 6077 O O . GLU C 1 148 ? -7.402 -72.447 -50.077 1.00 8.08 144 GLU C O 1
ATOM 6079 N N . HIS C 1 149 ? -7.629 -70.507 -48.956 1.00 7.32 145 HIS C N 1
ATOM 6080 C CA . HIS C 1 149 ? -6.440 -69.879 -49.571 1.00 7.04 145 HIS C CA 1
ATOM 6081 C C . HIS C 1 149 ? -5.164 -70.634 -49.206 1.00 6.45 145 HIS C C 1
ATOM 6082 O O . HIS C 1 149 ? -4.250 -70.742 -50.022 1.00 6.46 145 HIS C O 1
ATOM 6089 N N . MET C 1 150 ? -5.070 -71.116 -47.983 1.00 6.17 146 MET C N 1
ATOM 6090 C CA . MET C 1 150 ? -3.906 -71.883 -47.568 1.00 6.05 146 MET C CA 1
ATOM 6091 C C . MET C 1 150 ? -3.749 -73.140 -48.440 1.00 6.42 146 MET C C 1
ATOM 6092 O O . MET C 1 150 ? -2.687 -73.445 -48.912 1.00 6.39 146 MET C O 1
ATOM 6097 N N . ARG C 1 151 ? -4.842 -73.862 -48.606 1.00 7.02 147 ARG C N 1
ATOM 6098 C CA . ARG C 1 151 ? -4.881 -75.026 -49.494 1.00 7.82 147 ARG C CA 1
ATOM 6099 C C . ARG C 1 151 ? -4.419 -74.651 -50.930 1.00 7.79 147 ARG C C 1
ATOM 6100 O O . ARG C 1 151 ? -3.577 -75.351 -51.565 1.00 8.48 147 ARG C O 1
ATOM 6102 N N . LEU C 1 152 ? -4.957 -73.559 -51.462 1.00 7.76 148 LEU C N 1
ATOM 6103 C CA . LEU C 1 152 ? -4.659 -73.174 -52.851 1.00 8.17 148 LEU C CA 1
ATOM 6104 C C . LEU C 1 152 ? -3.179 -72.780 -52.987 1.00 7.49 148 LEU C C 1
ATOM 6105 O O . LEU C 1 152 ? -2.505 -73.090 -53.981 1.00 7.81 148 LEU C O 1
ATOM 6110 N N . GLY C 1 153 ? -2.671 -72.095 -51.971 1.00 6.80 149 GLY C N 1
ATOM 6111 C CA . GLY C 1 153 ? -1.288 -71.640 -51.990 1.00 6.55 149 GLY C CA 1
ATOM 6112 C C . GLY C 1 153 ? -0.309 -72.794 -52.003 1.00 6.51 149 GLY C C 1
ATOM 6113 O O . GLY C 1 153 ? 0.659 -72.789 -52.789 1.00 6.67 149 GLY C O 1
ATOM 6114 N N . MET C 1 154 ? -0.547 -73.759 -51.104 1.00 6.52 150 MET C N 1
ATOM 6115 C CA . MET C 1 154 ? 0.294 -74.907 -50.957 1.00 6.86 150 MET C CA 1
ATOM 6116 C C . MET C 1 154 ? 0.266 -75.752 -52.216 1.00 7.37 150 MET C C 1
ATOM 6117 O O . MET C 1 154 ? 1.303 -76.264 -52.695 1.00 7.64 150 MET C O 1
ATOM 6122 N N . GLU C 1 155 ? -0.915 -75.898 -52.775 1.00 7.78 151 GLU C N 1
ATOM 6123 C CA . GLU C 1 155 ? -1.086 -76.741 -53.945 1.00 8.71 151 GLU C CA 1
ATOM 6124 C C . GLU C 1 155 ? -0.435 -76.104 -55.166 1.00 8.63 151 GLU C C 1
ATOM 6125 O O . GLU C 1 155 ? 0.167 -76.797 -55.996 1.00 9.18 151 GLU C O 1
ATOM 6131 N N . ALA C 1 156 ? -0.535 -74.779 -55.289 1.00 8.20 152 ALA C N 1
ATOM 6132 C CA . ALA C 1 156 ? 0.030 -74.111 -56.420 1.00 8.50 152 ALA C CA 1
ATOM 6133 C C . ALA C 1 156 ? 1.565 -74.230 -56.416 1.00 8.14 152 ALA C C 1
ATOM 6134 O O . ALA C 1 156 ? 2.191 -74.521 -57.444 1.00 8.64 152 ALA C O 1
ATOM 6136 N N . ILE C 1 157 ? 2.169 -73.919 -55.258 1.00 7.51 153 ILE C N 1
ATOM 6137 C CA . ILE C 1 157 ? 3.582 -73.985 -55.097 1.00 7.50 153 ILE C CA 1
ATOM 6138 C C . ILE C 1 157 ? 4.085 -75.373 -55.471 1.00 7.85 153 ILE C C 1
ATOM 6139 O O . ILE C 1 157 ? 5.116 -75.513 -56.206 1.00 8.19 153 ILE C O 1
ATOM 6144 N N . GLU C 1 158 ? 3.381 -76.387 -54.970 1.00 8.03 154 GLU C N 1
ATOM 6145 C CA . GLU C 1 158 ? 3.831 -77.751 -55.114 1.00 8.74 154 GLU C CA 1
ATOM 6146 C C . GLU C 1 158 ? 3.678 -78.207 -56.598 1.00 9.41 154 GLU C C 1
ATOM 6147 O O . GLU C 1 158 ? 4.551 -78.910 -57.142 1.00 9.95 154 GLU C O 1
ATOM 6149 N N . ARG C 1 159 ? 2.602 -77.767 -57.246 1.00 9.59 155 ARG C N 1
ATOM 6150 C CA . ARG C 1 159 ? 2.335 -78.112 -58.658 1.00 10.77 155 ARG C CA 1
ATOM 6151 C C . ARG C 1 159 ? 3.357 -77.491 -59.614 1.00 10.59 155 ARG C C 1
ATOM 6152 O O . ARG C 1 159 ? 3.836 -78.134 -60.547 1.00 11.35 155 ARG C O 1
ATOM 6160 N N . VAL C 1 160 ? 3.677 -76.238 -59.376 1.00 9.87 156 VAL C N 1
ATOM 6161 C CA . VAL C 1 160 ? 4.669 -75.531 -60.171 1.00 10.08 156 VAL C CA 1
ATOM 6162 C C . VAL C 1 160 ? 6.129 -76.012 -59.982 1.00 10.40 156 VAL C C 1
ATOM 6163 O O . VAL C 1 160 ? 6.885 -76.153 -60.943 1.00 10.51 156 VAL C O 1
ATOM 6167 N N . THR C 1 161 ? 6.527 -76.214 -58.723 1.00 10.36 157 THR C N 1
ATOM 6168 C CA . THR C 1 161 ? 7.942 -76.395 -58.404 1.00 11.78 157 THR C CA 1
ATOM 6169 C C . THR C 1 161 ? 8.305 -77.830 -57.988 1.00 13.36 157 THR C C 1
ATOM 6170 O O . THR C 1 161 ? 9.478 -78.160 -57.933 1.00 14.39 157 THR C O 1
ATOM 6174 N N . GLY C 1 162 ? 7.315 -78.643 -57.628 1.00 13.75 158 GLY C N 1
ATOM 6175 C CA . GLY C 1 162 ? 7.571 -79.986 -57.074 1.00 16.09 158 GLY C CA 1
ATOM 6176 C C . GLY C 1 162 ? 7.880 -80.016 -55.572 1.00 16.55 158 GLY C C 1
ATOM 6177 O O . GLY C 1 162 ? 8.025 -81.085 -54.984 1.00 18.83 158 GLY C O 1
ATOM 6178 N N . VAL C 1 163 ? 8.013 -78.860 -54.941 1.00 15.75 159 VAL C N 1
ATOM 6179 C CA . VAL C 1 163 ? 8.357 -78.789 -53.518 1.00 15.46 159 VAL C CA 1
ATOM 6180 C C . VAL C 1 163 ? 7.150 -78.540 -52.642 1.00 13.94 159 VAL C C 1
ATOM 6181 O O . VAL C 1 163 ? 6.321 -77.733 -52.954 1.00 13.24 159 VAL C O 1
ATOM 6185 N N . ARG C 1 164 ? 7.082 -79.262 -51.526 1.00 12.38 160 ARG C N 1
ATOM 6186 C CA . ARG C 1 164 ? 6.054 -79.075 -50.511 1.00 12.05 160 ARG C CA 1
ATOM 6187 C C . ARG C 1 164 ? 6.699 -78.158 -49.466 1.00 9.73 160 ARG C C 1
ATOM 6188 O O . ARG C 1 164 ? 7.641 -78.563 -48.761 1.00 7.99 160 ARG C O 1
ATOM 6196 N N . PRO C 1 165 ? 6.198 -76.919 -49.380 1.00 6.96 161 PRO C N 1
ATOM 6197 C CA . PRO C 1 165 ? 6.748 -75.963 -48.438 1.00 6.54 161 PRO C CA 1
ATOM 6198 C C . PRO C 1 165 ? 6.687 -76.525 -47.016 1.00 6.58 161 PRO C C 1
ATOM 6199 O O . PRO C 1 165 ? 5.690 -77.133 -46.626 1.00 6.34 161 PRO C O 1
ATOM 6203 N N . LEU C 1 166 ? 7.758 -76.335 -46.260 1.00 6.23 162 LEU C N 1
ATOM 6204 C CA . LEU C 1 166 ? 7.774 -76.721 -44.871 1.00 6.07 162 LEU C CA 1
ATOM 6205 C C . LEU C 1 166 ? 7.656 -75.551 -43.906 1.00 5.73 162 LEU C C 1
ATOM 6206 O O . LEU C 1 166 ? 7.663 -75.751 -42.698 1.00 5.63 162 LEU C O 1
ATOM 6211 N N . GLY C 1 167 ? 7.540 -74.347 -44.454 1.00 5.61 163 GLY C N 1
ATOM 6212 C CA . GLY C 1 167 ? 7.483 -73.105 -43.676 1.00 5.34 163 GLY C CA 1
ATOM 6213 C C . GLY C 1 167 ? 6.282 -72.323 -44.149 1.00 5.26 163 GLY C C 1
ATOM 6214 O O . GLY C 1 167 ? 5.957 -72.391 -45.345 1.00 5.42 163 GLY C O 1
ATOM 6215 N N . TRP C 1 168 ? 5.643 -71.603 -43.219 1.00 5.08 164 TRP C N 1
ATOM 6216 C CA . TRP C 1 168 ? 4.515 -70.687 -43.485 1.00 5.05 164 TRP C CA 1
ATOM 6217 C C . TRP C 1 168 ? 4.776 -69.253 -42.977 1.00 4.99 164 TRP C C 1
ATOM 6218 O O . TRP C 1 168 ? 5.216 -69.069 -41.803 1.00 4.83 164 TRP C O 1
ATOM 6229 N N . TYR C 1 169 ? 4.537 -68.274 -43.859 1.00 5.01 165 TYR C N 1
ATOM 6230 C CA . TYR C 1 169 ? 4.478 -66.855 -43.492 1.00 4.98 165 TYR C CA 1
ATOM 6231 C C . TYR C 1 169 ? 3.380 -66.142 -44.269 1.00 5.15 165 TYR C C 1
ATOM 6232 O O . TYR C 1 169 ? 3.503 -66.000 -45.502 1.00 5.31 165 TYR C O 1
ATOM 6241 N N . THR C 1 170 ? 2.341 -65.686 -43.571 1.00 5.18 166 THR C N 1
ATOM 6242 C CA . THR C 1 170 ? 1.356 -64.792 -44.198 1.00 5.42 166 THR C CA 1
ATOM 6243 C C . THR C 1 170 ? 1.837 -63.364 -44.262 1.00 5.49 166 THR C C 1
ATOM 6244 O O . THR C 1 170 ? 1.839 -62.743 -45.338 1.00 5.69 166 THR C O 1
ATOM 6248 N N . GLY C 1 171 ? 2.218 -62.835 -43.101 1.00 5.37 167 GLY C N 1
ATOM 6249 C CA . GLY C 1 171 ? 2.564 -61.405 -42.930 1.00 5.49 167 GLY C CA 1
ATOM 6250 C C . GLY C 1 171 ? 1.417 -60.682 -42.297 1.00 5.70 167 GLY C C 1
ATOM 6251 O O . GLY C 1 171 ? 1.284 -60.639 -41.062 1.00 5.81 167 GLY C O 1
ATOM 6252 N N . ARG C 1 172 ? 0.565 -60.141 -43.129 1.00 5.99 168 ARG C N 1
ATOM 6253 C CA . ARG C 1 172 ? -0.598 -59.457 -42.639 1.00 6.29 168 ARG C CA 1
ATOM 6254 C C . ARG C 1 172 ? -1.671 -60.490 -42.340 1.00 6.32 168 ARG C C 1
ATOM 6255 O O . ARG C 1 172 ? -2.600 -60.639 -43.075 1.00 6.57 168 ARG C O 1
ATOM 6263 N N . ASP C 1 173 ? -1.454 -61.205 -41.238 1.00 6.09 169 ASP C N 1
ATOM 6264 C CA . ASP C 1 173 ? -2.192 -62.405 -40.872 1.00 6.06 169 ASP C CA 1
ATOM 6265 C C . ASP C 1 173 ? -3.492 -62.146 -40.133 1.00 6.40 169 ASP C C 1
ATOM 6266 O O . ASP C 1 173 ? -3.915 -61.003 -40.077 1.00 6.70 169 ASP C O 1
ATOM 6271 N N . SER C 1 174 ? -4.159 -63.196 -39.635 1.00 6.41 170 SER C N 1
ATOM 6272 C CA . SER C 1 174 ? -5.407 -63.013 -38.902 1.00 6.79 170 SER C CA 1
ATOM 6273 C C . SER C 1 174 ? -5.233 -63.601 -37.544 1.00 6.68 170 SER C C 1
ATOM 6274 O O . SER C 1 174 ? -4.208 -64.271 -37.281 1.00 6.32 170 SER C O 1
ATOM 6277 N N . PRO C 1 175 ? -6.231 -63.409 -36.664 1.00 7.06 171 PRO C N 1
ATOM 6278 C CA . PRO C 1 175 ? -6.180 -64.065 -35.355 1.00 7.05 171 PRO C CA 1
ATOM 6279 C C . PRO C 1 175 ? -6.254 -65.605 -35.414 1.00 6.86 171 PRO C C 1
ATOM 6280 O O . PRO C 1 175 ? -6.009 -66.282 -34.391 1.00 6.81 171 PRO C O 1
ATOM 6284 N N . ASN C 1 176 ? -6.615 -66.143 -36.590 1.00 6.82 172 ASN C N 1
ATOM 6285 C CA . ASN C 1 176 ? -6.713 -67.592 -36.811 1.00 6.69 172 ASN C CA 1
ATOM 6286 C C . ASN C 1 176 ? -5.546 -68.317 -37.551 1.00 6.28 172 ASN C C 1
ATOM 6287 O O . ASN C 1 176 ? -5.500 -69.569 -37.579 1.00 6.20 172 ASN C O 1
ATOM 6292 N N . THR C 1 177 ? -4.604 -67.587 -38.113 1.00 6.07 173 THR C N 1
ATOM 6293 C CA . THR C 1 177 ? -3.618 -68.197 -39.044 1.00 5.79 173 THR C CA 1
ATOM 6294 C C . THR C 1 177 ? -2.715 -69.224 -38.317 1.00 5.57 173 THR C C 1
ATOM 6295 O O . THR C 1 177 ? -2.442 -70.323 -38.870 1.00 5.49 173 THR C O 1
ATOM 6299 N N . HIS C 1 178 ? -2.301 -68.942 -37.074 1.00 5.53 174 HIS C N 1
ATOM 6300 C CA . HIS C 1 178 ? -1.471 -69.945 -36.329 1.00 5.41 174 HIS C CA 1
ATOM 6301 C C . HIS C 1 178 ? -2.268 -71.211 -36.177 1.00 5.55 174 HIS C C 1
ATOM 6302 O O . HIS C 1 178 ? -1.757 -72.317 -36.299 1.00 5.49 174 HIS C O 1
ATOM 6309 N N . ARG C 1 179 ? -3.532 -71.089 -35.829 1.00 5.81 175 ARG C N 1
ATOM 6310 C CA . ARG C 1 179 ? -4.361 -72.287 -35.683 1.00 6.00 175 ARG C CA 1
ATOM 6311 C C . ARG C 1 179 ? -4.540 -72.991 -37.056 1.00 5.98 175 ARG C C 1
ATOM 6312 O O . ARG C 1 179 ? -4.446 -74.218 -37.165 1.00 6.01 175 ARG C O 1
ATOM 6320 N N . LEU C 1 180 ? -4.724 -72.212 -38.110 1.00 5.97 176 LEU C N 1
ATOM 6321 C CA . LEU C 1 180 ? -4.864 -72.792 -39.465 1.00 6.02 176 LEU C CA 1
ATOM 6322 C C . LEU C 1 180 ? -3.598 -73.555 -39.909 1.00 5.80 176 LEU C C 1
ATOM 6323 O O . LEU C 1 180 ? -3.683 -74.706 -40.428 1.00 5.90 176 LEU C O 1
ATOM 6328 N N . VAL C 1 181 ? -2.441 -73.002 -39.617 1.00 5.56 177 VAL C N 1
ATOM 6329 C CA . VAL C 1 181 ? -1.176 -73.698 -39.877 1.00 5.42 177 VAL C CA 1
ATOM 6330 C C . VAL C 1 181 ? -1.077 -75.014 -39.073 1.00 5.49 177 VAL C C 1
ATOM 6331 O O . VAL C 1 181 ? -0.722 -76.057 -39.655 1.00 5.57 177 VAL C O 1
ATOM 6335 N N . ALA C 1 182 ? -1.411 -74.983 -37.783 1.00 5.54 178 ALA C N 1
ATOM 6336 C CA . ALA C 1 182 ? -1.402 -76.192 -36.918 1.00 5.68 178 ALA C CA 1
ATOM 6337 C C . ALA C 1 182 ? -2.355 -77.271 -37.400 1.00 5.91 178 ALA C C 1
ATOM 6338 O O . ALA C 1 182 ? -2.089 -78.480 -37.281 1.00 6.04 178 ALA C O 1
ATOM 6340 N N . GLU C 1 183 ? -3.461 -76.835 -37.987 1.00 6.02 179 GLU C N 1
ATOM 6341 C CA . GLU C 1 183 ? -4.533 -77.733 -38.335 1.00 6.31 179 GLU C CA 1
ATOM 6342 C C . GLU C 1 183 ? -4.266 -78.325 -39.700 1.00 6.68 179 GLU C C 1
ATOM 6343 O O . GLU C 1 183 ? -4.709 -79.453 -39.982 1.00 6.60 179 GLU C O 1
ATOM 6349 N N . TYR C 1 184 ? -3.519 -77.580 -40.517 1.00 6.17 180 TYR C N 1
ATOM 6350 C CA . TYR C 1 184 ? -3.077 -78.057 -41.830 1.00 6.25 180 TYR C CA 1
ATOM 6351 C C . TYR C 1 184 ? -2.083 -79.184 -41.697 1.00 6.27 180 TYR C C 1
ATOM 6352 O O . TYR C 1 184 ? -2.202 -80.201 -42.408 1.00 7.78 180 TYR C O 1
ATOM 6361 N N . GLY C 1 185 ? -1.131 -79.049 -40.794 1.00 6.08 181 GLY C N 1
ATOM 6362 C CA . GLY C 1 185 ? -0.219 -80.165 -40.561 1.00 7.39 181 GLY C CA 1
ATOM 6363 C C . GLY C 1 185 ? 0.961 -80.114 -41.507 1.00 7.44 181 GLY C C 1
ATOM 6364 O O . GLY C 1 185 ? 0.927 -79.438 -42.547 1.00 7.91 181 GLY C O 1
ATOM 6365 N N . GLY C 1 186 ? 2.045 -80.775 -41.101 1.00 7.13 182 GLY C N 1
ATOM 6366 C CA . GLY C 1 186 ? 3.198 -80.984 -41.979 1.00 6.38 182 GLY C CA 1
ATOM 6367 C C . GLY C 1 186 ? 4.215 -79.860 -42.008 1.00 6.15 182 GLY C C 1
ATOM 6368 O O . GLY C 1 186 ? 5.224 -80.018 -42.656 1.00 6.29 182 GLY C O 1
ATOM 6369 N N . PHE C 1 187 ? 3.952 -78.728 -41.342 1.00 6.40 183 PHE C N 1
ATOM 6370 C CA . PHE C 1 187 ? 4.888 -77.601 -41.344 1.00 6.76 183 PHE C CA 1
ATOM 6371 C C . PHE C 1 187 ? 5.933 -77.774 -40.263 1.00 7.35 183 PHE C C 1
ATOM 6372 O O . PHE C 1 187 ? 5.641 -78.285 -39.152 1.00 10.59 183 PHE C O 1
ATOM 6380 N N . LEU C 1 188 ? 7.160 -77.391 -40.589 1.00 5.76 184 LEU C N 1
ATOM 6381 C CA . LEU C 1 188 ? 8.225 -77.413 -39.635 1.00 5.80 184 LEU C CA 1
ATOM 6382 C C . LEU C 1 188 ? 8.321 -76.132 -38.923 1.00 5.62 184 LEU C C 1
ATOM 6383 O O . LEU C 1 188 ? 8.877 -76.107 -37.846 1.00 5.81 184 LEU C O 1
ATOM 6388 N N . TYR C 1 189 ? 7.825 -75.044 -39.497 1.00 5.35 185 TYR C N 1
ATOM 6389 C CA . TYR C 1 189 ? 7.845 -73.780 -38.789 1.00 5.17 185 TYR C CA 1
ATOM 6390 C C . TYR C 1 189 ? 6.825 -72.813 -39.386 1.00 5.00 185 TYR C C 1
ATOM 6391 O O . TYR C 1 189 ? 6.357 -72.956 -40.537 1.00 5.03 185 TYR C O 1
ATOM 6400 N N . ASP C 1 190 ? 6.547 -71.834 -38.562 1.00 4.90 186 ASP C N 1
ATOM 6401 C CA . ASP C 1 190 ? 5.688 -70.661 -38.838 1.00 4.80 186 ASP C CA 1
ATOM 6402 C C . ASP C 1 190 ? 6.495 -69.431 -38.495 1.00 4.76 186 ASP C C 1
ATOM 6403 O O . ASP C 1 190 ? 7.064 -69.377 -37.424 1.00 4.81 186 ASP C O 1
ATOM 6408 N N . SER C 1 191 ? 6.529 -68.429 -39.377 1.00 4.73 187 SER C N 1
ATOM 6409 C CA . SER C 1 191 ? 7.322 -67.229 -39.096 1.00 4.74 187 SER C CA 1
ATOM 6410 C C . SER C 1 191 ? 6.507 -65.979 -38.845 1.00 4.75 187 SER C C 1
ATOM 6411 O O . SER C 1 191 ? 7.059 -64.868 -38.875 1.00 4.79 187 SER C O 1
ATOM 6414 N N . ASP C 1 192 ? 5.209 -66.143 -38.593 1.00 4.76 188 ASP C N 1
ATOM 6415 C CA . ASP C 1 192 ? 4.328 -65.025 -38.308 1.00 4.86 188 ASP C CA 1
ATOM 6416 C C . ASP C 1 192 ? 4.549 -64.600 -36.834 1.00 4.94 188 ASP C C 1
ATOM 6417 O O . ASP C 1 192 ? 3.725 -64.843 -35.985 1.00 5.03 188 ASP C O 1
ATOM 6422 N N . HIS C 1 193 ? 5.710 -64.023 -36.538 1.00 4.95 189 HIS C N 1
ATOM 6423 C CA . HIS C 1 193 ? 6.032 -63.654 -35.146 1.00 5.09 189 HIS C CA 1
ATOM 6424 C C . HIS C 1 193 ? 7.273 -62.789 -35.181 1.00 5.14 189 HIS C C 1
ATOM 6425 O O . HIS C 1 193 ? 8.234 -63.109 -35.893 1.00 5.06 189 HIS C O 1
ATOM 6432 N N . TYR C 1 194 ? 7.239 -61.696 -34.421 1.00 5.34 190 TYR C N 1
ATOM 6433 C CA . TYR C 1 194 ? 8.343 -60.746 -34.379 1.00 5.46 190 TYR C CA 1
ATOM 6434 C C . TYR C 1 194 ? 8.882 -60.626 -32.951 1.00 5.69 190 TYR C C 1
ATOM 6435 O O . TYR C 1 194 ? 9.505 -59.664 -32.615 1.00 5.89 190 TYR C O 1
ATOM 6444 N N . GLY C 1 195 ? 8.666 -61.658 -32.133 1.00 5.71 191 GLY C N 1
ATOM 6445 C CA . GLY C 1 195 ? 8.842 -61.574 -30.685 1.00 6.01 191 GLY C CA 1
ATOM 6446 C C . GLY C 1 195 ? 10.151 -62.046 -30.087 1.00 6.16 191 GLY C C 1
ATOM 6447 O O . GLY C 1 195 ? 10.312 -62.030 -28.879 1.00 6.47 191 GLY C O 1
ATOM 6448 N N . ASP C 1 196 ? 11.136 -62.385 -30.900 1.00 6.03 192 ASP C N 1
ATOM 6449 C CA . ASP C 1 196 ? 12.383 -62.899 -30.307 1.00 6.25 192 ASP C CA 1
ATOM 6450 C C . ASP C 1 196 ? 13.533 -62.960 -31.313 1.00 6.19 192 ASP C C 1
ATOM 6451 O O . ASP C 1 196 ? 13.357 -62.791 -32.522 1.00 5.95 192 ASP C O 1
ATOM 6456 N N . ASP C 1 197 ? 14.703 -63.262 -30.757 1.00 6.48 193 ASP C N 1
ATOM 6457 C CA . ASP C 1 197 ? 15.948 -63.408 -31.516 1.00 6.56 193 ASP C CA 1
ATOM 6458 C C . ASP C 1 197 ? 16.344 -64.866 -31.735 1.00 6.59 193 ASP C C 1
ATOM 6459 O O . ASP C 1 197 ? 17.403 -65.140 -32.299 1.00 6.74 193 ASP C O 1
ATOM 6464 N N . LEU C 1 198 ? 15.483 -65.781 -31.287 1.00 6.49 194 LEU C N 1
ATOM 6465 C CA . LEU C 1 198 ? 15.685 -67.208 -31.404 1.00 6.55 194 LEU C CA 1
ATOM 6466 C C . LEU C 1 198 ? 14.323 -67.862 -31.735 1.00 6.23 194 LEU C C 1
ATOM 6467 O O . LEU C 1 198 ? 13.247 -67.332 -31.364 1.00 6.08 194 LEU C O 1
ATOM 6472 N N . PRO C 1 199 ? 14.355 -69.063 -32.359 1.00 6.19 195 PRO C N 1
ATOM 6473 C CA . PRO C 1 199 ? 13.142 -69.835 -32.455 1.00 5.99 195 PRO C CA 1
ATOM 6474 C C . PRO C 1 199 ? 12.702 -70.235 -31.058 1.00 6.20 195 PRO C C 1
ATOM 6475 O O . PRO C 1 199 ? 13.521 -70.264 -30.168 1.00 6.53 195 PRO C O 1
ATOM 6479 N N . PHE C 1 200 ? 11.440 -70.589 -30.931 1.00 6.05 196 PHE C N 1
ATOM 6480 C CA . PHE C 1 200 ? 10.875 -71.145 -29.710 1.00 6.27 196 PHE C CA 1
ATOM 6481 C C . PHE C 1 200 ? 9.590 -71.867 -30.087 1.00 6.08 196 PHE C C 1
ATOM 6482 O O . PHE C 1 200 ? 9.078 -71.692 -31.201 1.00 5.79 196 PHE C O 1
ATOM 6490 N N . TRP C 1 201 ? 9.042 -72.635 -29.153 1.00 6.30 197 TRP C N 1
ATOM 6491 C CA . TRP C 1 201 ? 7.815 -73.353 -29.397 1.00 6.20 197 TRP C CA 1
ATOM 6492 C C . TRP C 1 201 ? 6.627 -72.609 -28.820 1.00 6.20 197 TRP C C 1
ATOM 6493 O O . TRP C 1 201 ? 6.666 -72.117 -27.679 1.00 6.46 197 TRP C O 1
ATOM 6504 N N . MET C 1 202 ? 5.552 -72.547 -29.588 1.00 6.32 198 MET C N 1
ATOM 6505 C CA . MET C 1 202 ? 4.283 -71.946 -29.149 1.00 7.33 198 MET C CA 1
ATOM 6506 C C . MET C 1 202 ? 3.221 -73.021 -28.991 1.00 7.70 198 MET C C 1
ATOM 6507 O O . MET C 1 202 ? 3.108 -73.843 -29.844 1.00 9.21 198 MET C O 1
ATOM 6512 N N . ASP C 1 203 ? 2.401 -72.968 -27.925 1.00 8.22 199 ASP C N 1
ATOM 6513 C CA . ASP C 1 203 ? 1.294 -73.902 -27.790 1.00 8.81 199 ASP C CA 1
ATOM 6514 C C . ASP C 1 203 ? 0.102 -73.303 -28.567 1.00 8.52 199 ASP C C 1
ATOM 6515 O O . ASP C 1 203 ? -0.381 -72.232 -28.228 1.00 8.23 199 ASP C O 1
ATOM 6520 N N . VAL C 1 204 ? -0.303 -73.929 -29.672 1.00 7.56 200 VAL C N 1
ATOM 6521 C CA . VAL C 1 204 ? -1.394 -73.389 -30.507 1.00 7.08 200 VAL C CA 1
ATOM 6522 C C . VAL C 1 204 ? -2.696 -74.164 -30.263 1.00 8.14 200 VAL C C 1
ATOM 6523 O O . VAL C 1 204 ? -2.731 -75.384 -30.444 1.00 10.07 200 VAL C O 1
ATOM 6527 N N . GLU C 1 205 ? -3.746 -73.463 -29.824 1.00 9.72 201 GLU C N 1
ATOM 6528 C CA . GLU C 1 205 ? -5.035 -74.075 -29.580 1.00 10.49 201 GLU C CA 1
ATOM 6529 C C . GLU C 1 205 ? -5.700 -74.471 -30.884 1.00 9.53 201 GLU C C 1
ATOM 6530 O O . GLU C 1 205 ? -5.814 -73.674 -31.785 1.00 8.81 201 GLU C O 1
ATOM 6536 N N . VAL C 1 206 ? -6.127 -75.725 -30.986 1.00 9.70 202 VAL C N 1
ATOM 6537 C CA . VAL C 1 206 ? -6.888 -76.179 -32.151 1.00 10.82 202 VAL C CA 1
ATOM 6538 C C . VAL C 1 206 ? -8.297 -76.569 -31.671 1.00 11.68 202 VAL C C 1
ATOM 6539 O O . VAL C 1 206 ? -8.725 -76.036 -30.643 1.00 12.88 202 VAL C O 1
ATOM 6543 N N . SER C 1 207 ? -9.017 -77.464 -32.375 1.00 12.31 203 SER C N 1
ATOM 6544 C CA . SER C 1 207 ? -10.346 -77.929 -31.921 1.00 11.41 203 SER C CA 1
ATOM 6545 C C . SER C 1 207 ? -10.335 -78.971 -30.805 1.00 12.95 203 SER C C 1
ATOM 6546 O O . SER C 1 207 ? -9.353 -79.691 -30.618 1.00 11.01 203 SER C O 1
ATOM 6549 N N . GLY C 1 208 ? -11.421 -79.030 -30.029 1.00 12.61 204 GLY C N 1
ATOM 6550 C CA . GLY C 1 208 ? -11.575 -80.072 -29.002 1.00 13.93 204 GLY C CA 1
ATOM 6551 C C . GLY C 1 208 ? -10.723 -79.802 -27.769 1.00 14.86 204 GLY C C 1
ATOM 6552 O O . GLY C 1 208 ? -10.314 -80.730 -27.041 1.00 13.79 204 GLY C O 1
ATOM 6553 N N . GLY C 1 209 ? -10.451 -78.519 -27.517 1.00 15.30 205 GLY C N 1
ATOM 6554 C CA . GLY C 1 209 ? -9.806 -78.142 -26.265 1.00 16.86 205 GLY C CA 1
ATOM 6555 C C . GLY C 1 209 ? -8.380 -78.652 -26.190 1.00 17.18 205 GLY C C 1
ATOM 6556 O O . GLY C 1 209 ? -7.862 -78.855 -25.097 1.00 17.46 205 GLY C O 1
ATOM 6557 N N . ALA C 1 210 ? -7.761 -78.873 -27.352 1.00 16.57 206 ALA C N 1
ATOM 6558 C CA . ALA C 1 210 ? -6.410 -79.420 -27.447 1.00 16.46 206 ALA C CA 1
ATOM 6559 C C . ALA C 1 210 ? -5.468 -78.329 -27.971 1.00 15.67 206 ALA C C 1
ATOM 6560 O O . ALA C 1 210 ? -5.845 -77.511 -28.817 1.00 16.72 206 ALA C O 1
ATOM 6562 N N . SER C 1 211 ? -4.258 -78.281 -27.423 1.00 15.90 207 SER C N 1
ATOM 6563 C CA . SER C 1 211 ? -3.211 -77.433 -27.987 1.00 15.29 207 SER C CA 1
ATOM 6564 C C . SER C 1 211 ? -2.221 -78.364 -28.663 1.00 15.01 207 SER C C 1
ATOM 6565 O O . SER C 1 211 ? -2.100 -79.539 -28.290 1.00 15.38 207 SER C O 1
ATOM 6568 N N . VAL C 1 212 ? -1.550 -77.850 -29.678 1.00 12.84 208 VAL C N 1
ATOM 6569 C CA . VAL C 1 212 ? -0.527 -78.581 -30.364 1.00 13.05 208 VAL C CA 1
ATOM 6570 C C . VAL C 1 212 ? 0.699 -77.663 -30.391 1.00 11.91 208 VAL C C 1
ATOM 6571 O O . VAL C 1 212 ? 0.571 -76.437 -30.548 1.00 8.56 208 VAL C O 1
ATOM 6575 N N . PRO C 1 213 ? 1.901 -78.221 -30.252 1.00 10.94 209 PRO C N 1
ATOM 6576 C CA . PRO C 1 213 ? 3.071 -77.339 -30.318 1.00 10.38 209 PRO C CA 1
ATOM 6577 C C . PRO C 1 213 ? 3.360 -76.919 -31.783 1.00 9.43 209 PRO C C 1
ATOM 6578 O O . PRO C 1 213 ? 3.119 -77.676 -32.705 1.00 10.04 209 PRO C O 1
ATOM 6582 N N . GLN C 1 214 ? 3.787 -75.671 -31.965 1.00 8.46 210 GLN C N 1
ATOM 6583 C CA . GLN C 1 214 ? 4.116 -75.114 -33.274 1.00 7.12 210 GLN C CA 1
ATOM 6584 C C . GLN C 1 214 ? 5.470 -74.415 -33.143 1.00 6.31 210 GLN C C 1
ATOM 6585 O O . GLN C 1 214 ? 5.651 -73.578 -32.243 1.00 5.97 210 GLN C O 1
ATOM 6591 N N . LEU C 1 215 ? 6.438 -74.782 -33.993 1.00 5.48 211 LEU C N 1
ATOM 6592 C CA . LEU C 1 215 ? 7.740 -74.127 -33.935 1.00 5.50 211 LEU C CA 1
ATOM 6593 C C . LEU C 1 215 ? 7.644 -72.777 -34.641 1.00 5.26 211 LEU C C 1
ATOM 6594 O O . LEU C 1 215 ? 7.324 -72.699 -35.848 1.00 5.65 211 LEU C O 1
ATOM 6599 N N . ILE C 1 216 ? 7.979 -71.723 -33.916 1.00 5.28 212 ILE C N 1
ATOM 6600 C CA . ILE C 1 216 ? 8.067 -70.380 -34.465 1.00 5.13 212 ILE C CA 1
ATOM 6601 C C . ILE C 1 216 ? 9.541 -70.132 -34.768 1.00 5.20 212 ILE C C 1
ATOM 6602 O O . ILE C 1 216 ? 10.418 -70.403 -33.923 1.00 5.41 212 ILE C O 1
ATOM 6607 N N . VAL C 1 217 ? 9.803 -69.598 -35.957 1.00 5.09 213 VAL C N 1
ATOM 6608 C CA . VAL C 1 217 ? 11.123 -69.026 -36.324 1.00 5.18 213 VAL C CA 1
ATOM 6609 C C . VAL C 1 217 ? 10.822 -67.551 -36.639 1.00 5.07 213 VAL C C 1
ATOM 6610 O O . VAL C 1 217 ? 10.218 -67.229 -37.687 1.00 4.94 213 VAL C O 1
ATOM 6614 N N . PRO C 1 218 ? 11.138 -66.667 -35.681 1.00 5.16 214 PRO C N 1
ATOM 6615 C CA . PRO C 1 218 ? 10.688 -65.277 -35.756 1.00 5.12 214 PRO C CA 1
ATOM 6616 C C . PRO C 1 218 ? 11.290 -64.569 -36.971 1.00 5.10 214 PRO C C 1
ATOM 6617 O O . PRO C 1 218 ? 12.418 -64.854 -37.354 1.00 5.21 214 PRO C O 1
ATOM 6621 N N . TYR C 1 219 ? 10.514 -63.664 -37.554 1.00 5.03 215 TYR C N 1
ATOM 6622 C CA . TYR C 1 219 ? 10.938 -62.900 -38.756 1.00 5.06 215 TYR C CA 1
ATOM 6623 C C . TYR C 1 219 ? 11.130 -61.473 -38.304 1.00 5.19 215 TYR C C 1
ATOM 6624 O O . TYR C 1 219 ? 11.198 -61.219 -37.094 1.00 5.28 215 TYR C O 1
ATOM 6633 N N . THR C 1 220 ? 11.159 -60.531 -39.240 1.00 5.26 216 THR C N 1
ATOM 6634 C CA . THR C 1 220 ? 11.530 -59.194 -38.910 1.00 5.44 216 THR C CA 1
ATOM 6635 C C . THR C 1 220 ? 10.732 -58.191 -39.714 1.00 5.51 216 THR C C 1
ATOM 6636 O O . THR C 1 220 ? 10.464 -58.424 -40.902 1.00 5.47 216 THR C O 1
ATOM 6640 N N . LEU C 1 221 ? 10.344 -57.098 -39.055 1.00 5.67 217 LEU C N 1
ATOM 6641 C CA . LEU C 1 221 ? 9.758 -55.934 -39.740 1.00 5.86 217 LEU C CA 1
ATOM 6642 C C . LEU C 1 221 ? 10.685 -54.697 -39.756 1.00 6.12 217 LEU C C 1
ATOM 6643 O O . LEU C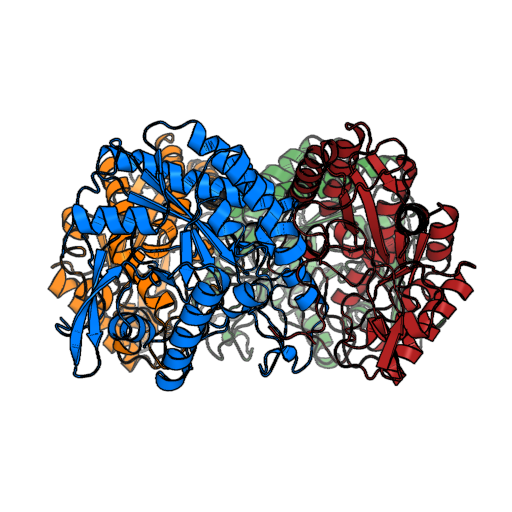 1 221 ? 10.399 -53.721 -40.455 1.00 6.32 217 LEU C O 1
ATOM 6648 N N . ASP C 1 222 ? 11.750 -54.724 -38.960 1.00 4.84 218 ASP C N 1
ATOM 6649 C CA . ASP C 1 222 ? 12.745 -53.636 -38.932 1.00 4.72 218 ASP C CA 1
ATOM 6650 C C . ASP C 1 222 ? 13.970 -53.912 -39.838 1.00 4.37 218 ASP C C 1
ATOM 6651 O O . ASP C 1 222 ? 14.370 -53.045 -40.564 1.00 4.31 218 ASP C O 1
ATOM 6656 N N . ALA C 1 223 ? 14.550 -55.107 -39.826 1.00 4.22 219 ALA C N 1
ATOM 6657 C CA . ALA C 1 223 ? 15.673 -55.459 -40.730 1.00 4.02 219 ALA C CA 1
ATOM 6658 C C . ALA C 1 223 ? 15.099 -55.951 -42.078 1.00 3.98 219 ALA C C 1
ATOM 6659 O O . ALA C 1 223 ? 15.231 -57.104 -42.432 1.00 3.97 219 ALA C O 1
ATOM 6661 N N . ASN C 1 224 ? 14.393 -55.055 -42.777 1.00 4.02 220 ASN C N 1
ATOM 6662 C CA . ASN C 1 224 ? 13.501 -55.435 -43.853 1.00 4.09 220 ASN C CA 1
ATOM 6663 C C . ASN C 1 224 ? 13.447 -54.280 -44.833 1.00 4.12 220 ASN C C 1
ATOM 6664 O O . ASN C 1 224 ? 13.248 -53.137 -44.415 1.00 4.23 220 ASN C O 1
ATOM 6669 N N . ASP C 1 225 ? 13.693 -54.538 -46.119 1.00 4.09 221 ASP C N 1
ATOM 6670 C CA . ASP C 1 225 ? 13.632 -53.490 -47.115 1.00 4.18 221 ASP C CA 1
ATOM 6671 C C . ASP C 1 225 ? 12.215 -52.926 -47.309 1.00 4.43 221 ASP C C 1
ATOM 6672 O O . ASP C 1 225 ? 12.064 -51.914 -47.989 1.00 4.58 221 ASP C O 1
ATOM 6677 N N . MET C 1 226 ? 11.188 -53.560 -46.733 1.00 4.54 222 MET C N 1
ATOM 6678 C CA . MET C 1 226 ? 9.808 -52.988 -46.739 1.00 4.89 222 MET C CA 1
ATOM 6679 C C . MET C 1 226 ? 9.851 -51.574 -46.182 1.00 5.05 222 MET C C 1
ATOM 6680 O O . MET C 1 226 ? 8.986 -50.777 -46.474 1.00 5.61 222 MET C O 1
ATOM 6685 N N . ARG C 1 227 ? 10.861 -51.262 -45.388 1.00 4.90 223 ARG C N 1
ATOM 6686 C CA A ARG C 1 227 ? 10.946 -49.953 -44.753 0.50 6.23 223 ARG C CA 1
ATOM 6687 C CA B ARG C 1 227 ? 10.928 -49.956 -44.760 0.50 6.35 223 ARG C CA 1
ATOM 6688 C C . ARG C 1 227 ? 11.395 -48.880 -45.738 1.00 6.78 223 ARG C C 1
ATOM 6689 O O . ARG C 1 227 ? 11.432 -47.727 -45.385 1.00 9.59 223 ARG C O 1
ATOM 6704 N N . PHE C 1 228 ? 11.758 -49.264 -46.977 1.00 5.64 224 PHE C N 1
ATOM 6705 C CA . PHE C 1 228 ? 11.894 -48.267 -48.051 1.00 5.25 224 PHE C CA 1
ATOM 6706 C C . PHE C 1 228 ? 10.511 -47.769 -48.530 1.00 5.67 224 PHE C C 1
ATOM 6707 O O . PHE C 1 228 ? 10.399 -46.737 -49.172 1.00 6.85 224 PHE C O 1
ATOM 6715 N N . ALA C 1 229 ? 9.441 -48.446 -48.172 1.00 5.75 225 ALA C N 1
ATOM 6716 C CA . ALA C 1 229 ? 8.145 -48.116 -48.697 1.00 6.31 225 ALA C CA 1
ATOM 6717 C C . ALA C 1 229 ? 7.178 -47.766 -47.588 1.00 6.75 225 ALA C C 1
ATOM 6718 O O . ALA C 1 229 ? 5.986 -47.849 -47.819 1.00 7.01 225 ALA C O 1
ATOM 6720 N N . THR C 1 230 ? 7.689 -47.412 -46.393 1.00 6.66 226 THR C N 1
ATOM 6721 C CA . THR C 1 230 ? 6.836 -47.089 -45.233 1.00 8.97 226 THR C CA 1
ATOM 6722 C C . THR C 1 230 ? 7.203 -45.654 -44.834 1.00 11.77 226 THR C C 1
ATOM 6723 O O . THR C 1 230 ? 8.313 -45.181 -45.189 1.00 10.27 226 THR C O 1
ATOM 6727 N N . PRO C 1 231 ? 6.325 -44.992 -44.060 1.00 14.60 227 PRO C N 1
ATOM 6728 C CA . PRO C 1 231 ? 6.621 -43.590 -43.754 1.00 17.29 227 PRO C CA 1
ATOM 6729 C C . PRO C 1 231 ? 7.948 -43.410 -42.977 1.00 17.34 227 PRO C C 1
ATOM 6730 O O . PRO C 1 231 ? 8.697 -42.500 -43.331 1.00 19.27 227 PRO C O 1
ATOM 6734 N N . GLN C 1 232 ? 8.224 -44.258 -41.978 1.00 17.73 228 GLN C N 1
ATOM 6735 C CA . GLN C 1 232 ? 9.531 -44.280 -41.235 1.00 18.45 228 GLN C CA 1
ATOM 6736 C C . GLN C 1 232 ? 10.410 -45.289 -41.937 1.00 18.48 228 GLN C C 1
ATOM 6737 O O . GLN C 1 232 ? 10.150 -46.517 -41.852 1.00 19.35 228 GLN C O 1
ATOM 6743 N N . GLY C 1 233 ? 11.435 -44.784 -42.660 1.00 18.28 229 GLY C N 1
ATOM 6744 C CA . GLY C 1 233 ? 11.982 -45.565 -43.775 1.00 16.35 229 GLY C CA 1
ATOM 6745 C C . GLY C 1 233 ? 13.250 -45.104 -44.472 1.00 13.07 229 GLY C C 1
ATOM 6746 O O . GLY C 1 233 ? 13.321 -43.985 -45.062 1.00 15.63 229 GLY C O 1
ATOM 6747 N N . PHE C 1 234 ? 14.235 -45.976 -44.392 1.00 8.31 230 PHE C N 1
ATOM 6748 C CA . PHE C 1 234 ? 15.552 -45.818 -45.011 1.00 6.95 230 PHE C CA 1
ATOM 6749 C C . PHE C 1 234 ? 15.480 -45.010 -46.334 1.00 7.64 230 PHE C C 1
ATOM 6750 O O . PHE C 1 234 ? 14.684 -45.365 -47.173 1.00 9.00 230 PHE C O 1
ATOM 6758 N N . ASN C 1 235 ? 16.305 -43.962 -46.462 1.00 8.02 231 ASN C N 1
ATOM 6759 C CA . ASN C 1 235 ? 16.298 -42.975 -47.552 1.00 7.87 231 ASN C CA 1
ATOM 6760 C C . ASN C 1 235 ? 17.278 -43.449 -48.644 1.00 7.22 231 ASN C C 1
ATOM 6761 O O . ASN C 1 235 ? 17.129 -43.087 -49.830 1.00 7.53 231 ASN C O 1
ATOM 6766 N N . THR C 1 236 ? 18.305 -44.174 -48.228 1.00 5.97 232 THR C N 1
ATOM 6767 C CA . THR C 1 236 ? 19.339 -44.642 -49.167 1.00 5.94 232 THR C CA 1
ATOM 6768 C C . THR C 1 236 ? 19.778 -46.068 -48.859 1.00 5.51 232 THR C C 1
ATOM 6769 O O . THR C 1 236 ? 19.478 -46.656 -47.792 1.00 5.23 232 THR C O 1
ATOM 6773 N N . ALA C 1 237 ? 20.572 -46.620 -49.763 1.00 5.55 233 ALA C N 1
ATOM 6774 C CA . ALA C 1 237 ? 21.134 -47.931 -49.567 1.00 5.29 233 ALA C CA 1
ATOM 6775 C C . ALA C 1 237 ? 21.963 -48.049 -48.293 1.00 5.24 233 ALA C C 1
ATOM 6776 O O . ALA C 1 237 ? 21.936 -49.090 -47.589 1.00 4.96 233 ALA C O 1
ATOM 6778 N N . ASP C 1 238 ? 22.715 -47.006 -47.994 1.00 5.58 234 ASP C N 1
ATOM 6779 C CA . ASP C 1 238 ? 23.524 -47.013 -46.827 1.00 5.63 234 ASP C CA 1
ATOM 6780 C C . ASP C 1 238 ? 22.698 -47.035 -45.528 1.00 5.39 234 ASP C C 1
ATOM 6781 O O . ASP C 1 238 ? 23.113 -47.661 -44.558 1.00 5.27 234 ASP C O 1
ATOM 6786 N N . HIS C 1 239 ? 21.554 -46.352 -45.473 1.00 5.40 235 HIS C N 1
ATOM 6787 C CA . HIS C 1 239 ? 20.688 -46.551 -44.307 1.00 5.23 235 HIS C CA 1
ATOM 6788 C C . HIS C 1 239 ? 20.340 -47.999 -44.012 1.00 4.83 235 HIS C C 1
ATOM 6789 O O . HIS C 1 239 ? 20.508 -48.448 -42.884 1.00 4.75 235 HIS C O 1
ATOM 6796 N N . PHE C 1 240 ? 19.911 -48.764 -45.006 1.00 4.64 236 PHE C N 1
ATOM 6797 C CA . PHE C 1 240 ? 19.571 -50.193 -44.835 1.00 4.35 236 PHE C CA 1
ATOM 6798 C C . PHE C 1 240 ? 20.789 -51.029 -44.520 1.00 4.32 236 PHE C C 1
ATOM 6799 O O . PHE C 1 240 ? 20.761 -51.858 -43.612 1.00 4.20 236 PHE C O 1
ATOM 6807 N N . PHE C 1 241 ? 21.894 -50.792 -45.236 1.00 4.52 237 PHE C N 1
ATOM 6808 C CA . PHE C 1 241 ? 23.127 -51.505 -44.934 1.00 4.63 237 PHE C CA 1
ATOM 6809 C C . PHE C 1 241 ? 23.551 -51.236 -43.484 1.00 4.69 237 PHE C C 1
ATOM 6810 O O . PHE C 1 241 ? 23.866 -52.170 -42.755 1.00 4.64 237 PHE C O 1
ATOM 6818 N N . HIS C 1 242 ? 23.565 -49.973 -43.072 1.00 4.87 238 HIS C N 1
ATOM 6819 C CA . HIS C 1 242 ? 24.064 -49.658 -41.740 1.00 5.02 238 HIS C CA 1
ATOM 6820 C C . HIS C 1 242 ? 23.166 -50.244 -40.669 1.00 4.80 238 HIS C C 1
ATOM 6821 O O . HIS C 1 242 ? 23.656 -50.693 -39.656 1.00 4.87 238 HIS C O 1
ATOM 6828 N N . TYR C 1 243 ? 21.867 -50.217 -40.907 1.00 4.61 239 TYR C N 1
ATOM 6829 C CA . TYR C 1 243 ? 20.921 -50.891 -39.978 1.00 4.47 239 TYR C CA 1
ATOM 6830 C C . TYR C 1 243 ? 21.168 -52.385 -39.893 1.00 4.31 239 TYR C C 1
ATOM 6831 O O . TYR C 1 243 ? 21.311 -52.927 -38.849 1.00 4.35 239 TYR C O 1
ATOM 6840 N N . LEU C 1 244 ? 21.283 -53.049 -41.031 1.00 4.19 240 LEU C N 1
ATOM 6841 C CA . LEU C 1 244 ? 21.662 -54.485 -41.035 1.00 4.16 240 LEU C CA 1
ATOM 6842 C C . LEU C 1 244 ? 23.020 -54.791 -40.383 1.00 4.37 240 LEU C C 1
ATOM 6843 O O . LEU C 1 244 ? 23.177 -55.748 -39.584 1.00 4.43 240 LEU C O 1
ATOM 6848 N N . ARG C 1 245 ? 23.994 -53.982 -40.732 1.00 4.56 241 ARG C N 1
ATOM 6849 C CA . ARG C 1 245 ? 25.379 -54.077 -40.163 1.00 4.88 241 ARG C CA 1
ATOM 6850 C C . ARG C 1 245 ? 25.354 -53.995 -38.634 1.00 4.96 241 ARG C C 1
ATOM 6851 O O . ARG C 1 245 ? 26.051 -54.767 -37.943 1.00 5.15 241 ARG C O 1
ATOM 6859 N N . ASP C 1 246 ? 24.613 -53.015 -38.121 1.00 4.90 242 ASP C N 1
ATOM 6860 C CA . ASP C 1 246 ? 24.570 -52.737 -36.694 1.00 5.06 242 ASP C CA 1
ATOM 6861 C C . ASP C 1 246 ? 23.866 -53.892 -35.984 1.00 4.93 242 ASP C C 1
ATOM 6862 O O . ASP C 1 246 ? 24.271 -54.322 -34.893 1.00 5.14 242 ASP C O 1
ATOM 6867 N N . ALA C 1 247 ? 22.769 -54.340 -36.575 1.00 4.67 243 ALA C N 1
ATOM 6868 C CA . ALA C 1 247 ? 21.977 -55.394 -36.020 1.00 4.62 243 ALA C CA 1
ATOM 6869 C C . ALA C 1 247 ? 22.867 -56.642 -35.927 1.00 4.74 243 ALA C C 1
ATOM 6870 O O . ALA C 1 247 ? 22.933 -57.352 -34.874 1.00 4.93 243 ALA C O 1
ATOM 6872 N N . PHE C 1 248 ? 23.650 -56.853 -36.979 1.00 4.74 244 PHE C N 1
ATOM 6873 C CA . PHE C 1 248 ? 24.491 -58.044 -37.052 1.00 4.96 244 PHE C CA 1
ATOM 6874 C C . PHE C 1 248 ? 25.648 -57.924 -36.024 1.00 5.31 244 PHE C C 1
ATOM 6875 O O . PHE C 1 248 ? 26.026 -58.901 -35.336 1.00 5.57 244 PHE C O 1
ATOM 6883 N N . ASP C 1 249 ? 26.221 -56.730 -35.936 1.00 5.39 245 ASP C N 1
ATOM 6884 C CA . ASP C 1 249 ? 27.326 -56.517 -35.018 1.00 5.79 245 ASP C CA 1
ATOM 6885 C C . ASP C 1 249 ? 26.901 -56.747 -33.570 1.00 5.89 245 ASP C C 1
ATOM 6886 O O . ASP C 1 249 ? 27.592 -57.389 -32.793 1.00 6.23 245 ASP C O 1
ATOM 6891 N N . VAL C 1 250 ? 25.742 -56.195 -33.209 1.00 5.66 246 VAL C N 1
ATOM 6892 C CA . VAL C 1 250 ? 25.199 -56.417 -31.885 1.00 5.81 246 VAL C CA 1
ATOM 6893 C C . VAL C 1 250 ? 24.975 -57.909 -31.587 1.00 5.88 246 VAL C C 1
ATOM 6894 O O . VAL C 1 250 ? 25.370 -58.412 -30.536 1.00 6.22 246 VAL C O 1
ATOM 6898 N N . LEU C 1 251 ? 24.310 -58.605 -32.476 1.00 5.63 247 LEU C N 1
ATOM 6899 C CA . LEU C 1 251 ? 24.102 -60.039 -32.285 1.00 5.78 247 LEU C CA 1
ATOM 6900 C C . LEU C 1 251 ? 25.411 -60.859 -32.256 1.00 6.14 247 LEU C C 1
ATOM 6901 O O . LEU C 1 251 ? 25.591 -61.804 -31.438 1.00 6.50 247 LEU C O 1
ATOM 6906 N N . TYR C 1 252 ? 26.313 -60.515 -33.146 1.00 6.15 248 TYR C N 1
ATOM 6907 C CA . TYR C 1 252 ? 27.594 -61.181 -33.236 1.00 6.59 248 TYR C CA 1
ATOM 6908 C C . TYR C 1 252 ? 28.373 -61.018 -31.924 1.00 7.00 248 TYR C C 1
ATOM 6909 O O . TYR C 1 252 ? 29.002 -61.958 -31.489 1.00 7.45 248 TYR C O 1
ATOM 6918 N N . GLU C 1 253 ? 28.330 -59.853 -31.309 1.00 6.93 249 GLU C N 1
ATOM 6919 C CA . GLU C 1 253 ? 28.963 -59.642 -29.988 1.00 7.36 249 GLU C CA 1
ATOM 6920 C C . GLU C 1 253 ? 28.321 -60.455 -28.855 1.00 7.53 249 GLU C C 1
ATOM 6921 O O . GLU C 1 253 ? 29.021 -60.876 -27.923 1.00 8.03 249 GLU C O 1
ATOM 6927 N N . GLU C 1 254 ? 27.030 -60.721 -28.977 1.00 7.20 250 GLU C N 1
ATOM 6928 C CA . GLU C 1 254 ? 26.272 -61.521 -27.981 1.00 7.41 250 GLU C CA 1
ATOM 6929 C C . GLU C 1 254 ? 26.541 -62.981 -28.187 1.00 7.68 250 GLU C C 1
ATOM 6930 O O . GLU C 1 254 ? 26.404 -63.771 -27.286 1.00 8.07 250 GLU C O 1
ATOM 6936 N N . GLY C 1 255 ? 26.874 -63.344 -29.404 1.00 9.15 251 GLY C N 1
ATOM 6937 C CA . GLY C 1 255 ? 27.113 -64.751 -29.756 1.00 10.80 251 GLY C CA 1
ATOM 6938 C C . GLY C 1 255 ? 28.222 -65.477 -29.032 1.00 12.59 251 GLY C C 1
ATOM 6939 O O . GLY C 1 255 ? 28.276 -66.718 -29.087 1.00 15.12 251 GLY C O 1
ATOM 6940 N N . ASP C 1 256 ? 29.085 -64.743 -28.326 1.00 13.78 252 ASP C N 1
ATOM 6941 C CA . ASP C 1 256 ? 30.053 -65.362 -27.380 1.00 15.43 252 ASP C CA 1
ATOM 6942 C C . ASP C 1 256 ? 29.417 -65.903 -26.082 1.00 15.22 252 ASP C C 1
ATOM 6943 O O . ASP C 1 256 ? 30.020 -66.719 -25.380 1.00 18.22 252 ASP C O 1
ATOM 6945 N N . GLU C 1 257 ? 28.224 -65.441 -25.749 1.00 14.34 253 GLU C N 1
ATOM 6946 C CA . GLU C 1 257 ? 27.529 -65.872 -24.525 1.00 13.23 253 GLU C CA 1
ATOM 6947 C C . GLU C 1 257 ? 26.276 -66.651 -24.893 1.00 11.92 253 GLU C C 1
ATOM 6948 O O . GLU C 1 257 ? 25.944 -67.650 -24.255 1.00 12.18 253 GLU C O 1
ATOM 6950 N N . ALA C 1 258 ? 25.607 -66.208 -25.948 1.00 8.96 254 ALA C N 1
ATOM 6951 C CA . ALA C 1 258 ? 24.292 -66.752 -26.304 1.00 8.79 254 ALA C CA 1
ATOM 6952 C C . ALA C 1 258 ? 23.991 -66.373 -27.718 1.00 8.22 254 ALA C C 1
ATOM 6953 O O . ALA C 1 258 ? 23.356 -65.342 -27.980 1.00 7.75 254 ALA C O 1
ATOM 6955 N N . PRO C 1 259 ? 24.433 -67.205 -28.646 1.0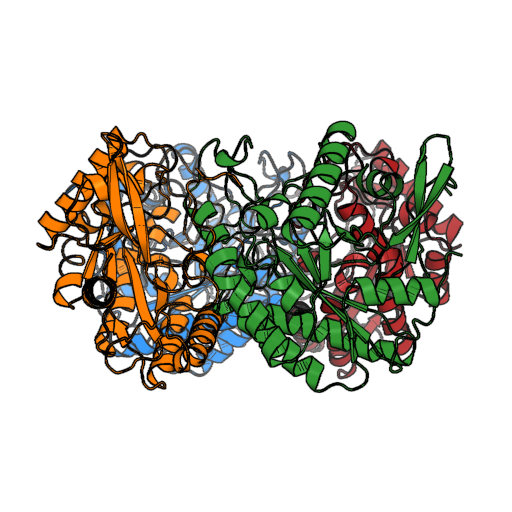0 8.32 255 PRO C N 1
ATOM 6956 C CA . PRO C 1 259 ? 24.210 -66.961 -30.059 1.00 7.87 255 PRO C CA 1
ATOM 6957 C C . PRO C 1 259 ? 22.729 -66.886 -30.411 1.00 7.54 255 PRO C C 1
ATOM 6958 O O . PRO C 1 259 ? 21.919 -67.691 -29.937 1.00 7.84 255 PRO C O 1
ATOM 6962 N N . LYS C 1 260 ? 22.365 -65.936 -31.270 1.00 7.01 256 LYS C N 1
ATOM 6963 C CA . LYS C 1 260 ? 21.002 -65.783 -31.713 1.00 6.74 256 LYS C CA 1
ATOM 6964 C C . LYS C 1 260 ? 20.949 -65.895 -33.246 1.00 6.87 256 LYS C C 1
ATOM 6965 O O . LYS C 1 260 ? 21.950 -66.257 -33.861 1.00 6.60 256 LYS C O 1
ATOM 6971 N N . MET C 1 261 ? 19.769 -65.609 -33.822 1.00 6.22 257 MET C N 1
ATOM 6972 C CA . MET C 1 261 ? 19.588 -65.473 -35.244 1.00 5.96 257 MET C CA 1
ATOM 6973 C C . MET C 1 261 ? 19.195 -64.056 -35.656 1.00 5.49 257 MET C C 1
ATOM 6974 O O . MET C 1 261 ? 18.706 -63.232 -34.872 1.00 5.41 257 MET C O 1
ATOM 6979 N N . MET C 1 262 ? 19.381 -63.821 -36.945 1.00 5.29 258 MET C N 1
ATOM 6980 C CA . MET C 1 262 ? 18.985 -62.613 -37.551 1.00 4.93 258 MET C CA 1
ATOM 6981 C C . MET C 1 262 ? 18.249 -62.916 -38.851 1.00 4.86 258 MET C C 1
ATOM 6982 O O . MET C 1 262 ? 18.750 -63.683 -39.688 1.00 5.01 258 MET C O 1
ATOM 6987 N N . SER C 1 263 ? 17.112 -62.289 -39.059 1.00 4.71 259 SER C N 1
ATOM 6988 C CA . SER C 1 263 ? 16.412 -62.361 -40.381 1.00 4.66 259 SER C CA 1
ATOM 6989 C C . SER C 1 263 ? 16.655 -61.107 -41.203 1.00 4.37 259 SER C C 1
ATOM 6990 O O . SER C 1 263 ? 16.768 -60.025 -40.646 1.00 4.23 259 SER C O 1
ATOM 6993 N N . ILE C 1 264 ? 16.783 -61.254 -42.525 1.00 4.36 260 ILE C N 1
ATOM 6994 C CA . ILE C 1 264 ? 16.825 -60.115 -43.407 1.00 4.17 260 ILE C CA 1
ATOM 6995 C C . ILE C 1 264 ? 15.713 -60.278 -44.454 1.00 4.24 260 ILE C C 1
ATOM 6996 O O . ILE C 1 264 ? 15.671 -61.298 -45.192 1.00 4.44 260 ILE C O 1
ATOM 7001 N N . GLY C 1 265 ? 14.773 -59.330 -44.431 1.00 4.16 261 GLY C N 1
ATOM 7002 C CA . GLY C 1 265 ? 13.651 -59.333 -45.336 1.00 4.28 261 GLY C CA 1
ATOM 7003 C C . GLY C 1 265 ? 13.966 -58.621 -46.645 1.00 4.23 261 GLY C C 1
ATOM 7004 O O . GLY C 1 265 ? 14.464 -57.504 -46.619 1.00 4.09 261 GLY C O 1
ATOM 7005 N N . MET C 1 266 ? 13.641 -59.225 -47.781 1.00 4.40 262 MET C N 1
ATOM 7006 C CA . MET C 1 266 ? 13.944 -58.651 -49.102 1.00 4.44 262 MET C CA 1
ATOM 7007 C C . MET C 1 266 ? 12.736 -58.750 -50.026 1.00 4.66 262 MET C C 1
ATOM 7008 O O . MET C 1 266 ? 12.021 -59.735 -49.992 1.00 4.87 262 MET C O 1
ATOM 7013 N N . HIS C 1 267 ? 12.518 -57.712 -50.826 1.00 4.69 263 HIS C N 1
ATOM 7014 C CA . HIS C 1 267 ? 11.433 -57.689 -51.806 1.00 4.97 263 HIS C CA 1
ATOM 7015 C C . HIS C 1 267 ? 12.011 -57.359 -53.162 1.00 5.09 263 HIS C C 1
ATOM 7016 O O . HIS C 1 267 ? 12.781 -56.428 -53.321 1.00 4.98 263 HIS C O 1
ATOM 7023 N N . CYS C 1 268 ? 11.621 -58.149 -54.138 1.00 5.40 264 CYS C N 1
ATOM 7024 C CA . CYS C 1 268 ? 12.061 -57.998 -55.527 1.00 5.65 264 CYS C CA 1
ATOM 7025 C C . CYS C 1 268 ? 11.942 -56.597 -56.070 1.00 5.67 264 CYS C C 1
ATOM 7026 O O . CYS C 1 268 ? 12.880 -56.098 -56.749 1.00 5.74 264 CYS C O 1
ATOM 7029 N N . ARG C 1 269 ? 10.776 -55.996 -55.815 1.00 5.72 265 ARG C N 1
ATOM 7030 C CA . ARG C 1 269 ? 10.424 -54.666 -56.319 1.00 5.86 265 ARG C CA 1
ATOM 7031 C C . ARG C 1 269 ? 11.058 -53.503 -55.535 1.00 5.61 265 ARG C C 1
ATOM 7032 O O . ARG C 1 269 ? 11.099 -52.390 -56.058 1.00 5.79 265 ARG C O 1
ATOM 7040 N N . LEU C 1 270 ? 11.600 -53.775 -54.343 1.00 5.28 266 LEU C N 1
ATOM 7041 C CA . LEU C 1 270 ? 12.233 -52.796 -53.534 1.00 5.10 266 LEU C CA 1
ATOM 7042 C C . LEU C 1 270 ? 13.753 -52.920 -53.641 1.00 4.97 266 LEU C C 1
ATOM 7043 O O . LEU C 1 270 ? 14.346 -52.254 -54.464 1.00 5.15 266 LEU C O 1
ATOM 7048 N N . LEU C 1 271 ? 14.331 -53.852 -52.902 1.00 4.76 267 LEU C N 1
ATOM 7049 C CA . LEU C 1 271 ? 15.765 -54.066 -52.891 1.00 4.72 267 LEU C CA 1
ATOM 7050 C C . LEU C 1 271 ? 16.326 -54.321 -54.271 1.00 5.02 267 LEU C C 1
ATOM 7051 O O . LEU C 1 271 ? 17.509 -54.033 -54.497 1.00 5.13 267 LEU C O 1
ATOM 7056 N N . GLY C 1 272 ? 15.520 -54.873 -55.183 1.00 5.22 268 GLY C N 1
ATOM 7057 C CA . GLY C 1 272 ? 16.006 -55.142 -56.542 1.00 5.59 268 GLY C CA 1
ATOM 7058 C C . GLY C 1 272 ? 16.301 -53.910 -57.374 1.00 5.83 268 GLY C C 1
ATOM 7059 O O . GLY C 1 272 ? 17.014 -53.985 -58.365 1.00 6.18 268 GLY C O 1
ATOM 7060 N N . ARG C 1 273 ? 15.734 -52.769 -56.989 1.00 5.72 269 ARG C N 1
ATOM 7061 C CA . ARG C 1 273 ? 16.119 -51.496 -57.602 1.00 5.99 269 ARG C CA 1
ATOM 7062 C C . ARG C 1 273 ? 17.588 -51.206 -57.392 1.00 6.04 269 ARG C C 1
ATOM 7063 O O . ARG C 1 273 ? 18.076 -51.297 -56.259 1.00 5.76 269 ARG C O 1
ATOM 7071 N N . PRO C 1 274 ? 18.296 -50.852 -58.479 1.00 6.48 270 PRO C N 1
ATOM 7072 C CA . PRO C 1 274 ? 19.749 -50.578 -58.451 1.00 6.70 270 PRO C CA 1
ATOM 7073 C C . PRO C 1 274 ? 20.185 -49.660 -57.334 1.00 6.52 270 PRO C C 1
ATOM 7074 O O . PRO C 1 274 ? 21.197 -49.930 -56.643 1.00 6.47 270 PRO C O 1
ATOM 7078 N N . GLY C 1 275 ? 19.421 -48.581 -57.155 1.00 6.51 271 GLY C N 1
ATOM 7079 C CA . GLY C 1 275 ? 19.676 -47.629 -56.100 1.00 6.43 271 GLY C CA 1
ATOM 7080 C C . GLY C 1 275 ? 19.647 -48.195 -54.694 1.00 5.97 271 GLY C C 1
ATOM 7081 O O . GLY C 1 275 ? 20.404 -47.765 -53.834 1.00 5.96 271 GLY C O 1
ATOM 7082 N N . ARG C 1 276 ? 18.843 -49.212 -54.477 1.00 5.65 272 ARG C N 1
ATOM 7083 C CA . ARG C 1 276 ? 18.763 -49.847 -53.156 1.00 5.26 272 ARG C CA 1
ATOM 7084 C C . ARG C 1 276 ? 19.700 -51.020 -53.017 1.00 5.19 272 ARG C C 1
ATOM 7085 O O . ARG C 1 276 ? 20.188 -51.335 -51.921 1.00 5.00 272 ARG C O 1
ATOM 7093 N N . PHE C 1 277 ? 19.920 -51.692 -54.136 1.00 5.40 273 PHE C N 1
ATOM 7094 C CA . PHE C 1 277 ? 20.593 -52.992 -54.163 1.00 5.44 273 PHE C CA 1
ATOM 7095 C C . PHE C 1 277 ? 21.978 -53.014 -53.522 1.00 5.74 273 PHE C C 1
ATOM 7096 O O . PHE C 1 277 ? 22.411 -54.026 -52.980 1.00 5.50 273 PHE C O 1
ATOM 7104 N N . ARG C 1 278 ? 22.683 -51.884 -53.591 1.00 6.06 274 ARG C N 1
ATOM 7105 C CA . ARG C 1 278 ? 23.998 -51.740 -52.967 1.00 7.15 274 ARG C CA 1
ATOM 7106 C C . ARG C 1 278 ? 23.996 -52.098 -51.476 1.00 6.26 274 ARG C C 1
ATOM 7107 O O . ARG C 1 278 ? 25.039 -52.547 -50.910 1.00 7.06 274 ARG C O 1
ATOM 7115 N N . ALA C 1 279 ? 22.836 -51.920 -50.816 1.00 5.22 275 ALA C N 1
ATOM 7116 C CA . ALA C 1 279 ? 22.701 -52.250 -49.411 1.00 4.93 275 ALA C CA 1
ATOM 7117 C C . ALA C 1 279 ? 22.924 -53.712 -49.208 1.00 4.89 275 ALA C C 1
ATOM 7118 O O . ALA C 1 279 ? 23.546 -54.082 -48.226 1.00 4.87 275 ALA C O 1
ATOM 7120 N N . LEU C 1 280 ? 22.463 -54.554 -50.154 1.00 5.70 276 LEU C N 1
ATOM 7121 C CA . LEU C 1 280 ? 22.649 -56.007 -50.001 1.00 5.58 276 LEU C CA 1
ATOM 7122 C C . LEU C 1 280 ? 24.104 -56.373 -50.166 1.00 5.68 276 LEU C C 1
ATOM 7123 O O . LEU C 1 280 ? 24.663 -57.135 -49.374 1.00 5.54 276 LEU C O 1
ATOM 7128 N N . GLN C 1 281 ? 24.691 -55.807 -51.222 1.00 6.05 277 GLN C N 1
ATOM 7129 C CA . GLN C 1 281 ? 26.093 -56.070 -51.560 1.00 6.35 277 GLN C CA 1
ATOM 7130 C C . GLN C 1 281 ? 26.978 -55.651 -50.409 1.00 6.18 277 GLN C C 1
ATOM 7131 O O . GLN C 1 281 ? 27.891 -56.352 -50.037 1.00 6.35 277 GLN C O 1
ATOM 7137 N N . ARG C 1 282 ? 26.727 -54.488 -49.850 1.00 5.99 278 ARG C N 1
ATOM 7138 C CA . ARG C 1 282 ? 27.599 -54.011 -48.772 1.00 6.02 278 ARG C CA 1
ATOM 7139 C C . ARG C 1 282 ? 27.431 -54.883 -47.505 1.00 5.80 278 ARG C C 1
ATOM 7140 O O . ARG C 1 282 ? 28.403 -55.180 -46.821 1.00 6.03 278 ARG C O 1
ATOM 7148 N N . PHE C 1 283 ? 26.210 -55.311 -47.213 1.00 5.45 279 PHE C N 1
ATOM 7149 C CA . PHE C 1 283 ? 25.966 -56.141 -46.049 1.00 5.27 279 PHE C CA 1
ATOM 7150 C C . PHE C 1 283 ? 26.647 -57.494 -46.174 1.00 5.43 279 PHE C C 1
ATOM 7151 O O . PHE C 1 283 ? 27.217 -58.002 -45.214 1.00 5.55 279 PHE C O 1
ATOM 7159 N N . LEU C 1 284 ? 26.549 -58.109 -47.351 1.00 5.55 280 LEU C N 1
ATOM 7160 C CA . LEU C 1 284 ? 27.141 -59.402 -47.597 1.00 5.86 280 LEU C CA 1
ATOM 7161 C C . LEU C 1 284 ? 28.662 -59.314 -47.457 1.00 6.38 280 LEU C C 1
ATOM 7162 O O . LEU C 1 284 ? 29.312 -60.194 -46.882 1.00 6.69 280 LEU C O 1
ATOM 7167 N N . ASP C 1 285 ? 29.223 -58.241 -47.992 1.00 6.57 281 ASP C N 1
ATOM 7168 C CA . ASP C 1 285 ? 30.645 -57.968 -47.814 1.00 7.15 281 ASP C CA 1
ATOM 7169 C C . ASP C 1 285 ? 31.040 -57.862 -46.331 1.00 7.21 281 ASP C C 1
ATOM 7170 O O . ASP C 1 285 ? 32.070 -58.410 -45.913 1.00 7.82 281 ASP C O 1
ATOM 7175 N N . HIS C 1 286 ? 30.194 -57.223 -45.518 1.00 6.73 282 HIS C N 1
ATOM 7176 C CA . HIS C 1 286 ? 30.448 -57.104 -44.073 1.00 6.90 282 HIS C CA 1
ATOM 7177 C C . HIS C 1 286 ? 30.463 -58.484 -43.417 1.00 7.00 282 HIS C C 1
ATOM 7178 O O . HIS C 1 286 ? 31.414 -58.823 -42.667 1.00 7.63 282 HIS C O 1
ATOM 7185 N N . ILE C 1 287 ? 29.469 -59.311 -43.729 1.00 6.52 283 ILE C N 1
ATOM 7186 C CA . ILE C 1 287 ? 29.306 -60.560 -42.992 1.00 6.58 283 ILE C CA 1
ATOM 7187 C C . ILE C 1 287 ? 30.354 -61.550 -43.438 1.00 7.28 283 ILE C C 1
ATOM 7188 O O . ILE C 1 287 ? 30.745 -62.395 -42.632 1.00 7.63 283 ILE C O 1
ATOM 7193 N N . GLU C 1 288 ? 30.832 -61.405 -44.681 1.00 7.49 284 GLU C N 1
ATOM 7194 C CA . GLU C 1 288 ? 31.955 -62.210 -45.247 1.00 9.03 284 GLU C CA 1
ATOM 7195 C C . GLU C 1 288 ? 33.269 -62.106 -44.502 1.00 9.64 284 GLU C C 1
ATOM 7196 O O . GLU C 1 288 ? 34.091 -63.026 -44.537 1.00 10.57 284 GLU C O 1
ATOM 7202 N N . ARG C 1 289 ? 33.481 -60.994 -43.817 1.00 9.19 285 ARG C N 1
ATOM 7203 C CA . ARG C 1 289 ? 34.702 -60.758 -43.077 1.00 10.75 285 ARG C CA 1
ATOM 7204 C C . ARG C 1 289 ? 34.666 -61.339 -41.678 1.00 10.34 285 ARG C C 1
ATOM 7205 O O . ARG C 1 289 ? 35.611 -61.195 -40.945 1.00 11.37 285 ARG C O 1
ATOM 7213 N N . HIS C 1 290 ? 33.540 -61.933 -41.296 1.00 9.61 286 HIS C N 1
ATOM 7214 C CA . HIS C 1 290 ? 33.347 -62.453 -39.966 1.00 9.79 286 HIS C CA 1
ATOM 7215 C C . HIS C 1 290 ? 33.364 -63.954 -39.958 1.00 10.08 286 HIS C C 1
ATOM 7216 O O . HIS C 1 290 ? 32.621 -64.577 -40.689 1.00 9.52 286 HIS C O 1
ATOM 7223 N N . ASP C 1 291 ? 34.198 -64.493 -39.071 1.00 11.07 287 ASP C N 1
ATOM 7224 C CA . ASP C 1 291 ? 34.231 -65.896 -38.714 1.00 11.94 287 ASP C CA 1
ATOM 7225 C C . ASP C 1 291 ? 32.915 -66.337 -38.097 1.00 10.64 287 ASP C C 1
ATOM 7226 O O . ASP C 1 291 ? 32.230 -65.539 -37.523 1.00 10.05 287 ASP C O 1
ATOM 7231 N N . ARG C 1 292 ? 32.621 -67.629 -38.127 1.00 10.73 288 ARG C N 1
ATOM 7232 C CA . ARG C 1 292 ? 31.560 -68.194 -37.279 1.00 10.21 288 ARG C CA 1
ATOM 7233 C C . ARG C 1 292 ? 30.171 -67.558 -37.522 1.00 8.96 288 ARG C C 1
ATOM 7234 O O . ARG C 1 292 ? 29.425 -67.242 -36.617 1.00 8.59 288 ARG C O 1
ATOM 7242 N N . VAL C 1 293 ? 29.850 -67.431 -38.794 1.00 8.48 289 VAL C N 1
ATOM 7243 C CA . VAL C 1 293 ? 28.557 -67.033 -39.244 1.00 7.52 289 VAL C CA 1
ATOM 7244 C C . VAL C 1 293 ? 27.971 -68.177 -40.047 1.00 7.49 289 VAL C C 1
ATOM 7245 O O . VAL C 1 293 ? 28.614 -68.725 -41.000 1.00 7.90 289 VAL C O 1
ATOM 7249 N N . TRP C 1 294 ? 26.762 -68.550 -39.660 1.00 6.86 290 TRP C N 1
ATOM 7250 C CA . TRP C 1 294 ? 26.012 -69.570 -40.391 1.00 6.76 290 TRP C CA 1
ATOM 7251 C C . TRP C 1 294 ? 24.963 -68.880 -41.239 1.00 6.13 290 TRP C C 1
ATOM 7252 O O . TRP C 1 294 ? 23.961 -68.352 -40.725 1.00 6.58 290 TRP C O 1
ATOM 7263 N N . VAL C 1 295 ? 25.176 -68.875 -42.551 1.00 6.32 291 VAL C N 1
ATOM 7264 C CA . VAL C 1 295 ? 24.165 -68.327 -43.447 1.00 5.92 291 VAL C CA 1
ATOM 7265 C C . VAL C 1 295 ? 23.308 -69.481 -43.864 1.00 6.07 291 VAL C C 1
ATOM 7266 O O . VAL C 1 295 ? 23.771 -70.389 -44.608 1.00 6.69 291 VAL C O 1
ATOM 7270 N N . ALA C 1 296 ? 22.076 -69.484 -43.347 1.00 5.65 292 ALA C N 1
ATOM 7271 C CA . ALA C 1 296 ? 21.200 -70.660 -43.338 1.00 5.81 292 ALA C CA 1
ATOM 7272 C C . ALA C 1 296 ? 19.907 -70.440 -44.141 1.00 5.74 292 ALA C C 1
ATOM 7273 O O . ALA C 1 296 ? 19.418 -69.308 -44.217 1.00 5.40 292 ALA C O 1
ATOM 7275 N N . ARG C 1 297 ? 19.364 -71.512 -44.724 1.00 6.20 293 ARG C N 1
ATOM 7276 C CA . ARG C 1 297 ? 17.947 -71.567 -45.115 1.00 6.27 293 ARG C CA 1
ATOM 7277 C C . ARG C 1 297 ? 17.114 -71.639 -43.837 1.00 5.86 293 ARG C C 1
ATOM 7278 O O . ARG C 1 297 ? 17.510 -72.267 -42.838 1.00 5.77 293 ARG C O 1
ATOM 7286 N N . ARG C 1 298 ? 15.934 -71.014 -43.883 1.00 5.76 294 ARG C N 1
ATOM 7287 C CA . ARG C 1 298 ? 15.054 -70.942 -42.739 1.00 5.51 294 ARG C CA 1
ATOM 7288 C C . ARG C 1 298 ? 14.669 -72.361 -42.297 1.00 5.78 294 ARG C C 1
ATOM 7289 O O . ARG C 1 298 ? 14.568 -72.602 -41.094 1.00 5.55 294 ARG C O 1
ATOM 7297 N N . VAL C 1 299 ? 14.475 -73.277 -43.252 1.00 6.35 295 VAL C N 1
ATOM 7298 C CA . VAL C 1 299 ? 14.126 -74.655 -42.913 1.00 6.72 295 VAL C CA 1
ATOM 7299 C C . VAL C 1 299 ? 15.294 -75.323 -42.169 1.00 6.61 295 VAL C C 1
ATOM 7300 O O . VAL C 1 299 ? 15.079 -76.214 -41.338 1.00 6.69 295 VAL C O 1
ATOM 7304 N N . GLU C 1 300 ? 16.517 -74.872 -42.446 1.00 6.51 296 GLU C N 1
ATOM 7305 C CA . GLU C 1 300 ? 17.702 -75.452 -41.784 1.00 6.61 296 GLU C CA 1
ATOM 7306 C C . GLU C 1 300 ? 17.758 -75.043 -40.303 1.00 6.12 296 GLU C C 1
ATOM 7307 O O . GLU C 1 300 ? 18.102 -75.843 -39.430 1.00 6.30 296 GLU C O 1
ATOM 7313 N N . ILE C 1 301 ? 17.406 -73.793 -40.020 1.00 5.63 297 ILE C N 1
ATOM 7314 C CA . ILE C 1 301 ? 17.285 -73.339 -38.625 1.00 5.32 297 ILE C CA 1
ATOM 7315 C C . ILE C 1 301 ? 16.164 -74.103 -37.842 1.00 5.40 297 ILE C C 1
ATOM 7316 O O . ILE C 1 301 ? 16.308 -74.486 -36.602 1.00 5.46 297 ILE C O 1
ATOM 7321 N N . ALA C 1 302 ? 15.068 -74.367 -38.549 1.00 5.54 298 ALA C N 1
ATOM 7322 C CA . ALA C 1 302 ? 13.919 -75.074 -37.942 1.00 5.71 298 ALA C CA 1
ATOM 7323 C C . ALA C 1 302 ? 14.274 -76.507 -37.635 1.00 6.06 298 ALA C C 1
ATOM 7324 O O . ALA C 1 302 ? 13.928 -77.045 -36.578 1.00 6.13 298 ALA C O 1
ATOM 7326 N N . ARG C 1 303 ? 14.950 -77.142 -38.586 1.00 6.40 299 ARG C N 1
ATOM 7327 C CA . ARG C 1 303 ? 15.408 -78.517 -38.409 1.00 6.90 299 ARG C CA 1
ATOM 7328 C C . ARG C 1 303 ? 16.435 -78.583 -37.263 1.00 6.84 299 ARG C C 1
ATOM 7329 O O . ARG C 1 303 ? 16.396 -79.494 -36.397 1.00 7.12 299 ARG C O 1
ATOM 7337 N N . HIS C 1 304 ? 17.294 -77.583 -37.211 1.00 6.57 300 HIS C N 1
ATOM 7338 C CA . HIS C 1 304 ? 18.251 -77.486 -36.137 1.00 6.65 300 HIS C CA 1
ATOM 7339 C C . HIS C 1 304 ? 17.562 -77.410 -34.759 1.00 6.50 300 HIS C C 1
ATOM 7340 O O . HIS C 1 304 ? 17.936 -78.105 -33.824 1.00 6.87 300 HIS C O 1
ATOM 7347 N N . TRP C 1 305 ? 16.576 -76.550 -34.636 1.00 6.08 301 TRP C N 1
ATOM 7348 C CA . TRP C 1 305 ? 15.899 -76.365 -33.370 1.00 6.06 301 TRP C CA 1
ATOM 7349 C C . TRP C 1 305 ? 15.165 -77.616 -32.982 1.00 6.36 301 TRP C C 1
ATOM 7350 O O . TRP C 1 305 ? 15.206 -77.994 -31.841 1.00 6.61 301 TRP C O 1
ATOM 7361 N N . ARG C 1 306 ? 14.492 -78.253 -33.948 1.00 6.44 302 ARG C N 1
ATOM 7362 C CA . ARG C 1 306 ? 13.730 -79.456 -33.648 1.00 6.80 302 ARG C CA 1
ATOM 7363 C C . ARG C 1 306 ? 14.639 -80.540 -33.152 1.00 7.24 302 ARG C C 1
ATOM 7364 O O . ARG C 1 306 ? 14.273 -81.257 -32.247 1.00 9.51 302 ARG C O 1
ATOM 7372 N N . GLU C 1 307 ? 15.832 -80.650 -33.718 1.00 7.98 303 GLU C N 1
ATOM 7373 C CA . GLU C 1 307 ? 16.774 -81.684 -33.301 1.00 8.64 303 GLU C CA 1
ATOM 7374 C C . GLU C 1 307 ? 17.418 -81.341 -31.958 1.00 8.64 303 GLU C C 1
ATOM 7375 O O . GLU C 1 307 ? 17.510 -82.206 -31.087 1.00 8.72 303 GLU C O 1
ATOM 7377 N N . HIS C 1 308 ? 17.875 -80.104 -31.793 1.00 7.79 304 HIS C N 1
ATOM 7378 C CA . HIS C 1 308 ? 18.612 -79.734 -30.579 1.00 9.11 304 HIS C CA 1
ATOM 7379 C C . HIS C 1 308 ? 17.784 -79.147 -29.427 1.00 8.98 304 HIS C C 1
ATOM 7380 O O . HIS C 1 308 ? 18.292 -79.107 -28.282 1.00 9.00 304 HIS C O 1
ATOM 7387 N N . HIS C 1 309 ? 16.565 -78.687 -29.715 1.00 7.44 305 HIS C N 1
ATOM 7388 C CA . HIS C 1 309 ? 15.747 -77.991 -28.715 1.00 7.40 305 HIS C CA 1
ATOM 7389 C C . HIS C 1 309 ? 14.340 -78.425 -28.899 1.00 7.84 305 HIS C C 1
ATOM 7390 O O . HIS C 1 309 ? 13.487 -77.593 -29.259 1.00 7.16 305 HIS C O 1
ATOM 7397 N N . PRO C 1 310 ? 14.093 -79.738 -28.681 1.00 9.14 306 PRO C N 1
ATOM 7398 C CA . PRO C 1 310 ? 12.753 -80.238 -28.854 1.00 10.95 306 PRO C CA 1
ATOM 7399 C C . PRO C 1 310 ? 11.766 -79.608 -27.918 1.00 12.23 306 PRO C C 1
ATOM 7400 O O . PRO C 1 310 ? 12.133 -78.997 -26.892 1.00 11.32 306 PRO C O 1
ATOM 7404 N N . TYR C 1 311 ? 10.505 -79.729 -28.312 1.00 14.11 307 TYR C N 1
ATOM 7405 C CA . TYR C 1 311 ? 9.408 -79.170 -27.543 1.00 16.37 307 TYR C CA 1
ATOM 7406 C C . TYR C 1 311 ? 9.523 -79.516 -26.065 1.00 19.32 307 TYR C C 1
ATOM 7407 O O . TYR C 1 311 ? 9.690 -80.671 -25.717 1.00 19.67 307 TYR C O 1
ATOM 7416 N N . ARG C 1 312 ? 9.420 -78.479 -25.222 1.00 16.90 308 ARG C N 1
ATOM 7417 C CA . ARG C 1 312 ? 9.619 -78.550 -23.779 1.00 18.16 308 ARG C CA 1
ATOM 7418 C C . ARG C 1 312 ? 8.315 -78.185 -23.103 1.00 19.19 308 ARG C C 1
ATOM 7419 O O . ARG C 1 312 ? 7.766 -77.123 -23.412 1.00 21.06 308 ARG C O 1
ATOM 7421 N N . PHE D 1 7 ? -1.510 -8.091 -19.618 1.00 28.65 3 PHE D N 1
ATOM 7422 C CA . PHE D 1 7 ? -2.274 -8.924 -20.590 1.00 28.27 3 PHE D CA 1
ATOM 7423 C C . PHE D 1 7 ? -2.593 -10.287 -20.011 1.00 28.37 3 PHE D C 1
ATOM 7424 O O . PHE D 1 7 ? -1.688 -11.019 -19.634 1.00 29.19 3 PHE D O 1
ATOM 7432 N N . ASP D 1 8 ? -3.878 -10.629 -19.982 1.00 28.32 4 ASP D N 1
ATOM 7433 C CA . ASP D 1 8 ? -4.353 -11.960 -19.581 1.00 27.97 4 ASP D CA 1
ATOM 7434 C C . ASP D 1 8 ? -3.735 -12.423 -18.261 1.00 28.45 4 ASP D C 1
ATOM 7435 O O . ASP D 1 8 ? -3.041 -13.456 -18.210 1.00 29.22 4 ASP D O 1
ATOM 7440 N N . PRO D 1 9 ? -3.967 -11.645 -17.184 1.00 28.14 5 PRO D N 1
ATOM 7441 C CA . PRO D 1 9 ? -3.346 -11.932 -15.898 1.00 27.50 5 PRO D CA 1
ATOM 7442 C C . PRO D 1 9 ? -3.646 -13.345 -15.388 1.00 26.16 5 PRO D C 1
ATOM 7443 O O . PRO D 1 9 ? -2.763 -13.983 -14.815 1.00 27.35 5 PRO D O 1
ATOM 7447 N N . ASN D 1 10 ? -4.858 -13.838 -15.646 1.00 24.12 6 ASN D N 1
ATOM 7448 C CA . ASN D 1 10 ? -5.279 -15.179 -15.206 1.00 21.63 6 ASN D CA 1
ATOM 7449 C C . ASN D 1 10 ? -4.800 -16.377 -16.055 1.00 19.47 6 ASN D C 1
ATOM 7450 O O . ASN D 1 10 ? -5.149 -17.503 -15.732 1.00 18.64 6 ASN D O 1
ATOM 7452 N N . TYR D 1 11 ? -3.998 -16.141 -17.098 1.00 25.16 7 TYR D N 1
ATOM 7453 C CA . TYR D 1 11 ? -3.620 -17.196 -18.057 1.00 22.22 7 TYR D CA 1
ATOM 7454 C C . TYR D 1 11 ? -2.902 -18.375 -17.394 1.00 20.32 7 TYR D C 1
ATOM 7455 O O . TYR D 1 11 ? -1.863 -18.181 -16.774 1.00 20.73 7 TYR D O 1
ATOM 7464 N N . PRO D 1 12 ? -3.434 -19.601 -17.522 1.00 19.24 8 PRO D N 1
ATOM 7465 C CA . PRO D 1 12 ? -2.894 -20.739 -16.727 1.00 17.93 8 PRO D CA 1
ATOM 7466 C C . PRO D 1 12 ? -1.715 -21.536 -17.336 1.00 16.56 8 PRO D C 1
ATOM 7467 O O . PRO D 1 12 ? -1.651 -22.769 -17.194 1.00 17.50 8 PRO D O 1
ATOM 7471 N N . ARG D 1 13 ? -0.845 -20.852 -18.074 1.00 13.52 9 ARG D N 1
ATOM 7472 C CA . ARG D 1 13 ? 0.337 -21.436 -18.639 1.00 11.04 9 ARG D CA 1
ATOM 7473 C C . ARG D 1 13 ? 1.458 -20.494 -18.289 1.00 9.76 9 ARG D C 1
ATOM 7474 O O . ARG D 1 13 ? 1.307 -19.282 -18.455 1.00 10.29 9 ARG D O 1
ATOM 7482 N N . ASP D 1 14 ? 2.594 -21.049 -17.875 1.00 8.38 10 ASP D N 1
ATOM 7483 C CA . ASP D 1 14 ? 3.799 -20.287 -17.639 1.00 8.01 10 ASP D CA 1
ATOM 7484 C C . ASP D 1 14 ? 4.702 -20.401 -18.870 1.00 7.81 10 ASP D C 1
ATOM 7485 O O . ASP D 1 14 ? 5.405 -21.369 -19.024 1.00 8.46 10 ASP D O 1
ATOM 7490 N N . LEU D 1 15 ? 4.693 -19.375 -19.713 1.00 7.99 11 LEU D N 1
ATOM 7491 C CA . LEU D 1 15 ? 5.525 -19.345 -20.941 1.00 7.89 11 LEU D CA 1
ATOM 7492 C C . LEU D 1 15 ? 6.928 -18.801 -20.664 1.00 8.04 11 LEU D C 1
ATOM 7493 O O . LEU D 1 15 ? 7.826 -18.890 -21.507 1.00 7.97 11 LEU D O 1
ATOM 7498 N N . ILE D 1 16 ? 7.128 -18.239 -19.474 1.00 8.33 12 ILE D N 1
ATOM 7499 C CA . ILE D 1 16 ? 8.357 -17.489 -19.153 1.00 8.68 12 ILE D CA 1
ATOM 7500 C C . ILE D 1 16 ? 9.394 -18.373 -18.430 1.00 8.25 12 ILE D C 1
ATOM 7501 O O . ILE D 1 16 ? 10.576 -18.373 -18.770 1.00 8.24 12 ILE D O 1
ATOM 7506 N N . GLY D 1 17 ? 8.948 -19.135 -17.449 1.00 7.97 13 GLY D N 1
ATOM 7507 C CA . GLY D 1 17 ? 9.833 -20.079 -16.774 1.00 7.60 13 GLY D CA 1
ATOM 7508 C C . GLY D 1 17 ? 10.866 -19.285 -16.029 1.00 8.09 13 GLY D C 1
ATOM 7509 O O . GLY D 1 17 ? 10.512 -18.325 -15.346 1.00 8.67 13 GLY D O 1
ATOM 7510 N N . TYR D 1 18 ? 12.128 -19.687 -16.178 1.00 7.93 14 TYR D N 1
ATOM 7511 C CA . TYR D 1 18 ? 13.268 -19.051 -15.532 1.00 8.41 14 TYR D CA 1
ATOM 7512 C C . TYR D 1 18 ? 13.702 -17.740 -16.198 1.00 9.01 14 TYR D C 1
ATOM 7513 O O . TYR D 1 18 ? 14.535 -17.016 -15.678 1.00 9.56 14 TYR D O 1
ATOM 7522 N N . GLY D 1 19 ? 13.159 -17.480 -17.384 1.00 8.95 15 GLY D N 1
ATOM 7523 C CA . GLY D 1 19 ? 13.622 -16.380 -18.200 1.00 9.53 15 GLY D CA 1
ATOM 7524 C C . GLY D 1 19 ? 15.041 -16.626 -18.661 1.00 9.64 15 GLY D C 1
ATOM 7525 O O . GLY D 1 19 ? 15.492 -17.741 -18.785 1.00 9.02 15 GLY D O 1
ATOM 7526 N N . ARG D 1 20 ? 15.725 -15.535 -18.930 1.00 11.59 16 ARG D N 1
ATOM 7527 C CA . ARG D 1 20 ? 17.065 -15.543 -19.531 1.00 13.95 16 ARG D CA 1
ATOM 7528 C C . ARG D 1 20 ? 18.157 -16.276 -18.781 1.00 14.72 16 ARG D C 1
ATOM 7529 O O . ARG D 1 20 ? 19.023 -16.942 -19.377 1.00 15.34 16 ARG D O 1
ATOM 7537 N N . HIS D 1 21 ? 18.129 -16.130 -17.465 1.00 15.06 17 HIS D N 1
ATOM 7538 C CA . HIS D 1 21 ? 19.178 -16.653 -16.623 1.00 16.29 17 HIS D CA 1
ATOM 7539 C C . HIS D 1 21 ? 18.578 -17.623 -15.613 1.00 15.03 17 HIS D C 1
ATOM 7540 O O . HIS D 1 21 ? 18.080 -17.184 -14.576 1.00 16.52 17 HIS D O 1
ATOM 7547 N N . PRO D 1 22 ? 18.639 -18.950 -15.899 1.00 14.07 18 PRO D N 1
ATOM 7548 C CA . PRO D 1 22 ? 18.082 -19.938 -15.010 1.00 12.90 18 PRO D CA 1
ATOM 7549 C C . PRO D 1 22 ? 18.869 -20.003 -13.730 1.00 12.43 18 PRO D C 1
ATOM 7550 O O . PRO D 1 22 ? 19.990 -19.493 -13.680 1.00 13.84 18 PRO D O 1
ATOM 7554 N N . VAL D 1 23 ? 18.298 -20.637 -12.713 1.00 11.91 19 VAL D N 1
ATOM 7555 C CA . VAL D 1 23 ? 19.020 -20.837 -11.451 1.00 11.51 19 VAL D CA 1
ATOM 7556 C C . VAL D 1 23 ? 20.145 -21.849 -11.667 1.00 10.45 19 VAL D C 1
ATOM 7557 O O . VAL D 1 23 ? 20.054 -22.709 -12.550 1.00 8.62 19 VAL D O 1
ATOM 7561 N N . GLN D 1 24 ? 21.176 -21.728 -10.835 1.00 10.35 20 GLN D N 1
ATOM 7562 C CA . GLN D 1 24 ? 22.319 -22.624 -10.859 1.00 10.09 20 GLN D CA 1
ATOM 7563 C C . GLN D 1 24 ? 21.911 -23.948 -10.268 1.00 9.36 20 GLN D C 1
ATOM 7564 O O . GLN D 1 24 ? 21.532 -24.012 -9.092 1.00 9.65 20 GLN D O 1
ATOM 7570 N N . ALA D 1 25 ? 22.029 -25.001 -11.058 1.00 8.80 21 ALA D N 1
ATOM 7571 C CA . ALA D 1 25 ? 21.580 -26.310 -10.628 1.00 8.43 21 ALA D CA 1
ATOM 7572 C C . ALA D 1 25 ? 22.416 -26.822 -9.447 1.00 8.95 21 ALA D C 1
ATOM 7573 O O . ALA D 1 25 ? 21.862 -27.451 -8.543 1.00 8.98 21 ALA D O 1
ATOM 7575 N N . ASN D 1 26 ? 23.723 -26.527 -9.453 1.00 9.44 22 ASN D N 1
ATOM 7576 C CA . ASN D 1 26 ? 24.654 -27.011 -8.429 1.00 10.07 22 ASN D CA 1
ATOM 7577 C C . ASN D 1 26 ? 24.592 -28.539 -8.264 1.00 9.73 22 ASN D C 1
ATOM 7578 O O . ASN D 1 26 ? 24.496 -29.070 -7.157 1.00 10.06 22 ASN D O 1
ATOM 7583 N N . TRP D 1 27 ? 24.642 -29.253 -9.385 1.00 9.18 23 TRP D N 1
ATOM 7584 C CA . TRP D 1 27 ? 24.593 -30.720 -9.379 1.00 8.93 23 TRP D CA 1
ATOM 7585 C C . TRP D 1 27 ? 25.733 -31.287 -8.512 1.00 9.89 23 TRP D C 1
ATOM 7586 O O . TRP D 1 27 ? 26.766 -30.648 -8.339 1.00 11.29 23 TRP D O 1
ATOM 7597 N N . PRO D 1 28 ? 25.535 -32.495 -7.959 1.00 10.89 24 PRO D N 1
ATOM 7598 C CA . PRO D 1 28 ? 26.620 -33.167 -7.228 1.00 11.47 24 PRO D CA 1
ATOM 7599 C C . PRO D 1 28 ? 27.851 -33.309 -8.131 1.00 11.24 24 PRO D C 1
ATOM 7600 O O . PRO D 1 28 ? 27.729 -33.485 -9.348 1.00 11.30 24 PRO D O 1
ATOM 7604 N N . GLY D 1 29 ? 29.029 -33.231 -7.541 1.00 11.23 25 GLY D N 1
ATOM 7605 C CA . GLY D 1 29 ? 30.252 -33.350 -8.306 1.00 11.52 25 GLY D CA 1
ATOM 7606 C C . GLY D 1 29 ? 30.519 -32.227 -9.317 1.00 11.38 25 GLY D C 1
ATOM 7607 O O . GLY D 1 29 ? 31.318 -32.420 -10.224 1.00 11.49 25 GLY D O 1
ATOM 7608 N N . ARG D 1 30 ? 29.913 -31.048 -9.113 1.00 11.27 26 ARG D N 1
ATOM 7609 C CA . ARG D 1 30 ? 30.045 -29.884 -10.027 1.00 11.21 26 ARG D CA 1
ATOM 7610 C C . ARG D 1 30 ? 29.716 -30.301 -11.441 1.00 10.57 26 ARG D C 1
ATOM 7611 O O . ARG D 1 30 ? 30.348 -29.838 -12.408 1.00 10.74 26 ARG D O 1
ATOM 7613 N N . ALA D 1 31 ? 28.740 -31.191 -11.563 1.00 9.93 27 ALA D N 1
ATOM 7614 C CA . ALA D 1 31 ? 28.389 -31.770 -12.861 1.00 9.39 27 ALA D CA 1
ATOM 7615 C C . ALA D 1 31 ? 27.962 -30.668 -13.810 1.00 9.14 27 ALA D C 1
ATOM 7616 O O . ALA D 1 31 ? 27.274 -29.748 -13.413 1.00 9.04 27 ALA D O 1
ATOM 7618 N N . ARG D 1 32 ? 28.444 -30.749 -15.046 1.00 9.17 28 ARG D N 1
ATOM 7619 C CA . ARG D 1 32 ? 28.034 -29.836 -16.062 1.00 9.00 28 ARG D CA 1
ATOM 7620 C C . ARG D 1 32 ? 26.682 -30.190 -16.646 1.00 8.27 28 ARG D C 1
ATOM 7621 O O . ARG D 1 32 ? 25.983 -29.311 -17.110 1.00 8.08 28 ARG D O 1
ATOM 7629 N N . VAL D 1 33 ? 26.316 -31.462 -16.642 1.00 7.92 29 VAL D N 1
ATOM 7630 C CA . VAL D 1 33 ? 25.018 -31.895 -17.091 1.00 7.29 29 VAL D CA 1
ATOM 7631 C C . VAL D 1 33 ? 24.556 -33.087 -16.248 1.00 7.07 29 VAL D C 1
ATOM 7632 O O . VAL D 1 33 ? 25.401 -33.855 -15.800 1.00 7.41 29 VAL D O 1
ATOM 7636 N N . ALA D 1 34 ? 23.259 -33.157 -15.923 1.00 6.62 30 ALA D N 1
ATOM 7637 C CA . ALA D 1 34 ? 22.661 -34.347 -15.314 1.00 6.43 30 ALA D CA 1
ATOM 7638 C C . ALA D 1 34 ? 21.957 -35.145 -16.413 1.00 6.03 30 ALA D C 1
ATOM 7639 O O . ALA D 1 34 ? 21.101 -34.632 -17.089 1.00 5.72 30 ALA D O 1
ATOM 7641 N N . VAL D 1 35 ? 22.309 -36.401 -16.551 1.00 6.13 31 VAL D N 1
ATOM 7642 C CA . VAL D 1 35 ? 21.814 -37.240 -17.630 1.00 5.91 31 VAL D CA 1
ATOM 7643 C C . VAL D 1 35 ? 20.929 -38.295 -16.997 1.00 5.75 31 VAL D C 1
ATOM 7644 O O . VAL D 1 35 ? 21.315 -38.867 -16.004 1.00 6.02 31 VAL D O 1
ATOM 7648 N N . GLN D 1 36 ? 19.707 -38.453 -17.510 1.00 5.37 32 GLN D N 1
ATOM 7649 C CA . GLN D 1 36 ? 18.677 -39.194 -16.849 1.00 5.24 32 GLN D CA 1
ATOM 7650 C C . GLN D 1 36 ? 18.051 -40.129 -17.902 1.00 5.11 32 GLN D C 1
ATOM 7651 O O . GLN D 1 36 ? 17.253 -39.694 -18.767 1.00 4.83 32 GLN D O 1
ATOM 7657 N N . PHE D 1 37 ? 18.434 -41.402 -17.854 1.00 5.38 33 PHE D N 1
ATOM 7658 C CA . PHE D 1 37 ? 17.908 -42.364 -18.803 1.00 5.37 33 PHE D CA 1
ATOM 7659 C C . PHE D 1 37 ? 16.584 -42.909 -18.256 1.00 5.24 33 PHE D C 1
ATOM 7660 O O . PHE D 1 37 ? 16.532 -43.314 -17.110 1.00 5.42 33 PHE D O 1
ATOM 7668 N N . VAL D 1 38 ? 15.555 -42.948 -19.112 1.00 5.02 34 VAL D N 1
ATOM 7669 C CA . VAL D 1 38 ? 14.268 -43.483 -18.803 1.00 4.97 34 VAL D CA 1
ATOM 7670 C C . VAL D 1 38 ? 14.037 -44.778 -19.635 1.00 5.21 34 VAL D C 1
ATOM 7671 O O . VAL D 1 38 ? 14.123 -44.762 -20.892 1.00 5.21 34 VAL D O 1
ATOM 7675 N N . LEU D 1 39 ? 13.759 -45.890 -18.938 1.00 5.52 35 LEU D N 1
ATOM 7676 C CA . LEU D 1 39 ? 13.330 -47.132 -19.597 1.00 5.82 35 LEU D CA 1
ATOM 7677 C C . LEU D 1 39 ? 11.852 -47.292 -19.457 1.00 5.75 35 LEU D C 1
ATOM 7678 O O . LEU D 1 39 ? 11.359 -47.672 -18.406 1.00 5.93 35 LEU D O 1
ATOM 7683 N N . ASN D 1 40 ? 11.124 -47.059 -20.546 1.00 4.82 36 ASN D N 1
ATOM 7684 C CA . ASN D 1 40 ? 9.679 -47.293 -20.457 1.00 4.82 36 ASN D CA 1
ATOM 7685 C C . ASN D 1 40 ? 9.422 -48.785 -20.463 1.00 4.75 36 ASN D C 1
ATOM 7686 O O . ASN D 1 40 ? 10.060 -49.540 -21.222 1.00 5.30 36 ASN D O 1
ATOM 7691 N N . TYR D 1 41 ? 8.506 -49.235 -19.619 1.00 4.82 37 TYR D N 1
ATOM 7692 C CA . TYR D 1 41 ? 8.084 -50.620 -19.676 1.00 4.82 37 TYR D CA 1
ATOM 7693 C C . TYR D 1 41 ? 6.567 -50.598 -19.757 1.00 4.94 37 TYR D C 1
ATOM 7694 O O . TYR D 1 41 ? 5.905 -50.420 -18.761 1.00 5.09 37 TYR D O 1
ATOM 7703 N N . GLU D 1 42 ? 6.049 -50.774 -20.969 1.00 4.90 38 GLU D N 1
ATOM 7704 C CA . GLU D 1 42 ? 4.608 -50.735 -21.262 1.00 5.07 38 GLU D CA 1
ATOM 7705 C C . GLU D 1 42 ? 4.062 -52.047 -21.780 1.00 5.11 38 GLU D C 1
ATOM 7706 O O . GLU D 1 42 ? 2.849 -52.224 -21.890 1.00 5.30 38 GLU D O 1
ATOM 7712 N N . GLU D 1 43 ? 4.959 -52.917 -22.239 1.00 5.11 39 GLU D N 1
ATOM 7713 C CA . GLU D 1 43 ? 4.574 -54.104 -22.950 1.00 5.00 39 GLU D CA 1
ATOM 7714 C C . GLU D 1 43 ? 3.775 -55.041 -22.046 1.00 5.20 39 GLU D C 1
ATOM 7715 O O . GLU D 1 43 ? 4.287 -55.484 -21.042 1.00 5.23 39 GLU D O 1
ATOM 7721 N N . GLY D 1 44 ? 2.559 -55.408 -22.478 1.00 5.43 40 GLY D N 1
ATOM 7722 C CA . GLY D 1 44 ? 1.564 -56.133 -21.679 1.00 5.69 40 GLY D CA 1
ATOM 7723 C C . GLY D 1 44 ? 0.464 -55.237 -21.149 1.00 5.93 40 GLY D C 1
ATOM 7724 O O . GLY D 1 44 ? -0.518 -55.703 -20.546 1.00 6.26 40 GLY D O 1
ATOM 7725 N N . GLY D 1 45 ? 0.656 -53.924 -21.269 1.00 5.82 41 GLY D N 1
ATOM 7726 C CA . GLY D 1 45 ? -0.337 -52.984 -20.786 1.00 6.09 41 GLY D CA 1
ATOM 7727 C C . GLY D 1 45 ? -1.006 -52.147 -21.860 1.00 6.19 41 GLY D C 1
ATOM 7728 O O . GLY D 1 45 ? -1.862 -51.368 -21.552 1.00 6.47 41 GLY D O 1
ATOM 7729 N N . GLU D 1 46 ? -0.613 -52.348 -23.112 1.00 6.01 42 GLU D N 1
ATOM 7730 C CA . GLU D 1 46 ? -1.030 -51.562 -24.269 1.00 6.10 42 GLU D CA 1
ATOM 7731 C C . GLU D 1 46 ? -2.460 -51.892 -24.683 1.00 6.50 42 GLU D C 1
ATOM 7732 O O . GLU D 1 46 ? -3.128 -52.743 -24.064 1.00 6.70 42 GLU D O 1
ATOM 7738 N N . ASN D 1 47 ? -2.958 -51.215 -25.702 1.00 6.67 43 ASN D N 1
ATOM 7739 C CA . ASN D 1 47 ? -4.301 -51.565 -26.183 1.00 7.10 43 ASN D CA 1
ATOM 7740 C C . ASN D 1 47 ? -4.360 -52.991 -26.707 1.00 7.06 43 ASN D C 1
ATOM 7741 O O . ASN D 1 47 ? -3.538 -53.390 -27.530 1.00 6.78 43 ASN D O 1
ATOM 7746 N N . CYS D 1 48 ? -5.340 -53.743 -26.235 1.00 7.39 44 CYS D N 1
ATOM 7747 C CA . CYS D 1 48 ? -5.534 -55.140 -26.653 1.00 7.45 44 CYS D CA 1
ATOM 7748 C C . CYS D 1 48 ? -6.894 -55.613 -26.197 1.00 7.99 44 CYS D C 1
ATOM 7749 O O . CYS D 1 48 ? -7.323 -55.324 -25.086 1.00 8.50 44 CYS D O 1
ATOM 7752 N N . VAL D 1 49 ? -7.623 -56.307 -27.048 1.00 9.02 45 VAL D N 1
ATOM 7753 C CA . VAL D 1 49 ? -8.976 -56.729 -26.660 1.00 10.01 45 VAL D CA 1
ATOM 7754 C C . VAL D 1 49 ? -8.931 -57.673 -25.433 1.00 10.93 45 VAL D C 1
ATOM 7755 O O . VAL D 1 49 ? -9.876 -57.743 -24.645 1.00 9.72 45 VAL D O 1
ATOM 7759 N N . LEU D 1 50 ? -7.823 -58.392 -25.293 1.00 11.61 46 LEU D N 1
ATOM 7760 C CA . LEU D 1 50 ? -7.541 -59.201 -24.105 1.00 11.62 46 LEU D CA 1
ATOM 7761 C C . LEU D 1 50 ? -7.564 -58.415 -22.786 1.00 12.91 46 LEU D C 1
ATOM 7762 O O . LEU D 1 50 ? -7.846 -58.993 -21.723 1.00 13.69 46 LEU D O 1
ATOM 7767 N N . HIS D 1 51 ? -7.247 -57.119 -22.841 1.00 13.37 47 HIS D N 1
ATOM 7768 C CA . HIS D 1 51 ? -7.306 -56.261 -21.667 1.00 13.70 47 HIS D CA 1
ATOM 7769 C C . HIS D 1 51 ? -8.642 -55.569 -21.487 1.00 14.76 47 HIS D C 1
ATOM 7770 O O . HIS D 1 51 ? -8.799 -54.758 -20.565 1.00 17.34 47 HIS D O 1
ATOM 7777 N N . GLY D 1 52 ? -9.603 -55.872 -22.342 1.00 13.39 48 GLY D N 1
ATOM 7778 C CA . GLY D 1 52 ? -10.912 -55.242 -22.302 1.00 13.99 48 GLY D CA 1
ATOM 7779 C C . GLY D 1 52 ? -10.994 -53.927 -23.065 1.00 13.02 48 GLY D C 1
ATOM 7780 O O . GLY D 1 52 ? -11.948 -53.158 -22.894 1.00 11.91 48 GLY D O 1
ATOM 7781 N N . ASP D 1 53 ? -9.979 -53.651 -23.894 1.00 11.35 49 ASP D N 1
ATOM 7782 C CA . ASP D 1 53 ? -10.012 -52.458 -24.722 1.00 10.77 49 ASP D CA 1
ATOM 7783 C C . ASP D 1 53 ? -10.815 -52.793 -25.971 1.00 10.92 49 ASP D C 1
ATOM 7784 O O . ASP D 1 53 ? -10.952 -53.972 -26.327 1.00 11.44 49 ASP D O 1
ATOM 7789 N N . PRO D 1 54 ? -11.354 -51.770 -26.643 1.00 11.29 50 PRO D N 1
ATOM 7790 C CA . PRO D 1 54 ? -12.172 -51.998 -27.820 1.00 11.96 50 PRO D CA 1
ATOM 7791 C C . PRO D 1 54 ? -11.386 -52.488 -29.021 1.00 10.20 50 PRO D C 1
ATOM 7792 O O . PRO D 1 54 ? -11.962 -53.157 -29.866 1.00 10.69 50 PRO D O 1
ATOM 7796 N N . ALA D 1 55 ? -10.091 -52.193 -29.072 1.00 9.53 51 ALA D N 1
ATOM 7797 C CA . ALA D 1 55 ? -9.290 -52.450 -30.274 1.00 9.20 51 ALA D CA 1
ATOM 7798 C C . ALA D 1 55 ? -7.796 -52.639 -30.025 1.00 8.51 51 ALA D C 1
ATOM 7799 O O . ALA D 1 55 ? -7.304 -52.371 -28.916 1.00 8.26 51 ALA D O 1
ATOM 7801 N N . SER D 1 56 ? -7.099 -53.101 -31.066 1.00 8.26 52 SER D N 1
ATOM 7802 C CA . SER D 1 56 ? -5.652 -53.362 -31.019 1.00 7.68 52 SER D CA 1
ATOM 7803 C C . SER D 1 56 ? -4.841 -52.079 -31.012 1.00 7.47 52 SER D C 1
ATOM 7804 O O . SER D 1 56 ? -5.302 -50.990 -31.446 1.00 8.96 52 SER D O 1
ATOM 7807 N N . GLU D 1 57 ? -3.603 -52.213 -30.555 1.00 7.01 53 GLU D N 1
ATOM 7808 C CA . GLU D 1 57 ? -2.725 -51.079 -30.429 1.00 6.82 53 GLU D CA 1
ATOM 7809 C C . GLU D 1 57 ? -2.274 -50.493 -31.767 1.00 6.87 53 GLU D C 1
ATOM 7810 O O . GLU D 1 57 ? -2.040 -51.208 -32.738 1.00 7.91 53 GLU D O 1
ATOM 7816 N N . GLN D 1 58 ? -2.164 -49.182 -31.829 1.00 7.00 54 GLN D N 1
ATOM 7817 C CA . GLN D 1 58 ? -1.654 -48.552 -33.056 1.00 9.10 54 GLN D CA 1
ATOM 7818 C C . GLN D 1 58 ? -0.324 -47.863 -32.943 1.00 9.71 54 GLN D C 1
ATOM 7819 O O . GLN D 1 58 ? 0.339 -47.640 -33.970 1.00 11.08 54 GLN D O 1
ATOM 7825 N N . PHE D 1 59 ? 0.090 -47.535 -31.723 1.00 7.96 55 PHE D N 1
ATOM 7826 C CA . PHE D 1 59 ? 1.141 -46.522 -31.511 1.00 7.33 55 PHE D CA 1
ATOM 7827 C C . PHE D 1 59 ? 2.458 -47.210 -31.157 1.00 6.74 55 PHE D C 1
ATOM 7828 O O . PHE D 1 59 ? 2.450 -48.254 -30.520 1.00 5.99 55 PHE D O 1
ATOM 7836 N N . LEU D 1 60 ? 3.574 -46.646 -31.636 1.00 6.36 56 LEU D N 1
ATOM 7837 C CA . LEU D 1 60 ? 4.930 -47.053 -31.242 1.00 5.76 56 LEU D CA 1
ATOM 7838 C C . LEU D 1 60 ? 5.212 -48.535 -31.529 1.00 6.13 56 LEU D C 1
ATOM 7839 O O . LEU D 1 60 ? 5.533 -49.354 -30.648 1.00 5.33 56 LEU D O 1
ATOM 7844 N N . SER D 1 61 ? 5.120 -48.845 -32.799 1.00 5.99 57 SER D N 1
ATOM 7845 C CA . SER D 1 61 ? 5.429 -50.176 -33.264 1.00 6.91 57 SER D CA 1
ATOM 7846 C C . SER D 1 61 ? 6.235 -50.088 -34.535 1.00 7.12 57 SER D C 1
ATOM 7847 O O . SER D 1 61 ? 6.577 -48.997 -35.022 1.00 7.33 57 SER D O 1
ATOM 7850 N N . GLU D 1 62 ? 6.552 -51.251 -35.073 1.00 6.05 58 GLU D N 1
ATOM 7851 C CA . GLU D 1 62 ? 7.284 -51.350 -36.297 1.00 7.79 58 GLU D CA 1
ATOM 7852 C C . GLU D 1 62 ? 6.348 -51.079 -37.494 1.00 9.20 58 GLU D C 1
ATOM 7853 O O . GLU D 1 62 ? 6.795 -50.951 -38.635 1.00 11.33 58 GLU D O 1
ATOM 7859 N N . ILE D 1 63 ? 5.038 -51.074 -37.243 1.00 9.66 59 ILE D N 1
ATOM 7860 C CA . ILE D 1 63 ? 4.044 -50.837 -38.278 1.00 11.65 59 ILE D CA 1
ATOM 7861 C C . ILE D 1 63 ? 3.545 -49.411 -38.121 1.00 13.09 59 ILE D C 1
ATOM 7862 O O . ILE D 1 63 ? 2.554 -49.173 -37.482 1.00 14.97 59 ILE D O 1
ATOM 7867 N N . VAL D 1 64 ? 4.281 -48.465 -38.670 1.00 14.80 60 VAL D N 1
ATOM 7868 C CA . VAL D 1 64 ? 3.952 -47.056 -38.539 1.00 15.49 60 VAL D CA 1
ATOM 7869 C C . VAL D 1 64 ? 2.692 -46.715 -39.339 1.00 16.05 60 VAL D C 1
ATOM 7870 O O . VAL D 1 64 ? 2.635 -46.899 -40.538 1.00 16.45 60 VAL D O 1
ATOM 7874 N N . GLY D 1 65 ? 1.653 -46.273 -38.639 1.00 16.35 61 GLY D N 1
ATOM 7875 C CA . GLY D 1 65 ? 0.388 -45.976 -39.275 1.00 16.50 61 GLY D CA 1
ATOM 7876 C C . GLY D 1 65 ? -0.578 -47.142 -39.251 1.00 16.53 61 GLY D C 1
ATOM 7877 O O . GLY D 1 65 ? -1.546 -47.160 -40.021 1.00 17.20 61 GLY D O 1
ATOM 7878 N N . ALA D 1 66 ? -0.332 -48.101 -38.354 1.00 14.82 62 ALA D N 1
ATOM 7879 C CA . ALA D 1 66 ? -1.205 -49.257 -38.181 1.00 15.27 62 ALA D CA 1
ATOM 7880 C C . ALA D 1 66 ? -2.671 -48.895 -37.927 1.00 14.84 62 ALA D C 1
ATOM 7881 O O . ALA D 1 66 ? -2.985 -47.917 -37.226 1.00 14.80 62 ALA D O 1
ATOM 7883 N N . ALA D 1 67 ? -3.564 -49.715 -38.474 1.00 14.31 63 ALA D N 1
ATOM 7884 C CA . ALA D 1 67 ? -4.986 -49.588 -38.181 1.00 13.55 63 ALA D CA 1
ATOM 7885 C C . ALA D 1 67 ? -5.223 -50.204 -36.806 1.00 12.45 63 ALA D C 1
ATOM 7886 O O . ALA D 1 67 ? -4.366 -50.968 -36.309 1.00 11.84 63 ALA D O 1
ATOM 7888 N N . ALA D 1 68 ? -6.339 -49.838 -36.182 1.00 11.35 64 ALA D N 1
ATOM 7889 C CA . ALA D 1 68 ? -6.844 -50.509 -34.976 1.00 10.43 64 ALA D CA 1
ATOM 7890 C C . ALA D 1 68 ? -7.931 -51.468 -35.417 1.00 10.68 64 ALA D C 1
ATOM 7891 O O . ALA D 1 68 ? -8.760 -51.099 -36.244 1.00 12.06 64 ALA D O 1
ATOM 7893 N N . TYR D 1 69 ? -7.916 -52.690 -34.899 1.00 9.94 65 TYR D N 1
ATOM 7894 C CA . TYR D 1 69 ? -8.955 -53.697 -35.192 1.00 10.55 65 TYR D CA 1
ATOM 7895 C C . TYR D 1 69 ? -9.698 -54.077 -33.923 1.00 10.03 65 TYR D C 1
ATOM 7896 O O . TYR D 1 69 ? -9.066 -54.143 -32.881 1.00 9.86 65 TYR D O 1
ATOM 7905 N N . PRO D 1 70 ? -11.031 -54.358 -33.999 1.00 12.05 66 PRO D N 1
ATOM 7906 C CA . PRO D 1 70 ? -11.821 -54.796 -32.855 1.00 11.98 66 PRO D CA 1
ATOM 7907 C C . PRO D 1 70 ? -11.589 -56.292 -32.652 1.00 11.53 66 PRO D C 1
ATOM 7908 O O . PRO D 1 70 ? -12.531 -57.082 -32.593 1.00 12.97 66 PRO D O 1
ATOM 7912 N N . ALA D 1 71 ? -10.317 -56.660 -32.528 1.00 10.04 67 ALA D N 1
ATOM 7913 C CA . ALA D 1 71 ? -9.888 -58.059 -32.545 1.00 9.40 67 ALA D CA 1
ATOM 7914 C C . ALA D 1 71 ? -8.441 -58.090 -32.142 1.00 8.74 67 ALA D C 1
ATOM 7915 O O . ALA D 1 71 ? -7.812 -57.055 -31.975 1.00 9.13 67 ALA D O 1
ATOM 7917 N N . ARG D 1 72 ? -7.855 -59.275 -32.077 1.00 8.94 68 ARG D N 1
ATOM 7918 C CA . ARG D 1 72 ? -6.438 -59.355 -31.846 1.00 8.49 68 ARG D CA 1
ATOM 7919 C C . ARG D 1 72 ? -5.698 -59.159 -33.161 1.00 7.75 68 ARG D C 1
ATOM 7920 O O . ARG D 1 72 ? -6.047 -59.722 -34.183 1.00 7.97 68 ARG D O 1
ATOM 7928 N N . HIS D 1 73 ? -4.649 -58.339 -33.095 1.00 7.52 69 HIS D N 1
ATOM 7929 C CA . HIS D 1 73 ? -3.744 -58.086 -34.227 1.00 7.18 69 HIS D CA 1
ATOM 7930 C C . HIS D 1 73 ? -2.449 -58.721 -33.841 1.00 6.78 69 HIS D C 1
ATOM 7931 O O . HIS D 1 73 ? -1.706 -58.177 -33.021 1.00 6.50 69 HIS D O 1
ATOM 7938 N N . MET D 1 74 ? -2.153 -59.865 -34.450 1.00 6.79 70 MET D N 1
ATOM 7939 C CA . MET D 1 74 ? -1.037 -60.685 -33.995 1.00 6.50 70 MET D CA 1
ATOM 7940 C C . MET D 1 74 ? 0.348 -60.043 -34.236 1.00 6.19 70 MET D C 1
ATOM 7941 O O . MET D 1 74 ? 1.214 -60.084 -33.363 1.00 5.95 70 MET D O 1
ATOM 7946 N N . SER D 1 75 ? 0.521 -59.367 -35.365 1.00 6.25 71 SER D N 1
ATOM 7947 C CA . SER D 1 75 ? 1.809 -58.724 -35.664 1.00 6.04 71 SER D CA 1
ATOM 7948 C C . SER D 1 75 ? 2.134 -57.734 -34.551 1.00 5.84 71 SER D C 1
ATOM 7949 O O . SER D 1 75 ? 3.287 -57.673 -34.049 1.00 5.61 71 SER D O 1
ATOM 7952 N N . MET D 1 76 ? 1.099 -57.014 -34.147 1.00 5.97 72 MET D N 1
ATOM 7953 C CA . MET D 1 76 ? 1.238 -55.953 -33.178 1.00 5.85 72 MET D CA 1
ATOM 7954 C C . MET D 1 76 ? 1.551 -56.551 -31.802 1.00 5.66 72 MET D C 1
ATOM 7955 O O . MET D 1 76 ? 2.371 -56.021 -31.045 1.00 5.45 72 MET D O 1
ATOM 7960 N N . GLU D 1 77 ? 0.912 -57.665 -31.476 1.00 5.77 73 GLU D N 1
ATOM 7961 C CA . GLU D 1 77 ? 1.176 -58.359 -30.229 1.00 5.67 73 GLU D CA 1
ATOM 7962 C C . GLU D 1 77 ? 2.591 -58.893 -30.150 1.00 5.45 73 GLU D C 1
ATOM 7963 O O . GLU D 1 77 ? 3.197 -58.838 -29.103 1.00 5.32 73 GLU D O 1
ATOM 7969 N N . SER D 1 78 ? 3.146 -59.399 -31.251 1.00 5.45 74 SER D N 1
ATOM 7970 C CA . SER D 1 78 ? 4.477 -60.041 -31.119 1.00 5.32 74 SER D CA 1
ATOM 7971 C C . SER D 1 78 ? 5.558 -59.015 -31.200 1.00 5.15 74 SER D C 1
ATOM 7972 O O . SER D 1 78 ? 6.589 -59.210 -30.585 1.00 5.05 74 SER D O 1
ATOM 7975 N N . ILE D 1 79 ? 5.335 -57.928 -31.973 1.00 5.18 75 ILE D N 1
ATOM 7976 C CA . ILE D 1 79 ? 6.123 -56.712 -31.834 1.00 5.07 75 ILE D CA 1
ATOM 7977 C C . ILE D 1 79 ? 6.222 -56.225 -30.359 1.00 4.94 75 ILE D C 1
ATOM 7978 O O . ILE D 1 79 ? 7.323 -55.975 -29.866 1.00 4.83 75 ILE D O 1
ATOM 7983 N N . TYR D 1 80 ? 5.104 -56.077 -29.657 1.00 4.99 76 TYR D N 1
ATOM 7984 C CA . TYR D 1 80 ? 5.152 -55.679 -28.223 1.00 4.92 76 TYR D CA 1
ATOM 7985 C C . TYR D 1 80 ? 5.857 -56.778 -27.391 1.00 4.87 76 TYR D C 1
ATOM 7986 O O . TYR D 1 80 ? 6.628 -56.498 -26.469 1.00 4.79 76 TYR D O 1
ATOM 7995 N N . GLU D 1 81 ? 5.604 -58.050 -27.708 1.00 4.96 77 GLU D N 1
ATOM 7996 C CA . GLU D 1 81 ? 6.226 -59.151 -26.957 1.00 5.00 77 GLU D CA 1
ATOM 7997 C C . GLU D 1 81 ? 7.749 -59.155 -27.088 1.00 4.91 77 GLU D C 1
ATOM 7998 O O . GLU D 1 81 ? 8.465 -59.543 -26.133 1.00 4.94 77 GLU D O 1
ATOM 8004 N N . TYR D 1 82 ? 8.268 -58.707 -28.225 1.00 4.86 78 TYR D N 1
ATOM 8005 C CA . TYR D 1 82 ? 9.717 -58.545 -28.324 1.00 4.84 78 TYR D CA 1
ATOM 8006 C C . TYR D 1 82 ? 10.337 -57.757 -27.179 1.00 4.77 78 TYR D C 1
ATOM 8007 O O . TYR D 1 82 ? 11.421 -58.109 -26.694 1.00 4.84 78 TYR D O 1
ATOM 8016 N N . GLY D 1 83 ? 9.674 -56.683 -26.794 1.00 4.69 79 GLY D N 1
ATOM 8017 C CA . GLY D 1 83 ? 10.177 -55.772 -25.784 1.00 4.65 79 GLY D CA 1
ATOM 8018 C C . GLY D 1 83 ? 10.312 -56.483 -24.424 1.00 4.71 79 GLY D C 1
ATOM 8019 O O . GLY D 1 83 ? 11.306 -56.329 -23.734 1.00 4.74 79 GLY D O 1
ATOM 8020 N N . SER D 1 84 ? 9.305 -57.255 -24.032 1.00 4.78 80 SER D N 1
ATOM 8021 C CA . SER D 1 84 ? 9.325 -57.958 -22.772 1.00 4.91 80 SER D CA 1
ATOM 8022 C C . SER D 1 84 ? 10.144 -59.254 -22.788 1.00 5.06 80 SER D C 1
ATOM 8023 O O . SER D 1 84 ? 10.712 -59.646 -21.778 1.00 5.21 80 SER D O 1
ATOM 8026 N N . ARG D 1 85 ? 10.225 -59.898 -23.948 1.00 5.06 81 ARG D N 1
ATOM 8027 C CA . ARG D 1 85 ? 10.960 -61.140 -24.087 1.00 5.25 81 ARG D CA 1
ATOM 8028 C C . ARG D 1 85 ? 12.468 -60.972 -24.241 1.00 5.30 81 ARG D C 1
ATOM 8029 O O . ARG D 1 85 ? 13.226 -61.808 -23.714 1.00 5.53 81 ARG D O 1
ATOM 8037 N N . ALA D 1 86 ? 12.873 -59.932 -24.971 1.00 5.15 82 ALA D N 1
ATOM 8038 C CA . ALA D 1 86 ? 14.230 -59.784 -25.522 1.00 5.26 82 ALA D CA 1
ATOM 8039 C C . ALA D 1 86 ? 14.822 -58.406 -25.360 1.00 5.17 82 ALA D C 1
ATOM 8040 O O . ALA D 1 86 ? 15.900 -58.256 -24.800 1.00 5.32 82 ALA D O 1
ATOM 8042 N N . GLY D 1 87 ? 14.107 -57.404 -25.862 1.00 4.99 83 GLY D N 1
ATOM 8043 C CA . GLY D 1 87 ? 14.597 -56.016 -25.885 1.00 4.95 83 GLY D CA 1
ATOM 8044 C C . GLY D 1 87 ? 14.992 -55.509 -24.517 1.00 4.97 83 GLY D C 1
ATOM 8045 O O . GLY D 1 87 ? 16.079 -54.899 -24.368 1.00 5.09 83 GLY D O 1
ATOM 8046 N N . VAL D 1 88 ? 14.100 -55.735 -23.526 1.00 4.90 84 VAL D N 1
ATOM 8047 C CA . VAL D 1 88 ? 14.350 -55.267 -22.134 1.00 4.95 84 VAL D CA 1
ATOM 8048 C C . VAL D 1 88 ? 15.672 -55.781 -21.590 1.00 5.18 84 VAL D C 1
ATOM 8049 O O . VAL D 1 88 ? 16.433 -55.015 -20.985 1.00 5.27 84 VAL D O 1
ATOM 8053 N N . TRP D 1 89 ? 15.937 -57.073 -21.787 1.00 5.33 85 TRP D N 1
ATOM 8054 C CA . TRP D 1 89 ? 17.170 -57.675 -21.238 1.00 5.64 85 TRP D CA 1
ATOM 8055 C C . TRP D 1 89 ? 18.431 -57.123 -21.885 1.00 5.77 85 TRP D C 1
ATOM 8056 O O . TRP D 1 89 ? 19.484 -56.959 -21.254 1.00 6.03 85 TRP D O 1
ATOM 8067 N N . ARG D 1 90 ? 18.335 -56.805 -23.162 1.00 5.66 86 ARG D N 1
ATOM 8068 C CA . ARG D 1 90 ? 19.465 -56.252 -23.866 1.00 5.84 86 ARG D CA 1
ATOM 8069 C C . ARG D 1 90 ? 19.841 -54.863 -23.306 1.00 5.83 86 ARG D C 1
ATOM 8070 O O . ARG D 1 90 ? 21.034 -54.554 -23.104 1.00 6.12 86 ARG D O 1
ATOM 8078 N N . ILE D 1 91 ? 18.835 -54.059 -23.003 1.00 5.56 87 ILE D N 1
ATOM 8079 C CA . ILE D 1 91 ? 19.062 -52.739 -22.419 1.00 5.57 87 ILE D CA 1
ATOM 8080 C C . ILE D 1 91 ? 19.637 -52.870 -20.990 1.00 5.75 87 ILE D C 1
ATOM 8081 O O . ILE D 1 91 ? 20.617 -52.219 -20.599 1.00 5.97 87 ILE D O 1
ATOM 8086 N N . LEU D 1 92 ? 19.014 -53.739 -20.202 1.00 5.70 88 LEU D N 1
ATOM 8087 C CA . LEU D 1 92 ? 19.451 -53.950 -18.813 1.00 5.92 88 LEU D CA 1
ATOM 8088 C C . LEU D 1 92 ? 20.875 -54.474 -18.733 1.00 6.31 88 LEU D C 1
ATOM 8089 O O . LEU D 1 92 ? 21.641 -54.077 -17.827 1.00 6.56 88 LEU D O 1
ATOM 8094 N N . ARG D 1 93 ? 21.227 -55.376 -19.649 1.00 6.41 89 ARG D N 1
ATOM 8095 C CA . ARG D 1 93 ? 22.627 -55.869 -19.679 1.00 6.86 89 ARG D CA 1
ATOM 8096 C C . ARG D 1 93 ? 23.655 -54.759 -19.864 1.00 7.05 89 ARG D C 1
ATOM 8097 O O . ARG D 1 93 ? 24.742 -54.756 -19.215 1.00 7.47 89 ARG D O 1
ATOM 8105 N N . GLU D 1 94 ? 23.316 -53.808 -20.742 1.00 6.82 90 GLU D N 1
ATOM 8106 C CA . GLU D 1 94 ? 24.225 -52.744 -21.091 1.00 7.03 90 GLU D CA 1
ATOM 8107 C C . GLU D 1 94 ? 24.428 -51.791 -19.939 1.00 7.10 90 GLU D C 1
ATOM 8108 O O . GLU D 1 94 ? 25.539 -51.307 -19.716 1.00 7.48 90 GLU D O 1
ATOM 8114 N N . PHE D 1 95 ? 23.358 -51.507 -19.206 1.00 6.78 91 PHE D N 1
ATOM 8115 C CA . PHE D 1 95 ? 23.462 -50.641 -18.045 1.00 6.85 91 PHE D CA 1
ATOM 8116 C C . PHE D 1 95 ? 24.221 -51.343 -16.922 1.00 7.22 91 PHE D C 1
ATOM 8117 O O . PHE D 1 95 ? 25.010 -50.736 -16.261 1.00 7.52 91 PHE D O 1
ATOM 8125 N N . ASP D 1 96 ? 23.927 -52.619 -16.701 1.00 7.23 92 ASP D N 1
ATOM 8126 C CA . ASP D 1 96 ? 24.623 -53.374 -15.706 1.00 7.65 92 ASP D CA 1
ATOM 8127 C C . ASP D 1 96 ? 26.129 -53.464 -15.969 1.00 8.16 92 ASP D C 1
ATOM 8128 O O . ASP D 1 96 ? 26.939 -53.289 -15.046 1.00 8.58 92 ASP D O 1
ATOM 8133 N N . LYS D 1 97 ? 26.507 -53.792 -17.201 1.00 8.22 93 LYS D N 1
ATOM 8134 C CA . LYS D 1 97 ? 27.932 -53.916 -17.580 1.00 8.76 93 LYS D CA 1
ATOM 8135 C C . LYS D 1 97 ? 28.690 -52.604 -17.319 1.00 8.99 93 LYS D C 1
ATOM 8136 O O . LYS D 1 97 ? 29.874 -52.633 -16.963 1.00 9.56 93 LYS D O 1
ATOM 8142 N N . ARG D 1 98 ? 28.010 -51.470 -17.477 1.00 8.60 94 ARG D N 1
ATOM 8143 C CA . ARG D 1 98 ? 28.602 -50.134 -17.219 1.00 8.80 94 ARG D CA 1
ATOM 8144 C C . ARG D 1 98 ? 28.406 -49.567 -15.803 1.00 8.81 94 ARG D C 1
ATOM 8145 O O . ARG D 1 98 ? 28.905 -48.482 -15.484 1.00 9.02 94 ARG D O 1
ATOM 8153 N N . GLY D 1 99 ? 27.655 -50.274 -14.968 1.00 8.67 95 GLY D N 1
ATOM 8154 C CA . GLY D 1 99 ? 27.383 -49.819 -13.588 1.00 8.66 95 GLY D CA 1
ATOM 8155 C C . GLY D 1 99 ? 26.611 -48.504 -13.530 1.00 8.31 95 GLY D C 1
ATOM 8156 O O . GLY D 1 99 ? 26.934 -47.612 -12.721 1.00 8.51 95 GLY D O 1
ATOM 8157 N N . LEU D 1 100 ? 25.606 -48.377 -14.407 1.00 7.83 96 LEU D N 1
ATOM 8158 C CA . LEU D 1 100 ? 24.868 -47.133 -14.564 1.00 7.55 96 LEU D CA 1
ATOM 8159 C C . LEU D 1 100 ? 23.410 -47.356 -14.166 1.00 7.13 96 LEU D C 1
ATOM 8160 O O . LEU D 1 100 ? 22.867 -48.406 -14.441 1.00 7.68 96 LEU D O 1
ATOM 8165 N N . PRO D 1 101 ? 22.781 -46.387 -13.502 1.00 7.04 97 PRO D N 1
ATOM 8166 C CA . PRO D 1 101 ? 21.368 -46.490 -13.115 1.00 6.72 97 PRO D CA 1
ATOM 8167 C C . PRO D 1 101 ? 20.413 -45.886 -14.157 1.00 6.38 97 PRO D C 1
ATOM 8168 O O . PRO D 1 101 ? 20.829 -45.135 -15.031 1.00 6.41 97 PRO D O 1
ATOM 8172 N N . LEU D 1 102 ? 19.161 -46.279 -14.066 1.00 7.06 98 LEU D N 1
ATOM 8173 C CA . LEU D 1 102 ? 18.113 -45.700 -14.882 1.00 6.63 98 LEU D CA 1
ATOM 8174 C C . LEU D 1 102 ? 16.830 -45.670 -14.081 1.00 6.39 98 LEU D C 1
ATOM 8175 O O . LEU D 1 102 ? 16.764 -46.185 -12.963 1.00 6.57 98 LEU D O 1
ATOM 8180 N N . THR D 1 103 ? 15.842 -44.961 -14.617 1.00 6.07 99 THR D N 1
ATOM 8181 C CA . THR D 1 103 ? 14.504 -44.919 -14.066 1.00 5.86 99 THR D CA 1
ATOM 8182 C C . THR D 1 103 ? 13.580 -45.574 -15.051 1.00 5.61 99 THR D C 1
ATOM 8183 O O . THR D 1 103 ? 13.560 -45.214 -16.245 1.00 5.48 99 THR D O 1
ATOM 8187 N N . VAL D 1 104 ? 12.866 -46.575 -14.539 1.00 5.60 100 VAL D N 1
ATOM 8188 C CA . VAL D 1 104 ? 11.848 -47.254 -15.257 1.00 5.42 100 VAL D CA 1
ATOM 8189 C C . VAL D 1 104 ? 10.523 -46.542 -15.105 1.00 5.24 100 VAL D C 1
ATOM 8190 O O . VAL D 1 104 ? 10.026 -46.356 -13.998 1.00 5.32 100 VAL D O 1
ATOM 8194 N N . PHE D 1 105 ? 9.922 -46.200 -16.239 1.00 5.06 101 PHE D N 1
ATOM 8195 C CA . PHE D 1 105 ? 8.580 -45.687 -16.224 1.00 4.95 101 PHE D CA 1
ATOM 8196 C C . PHE D 1 105 ? 7.739 -46.952 -16.444 1.00 4.96 101 PHE D C 1
ATOM 8197 O O . PHE D 1 105 ? 7.571 -47.423 -17.575 1.00 4.91 101 PHE D O 1
ATOM 8205 N N . GLY D 1 106 ? 7.229 -47.510 -15.353 1.00 5.07 102 GLY D N 1
ATOM 8206 C CA . GLY D 1 106 ? 6.552 -48.798 -15.398 1.00 5.15 102 GLY D CA 1
ATOM 8207 C C . GLY D 1 106 ? 5.049 -48.697 -15.452 1.00 5.15 102 GLY D C 1
ATOM 8208 O O . GLY D 1 106 ? 4.437 -48.028 -14.634 1.00 5.21 102 GLY D O 1
ATOM 8209 N N . VAL D 1 107 ? 4.451 -49.363 -16.447 1.00 5.14 103 VAL D N 1
ATOM 8210 C CA . VAL D 1 107 ? 3.012 -49.396 -16.559 1.00 5.21 103 VAL D CA 1
ATOM 8211 C C . VAL D 1 107 ? 2.562 -50.561 -15.627 1.00 5.43 103 VAL D C 1
ATOM 8212 O O . VAL D 1 107 ? 3.128 -51.681 -15.644 1.00 5.52 103 VAL D O 1
ATOM 8216 N N . GLY D 1 108 ? 1.556 -50.278 -14.798 1.00 5.58 104 GLY D N 1
ATOM 8217 C CA . GLY D 1 108 ? 1.139 -51.203 -13.732 1.00 5.86 104 GLY D CA 1
ATOM 8218 C C . GLY D 1 108 ? 0.722 -52.564 -14.280 1.00 5.99 104 GLY D C 1
ATOM 8219 O O . GLY D 1 108 ? 1.194 -53.600 -13.830 1.00 6.14 104 GLY D O 1
ATOM 8220 N N . MET D 1 109 ? -0.135 -52.561 -15.289 1.00 5.99 105 MET D N 1
ATOM 8221 C CA . MET D 1 109 ? -0.531 -53.812 -15.848 1.00 6.17 105 MET D CA 1
ATOM 8222 C C . MET D 1 109 ? 0.646 -54.567 -16.450 1.00 6.08 105 MET D C 1
ATOM 8223 O O . MET D 1 109 ? 0.750 -55.797 -16.275 1.00 6.28 105 MET D O 1
ATOM 8228 N N . ALA D 1 110 ? 1.502 -53.875 -17.211 1.00 5.83 106 ALA D N 1
ATOM 8229 C CA . ALA D 1 110 ? 2.740 -54.496 -17.708 1.00 5.80 106 ALA D CA 1
ATOM 8230 C C . ALA D 1 110 ? 3.599 -55.147 -16.591 1.00 5.91 106 ALA D C 1
ATOM 8231 O O . ALA D 1 110 ? 4.015 -56.295 -16.715 1.00 6.09 106 ALA D O 1
ATOM 8233 N N . ILE D 1 111 ? 3.875 -54.392 -15.530 1.00 5.86 107 ILE D N 1
ATOM 8234 C CA . ILE D 1 111 ? 4.579 -54.869 -14.358 1.00 6.04 107 ILE D CA 1
ATOM 8235 C C . ILE D 1 111 ? 3.955 -56.102 -13.713 1.00 6.36 107 ILE D C 1
ATOM 8236 O O . ILE D 1 111 ? 4.670 -57.003 -13.293 1.00 6.56 107 ILE D O 1
ATOM 8241 N N . GLU D 1 112 ? 2.627 -56.179 -13.626 1.00 6.59 108 GLU D N 1
ATOM 8242 C CA . GLU D 1 112 ? 1.978 -57.388 -13.094 1.00 7.47 108 GLU D CA 1
ATOM 8243 C C . GLU D 1 112 ? 2.145 -58.592 -13.983 1.00 7.86 108 GLU D C 1
ATOM 8244 O O . GLU D 1 112 ? 2.166 -59.714 -13.459 1.00 7.24 108 GLU D O 1
ATOM 8250 N N . ARG D 1 113 ? 2.270 -58.384 -15.309 1.00 6.72 109 ARG D N 1
ATOM 8251 C CA . ARG D 1 113 ? 2.274 -59.512 -16.222 1.00 6.92 109 ARG D CA 1
ATOM 8252 C C . ARG D 1 113 ? 3.664 -60.140 -16.232 1.00 6.95 109 ARG D C 1
ATOM 8253 O O . ARG D 1 113 ? 3.818 -61.307 -16.582 1.00 8.52 109 ARG D O 1
ATOM 8261 N N . HIS D 1 114 ? 4.677 -59.354 -15.864 1.00 6.76 110 HIS D N 1
ATOM 8262 C CA . HIS D 1 114 ? 6.075 -59.835 -15.820 1.00 6.87 110 HIS D CA 1
ATOM 8263 C C . HIS D 1 114 ? 6.753 -59.545 -14.479 1.00 6.94 110 HIS D C 1
ATOM 8264 O O . HIS D 1 114 ? 7.687 -58.727 -14.373 1.00 6.80 110 HIS D O 1
ATOM 8271 N N . PRO D 1 115 ? 6.310 -60.239 -13.452 1.00 7.23 111 PRO D N 1
ATOM 8272 C CA . PRO D 1 115 ? 6.785 -59.914 -12.096 1.00 7.38 111 PRO D CA 1
ATOM 8273 C C . PRO D 1 115 ? 8.279 -60.183 -11.852 1.00 7.55 111 PRO D C 1
ATOM 8274 O O . PRO D 1 115 ? 8.929 -59.451 -11.113 1.00 7.56 111 PRO D O 1
ATOM 8278 N N . GLU D 1 116 ? 8.823 -61.231 -12.476 1.00 7.74 112 GLU D N 1
ATOM 8279 C CA . GLU D 1 116 ? 10.227 -61.529 -12.338 1.00 7.96 112 GLU D CA 1
ATOM 8280 C C . GLU D 1 116 ? 11.098 -60.428 -12.919 1.00 7.69 112 GLU D C 1
ATOM 8281 O O . GLU D 1 116 ? 12.155 -60.055 -12.345 1.00 9.35 112 GLU D O 1
ATOM 8283 N N . LEU D 1 117 ? 10.697 -59.911 -14.081 1.00 7.35 113 LEU D N 1
ATOM 8284 C CA . LEU D 1 117 ? 11.405 -58.775 -14.639 1.00 7.11 113 LEU D CA 1
ATOM 8285 C C . LEU D 1 117 ? 11.245 -57.515 -13.739 1.00 6.93 113 LEU D C 1
ATOM 8286 O O . LEU D 1 117 ? 12.205 -56.791 -13.483 1.00 6.95 113 LEU D O 1
ATOM 8291 N N . ALA D 1 118 ? 10.023 -57.239 -13.284 1.00 6.80 114 ALA D N 1
ATOM 8292 C CA . ALA D 1 118 ? 9.770 -56.096 -12.384 1.00 6.95 114 ALA D CA 1
ATOM 8293 C C . ALA D 1 118 ? 10.663 -56.144 -11.141 1.00 7.03 114 ALA D C 1
ATOM 8294 O O . ALA D 1 118 ? 11.231 -55.129 -10.739 1.00 6.99 114 ALA D O 1
ATOM 8296 N N . ARG D 1 119 ? 10.859 -57.317 -10.582 1.00 7.39 115 ARG D N 1
ATOM 8297 C CA . ARG D 1 119 ? 11.758 -57.466 -9.441 1.00 7.80 115 ARG D CA 1
ATOM 8298 C C . ARG D 1 119 ? 13.230 -57.363 -9.831 1.00 7.91 115 ARG D C 1
ATOM 8299 O O . ARG D 1 119 ? 14.050 -56.938 -9.012 1.00 8.17 115 ARG D O 1
ATOM 8307 N N . ALA D 1 120 ? 13.569 -57.765 -11.058 1.00 7.78 116 ALA D N 1
ATOM 8308 C CA . ALA D 1 120 ? 14.925 -57.595 -11.584 1.00 7.91 116 ALA D CA 1
ATOM 8309 C C . ALA D 1 120 ? 15.302 -56.114 -11.647 1.00 7.68 116 ALA D C 1
ATOM 8310 O O . ALA D 1 120 ? 16.417 -55.729 -11.285 1.00 7.93 116 ALA D O 1
ATOM 8312 N N . PHE D 1 121 ? 14.331 -55.276 -12.063 1.00 7.25 117 PHE D N 1
ATOM 8313 C CA . PHE D 1 121 ? 14.536 -53.807 -12.030 1.00 7.05 117 PHE D CA 1
ATOM 8314 C C . PHE D 1 121 ? 15.022 -53.282 -10.657 1.00 7.34 117 PHE D C 1
ATOM 8315 O O . PHE D 1 121 ? 15.965 -52.489 -10.581 1.00 7.44 117 PHE D O 1
ATOM 8323 N N . VAL D 1 122 ? 14.320 -53.685 -9.605 1.00 7.50 118 VAL D N 1
ATOM 8324 C CA . VAL D 1 122 ? 14.629 -53.323 -8.219 1.00 7.86 118 VAL D CA 1
ATOM 8325 C C . VAL D 1 122 ? 15.993 -53.931 -7.776 1.00 9.17 118 VAL D C 1
ATOM 8326 O O . VAL D 1 122 ? 16.813 -53.250 -7.159 1.00 8.64 118 VAL D O 1
ATOM 8330 N N . GLU D 1 123 ? 16.209 -55.214 -8.099 1.00 9.06 119 GLU D N 1
ATOM 8331 C CA . GLU D 1 123 ? 17.485 -55.937 -7.875 1.00 10.82 119 GLU D CA 1
ATOM 8332 C C . GLU D 1 123 ? 18.684 -55.227 -8.460 1.00 9.10 119 GLU D C 1
ATOM 8333 O O . GLU D 1 123 ? 19.761 -55.211 -7.857 1.00 9.59 119 GLU D O 1
ATOM 8339 N N . LEU D 1 124 ? 18.504 -54.662 -9.637 1.00 8.65 120 LEU D N 1
ATOM 8340 C CA . LEU D 1 124 ? 19.538 -53.937 -10.348 1.00 8.68 120 LEU D CA 1
ATOM 8341 C C . LEU D 1 124 ? 19.723 -52.519 -9.820 1.00 8.64 120 LEU D C 1
ATOM 8342 O O . LEU D 1 124 ? 20.628 -51.793 -10.296 1.00 8.72 120 LEU D O 1
ATOM 8347 N N . GLY D 1 125 ? 18.848 -52.117 -8.910 1.00 8.54 121 GLY D N 1
ATOM 8348 C CA . GLY D 1 125 ? 18.941 -50.843 -8.211 1.00 8.59 121 GLY D CA 1
ATOM 8349 C C . GLY D 1 125 ? 18.272 -49.711 -8.963 1.00 8.07 121 GLY D C 1
ATOM 8350 O O . GLY D 1 125 ? 18.340 -48.569 -8.519 1.00 8.10 121 GLY D O 1
ATOM 8351 N N . HIS D 1 126 ? 17.559 -50.016 -10.048 1.00 7.65 122 HIS D N 1
ATOM 8352 C CA . HIS D 1 126 ? 16.839 -48.969 -10.758 1.00 7.20 122 HIS D CA 1
ATOM 8353 C C . HIS D 1 126 ? 15.630 -48.436 -9.998 1.00 7.05 122 HIS D C 1
ATOM 8354 O O . HIS D 1 126 ? 15.019 -49.143 -9.203 1.00 7.17 122 HIS D O 1
ATOM 8361 N N . GLU D 1 127 ? 15.319 -47.158 -10.212 1.00 6.84 123 GLU D N 1
ATOM 8362 C CA . GLU D 1 127 ? 14.091 -46.558 -9.728 1.00 6.67 123 GLU D CA 1
ATOM 8363 C C . GLU D 1 127 ? 12.938 -47.115 -10.568 1.00 6.32 123 GLU D C 1
ATOM 8364 O O . GLU D 1 127 ? 13.077 -47.304 -11.798 1.00 6.11 123 GLU D O 1
ATOM 8370 N N . ILE D 1 128 ? 11.790 -47.350 -9.946 1.00 6.32 124 ILE D N 1
ATOM 8371 C CA . ILE D 1 128 ? 10.584 -47.525 -10.756 1.00 6.01 124 ILE D CA 1
ATOM 8372 C C . ILE D 1 128 ? 9.647 -46.374 -10.472 1.00 5.92 124 ILE D C 1
ATOM 8373 O O . ILE D 1 128 ? 9.263 -46.163 -9.303 1.00 6.16 124 ILE D O 1
ATOM 8378 N N . ALA D 1 129 ? 9.295 -45.592 -11.503 1.00 5.64 125 ALA D N 1
ATOM 8379 C CA . ALA D 1 129 ? 8.223 -44.622 -11.378 1.00 5.57 125 ALA D CA 1
ATOM 8380 C C . ALA D 1 129 ? 6.950 -45.217 -12.015 1.00 5.43 125 ALA D C 1
ATOM 8381 O O . ALA D 1 129 ? 7.031 -46.134 -12.803 1.00 5.33 125 ALA D O 1
ATOM 8383 N N . CYS D 1 130 ? 5.801 -44.657 -11.670 1.00 5.47 126 CYS D N 1
ATOM 8384 C CA . CYS D 1 130 ? 4.514 -45.111 -12.167 1.00 5.43 126 CYS D CA 1
ATOM 8385 C C . CYS D 1 130 ? 4.181 -44.395 -13.485 1.00 5.21 126 CYS D C 1
ATOM 8386 O O . CYS D 1 130 ? 4.098 -43.164 -13.565 1.00 5.18 126 CYS D O 1
ATOM 8389 N N . HIS D 1 131 ? 3.981 -45.198 -14.506 1.00 5.10 127 HIS D N 1
ATOM 8390 C CA . HIS D 1 131 ? 3.618 -44.773 -15.854 1.00 4.96 127 HIS D CA 1
ATOM 8391 C C . HIS D 1 131 ? 2.162 -45.100 -16.186 1.00 5.05 127 HIS D C 1
ATOM 8392 O O . HIS D 1 131 ? 1.837 -45.308 -17.331 1.00 5.01 127 HIS D O 1
ATOM 8399 N N . GLY D 1 132 ? 1.335 -45.221 -15.156 1.00 5.24 128 GLY D N 1
ATOM 8400 C CA . GLY D 1 132 ? -0.096 -45.436 -15.259 1.00 5.65 128 GLY D CA 1
ATOM 8401 C C . GLY D 1 132 ? -0.404 -46.911 -15.034 1.00 5.55 128 GLY D C 1
ATOM 8402 O O . GLY D 1 132 ? 0.498 -47.760 -15.097 1.00 6.27 128 GLY D O 1
ATOM 8403 N N . TRP D 1 133 ? -1.675 -47.221 -14.823 1.00 5.80 129 TRP D N 1
ATOM 8404 C CA . TRP D 1 133 ? -2.133 -48.623 -14.796 1.00 5.97 129 TRP D CA 1
ATOM 8405 C C . TRP D 1 133 ? -2.154 -49.198 -16.229 1.00 5.88 129 TRP D C 1
ATOM 8406 O O . TRP D 1 133 ? -1.849 -50.360 -16.413 1.00 5.92 129 TRP D O 1
ATOM 8417 N N . ARG D 1 134 ? -2.508 -48.380 -17.224 1.00 5.82 130 ARG D N 1
ATOM 8418 C CA . ARG D 1 134 ? -2.687 -48.861 -18.620 1.00 5.84 130 ARG D CA 1
ATOM 8419 C C . ARG D 1 134 ? -1.809 -47.981 -19.500 1.00 5.60 130 ARG D C 1
ATOM 8420 O O . ARG D 1 134 ? -1.590 -46.844 -19.178 1.00 5.50 130 ARG D O 1
ATOM 8428 N N . TRP D 1 135 ? -1.287 -48.517 -20.604 1.00 5.95 131 TRP D N 1
ATOM 8429 C CA . TRP D 1 135 ? -0.608 -47.658 -21.566 1.00 5.44 131 TRP D CA 1
ATOM 8430 C C . TRP D 1 135 ? -1.605 -47.393 -22.655 1.00 5.66 131 TRP D C 1
ATOM 8431 O O . TRP D 1 135 ? -1.606 -48.094 -23.673 1.00 5.80 131 TRP D O 1
ATOM 8442 N N . ILE D 1 136 ? -2.451 -46.378 -22.403 1.00 5.74 132 ILE D N 1
ATOM 8443 C CA . ILE D 1 136 ? -3.586 -46.015 -23.302 1.00 6.04 132 ILE D CA 1
ATOM 8444 C C . ILE D 1 136 ? -3.696 -44.501 -23.343 1.00 6.02 132 ILE D C 1
ATOM 8445 O O . ILE D 1 136 ? -3.147 -43.826 -22.470 1.00 5.82 132 ILE D O 1
ATOM 8450 N N . HIS D 1 137 ? -4.363 -43.950 -24.351 1.00 6.28 133 HIS D N 1
ATOM 8451 C CA . HIS D 1 137 ? -4.476 -42.480 -24.434 1.00 6.32 133 HIS D CA 1
ATOM 8452 C C . HIS D 1 137 ? -5.468 -42.034 -23.373 1.00 6.46 133 HIS D C 1
ATOM 8453 O O . HIS D 1 137 ? -6.570 -42.569 -23.335 1.00 6.76 133 HIS D O 1
ATOM 8460 N N . TYR D 1 138 ? -5.084 -41.105 -22.497 1.00 6.31 134 TYR D N 1
ATOM 8461 C CA . TYR D 1 138 ? -5.964 -40.619 -21.427 1.00 6.50 134 TYR D CA 1
ATOM 8462 C C . TYR D 1 138 ? -6.622 -39.266 -21.734 1.00 6.77 134 TYR D C 1
ATOM 8463 O O . TYR D 1 138 ? -7.395 -38.745 -20.907 1.00 7.00 134 TYR D O 1
ATOM 8472 N N . GLN D 1 139 ? -6.362 -38.693 -22.927 1.00 6.81 135 GLN D N 1
ATOM 8473 C CA . GLN D 1 139 ? -6.836 -37.357 -23.241 1.00 7.07 135 GLN D CA 1
ATOM 8474 C C . GLN D 1 139 ? -8.319 -37.176 -22.918 1.00 7.54 135 GLN D C 1
ATOM 8475 O O . GLN D 1 139 ? -8.708 -36.169 -22.313 1.00 7.72 135 GLN D O 1
ATOM 8481 N N . ASP D 1 140 ? -9.153 -38.149 -23.307 1.00 13.96 136 ASP D N 1
ATOM 8482 C CA . ASP D 1 140 ? -10.608 -37.994 -23.209 1.00 14.91 136 ASP D CA 1
ATOM 8483 C C . ASP D 1 140 ? -11.239 -38.720 -22.015 1.00 13.00 136 ASP D C 1
ATOM 8484 O O . ASP D 1 140 ? -12.452 -38.767 -21.916 1.00 14.78 136 ASP D O 1
ATOM 8489 N N . MET D 1 141 ? -10.438 -39.273 -21.117 1.00 11.56 137 MET D N 1
ATOM 8490 C CA . MET D 1 141 ? -10.985 -40.060 -20.001 1.00 10.12 137 MET D CA 1
ATOM 8491 C C . MET D 1 141 ? -11.464 -39.149 -18.895 1.00 9.08 137 MET D C 1
ATOM 8492 O O . MET D 1 141 ? -10.826 -38.115 -18.636 1.00 8.66 137 MET D O 1
ATOM 8497 N N . THR D 1 142 ? -12.577 -39.510 -18.251 1.00 9.19 138 THR D N 1
ATOM 8498 C CA . THR D 1 142 ? -13.103 -38.675 -17.189 1.00 8.74 138 THR D CA 1
ATOM 8499 C C . THR D 1 142 ? -12.127 -38.773 -16.024 1.00 7.79 138 THR D C 1
ATOM 8500 O O . THR D 1 142 ? -11.484 -39.799 -15.862 1.00 7.51 138 THR D O 1
ATOM 8504 N N . PRO D 1 143 ? -12.029 -37.727 -15.209 1.00 7.57 139 PRO D N 1
ATOM 8505 C CA . PRO D 1 143 ? -11.135 -37.747 -14.054 1.00 7.10 139 PRO D CA 1
ATOM 8506 C C . PRO D 1 143 ? -11.451 -38.825 -12.970 1.00 7.25 139 PRO D C 1
ATOM 8507 O O . PRO D 1 143 ? -10.545 -39.302 -12.306 1.00 6.86 139 PRO D O 1
ATOM 8511 N N . GLU D 1 144 ? -12.712 -39.217 -12.811 1.00 8.13 140 GLU D N 1
ATOM 8512 C CA . GLU D 1 144 ? -13.067 -40.316 -11.920 1.00 8.83 140 GLU D CA 1
ATOM 8513 C C . GLU D 1 144 ? -12.395 -41.618 -12.393 1.00 8.37 140 GLU D C 1
ATOM 8514 O O . GLU D 1 144 ? -11.758 -42.316 -11.596 1.00 8.22 140 GLU D O 1
ATOM 8516 N N . ARG D 1 145 ? -12.472 -41.921 -13.693 1.00 8.39 141 ARG D N 1
ATOM 8517 C CA . ARG D 1 145 ? -11.878 -43.181 -14.197 1.00 8.45 141 ARG D CA 1
ATOM 8518 C C . ARG D 1 145 ? -10.369 -43.080 -14.166 1.00 7.27 141 ARG D C 1
ATOM 8519 O O . ARG D 1 145 ? -9.693 -44.047 -13.843 1.00 7.16 141 ARG D O 1
ATOM 8521 N N . GLU D 1 146 ? -9.847 -41.904 -14.511 1.00 6.68 142 GLU D N 1
ATOM 8522 C CA . GLU D 1 146 ? -8.421 -41.720 -14.545 1.00 6.08 142 GLU D CA 1
ATOM 8523 C C . GLU D 1 146 ? -7.854 -41.832 -13.125 1.00 5.64 142 GLU D C 1
ATOM 8524 O O . GLU D 1 146 ? -6.795 -42.387 -12.921 1.00 5.37 142 GLU D O 1
ATOM 8530 N N . ALA D 1 147 ? -8.574 -41.306 -12.149 1.00 5.89 143 ALA D N 1
ATOM 8531 C CA . ALA D 1 147 ? -8.163 -41.448 -10.750 1.00 6.02 143 ALA D CA 1
ATOM 8532 C C . ALA D 1 147 ? -8.168 -42.922 -10.311 1.00 6.21 143 ALA D C 1
ATOM 8533 O O . ALA D 1 147 ? -7.294 -43.360 -9.526 1.00 6.11 143 ALA D O 1
ATOM 8535 N N . GLU D 1 148 ? -9.150 -43.666 -10.771 1.00 6.80 144 GLU D N 1
ATOM 8536 C CA . GLU D 1 148 ? -9.192 -45.130 -10.494 1.00 7.40 144 GLU D CA 1
ATOM 8537 C C . GLU D 1 148 ? -7.950 -45.808 -11.062 1.00 6.69 144 GLU D C 1
ATOM 8538 O O . GLU D 1 148 ? -7.315 -46.657 -10.388 1.00 6.76 144 GLU D O 1
ATOM 8544 N N . HIS D 1 149 ? -7.570 -45.441 -12.295 1.00 6.29 145 HIS D N 1
ATOM 8545 C CA . HIS D 1 149 ? -6.407 -46.103 -12.893 1.00 6.14 145 HIS D CA 1
ATOM 8546 C C . HIS D 1 149 ? -5.148 -45.717 -12.138 1.00 5.44 145 HIS D C 1
ATOM 8547 O O . HIS D 1 149 ? -4.217 -46.529 -12.046 1.00 5.47 145 HIS D O 1
ATOM 8554 N N . MET D 1 150 ? -5.100 -44.509 -11.598 1.00 5.12 146 MET D N 1
ATOM 8555 C CA . MET D 1 150 ? -3.915 -44.055 -10.912 1.00 4.95 146 MET D CA 1
ATOM 8556 C C . MET D 1 150 ? -3.709 -44.955 -9.714 1.00 5.08 146 MET D C 1
ATOM 8557 O O . MET D 1 150 ? -2.598 -45.416 -9.462 1.00 5.06 146 MET D O 1
ATOM 8562 N N . ARG D 1 151 ? -4.808 -45.205 -9.004 1.00 5.51 147 ARG D N 1
ATOM 8563 C CA . ARG D 1 151 ? -4.829 -46.069 -7.846 1.00 6.12 147 ARG D CA 1
ATOM 8564 C C . ARG D 1 151 ? -4.366 -47.482 -8.187 1.00 6.12 147 ARG D C 1
ATOM 8565 O O . ARG D 1 151 ? -3.546 -48.111 -7.457 1.00 6.28 147 ARG D O 1
ATOM 8567 N N . LEU D 1 152 ? -4.897 -48.007 -9.292 1.00 6.23 148 LEU D N 1
ATOM 8568 C CA . LEU D 1 152 ? -4.607 -49.385 -9.676 1.00 6.73 148 LEU D CA 1
ATOM 8569 C C . LEU D 1 152 ? -3.126 -49.463 -10.035 1.00 6.17 148 LEU D C 1
ATOM 8570 O O . LEU D 1 152 ? -2.429 -50.407 -9.679 1.00 6.45 148 LEU D O 1
ATOM 8575 N N . GLY D 1 153 ? -2.622 -48.404 -10.648 1.00 5.62 149 GLY D N 1
ATOM 8576 C CA . GLY D 1 153 ? -1.253 -48.392 -11.150 1.00 5.64 149 GLY D CA 1
ATOM 8577 C C . GLY D 1 153 ? -0.219 -48.419 -10.044 1.00 5.52 149 GLY D C 1
ATOM 8578 O O . GLY D 1 153 ? 0.731 -49.225 -10.069 1.00 5.86 149 GLY D O 1
ATOM 8579 N N . MET D 1 154 ? -0.409 -47.560 -9.066 1.00 5.33 150 MET D N 1
ATOM 8580 C CA . MET D 1 154 ? 0.465 -47.521 -7.917 1.00 5.62 150 MET D CA 1
ATOM 8581 C C . MET D 1 154 ? 0.384 -48.797 -7.095 1.00 5.92 150 MET D C 1
ATOM 8582 O O . MET D 1 154 ? 1.410 -49.276 -6.616 1.00 6.77 150 MET D O 1
ATOM 8587 N N . GLU D 1 155 ? -0.814 -49.354 -6.944 1.00 6.13 151 GLU D N 1
ATOM 8588 C CA . GLU D 1 155 ? -0.996 -50.550 -6.129 1.00 6.89 151 GLU D CA 1
ATOM 8589 C C . GLU D 1 155 ? -0.356 -51.774 -6.798 1.00 7.00 151 GLU D C 1
ATOM 8590 O O . GLU D 1 155 ? 0.204 -52.653 -6.119 1.00 7.54 151 GLU D O 1
ATOM 8596 N N . ALA D 1 156 ? -0.458 -51.825 -8.126 1.00 6.80 152 ALA D N 1
ATOM 8597 C CA . ALA D 1 156 ? 0.104 -52.909 -8.886 1.00 7.36 152 ALA D CA 1
ATOM 8598 C C . ALA D 1 156 ? 1.618 -52.912 -8.736 1.00 7.24 152 ALA D C 1
ATOM 8599 O O . ALA D 1 156 ? 2.216 -53.958 -8.471 1.00 7.84 152 ALA D O 1
ATOM 8601 N N . ILE D 1 157 ? 2.241 -51.735 -8.869 1.00 6.76 153 ILE D N 1
ATOM 8602 C CA . ILE D 1 157 ? 3.662 -51.679 -8.848 1.00 7.12 153 ILE D CA 1
ATOM 8603 C C . ILE D 1 157 ? 4.171 -52.094 -7.464 1.00 7.27 153 ILE D C 1
ATOM 8604 O O . ILE D 1 157 ? 5.028 -52.969 -7.358 1.00 7.84 153 ILE D O 1
ATOM 8609 N N . GLU D 1 158 ? 3.599 -51.496 -6.421 1.00 7.06 154 GLU D N 1
ATOM 8610 C CA . GLU D 1 158 ? 3.998 -51.790 -5.043 1.00 7.63 154 GLU D CA 1
ATOM 8611 C C . GLU D 1 158 ? 3.790 -53.261 -4.679 1.00 8.12 154 GLU D C 1
ATOM 8612 O O . GLU D 1 158 ? 4.671 -53.914 -4.070 1.00 8.72 154 GLU D O 1
ATOM 8618 N N . ARG D 1 159 ? 2.646 -53.798 -5.070 1.00 8.15 155 ARG D N 1
ATOM 8619 C CA . ARG D 1 159 ? 2.331 -55.211 -4.776 1.00 9.09 155 ARG D CA 1
ATOM 8620 C C . ARG D 1 159 ? 3.364 -56.186 -5.355 1.00 9.86 155 ARG D C 1
ATOM 8621 O O . ARG D 1 159 ? 3.765 -57.188 -4.683 1.00 10.29 155 ARG D O 1
ATOM 8629 N N . VAL D 1 160 ? 3.761 -55.945 -6.605 1.00 9.08 156 VAL D N 1
ATOM 8630 C CA . VAL D 1 160 ? 4.703 -56.816 -7.298 1.00 9.82 156 VAL D CA 1
ATOM 8631 C C . VAL D 1 160 ? 6.174 -56.613 -6.882 1.00 9.92 156 VAL D C 1
ATOM 8632 O O . VAL D 1 160 ? 6.952 -57.582 -6.768 1.00 10.78 156 VAL D O 1
ATOM 8636 N N . THR D 1 161 ? 6.572 -55.358 -6.650 1.00 9.82 157 THR D N 1
ATOM 8637 C CA . THR D 1 161 ? 7.989 -55.074 -6.422 1.00 11.35 157 THR D CA 1
ATOM 8638 C C . THR D 1 161 ? 8.354 -54.724 -4.985 1.00 13.14 157 THR D C 1
ATOM 8639 O O . THR D 1 161 ? 9.523 -54.686 -4.667 1.00 14.14 157 THR D O 1
ATOM 8643 N N . GLY D 1 162 ? 7.364 -54.399 -4.150 1.00 14.28 158 GLY D N 1
ATOM 8644 C CA . GLY D 1 162 ? 7.614 -53.891 -2.794 1.00 16.10 158 GLY D CA 1
ATOM 8645 C C . GLY D 1 162 ? 8.041 -52.424 -2.735 1.00 16.73 158 GLY D C 1
ATOM 8646 O O . GLY D 1 162 ? 8.364 -51.910 -1.664 1.00 17.95 158 GLY D O 1
ATOM 8647 N N . VAL D 1 163 ? 8.042 -51.738 -3.883 1.00 15.55 159 VAL D N 1
ATOM 8648 C CA . VAL D 1 163 ? 8.507 -50.364 -3.933 1.00 15.12 159 VAL D CA 1
ATOM 8649 C C . VAL D 1 163 ? 7.352 -49.440 -4.264 1.00 13.26 159 VAL D C 1
ATOM 8650 O O . VAL D 1 163 ? 6.479 -49.750 -5.111 1.00 12.62 159 VAL D O 1
ATOM 8654 N N . ARG D 1 164 ? 7.283 -48.330 -3.533 1.00 10.85 160 ARG D N 1
ATOM 8655 C CA . ARG D 1 164 ? 6.264 -47.346 -3.832 1.00 9.87 160 ARG D CA 1
ATOM 8656 C C . ARG D 1 164 ? 6.862 -46.299 -4.752 1.00 8.79 160 ARG D C 1
ATOM 8657 O O . ARG D 1 164 ? 7.751 -45.572 -4.349 1.00 9.24 160 ARG D O 1
ATOM 8665 N N . PRO D 1 165 ? 6.364 -46.194 -5.991 1.00 7.72 161 PRO D N 1
ATOM 8666 C CA . PRO D 1 165 ? 6.921 -45.175 -6.864 1.00 7.28 161 PRO D CA 1
ATOM 8667 C C . PRO D 1 165 ? 6.817 -43.788 -6.219 1.00 6.81 161 PRO D C 1
ATOM 8668 O O . PRO D 1 165 ? 5.817 -43.523 -5.537 1.00 6.23 161 PRO D O 1
ATOM 8672 N N . LEU D 1 166 ? 7.809 -42.934 -6.521 1.00 6.98 162 LEU D N 1
ATOM 8673 C CA . LEU D 1 166 ? 7.816 -41.522 -6.159 1.00 6.07 162 LEU D CA 1
ATOM 8674 C C . LEU D 1 166 ? 7.702 -40.518 -7.311 1.00 5.68 162 LEU D C 1
ATOM 8675 O O . LEU D 1 166 ? 7.657 -39.310 -7.059 1.00 5.62 162 LEU D O 1
ATOM 8680 N N . GLY D 1 167 ? 7.609 -41.017 -8.565 1.00 5.52 163 GLY D N 1
ATOM 8681 C CA . GLY D 1 167 ? 7.498 -40.169 -9.740 1.00 5.27 163 GLY D CA 1
ATOM 8682 C C . GLY D 1 167 ? 6.320 -40.663 -10.530 1.00 5.17 163 GLY D C 1
ATOM 8683 O O . GLY D 1 167 ? 6.021 -41.878 -10.475 1.00 5.28 163 GLY D O 1
ATOM 8684 N N . TRP D 1 168 ? 5.694 -39.729 -11.249 1.00 5.00 164 TRP D N 1
ATOM 8685 C CA . TRP D 1 168 ? 4.563 -40.015 -12.111 1.00 4.93 164 TRP D CA 1
ATOM 8686 C C . TRP D 1 168 ? 4.824 -39.578 -13.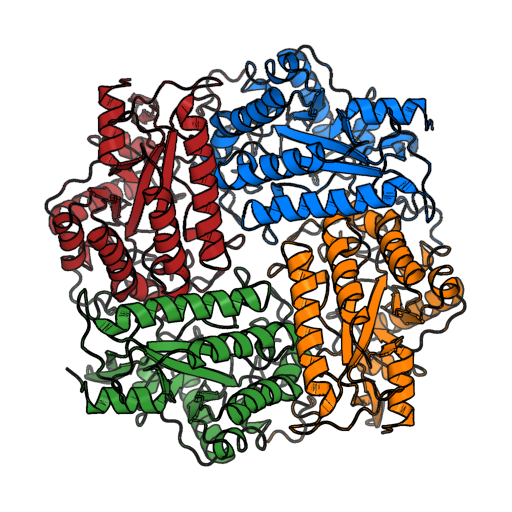545 1.00 4.82 164 TRP D C 1
ATOM 8687 O O . TRP D 1 168 ? 5.352 -38.516 -13.757 1.00 4.76 164 TRP D O 1
ATOM 8698 N N . TYR D 1 169 ? 4.416 -40.403 -14.512 1.00 4.85 165 TYR D N 1
ATOM 8699 C CA . TYR D 1 169 ? 4.443 -39.981 -15.940 1.00 4.82 165 TYR D CA 1
ATOM 8700 C C . TYR D 1 169 ? 3.399 -40.784 -16.726 1.00 4.90 165 TYR D C 1
ATOM 8701 O O . TYR D 1 169 ? 3.574 -41.978 -17.002 1.00 5.03 165 TYR D O 1
ATOM 8710 N N . THR D 1 170 ? 2.337 -40.124 -17.118 1.00 4.88 166 THR D N 1
ATOM 8711 C CA . THR D 1 170 ? 1.368 -40.783 -18.000 1.00 5.00 166 THR D CA 1
ATOM 8712 C C . THR D 1 170 ? 1.835 -40.851 -19.463 1.00 5.10 166 THR D C 1
ATOM 8713 O O . THR D 1 170 ? 1.811 -41.937 -20.088 1.00 6.17 166 THR D O 1
ATOM 8717 N N . GLY D 1 171 ? 2.223 -39.690 -19.997 1.00 5.06 167 GLY D N 1
ATOM 8718 C CA . GLY D 1 171 ? 2.555 -39.491 -21.434 1.00 5.20 167 GLY D CA 1
ATOM 8719 C C . GLY D 1 171 ? 1.440 -38.795 -22.182 1.00 5.31 167 GLY D C 1
ATOM 8720 O O . GLY D 1 171 ? 1.338 -37.550 -22.232 1.00 5.46 167 GLY D O 1
ATOM 8721 N N . ARG D 1 172 ? 0.560 -39.618 -22.714 1.00 5.48 168 ARG D N 1
ATOM 8722 C CA . ARG D 1 172 ? -0.601 -39.164 -23.400 1.00 5.65 168 ARG D CA 1
ATOM 8723 C C . ARG D 1 172 ? -1.661 -38.874 -22.349 1.00 5.56 168 ARG D C 1
ATOM 8724 O O . ARG D 1 172 ? -2.582 -39.645 -22.142 1.00 5.64 168 ARG D O 1
ATOM 8732 N N . ASP D 1 173 ? -1.460 -37.745 -21.673 1.00 5.41 169 ASP D N 1
ATOM 8733 C CA . ASP D 1 173 ? -2.213 -37.425 -20.437 1.00 5.33 169 ASP D CA 1
ATOM 8734 C C . ASP D 1 173 ? -3.527 -36.724 -20.738 1.00 5.52 169 ASP D C 1
ATOM 8735 O O . ASP D 1 173 ? -3.964 -36.679 -21.909 1.00 5.74 169 ASP D O 1
ATOM 8740 N N . SER D 1 174 ? -4.220 -36.267 -19.702 1.00 5.52 170 SER D N 1
ATOM 8741 C CA . SER D 1 174 ? -5.455 -35.524 -19.837 1.00 5.75 170 SER D CA 1
ATOM 8742 C C . SER D 1 174 ? -5.246 -34.146 -19.219 1.00 5.74 170 SER D C 1
ATOM 8743 O O . SER D 1 174 ? -4.243 -33.900 -18.536 1.00 5.55 170 SER D O 1
ATOM 8746 N N . PRO D 1 175 ? -6.216 -33.244 -19.412 1.00 6.00 171 PRO D N 1
ATOM 8747 C CA . PRO D 1 175 ? -6.221 -31.927 -18.734 1.00 6.09 171 PRO D CA 1
ATOM 8748 C C . PRO D 1 175 ? -6.250 -32.027 -17.224 1.00 6.00 171 PRO D C 1
ATOM 8749 O O . PRO D 1 175 ? -5.926 -31.054 -16.535 1.00 6.04 171 PRO D O 1
ATOM 8753 N N . ASN D 1 176 ? -6.635 -33.226 -16.718 1.00 5.92 172 ASN D N 1
ATOM 8754 C CA . ASN D 1 176 ? -6.728 -33.473 -15.282 1.00 5.89 172 ASN D CA 1
ATOM 8755 C C . ASN D 1 176 ? -5.564 -34.206 -14.601 1.00 5.62 172 ASN D C 1
ATOM 8756 O O . ASN D 1 176 ? -5.501 -34.277 -13.378 1.00 5.64 172 ASN D O 1
ATOM 8761 N N . THR D 1 177 ? -4.622 -34.701 -15.359 1.00 5.43 173 THR D N 1
ATOM 8762 C CA . THR D 1 177 ? -3.628 -35.608 -14.763 1.00 5.25 173 THR D CA 1
ATOM 8763 C C . THR D 1 177 ? -2.743 -34.898 -13.713 1.00 5.20 173 THR D C 1
ATOM 8764 O O . THR D 1 177 ? -2.483 -35.447 -12.624 1.00 5.19 173 THR D O 1
ATOM 8768 N N . HIS D 1 178 ? -2.325 -33.660 -13.975 1.00 5.22 174 HIS D N 1
ATOM 8769 C CA . HIS D 1 178 ? -1.517 -32.935 -12.976 1.00 5.23 174 HIS D CA 1
ATOM 8770 C C . HIS D 1 178 ? -2.314 -32.801 -11.698 1.00 5.42 174 HIS D C 1
ATOM 8771 O O . HIS D 1 178 ? -1.788 -32.990 -10.586 1.00 5.44 174 HIS D O 1
ATOM 8778 N N . ARG D 1 179 ? -3.595 -32.432 -11.828 1.00 5.62 175 ARG D N 1
ATOM 8779 C CA . ARG D 1 179 ? -4.424 -32.321 -10.647 1.00 5.86 175 ARG D CA 1
ATOM 8780 C C . ARG D 1 179 ? -4.511 -33.642 -9.900 1.00 5.81 175 ARG D C 1
ATOM 8781 O O . ARG D 1 179 ? -4.440 -33.679 -8.688 1.00 5.95 175 ARG D O 1
ATOM 8789 N N . LEU D 1 180 ? -4.686 -34.728 -10.631 1.00 5.67 176 LEU D N 1
ATOM 8790 C CA . LEU D 1 180 ? -4.882 -36.023 -10.014 1.00 5.67 176 LEU D CA 1
ATOM 8791 C C . LEU D 1 180 ? -3.602 -36.495 -9.304 1.00 5.57 176 LEU D C 1
ATOM 8792 O O . LEU D 1 180 ? -3.663 -37.096 -8.223 1.00 5.70 176 LEU D O 1
ATOM 8797 N N . VAL D 1 181 ? -2.455 -36.158 -9.853 1.00 5.39 177 VAL D N 1
ATOM 8798 C CA . VAL D 1 181 ? -1.200 -36.433 -9.188 1.00 5.35 177 VAL D CA 1
ATOM 8799 C C . VAL D 1 181 ? -1.059 -35.645 -7.877 1.00 5.55 177 VAL D C 1
ATOM 8800 O O . VAL D 1 181 ? -0.628 -36.193 -6.863 1.00 5.67 177 VAL D O 1
ATOM 8804 N N . ALA D 1 182 ? -1.450 -34.378 -7.905 1.00 5.65 178 ALA D N 1
ATOM 8805 C CA . ALA D 1 182 ? -1.357 -33.531 -6.726 1.00 5.92 178 ALA D CA 1
ATOM 8806 C C . ALA D 1 182 ? -2.306 -33.976 -5.619 1.00 6.39 178 ALA D C 1
ATOM 8807 O O . ALA D 1 182 ? -1.983 -33.838 -4.425 1.00 6.44 178 ALA D O 1
ATOM 8809 N N . GLU D 1 183 ? -3.484 -34.459 -6.026 1.00 6.21 179 GLU D N 1
ATOM 8810 C CA . GLU D 1 183 ? -4.548 -34.869 -5.101 1.00 6.50 179 GLU D CA 1
ATOM 8811 C C . GLU D 1 183 ? -4.250 -36.206 -4.460 1.00 6.51 179 GLU D C 1
ATOM 8812 O O . GLU D 1 183 ? -4.597 -36.436 -3.289 1.00 6.82 179 GLU D O 1
ATOM 8818 N N . TYR D 1 184 ? -3.642 -37.092 -5.250 1.00 6.23 180 TYR D N 1
ATOM 8819 C CA . TYR D 1 184 ? -3.157 -38.370 -4.766 1.00 6.25 180 TYR D CA 1
ATOM 8820 C C . TYR D 1 184 ? -2.032 -38.106 -3.795 1.00 7.12 180 TYR D C 1
ATOM 8821 O O . TYR D 1 184 ? -2.047 -38.626 -2.672 1.00 8.45 180 TYR D O 1
ATOM 8830 N N . GLY D 1 185 ? -1.081 -37.246 -4.193 1.00 6.61 181 GLY D N 1
ATOM 8831 C CA . GLY D 1 185 ? -0.073 -36.762 -3.244 1.00 7.91 181 GLY D CA 1
ATOM 8832 C C . GLY D 1 185 ? 1.064 -37.764 -3.092 1.00 7.28 181 GLY D C 1
ATOM 8833 O O . GLY D 1 185 ? 0.972 -38.876 -3.573 1.00 6.27 181 GLY D O 1
ATOM 8834 N N . GLY D 1 186 ? 2.142 -37.350 -2.436 1.00 7.66 182 GLY D N 1
ATOM 8835 C CA . GLY D 1 186 ? 3.257 -38.250 -2.170 1.00 7.80 182 GLY D CA 1
ATOM 8836 C C . GLY D 1 186 ? 4.208 -38.479 -3.325 1.00 6.80 182 GLY D C 1
ATOM 8837 O O . GLY D 1 186 ? 5.150 -39.281 -3.186 1.00 8.07 182 GLY D O 1
ATOM 8838 N N . PHE D 1 187 ? 3.970 -37.816 -4.449 1.00 6.15 183 PHE D N 1
ATOM 8839 C CA . PHE D 1 187 ? 4.922 -37.777 -5.579 1.00 5.83 183 PHE D CA 1
ATOM 8840 C C . PHE D 1 187 ? 5.985 -36.688 -5.484 1.00 7.20 183 PHE D C 1
ATOM 8841 O O . PHE D 1 187 ? 5.675 -35.463 -5.464 1.00 9.54 183 PHE D O 1
ATOM 8849 N N . LEU D 1 188 ? 7.238 -37.126 -5.464 1.00 5.82 184 LEU D N 1
ATOM 8850 C CA . LEU D 1 188 ? 8.326 -36.190 -5.437 1.00 5.86 184 LEU D CA 1
ATOM 8851 C C . LEU D 1 188 ? 8.501 -35.482 -6.759 1.00 5.65 184 LEU D C 1
ATOM 8852 O O . LEU D 1 188 ? 9.039 -34.373 -6.749 1.00 5.61 184 LEU D O 1
ATOM 8857 N N . TYR D 1 189 ? 8.019 -36.079 -7.864 1.00 5.78 185 TYR D N 1
ATOM 8858 C CA . TYR D 1 189 ? 8.009 -35.416 -9.145 1.00 5.15 185 TYR D CA 1
ATOM 8859 C C . TYR D 1 189 ? 6.936 -35.910 -10.130 1.00 4.99 185 TYR D C 1
ATOM 8860 O O . TYR D 1 189 ? 6.433 -37.046 -10.081 1.00 5.01 185 TYR D O 1
ATOM 8869 N N . ASP D 1 190 ? 6.648 -35.045 -11.068 1.00 4.88 186 ASP D N 1
ATOM 8870 C CA . ASP D 1 190 ? 5.696 -35.322 -12.145 1.00 4.77 186 ASP D CA 1
ATOM 8871 C C . ASP D 1 190 ? 6.480 -35.003 -13.409 1.00 4.70 186 ASP D C 1
ATOM 8872 O O . ASP D 1 190 ? 7.085 -33.959 -13.494 1.00 4.71 186 ASP D O 1
ATOM 8877 N N . SER D 1 191 ? 6.518 -35.913 -14.370 1.00 4.66 187 SER D N 1
ATOM 8878 C CA . SER D 1 191 ? 7.310 -35.684 -15.606 1.00 4.65 187 SER D CA 1
ATOM 8879 C C . SER D 1 191 ? 6.495 -35.428 -16.900 1.00 4.65 187 SER D C 1
ATOM 8880 O O . SER D 1 191 ? 7.043 -35.463 -18.052 1.00 4.69 187 SER D O 1
ATOM 8883 N N . ASP D 1 192 ? 5.208 -35.117 -16.730 1.00 4.64 188 ASP D N 1
ATOM 8884 C CA . ASP D 1 192 ? 4.335 -34.876 -17.861 1.00 4.70 188 ASP D CA 1
ATOM 8885 C C . ASP D 1 192 ? 4.525 -33.436 -18.287 1.00 4.74 188 ASP D C 1
ATOM 8886 O O . ASP D 1 192 ? 3.659 -32.599 -18.068 1.00 4.80 188 ASP D O 1
ATOM 8891 N N . HIS D 1 193 ? 5.707 -33.149 -18.808 1.00 4.75 189 HIS D N 1
ATOM 8892 C CA . HIS D 1 193 ? 6.062 -31.801 -19.185 1.00 4.82 189 HIS D CA 1
ATOM 8893 C C . HIS D 1 193 ? 7.274 -31.849 -20.095 1.00 4.87 189 HIS D C 1
ATOM 8894 O O . HIS D 1 193 ? 8.177 -32.596 -19.811 1.00 4.82 189 HIS D O 1
ATOM 8901 N N . TYR D 1 194 ? 7.253 -31.064 -21.172 1.00 5.01 190 TYR D N 1
ATOM 8902 C CA . TYR D 1 194 ? 8.345 -30.985 -22.166 1.00 5.12 190 TYR D CA 1
ATOM 8903 C C . TYR D 1 194 ? 8.855 -29.550 -22.254 1.00 5.21 190 TYR D C 1
ATOM 8904 O O . TYR D 1 194 ? 9.415 -29.179 -23.245 1.00 5.37 190 TYR D O 1
ATOM 8913 N N . GLY D 1 195 ? 8.689 -28.773 -21.191 1.00 5.15 191 GLY D N 1
ATOM 8914 C CA . GLY D 1 195 ? 8.767 -27.320 -21.271 1.00 5.30 191 GLY D CA 1
ATOM 8915 C C . GLY D 1 195 ? 10.081 -26.711 -20.813 1.00 5.32 191 GLY D C 1
ATOM 8916 O O . GLY D 1 195 ? 10.221 -25.510 -20.879 1.00 5.47 191 GLY D O 1
ATOM 8917 N N . ASP D 1 196 ? 11.047 -27.510 -20.361 1.00 5.21 192 ASP D N 1
ATOM 8918 C CA . ASP D 1 196 ? 12.331 -26.915 -19.923 1.00 5.27 192 ASP D CA 1
ATOM 8919 C C . ASP D 1 196 ? 13.502 -27.933 -19.921 1.00 5.24 192 ASP D C 1
ATOM 8920 O O . ASP D 1 196 ? 13.345 -29.138 -20.217 1.00 5.17 192 ASP D O 1
ATOM 8925 N N . ASP D 1 197 ? 14.673 -27.412 -19.557 1.00 5.33 193 ASP D N 1
ATOM 8926 C CA . ASP D 1 197 ? 15.882 -28.155 -19.488 1.00 5.38 193 ASP D CA 1
ATOM 8927 C C . ASP D 1 197 ? 16.286 -28.332 -18.039 1.00 5.35 193 ASP D C 1
ATOM 8928 O O . ASP D 1 197 ? 17.400 -28.826 -17.775 1.00 5.45 193 ASP D O 1
ATOM 8933 N N . LEU D 1 198 ? 15.414 -27.948 -17.105 1.00 5.28 194 LEU D N 1
ATOM 8934 C CA . LEU D 1 198 ? 15.703 -28.094 -15.661 1.00 5.32 194 LEU D CA 1
ATOM 8935 C C . LEU D 1 198 ? 14.379 -28.381 -14.958 1.00 5.21 194 LEU D C 1
ATOM 8936 O O . LEU D 1 198 ? 13.316 -28.032 -15.455 1.00 5.14 194 LEU D O 1
ATOM 8941 N N . PRO D 1 199 ? 14.423 -29.064 -13.801 1.00 5.23 195 PRO D N 1
ATOM 8942 C CA . PRO D 1 199 ? 13.220 -29.129 -13.020 1.00 5.19 195 PRO D CA 1
ATOM 8943 C C . PRO D 1 199 ? 12.793 -27.725 -12.621 1.00 5.31 195 PRO D C 1
ATOM 8944 O O . PRO D 1 199 ? 13.607 -26.792 -12.670 1.00 5.45 195 PRO D O 1
ATOM 8948 N N . PHE D 1 200 ? 11.510 -27.594 -12.276 1.00 5.30 196 PHE D N 1
ATOM 8949 C CA . PHE D 1 200 ? 10.914 -26.385 -11.700 1.00 5.48 196 PHE D CA 1
ATOM 8950 C C . PHE D 1 200 ? 9.625 -26.774 -10.989 1.00 5.49 196 PHE D C 1
ATOM 8951 O O . PHE D 1 200 ? 9.125 -27.906 -11.158 1.00 5.33 196 PHE D O 1
ATOM 8959 N N . TRP D 1 201 ? 9.069 -25.836 -10.228 1.00 5.72 197 TRP D N 1
ATOM 8960 C CA . TRP D 1 201 ? 7.835 -26.084 -9.477 1.00 5.81 197 TRP D CA 1
ATOM 8961 C C . TRP D 1 201 ? 6.638 -25.509 -10.233 1.00 5.83 197 TRP D C 1
ATOM 8962 O O . TRP D 1 201 ? 6.651 -24.345 -10.724 1.00 5.97 197 TRP D O 1
ATOM 8973 N N . MET D 1 202 ? 5.592 -26.308 -10.269 1.00 5.73 198 MET D N 1
ATOM 8974 C CA . MET D 1 202 ? 4.304 -25.904 -10.825 1.00 5.81 198 MET D CA 1
ATOM 8975 C C . MET D 1 202 ? 3.248 -25.719 -9.720 1.00 6.38 198 MET D C 1
ATOM 8976 O O . MET D 1 202 ? 3.165 -26.536 -8.805 1.00 6.40 198 MET D O 1
ATOM 8981 N N . ASP D 1 203 ? 2.425 -24.674 -9.835 1.00 6.62 199 ASP D N 1
ATOM 8982 C CA . ASP D 1 203 ? 1.282 -24.507 -8.924 1.00 7.47 199 ASP D CA 1
ATOM 8983 C C . ASP D 1 203 ? 0.086 -25.215 -9.552 1.00 6.83 199 ASP D C 1
ATOM 8984 O O . ASP D 1 203 ? -0.418 -24.775 -10.583 1.00 6.57 199 ASP D O 1
ATOM 8989 N N . VAL D 1 204 ? -0.339 -26.334 -8.952 1.00 6.45 200 VAL D N 1
ATOM 8990 C CA . VAL D 1 204 ? -1.365 -27.182 -9.553 1.00 6.33 200 VAL D CA 1
ATOM 8991 C C . VAL D 1 204 ? -2.697 -26.924 -8.844 1.00 7.11 200 VAL D C 1
ATOM 8992 O O . VAL D 1 204 ? -2.820 -27.131 -7.621 1.00 6.86 200 VAL D O 1
ATOM 8996 N N . GLU D 1 205 ? -3.682 -26.409 -9.591 1.00 7.02 201 GLU D N 1
ATOM 8997 C CA . GLU D 1 205 ? -4.992 -26.177 -9.023 1.00 8.56 201 GLU D CA 1
ATOM 8998 C C . GLU D 1 205 ? -5.668 -27.509 -8.685 1.00 7.95 201 GLU D C 1
ATOM 8999 O O . GLU D 1 205 ? -5.650 -28.448 -9.489 1.00 7.07 201 GLU D O 1
ATOM 9005 N N . VAL D 1 206 ? -6.204 -27.629 -7.478 1.00 8.00 202 VAL D N 1
ATOM 9006 C CA . VAL D 1 206 ? -6.859 -28.859 -7.096 1.00 8.36 202 VAL D CA 1
ATOM 9007 C C . VAL D 1 206 ? -8.333 -28.596 -6.943 1.00 9.87 202 VAL D C 1
ATOM 9008 O O . VAL D 1 206 ? -8.764 -27.455 -7.094 1.00 10.62 202 VAL D O 1
ATOM 9012 N N . SER D 1 207 ? -9.101 -29.660 -6.678 1.00 12.01 203 SER D N 1
ATOM 9013 C CA . SER D 1 207 ? -10.540 -29.542 -6.445 1.00 13.29 203 SER D CA 1
ATOM 9014 C C . SER D 1 207 ? -10.751 -28.467 -5.417 1.00 13.96 203 SER D C 1
ATOM 9015 O O . SER D 1 207 ? -10.092 -28.461 -4.392 1.00 14.67 203 SER D O 1
ATOM 9018 N N . GLY D 1 208 ? -11.664 -27.546 -5.691 1.00 15.51 204 GLY D N 1
ATOM 9019 C CA . GLY D 1 208 ? -11.859 -26.389 -4.811 1.00 15.77 204 GLY D CA 1
ATOM 9020 C C . GLY D 1 208 ? -11.283 -25.119 -5.402 1.00 16.45 204 GLY D C 1
ATOM 9021 O O . GLY D 1 208 ? -11.611 -24.016 -4.939 1.00 16.32 204 GLY D O 1
ATOM 9022 N N . GLY D 1 209 ? -10.407 -25.260 -6.400 1.00 15.40 205 GLY D N 1
ATOM 9023 C CA . GLY D 1 209 ? -9.767 -24.120 -7.018 1.00 16.05 205 GLY D CA 1
ATOM 9024 C C . GLY D 1 209 ? -8.452 -23.606 -6.454 1.00 16.57 205 GLY D C 1
ATOM 9025 O O . GLY D 1 209 ? -7.769 -22.835 -7.141 1.00 17.02 205 GLY D O 1
ATOM 9026 N N . ALA D 1 210 ? -8.087 -24.007 -5.229 1.00 15.88 206 ALA D N 1
ATOM 9027 C CA . ALA D 1 210 ? -6.810 -23.614 -4.631 1.00 16.03 206 ALA D CA 1
ATOM 9028 C C . ALA D 1 210 ? -5.674 -24.426 -5.256 1.00 15.12 206 ALA D C 1
ATOM 9029 O O . ALA D 1 210 ? -5.915 -25.381 -6.004 1.00 14.54 206 ALA D O 1
ATOM 9031 N N . SER D 1 211 ? -4.437 -24.026 -4.987 1.00 14.71 207 SER D N 1
ATOM 9032 C CA . SER D 1 211 ? -3.295 -24.655 -5.629 1.00 13.19 207 SER D CA 1
ATOM 9033 C C . SER D 1 211 ? -2.297 -25.250 -4.644 1.00 11.60 207 SER D C 1
ATOM 9034 O O . SER D 1 211 ? -2.203 -24.890 -3.448 1.00 11.50 207 SER D O 1
ATOM 9037 N N . VAL D 1 212 ? -1.547 -26.176 -5.186 1.00 9.50 208 VAL D N 1
ATOM 9038 C CA . VAL D 1 212 ? -0.602 -26.940 -4.430 1.00 8.75 208 VAL D CA 1
ATOM 9039 C C . VAL D 1 212 ? 0.652 -27.042 -5.270 1.00 8.36 208 VAL D C 1
ATOM 9040 O O . VAL D 1 212 ? 0.560 -27.351 -6.467 1.00 8.08 208 VAL D O 1
ATOM 9044 N N . PRO D 1 213 ? 1.835 -26.833 -4.660 1.00 7.34 209 PRO D N 1
ATOM 9045 C CA . PRO D 1 213 ? 3.070 -27.017 -5.403 1.00 6.66 209 PRO D CA 1
ATOM 9046 C C . PRO D 1 213 ? 3.354 -28.480 -5.800 1.00 6.72 209 PRO D C 1
ATOM 9047 O O . PRO D 1 213 ? 3.147 -29.407 -4.991 1.00 7.19 209 PRO D O 1
ATOM 9051 N N . GLN D 1 214 ? 3.774 -28.665 -7.059 1.00 6.00 210 GLN D N 1
ATOM 9052 C CA A GLN D 1 214 ? 4.194 -29.985 -7.549 0.50 6.03 210 GLN D CA 1
ATOM 9053 C CA B GLN D 1 214 ? 4.139 -29.962 -7.633 0.50 6.21 210 GLN D CA 1
ATOM 9054 C C . GLN D 1 214 ? 5.526 -29.791 -8.259 1.00 5.57 210 GLN D C 1
ATOM 9055 O O . GLN D 1 214 ? 5.669 -28.890 -9.082 1.00 5.53 210 GLN D O 1
ATOM 9066 N N . LEU D 1 215 ? 6.525 -30.613 -7.918 1.00 5.53 211 LEU D N 1
ATOM 9067 C CA . LEU D 1 215 ? 7.814 -30.542 -8.656 1.00 5.41 211 LEU D CA 1
ATOM 9068 C C . LEU D 1 215 ? 7.637 -31.243 -10.022 1.00 5.15 211 LEU D C 1
ATOM 9069 O O . LEU D 1 215 ? 7.106 -32.362 -10.082 1.00 5.07 211 LEU D O 1
ATOM 9074 N N . ILE D 1 216 ? 8.028 -30.523 -11.077 1.00 5.08 212 ILE D N 1
ATOM 9075 C CA . ILE D 1 216 ? 8.143 -31.048 -12.443 1.00 4.91 212 ILE D CA 1
ATOM 9076 C C . ILE D 1 216 ? 9.590 -31.371 -12.751 1.00 4.90 212 ILE D C 1
ATOM 9077 O O . ILE D 1 216 ? 10.503 -30.598 -12.455 1.00 5.00 212 ILE D O 1
ATOM 9082 N N . VAL D 1 217 ? 9.792 -32.569 -13.298 1.00 4.82 213 VAL D N 1
ATOM 9083 C CA . VAL D 1 217 ? 11.100 -32.958 -13.792 1.00 4.85 213 VAL D CA 1
ATOM 9084 C C . VAL D 1 217 ? 10.802 -33.238 -15.268 1.00 4.78 213 VAL D C 1
ATOM 9085 O O . VAL D 1 217 ? 10.149 -34.214 -15.594 1.00 4.74 213 VAL D O 1
ATOM 9089 N N . PRO D 1 218 ? 11.126 -32.279 -16.155 1.00 4.79 214 PRO D N 1
ATOM 9090 C CA . PRO D 1 218 ? 10.648 -32.364 -17.554 1.00 4.78 214 PRO D CA 1
ATOM 9091 C C . PRO D 1 218 ? 11.251 -33.568 -18.295 1.00 4.84 214 PRO D C 1
ATOM 9092 O O . PRO D 1 218 ? 12.341 -33.982 -17.990 1.00 4.91 214 PRO D O 1
ATOM 9096 N N . TYR D 1 219 ? 10.492 -34.167 -19.212 1.00 4.85 215 TYR D N 1
ATOM 9097 C CA . TYR D 1 219 ? 10.946 -35.344 -19.958 1.00 4.96 215 TYR D CA 1
ATOM 9098 C C . TYR D 1 219 ? 11.212 -34.873 -21.374 1.00 5.10 215 TYR D C 1
ATOM 9099 O O . TYR D 1 219 ? 11.343 -33.675 -21.609 1.00 5.20 215 TYR D O 1
ATOM 9108 N N . THR D 1 220 ? 11.232 -35.777 -22.337 1.00 5.26 216 THR D N 1
ATOM 9109 C CA . THR D 1 220 ? 11.503 -35.432 -23.712 1.00 5.46 216 THR D CA 1
ATOM 9110 C C . THR D 1 220 ? 10.725 -36.337 -24.683 1.00 5.63 216 THR D C 1
ATOM 9111 O O . THR D 1 220 ? 10.498 -37.551 -24.380 1.00 5.65 216 THR D O 1
ATOM 9115 N N . LEU D 1 221 ? 10.314 -35.733 -25.796 1.00 5.79 217 LEU D N 1
ATOM 9116 C CA . LEU D 1 221 ? 9.714 -36.387 -26.954 1.00 6.06 217 LEU D CA 1
ATOM 9117 C C . LEU D 1 221 ? 10.643 -36.345 -28.210 1.00 6.41 217 LEU D C 1
ATOM 9118 O O . LEU D 1 221 ? 10.375 -37.052 -29.189 1.00 6.71 217 LEU D O 1
ATOM 9123 N N . ASP D 1 222 ? 11.761 -35.609 -28.134 1.00 4.57 218 ASP D N 1
ATOM 9124 C CA . ASP D 1 222 ? 12.772 -35.535 -29.240 1.00 4.48 218 ASP D CA 1
ATOM 9125 C C . ASP D 1 222 ? 14.026 -36.412 -28.968 1.00 4.13 218 ASP D C 1
ATOM 9126 O O . ASP D 1 222 ? 14.474 -37.120 -29.845 1.00 4.09 218 ASP D O 1
ATOM 9131 N N . ALA D 1 223 ? 14.540 -36.442 -27.744 1.00 3.98 219 ALA D N 1
ATOM 9132 C CA . ALA D 1 223 ? 15.672 -37.316 -27.389 1.00 3.77 219 ALA D CA 1
ATOM 9133 C C . ALA D 1 223 ? 15.104 -38.667 -26.896 1.00 3.71 219 ALA D C 1
ATOM 9134 O O . ALA D 1 223 ? 15.260 -39.077 -25.723 1.00 3.70 219 ALA D O 1
ATOM 9136 N N . ASN D 1 224 ? 14.363 -39.331 -27.812 1.00 3.76 220 ASN D N 1
ATOM 9137 C CA . ASN D 1 224 ? 13.464 -40.424 -27.413 1.00 3.81 220 ASN D CA 1
ATOM 9138 C C . ASN D 1 224 ? 13.410 -41.423 -28.570 1.00 3.84 220 ASN D C 1
ATOM 9139 O O . ASN D 1 224 ? 13.167 -41.042 -29.711 1.00 3.98 220 ASN D O 1
ATOM 9144 N N . ASP D 1 225 ? 13.706 -42.688 -28.281 1.00 3.80 221 ASP D N 1
ATOM 9145 C CA . ASP D 1 225 ? 13.639 -43.688 -29.332 1.00 3.91 221 ASP D CA 1
ATOM 9146 C C . ASP D 1 225 ? 12.229 -43.869 -29.931 1.00 4.16 221 ASP D C 1
ATOM 9147 O O . ASP D 1 225 ? 12.111 -44.556 -30.960 1.00 4.35 221 ASP D O 1
ATOM 9152 N N . MET D 1 226 ? 11.168 -43.345 -29.278 1.00 4.27 222 MET D N 1
ATOM 9153 C CA . MET D 1 226 ? 9.811 -43.366 -29.887 1.00 4.62 222 MET D CA 1
ATOM 9154 C C . MET D 1 226 ? 9.847 -42.815 -31.322 1.00 4.83 222 MET D C 1
ATOM 9155 O O . MET D 1 226 ? 9.051 -43.218 -32.164 1.00 5.23 222 MET D O 1
ATOM 9160 N N . ARG D 1 227 ? 10.819 -41.946 -31.613 1.00 4.67 223 ARG D N 1
ATOM 9161 C CA . ARG D 1 227 ? 10.937 -41.326 -32.969 1.00 5.78 223 ARG D CA 1
ATOM 9162 C C . ARG D 1 227 ? 11.359 -42.304 -34.075 1.00 6.19 223 ARG D C 1
ATOM 9163 O O . ARG D 1 227 ? 11.194 -42.009 -35.279 1.00 9.97 223 ARG D O 1
ATOM 9171 N N . PHE D 1 228 ? 11.788 -43.507 -33.700 1.00 5.01 224 PHE D N 1
ATOM 9172 C CA . PHE D 1 228 ? 11.851 -44.624 -34.669 1.00 5.26 224 PHE D CA 1
ATOM 9173 C C . PHE D 1 228 ? 10.485 -45.118 -35.158 1.00 5.70 224 PHE D C 1
ATOM 9174 O O . PHE D 1 228 ? 10.377 -45.886 -36.132 1.00 6.10 224 PHE D O 1
ATOM 9182 N N . ALA D 1 229 ? 9.423 -44.739 -34.463 1.00 5.72 225 ALA D N 1
ATOM 9183 C CA . ALA D 1 229 ? 8.131 -45.283 -34.805 1.00 6.98 225 ALA D CA 1
ATOM 9184 C C . ALA D 1 229 ? 7.172 -44.159 -35.133 1.00 7.81 225 ALA D C 1
ATOM 9185 O O . ALA D 1 229 ? 5.959 -44.353 -35.034 1.00 9.03 225 ALA D O 1
ATOM 9187 N N . THR D 1 230 ? 7.686 -42.962 -35.474 1.00 8.34 226 THR D N 1
ATOM 9188 C CA . THR D 1 230 ? 6.837 -41.779 -35.786 1.00 10.63 226 THR D CA 1
ATOM 9189 C C . THR D 1 230 ? 7.193 -41.418 -37.233 1.00 13.43 226 THR D C 1
ATOM 9190 O O . THR D 1 230 ? 8.230 -41.890 -37.721 1.00 13.18 226 THR D O 1
ATOM 9194 N N . PRO D 1 231 ? 6.380 -40.567 -37.895 1.00 16.61 227 PRO D N 1
ATOM 9195 C CA . PRO D 1 231 ? 6.642 -40.271 -39.319 1.00 18.61 227 PRO D CA 1
ATOM 9196 C C . PRO D 1 231 ? 7.958 -39.537 -39.548 1.00 18.41 227 PRO D C 1
ATOM 9197 O O . PRO D 1 231 ? 8.656 -39.907 -40.486 1.00 19.75 227 PRO D O 1
ATOM 9201 N N . GLN D 1 232 ? 8.271 -38.560 -38.683 1.00 19.26 228 GLN D N 1
ATOM 9202 C CA . GLN D 1 232 ? 9.586 -37.850 -38.617 1.00 19.51 228 GLN D CA 1
ATOM 9203 C C . GLN D 1 232 ? 10.389 -38.507 -37.524 1.00 18.88 228 GLN D C 1
ATOM 9204 O O . GLN D 1 232 ? 9.992 -38.477 -36.329 1.00 19.47 228 GLN D O 1
ATOM 9210 N N . GLY D 1 233 ? 11.512 -39.116 -37.935 1.00 18.86 229 GLY D N 1
ATOM 9211 C CA . GLY D 1 233 ? 11.985 -40.372 -37.297 1.00 16.15 229 GLY D CA 1
ATOM 9212 C C . GLY D 1 233 ? 13.283 -41.035 -37.774 1.00 13.31 229 GLY D C 1
ATOM 9213 O O . GLY D 1 233 ? 13.353 -41.630 -38.879 1.00 14.22 229 GLY D O 1
ATOM 9214 N N . PHE D 1 234 ? 14.296 -40.947 -36.914 1.00 8.30 230 PHE D N 1
ATOM 9215 C CA . PHE D 1 234 ? 15.611 -41.588 -37.078 1.00 6.12 230 PHE D CA 1
ATOM 9216 C C . PHE D 1 234 ? 15.566 -42.874 -37.933 1.00 6.32 230 PHE D C 1
ATOM 9217 O O . PHE D 1 234 ? 14.761 -43.703 -37.646 1.00 8.60 230 PHE D O 1
ATOM 9225 N N . ASN D 1 235 ? 16.401 -43.001 -38.955 1.00 6.97 231 ASN D N 1
ATOM 9226 C CA . ASN D 1 235 ? 16.373 -44.122 -39.866 1.00 8.58 231 ASN D CA 1
ATOM 9227 C C . ASN D 1 235 ? 17.285 -45.239 -39.387 1.00 6.70 231 ASN D C 1
ATOM 9228 O O . ASN D 1 235 ? 17.117 -46.407 -39.806 1.00 7.00 231 ASN D O 1
ATOM 9233 N N . THR D 1 236 ? 18.299 -44.872 -38.629 1.00 6.34 232 THR D N 1
ATOM 9234 C CA . THR D 1 236 ? 19.392 -45.780 -38.249 1.00 6.30 232 THR D CA 1
ATOM 9235 C C . THR D 1 236 ? 19.860 -45.478 -36.832 1.00 5.73 232 THR D C 1
ATOM 9236 O O . THR D 1 236 ? 19.546 -44.417 -36.267 1.00 5.41 232 THR D O 1
ATOM 9240 N N . ALA D 1 237 ? 20.633 -46.398 -36.266 1.00 5.71 233 ALA D N 1
ATOM 9241 C CA . ALA D 1 237 ? 21.173 -46.201 -34.910 1.00 5.32 233 ALA D CA 1
ATOM 9242 C C . ALA D 1 237 ? 21.975 -44.900 -34.863 1.00 5.28 233 ALA D C 1
ATOM 9243 O O . ALA D 1 237 ? 21.942 -44.147 -33.857 1.00 4.93 233 ALA D O 1
ATOM 9245 N N . ASP D 1 238 ? 22.717 -44.610 -35.941 1.00 5.73 234 ASP D N 1
ATOM 9246 C CA . ASP D 1 238 ? 23.546 -43.417 -35.948 1.00 5.80 234 ASP D CA 1
ATOM 9247 C C . ASP D 1 238 ? 22.765 -42.095 -35.947 1.00 5.58 234 ASP D C 1
ATOM 9248 O O . ASP D 1 238 ? 23.202 -41.115 -35.392 1.00 5.45 234 ASP D O 1
ATOM 9253 N N . HIS D 1 239 ? 21.584 -42.069 -36.520 1.00 5.61 235 HIS D N 1
ATOM 9254 C CA . HIS D 1 239 ? 20.758 -40.906 -36.362 1.00 5.45 235 HIS D CA 1
ATOM 9255 C C . HIS D 1 239 ? 20.422 -40.639 -34.867 1.00 4.91 235 HIS D C 1
ATOM 9256 O O . HIS D 1 239 ? 20.597 -39.542 -34.387 1.00 4.80 235 HIS D O 1
ATOM 9263 N N . PHE D 1 240 ? 19.959 -41.630 -34.148 1.00 4.65 236 PHE D N 1
ATOM 9264 C CA . PHE D 1 240 ? 19.518 -41.446 -32.746 1.00 4.27 236 PHE D CA 1
ATOM 9265 C C . PHE D 1 240 ? 20.750 -41.134 -31.939 1.00 4.21 236 PHE D C 1
ATOM 9266 O O . PHE D 1 240 ? 20.744 -40.244 -31.109 1.00 4.06 236 PHE D O 1
ATOM 9274 N N . PHE D 1 241 ? 21.840 -41.834 -32.212 1.00 4.41 237 PHE D N 1
ATOM 9275 C CA . PHE D 1 241 ? 23.089 -41.544 -31.541 1.00 4.49 237 PHE D CA 1
ATOM 9276 C C . PHE D 1 241 ? 23.567 -40.096 -31.764 1.00 4.60 237 PHE D C 1
ATOM 9277 O O . PHE D 1 241 ? 23.903 -39.448 -30.832 1.00 4.52 237 PHE D O 1
ATOM 9285 N N . HIS D 1 242 ? 23.660 -39.663 -33.012 1.00 4.88 238 HIS D N 1
ATOM 9286 C CA . HIS D 1 242 ? 24.047 -38.284 -33.291 1.00 5.06 238 HIS D CA 1
ATOM 9287 C C . HIS D 1 242 ? 23.119 -37.235 -32.645 1.00 4.80 238 HIS D C 1
ATOM 9288 O O . HIS D 1 242 ? 23.582 -36.195 -32.244 1.00 4.87 238 HIS D O 1
ATOM 9295 N N . TYR D 1 243 ? 21.812 -37.505 -32.591 1.00 4.58 239 TYR D N 1
ATOM 9296 C CA . TYR D 1 243 ? 20.871 -36.592 -31.930 1.00 4.41 239 TYR D CA 1
ATOM 9297 C C . TYR D 1 243 ? 21.171 -36.458 -30.453 1.00 4.20 239 TYR D C 1
ATOM 9298 O O . TYR D 1 243 ? 21.283 -35.375 -29.958 1.00 4.26 239 TYR D O 1
ATOM 9307 N N . LEU D 1 244 ? 21.304 -37.590 -29.769 1.00 4.04 240 LEU D N 1
ATOM 9308 C CA . LEU D 1 244 ? 21.718 -37.618 -28.349 1.00 3.97 240 LEU D CA 1
ATOM 9309 C C . LEU D 1 244 ? 23.072 -36.989 -28.070 1.00 4.20 240 LEU D C 1
ATOM 9310 O O . LEU D 1 244 ? 23.238 -36.145 -27.128 1.00 4.27 240 LEU D O 1
ATOM 9315 N N . ARG D 1 245 ? 24.036 -37.358 -28.908 1.00 4.41 241 ARG D N 1
ATOM 9316 C CA . ARG D 1 245 ? 25.375 -36.764 -28.859 1.00 4.74 241 ARG D CA 1
ATOM 9317 C C . ARG D 1 245 ? 25.326 -35.248 -28.987 1.00 4.85 241 ARG D C 1
ATOM 9318 O O . ARG D 1 245 ? 26.020 -34.516 -28.243 1.00 5.81 241 ARG D O 1
ATOM 9326 N N . ASP D 1 246 ? 24.542 -34.756 -29.921 1.00 4.82 242 ASP D N 1
ATOM 9327 C CA . ASP D 1 246 ? 24.544 -33.338 -30.182 1.00 5.04 242 ASP D CA 1
ATOM 9328 C C . ASP D 1 246 ? 23.854 -32.618 -29.028 1.00 4.90 242 ASP D C 1
ATOM 9329 O O . ASP D 1 246 ? 24.382 -31.609 -28.541 1.00 5.71 242 ASP D O 1
ATOM 9334 N N . ALA D 1 247 ? 22.722 -33.144 -28.583 1.00 4.60 243 ALA D N 1
ATOM 9335 C CA . ALA D 1 247 ? 22.014 -32.609 -27.435 1.00 4.54 243 ALA D CA 1
ATOM 9336 C C . ALA D 1 247 ? 22.940 -32.520 -26.211 1.00 4.67 243 ALA D C 1
ATOM 9337 O O . ALA D 1 247 ? 23.046 -31.475 -25.503 1.00 4.89 243 ALA D O 1
ATOM 9339 N N . PHE D 1 248 ? 23.657 -33.609 -25.993 1.00 4.63 244 PHE D N 1
ATOM 9340 C CA . PHE D 1 248 ? 24.565 -33.669 -24.842 1.00 4.88 244 PHE D CA 1
ATOM 9341 C C . PHE D 1 248 ? 25.666 -32.644 -24.990 1.00 5.25 244 PHE D C 1
ATOM 9342 O O . PHE D 1 248 ? 25.940 -31.919 -24.055 1.00 5.52 244 PHE D O 1
ATOM 9350 N N . ASP D 1 249 ? 26.229 -32.515 -26.184 1.00 5.34 245 ASP D N 1
ATOM 9351 C CA . ASP D 1 249 ? 27.329 -31.579 -26.407 1.00 5.78 245 ASP D CA 1
ATOM 9352 C C . ASP D 1 249 ? 26.920 -30.120 -26.163 1.00 5.94 245 ASP D C 1
ATOM 9353 O O . ASP D 1 249 ? 27.677 -29.373 -25.529 1.00 6.33 245 ASP D O 1
ATOM 9358 N N . VAL D 1 250 ? 25.724 -29.736 -26.632 1.00 5.72 246 VAL D N 1
ATOM 9359 C CA . VAL D 1 250 ? 25.169 -28.404 -26.443 1.00 5.91 246 VAL D CA 1
ATOM 9360 C C . VAL D 1 250 ? 24.989 -28.115 -24.932 1.00 6.00 246 VAL D C 1
ATOM 9361 O O . VAL D 1 250 ? 25.446 -27.097 -24.419 1.00 6.40 246 VAL D O 1
ATOM 9365 N N . LEU D 1 251 ? 24.357 -29.051 -24.244 1.00 5.71 247 LEU D N 1
ATOM 9366 C CA . LEU D 1 251 ? 24.134 -28.901 -22.801 1.00 5.88 247 LEU D CA 1
ATOM 9367 C C . LEU D 1 251 ? 25.436 -28.889 -22.030 1.00 6.28 247 LEU D C 1
ATOM 9368 O O . LEU D 1 251 ? 25.617 -28.078 -21.118 1.00 6.74 247 LEU D O 1
ATOM 9373 N N . TYR D 1 252 ? 26.348 -29.786 -22.391 1.00 6.24 248 TYR D N 1
ATOM 9374 C CA . TYR D 1 252 ? 27.629 -29.900 -21.715 1.00 6.71 248 TYR D CA 1
ATOM 9375 C C . TYR D 1 252 ? 28.387 -28.580 -21.842 1.00 7.18 248 TYR D C 1
ATOM 9376 O O . TYR D 1 252 ? 28.940 -28.111 -20.868 1.00 7.68 248 TYR D O 1
ATOM 9385 N N . GLU D 1 253 ? 28.346 -27.963 -23.018 1.00 7.10 249 GLU D N 1
ATOM 9386 C CA . GLU D 1 253 ? 29.008 -26.666 -23.229 1.00 7.60 249 GLU D CA 1
ATOM 9387 C C . GLU D 1 253 ? 28.340 -25.533 -22.442 1.00 7.82 249 GLU D C 1
ATOM 9388 O O . GLU D 1 253 ? 29.021 -24.651 -21.943 1.00 8.38 249 GLU D O 1
ATOM 9394 N N . GLU D 1 254 ? 27.023 -25.586 -22.301 1.00 7.46 250 GLU D N 1
ATOM 9395 C CA . GLU D 1 254 ? 26.279 -24.678 -21.421 1.00 7.72 250 GLU D CA 1
ATOM 9396 C C . GLU D 1 254 ? 26.558 -24.871 -19.948 1.00 8.07 250 GLU D C 1
ATOM 9397 O O . GLU D 1 254 ? 26.381 -23.944 -19.159 1.00 8.94 250 GLU D O 1
ATOM 9403 N N . GLY D 1 255 ? 27.013 -26.059 -19.584 1.00 10.62 251 GLY D N 1
ATOM 9404 C CA . GLY D 1 255 ? 27.279 -26.445 -18.187 1.00 11.34 251 GLY D CA 1
ATOM 9405 C C . GLY D 1 255 ? 28.330 -25.635 -17.461 1.00 14.28 251 GLY D C 1
ATOM 9406 O O . GLY D 1 255 ? 28.348 -25.648 -16.220 1.00 16.06 251 GLY D O 1
ATOM 9407 N N . ASP D 1 256 ? 29.196 -24.931 -18.201 1.00 14.36 252 ASP D N 1
ATOM 9408 C CA . ASP D 1 256 ? 30.127 -23.946 -17.595 1.00 16.82 252 ASP D CA 1
ATOM 9409 C C . ASP D 1 256 ? 29.391 -22.741 -16.997 1.00 16.52 252 ASP D C 1
ATOM 9410 O O . ASP D 1 256 ? 29.807 -22.196 -15.984 1.00 19.68 252 ASP D O 1
ATOM 9412 N N . GLU D 1 257 ? 28.289 -22.327 -17.622 1.00 15.24 253 GLU D N 1
ATOM 9413 C CA . GLU D 1 257 ? 27.539 -21.147 -17.187 1.00 13.83 253 GLU D CA 1
ATOM 9414 C C . GLU D 1 257 ? 26.343 -21.492 -16.309 1.00 12.75 253 GLU D C 1
ATOM 9415 O O . GLU D 1 257 ? 26.094 -20.832 -15.287 1.00 11.01 253 GLU D O 1
ATOM 9417 N N . ALA D 1 258 ? 25.612 -22.520 -16.727 1.00 10.95 254 ALA D N 1
ATOM 9418 C CA . ALA D 1 258 ? 24.304 -22.854 -16.188 1.00 10.75 254 ALA D CA 1
ATOM 9419 C C . ALA D 1 258 ? 23.996 -24.313 -16.506 1.00 9.58 254 ALA D C 1
ATOM 9420 O O . ALA D 1 258 ? 23.271 -24.597 -17.461 1.00 8.65 254 ALA D O 1
ATOM 9422 N N . PRO D 1 259 ? 24.502 -25.239 -15.699 1.00 9.01 255 PRO D N 1
ATOM 9423 C CA . PRO D 1 259 ? 24.227 -26.680 -15.961 1.00 8.45 255 PRO D CA 1
ATOM 9424 C C . PRO D 1 259 ? 22.728 -27.008 -15.997 1.00 8.11 255 PRO D C 1
ATOM 9425 O O . PRO D 1 259 ? 21.926 -26.401 -15.260 1.00 8.50 255 PRO D O 1
ATOM 9429 N N . LYS D 1 260 ? 22.390 -27.940 -16.889 1.00 7.46 256 LYS D N 1
ATOM 9430 C CA . LYS D 1 260 ? 21.014 -28.364 -17.199 1.00 7.10 256 LYS D CA 1
ATOM 9431 C C . LYS D 1 260 ? 20.923 -29.855 -17.000 1.00 6.83 256 LYS D C 1
ATOM 9432 O O . LYS D 1 260 ? 21.884 -30.484 -16.556 1.00 6.99 256 LYS D O 1
ATOM 9438 N N . MET D 1 261 ? 19.750 -30.415 -17.301 1.00 6.52 257 MET D N 1
ATOM 9439 C CA . MET D 1 261 ? 19.616 -31.862 -17.351 1.00 6.23 257 MET D CA 1
ATOM 9440 C C . MET D 1 261 ? 19.232 -32.295 -18.756 1.00 5.65 257 MET D C 1
ATOM 9441 O O . MET D 1 261 ? 18.656 -31.519 -19.534 1.00 5.53 257 MET D O 1
ATOM 9446 N N . MET D 1 262 ? 19.468 -33.572 -19.027 1.00 5.38 258 MET D N 1
ATOM 9447 C CA . MET D 1 262 ? 19.035 -34.200 -20.254 1.00 4.93 258 MET D CA 1
ATOM 9448 C C . MET D 1 262 ? 18.333 -35.514 -19.960 1.00 4.84 258 MET D C 1
ATOM 9449 O O . MET D 1 262 ? 18.864 -36.367 -19.214 1.00 5.53 258 MET D O 1
ATOM 9454 N N . SER D 1 263 ? 17.162 -35.700 -20.527 1.00 4.66 259 SER D N 1
ATOM 9455 C CA . SER D 1 263 ? 16.457 -37.009 -20.515 1.00 4.57 259 SER D CA 1
ATOM 9456 C C . SER D 1 263 ? 16.723 -37.803 -21.765 1.00 4.22 259 SER D C 1
ATOM 9457 O O . SER D 1 263 ? 16.834 -37.224 -22.846 1.00 4.05 259 SER D O 1
ATOM 9460 N N . ILE D 1 264 ? 16.766 -39.124 -21.618 1.00 4.20 260 ILE D N 1
ATOM 9461 C CA . ILE D 1 264 ? 16.784 -40.024 -22.763 1.00 3.96 260 ILE D CA 1
ATOM 9462 C C . ILE D 1 264 ? 15.682 -41.034 -22.589 1.00 4.02 260 ILE D C 1
ATOM 9463 O O . ILE D 1 264 ? 15.674 -41.757 -21.612 1.00 4.24 260 ILE D O 1
ATOM 9468 N N . GLY D 1 265 ? 14.733 -41.037 -23.537 1.00 3.92 261 GLY D N 1
ATOM 9469 C CA . GLY D 1 265 ? 13.548 -41.884 -23.505 1.00 4.04 261 GLY D CA 1
ATOM 9470 C C . GLY D 1 265 ? 13.871 -43.192 -24.249 1.00 3.95 261 GLY D C 1
ATOM 9471 O O . GLY D 1 265 ? 14.399 -43.151 -25.369 1.00 3.79 261 GLY D O 1
ATOM 9472 N N . MET D 1 266 ? 13.609 -44.344 -23.649 1.00 4.13 262 MET D N 1
ATOM 9473 C CA . MET D 1 266 ? 13.921 -45.677 -24.245 1.00 4.15 262 MET D CA 1
ATOM 9474 C C . MET D 1 266 ? 12.745 -46.611 -24.116 1.00 4.38 262 MET D C 1
ATOM 9475 O O . MET D 1 266 ? 12.045 -46.607 -23.114 1.00 4.62 262 MET D O 1
ATOM 9480 N N . HIS D 1 267 ? 12.544 -47.433 -25.124 1.00 4.40 263 HIS D N 1
ATOM 9481 C CA . HIS D 1 267 ? 11.447 -48.380 -25.155 1.00 4.68 263 HIS D CA 1
ATOM 9482 C C . HIS D 1 267 ? 12.004 -49.759 -25.521 1.00 4.81 263 HIS D C 1
ATOM 9483 O O . HIS D 1 267 ? 12.734 -49.903 -26.488 1.00 4.69 263 HIS D O 1
ATOM 9490 N N . CYS D 1 268 ? 11.607 -50.770 -24.750 1.00 5.15 264 CYS D N 1
ATOM 9491 C CA . CYS D 1 268 ? 12.128 -52.119 -24.877 1.00 5.39 264 CYS D CA 1
ATOM 9492 C C . CYS D 1 268 ? 11.962 -52.696 -26.293 1.00 5.42 264 CYS D C 1
ATOM 9493 O O . CYS D 1 268 ? 12.911 -53.303 -26.913 1.00 5.46 264 CYS D O 1
ATOM 9496 N N . ARG D 1 269 ? 10.775 -52.461 -26.824 1.00 5.49 265 ARG D N 1
ATOM 9497 C CA . ARG D 1 269 ? 10.407 -52.968 -28.135 1.00 5.66 265 ARG D CA 1
ATOM 9498 C C . ARG D 1 269 ? 11.014 -52.184 -29.319 1.00 5.42 265 ARG D C 1
ATOM 9499 O O . ARG D 1 269 ? 10.926 -52.635 -30.455 1.00 5.64 265 ARG D O 1
ATOM 9507 N N . LEU D 1 270 ? 11.613 -51.024 -29.049 1.00 5.06 266 LEU D N 1
ATOM 9508 C CA . LEU D 1 270 ? 12.224 -50.222 -30.028 1.00 4.90 266 LEU D CA 1
ATOM 9509 C C . LEU D 1 270 ? 13.728 -50.266 -29.898 1.00 4.77 266 LEU D C 1
ATOM 9510 O O . LEU D 1 270 ? 14.357 -50.928 -30.709 1.00 4.93 266 LEU D O 1
ATOM 9515 N N . LEU D 1 271 ? 14.312 -49.501 -28.948 1.00 4.90 267 LEU D N 1
ATOM 9516 C CA . LEU D 1 271 ? 15.800 -49.486 -28.816 1.00 4.69 267 LEU D CA 1
ATOM 9517 C C . LEU D 1 271 ? 16.377 -50.866 -28.543 1.00 4.73 267 LEU D C 1
ATOM 9518 O O . LEU D 1 271 ? 17.543 -51.103 -28.836 1.00 4.85 267 LEU D O 1
ATOM 9523 N N . GLY D 1 272 ? 15.587 -51.745 -27.933 1.00 4.93 268 GLY D N 1
ATOM 9524 C CA . GLY D 1 272 ? 15.975 -53.144 -27.734 1.00 5.31 268 GLY D CA 1
ATOM 9525 C C . GLY D 1 272 ? 16.255 -53.996 -28.972 1.00 5.58 268 GLY D C 1
ATOM 9526 O O . GLY D 1 272 ? 16.988 -54.968 -28.893 1.00 5.92 268 GLY D O 1
ATOM 9527 N N . ARG D 1 273 ? 15.663 -53.636 -30.120 1.00 5.53 269 ARG D N 1
ATOM 9528 C CA . ARG D 1 273 ? 16.047 -54.202 -31.406 1.00 5.84 269 ARG D CA 1
ATOM 9529 C C . ARG D 1 273 ? 17.524 -54.009 -31.661 1.00 5.88 269 ARG D C 1
ATOM 9530 O O . ARG D 1 273 ? 18.044 -52.893 -31.503 1.00 5.57 269 ARG D O 1
ATOM 9538 N N . PRO D 1 274 ? 18.188 -55.081 -32.103 1.00 6.34 270 PRO D N 1
ATOM 9539 C CA . PRO D 1 274 ? 19.645 -55.054 -32.280 1.00 6.53 270 PRO D CA 1
ATOM 9540 C C . PRO D 1 274 ? 20.089 -53.951 -33.201 1.00 6.41 270 PRO D C 1
ATOM 9541 O O . PRO D 1 274 ? 21.082 -53.279 -32.900 1.00 6.31 270 PRO D O 1
ATOM 9545 N N . GLY D 1 275 ? 19.361 -53.727 -34.298 1.00 6.48 271 GLY D N 1
ATOM 9546 C CA . GLY D 1 275 ? 19.749 -52.645 -35.228 1.00 6.48 271 GLY D CA 1
ATOM 9547 C C . GLY D 1 275 ? 19.661 -51.236 -34.665 1.00 5.95 271 GLY D C 1
ATOM 9548 O O . GLY D 1 275 ? 20.368 -50.343 -35.115 1.00 6.53 271 GLY D O 1
ATOM 9549 N N . ARG D 1 276 ? 18.825 -51.012 -33.669 1.00 5.56 272 ARG D N 1
ATOM 9550 C CA . ARG D 1 276 ? 18.767 -49.686 -32.997 1.00 5.13 272 ARG D CA 1
ATOM 9551 C C . ARG D 1 276 ? 19.657 -49.566 -31.777 1.00 4.97 272 ARG D C 1
ATOM 9552 O O . ARG D 1 276 ? 20.165 -48.488 -31.457 1.00 4.77 272 ARG D O 1
ATOM 9560 N N . PHE D 1 277 ? 19.937 -50.709 -31.154 1.00 5.17 273 PHE D N 1
ATOM 9561 C CA . PHE D 1 277 ? 20.571 -50.763 -29.872 1.00 5.15 273 PHE D CA 1
ATOM 9562 C C . PHE D 1 277 ? 21.959 -50.133 -29.896 1.00 5.25 273 PHE D C 1
ATOM 9563 O O . PHE D 1 277 ? 22.419 -49.631 -28.892 1.00 5.17 273 PHE D O 1
ATOM 9571 N N . ARG D 1 278 ? 22.630 -50.182 -31.058 1.00 5.51 274 ARG D N 1
ATOM 9572 C CA . ARG D 1 278 ? 23.975 -49.612 -31.220 1.00 6.13 274 ARG D CA 1
ATOM 9573 C C . ARG D 1 278 ? 24.012 -48.132 -30.810 1.00 5.36 274 ARG D C 1
ATOM 9574 O O . ARG D 1 278 ? 25.048 -47.596 -30.358 1.00 5.83 274 ARG D O 1
ATOM 9582 N N . ALA D 1 279 ? 22.880 -47.443 -30.975 1.00 5.02 275 ALA D N 1
ATOM 9583 C CA . ALA D 1 279 ? 22.725 -46.011 -30.593 1.00 4.68 275 ALA D CA 1
ATOM 9584 C C . ALA D 1 279 ? 22.995 -45.738 -29.123 1.00 4.88 275 ALA D C 1
ATOM 9585 O O . ALA D 1 279 ? 23.688 -44.740 -28.769 1.00 4.59 275 ALA D O 1
ATOM 9587 N N . LEU D 1 280 ? 22.514 -46.680 -28.284 1.00 6.09 276 LEU D N 1
ATOM 9588 C CA . LEU D 1 280 ? 22.698 -46.562 -26.840 1.00 5.83 276 LEU D CA 1
ATOM 9589 C C . LEU D 1 280 ? 24.158 -46.770 -26.472 1.00 5.91 276 LEU D C 1
ATOM 9590 O O . LEU D 1 280 ? 24.736 -45.981 -25.732 1.00 5.76 276 LEU D O 1
ATOM 9595 N N . GLN D 1 281 ? 24.731 -47.840 -27.016 1.00 6.23 277 GLN D N 1
ATOM 9596 C CA . GLN D 1 281 ? 26.140 -48.173 -26.823 1.00 6.46 277 GLN D CA 1
ATOM 9597 C C . GLN D 1 281 ? 27.065 -47.025 -27.232 1.00 6.44 277 GLN D C 1
ATOM 9598 O O . GLN D 1 281 ? 28.003 -46.688 -26.483 1.00 6.56 277 GLN D O 1
ATOM 9604 N N . ARG D 1 282 ? 26.801 -46.433 -28.405 1.00 6.44 278 ARG D N 1
ATOM 9605 C CA . ARG D 1 282 ? 27.606 -45.298 -28.906 1.00 6.57 278 ARG D CA 1
ATOM 9606 C C . ARG D 1 282 ? 27.452 -44.063 -27.993 1.00 6.34 278 ARG D C 1
ATOM 9607 O O . ARG D 1 282 ? 28.430 -43.327 -27.720 1.00 6.56 278 ARG D O 1
ATOM 9615 N N . PHE D 1 283 ? 26.227 -43.819 -27.529 1.00 5.99 279 PHE D N 1
ATOM 9616 C CA . PHE D 1 283 ? 25.981 -42.664 -26.691 1.00 5.80 279 PHE D CA 1
ATOM 9617 C C . PHE D 1 283 ? 26.635 -42.799 -25.319 1.00 5.82 279 PHE D C 1
ATOM 9618 O O . PHE D 1 283 ? 27.232 -41.861 -24.795 1.00 5.95 279 PHE D O 1
ATOM 9626 N N . LEU D 1 284 ? 26.526 -43.981 -24.728 1.00 5.81 280 LEU D N 1
ATOM 9627 C CA . LEU D 1 284 ? 27.165 -44.216 -23.464 1.00 6.01 280 LEU D CA 1
ATOM 9628 C C . LEU D 1 284 ? 28.658 -44.066 -23.567 1.00 6.48 280 LEU D C 1
ATOM 9629 O O . LEU D 1 284 ? 29.276 -43.492 -22.682 1.00 6.74 280 LEU D O 1
ATOM 9634 N N . ASP D 1 285 ? 29.238 -44.579 -24.647 1.00 6.70 281 ASP D N 1
ATOM 9635 C CA . ASP D 1 285 ? 30.686 -44.410 -24.895 1.00 7.26 281 ASP D CA 1
ATOM 9636 C C . ASP D 1 285 ? 31.068 -42.931 -24.979 1.00 7.42 281 ASP D C 1
ATOM 9637 O O . ASP D 1 285 ? 32.082 -42.518 -24.419 1.00 7.95 281 ASP D O 1
ATOM 9642 N N . HIS D 1 286 ? 30.245 -42.137 -25.649 1.00 7.09 282 HIS D N 1
ATOM 9643 C CA . HIS D 1 286 ? 30.440 -40.692 -25.733 1.00 7.31 282 HIS D CA 1
ATOM 9644 C C . HIS D 1 286 ? 30.454 -40.007 -24.371 1.00 7.35 282 HIS D C 1
ATOM 9645 O O . HIS D 1 286 ? 31.406 -39.305 -24.041 1.00 7.93 282 HIS D O 1
ATOM 9652 N N . ILE D 1 287 ? 29.458 -40.266 -23.537 1.00 6.85 283 ILE D N 1
ATOM 9653 C CA . ILE D 1 287 ? 29.350 -39.477 -22.291 1.00 6.91 283 ILE D CA 1
ATOM 9654 C C . ILE D 1 287 ? 30.411 -39.959 -21.270 1.00 8.19 283 ILE D C 1
ATOM 9655 O O . ILE D 1 287 ? 30.823 -39.205 -20.384 1.00 8.05 283 ILE D O 1
ATOM 9660 N N . GLU D 1 288 ? 30.860 -41.205 -21.425 1.00 8.48 284 GLU D N 1
ATOM 9661 C CA . GLU D 1 288 ? 31.918 -41.782 -20.582 1.00 9.61 284 GLU D CA 1
ATOM 9662 C C . GLU D 1 288 ? 33.275 -41.098 -20.751 1.00 10.31 284 GLU D C 1
ATOM 9663 O O . GLU D 1 288 ? 34.088 -41.136 -19.836 1.00 11.06 284 GLU D O 1
ATOM 9669 N N . ARG D 1 289 ? 33.486 -40.471 -21.907 1.00 10.18 285 ARG D N 1
ATOM 9670 C CA . ARG D 1 289 ? 34.676 -39.667 -22.209 1.00 11.37 285 ARG D CA 1
ATOM 9671 C C . ARG D 1 289 ? 34.668 -38.282 -21.556 1.00 11.49 285 ARG D C 1
ATOM 9672 O O . ARG D 1 289 ? 35.680 -37.603 -21.569 1.00 12.26 285 ARG D O 1
ATOM 9680 N N . HIS D 1 290 ? 33.550 -37.877 -20.963 1.00 9.74 286 HIS D N 1
ATOM 9681 C CA . HIS D 1 290 ? 33.414 -36.539 -20.417 1.00 10.02 286 HIS D CA 1
ATOM 9682 C C . HIS D 1 290 ? 33.424 -36.530 -18.890 1.00 10.28 286 HIS D C 1
ATOM 9683 O O . HIS D 1 290 ? 32.719 -37.311 -18.256 1.00 9.75 286 HIS D O 1
ATOM 9690 N N . ASP D 1 291 ? 34.222 -35.623 -18.328 1.00 11.24 287 ASP D N 1
ATOM 9691 C CA . ASP D 1 291 ? 34.220 -35.336 -16.892 1.00 12.05 287 ASP D CA 1
ATOM 9692 C C . ASP D 1 291 ? 32.916 -34.658 -16.478 1.00 10.91 287 ASP D C 1
ATOM 9693 O O . ASP D 1 291 ? 32.262 -34.045 -17.309 1.00 10.39 287 ASP D O 1
ATOM 9698 N N . ARG D 1 292 ? 32.589 -34.717 -15.185 1.00 11.01 288 ARG D N 1
ATOM 9699 C CA . ARG D 1 292 ? 31.551 -33.895 -14.616 1.00 10.59 288 ARG D CA 1
ATOM 9700 C C . ARG D 1 292 ? 30.213 -34.183 -15.322 1.00 9.37 288 ARG D C 1
ATOM 9701 O O . ARG D 1 292 ? 29.520 -33.288 -15.731 1.00 9.03 288 ARG D O 1
ATOM 9709 N N . VAL D 1 293 ? 29.903 -35.459 -15.486 1.00 8.85 289 VAL D N 1
ATOM 9710 C CA . VAL D 1 293 ? 28.585 -35.888 -15.882 1.00 7.87 289 VAL D CA 1
ATOM 9711 C C . VAL D 1 293 ? 27.996 -36.675 -14.731 1.00 7.78 289 VAL D C 1
ATOM 9712 O O . VAL D 1 293 ? 28.574 -37.671 -14.277 1.00 8.11 289 VAL D O 1
ATOM 9716 N N . TRP D 1 294 ? 26.828 -36.226 -14.276 1.00 7.53 290 TRP D N 1
ATOM 9717 C CA . TRP D 1 294 ? 26.028 -37.005 -13.352 1.00 7.69 290 TRP D CA 1
ATOM 9718 C C . TRP D 1 294 ? 24.982 -37.827 -14.066 1.00 6.70 290 TRP D C 1
ATOM 9719 O O . TRP D 1 294 ? 23.979 -37.305 -14.557 1.00 8.00 290 TRP D O 1
ATOM 9730 N N . VAL D 1 295 ? 25.166 -39.133 -14.032 1.00 6.93 291 VAL D N 1
ATOM 9731 C CA . VAL D 1 295 ? 24.168 -40.024 -14.509 1.00 6.02 291 VAL D CA 1
ATOM 9732 C C . VAL D 1 295 ? 23.351 -40.446 -13.300 1.00 6.30 291 VAL D C 1
ATOM 9733 O O . VAL D 1 295 ? 23.826 -41.218 -12.450 1.00 6.71 291 VAL D O 1
ATOM 9737 N N . ALA D 1 296 ? 22.101 -39.965 -13.281 1.00 5.72 292 ALA D N 1
ATOM 9738 C CA . ALA D 1 296 ? 21.208 -40.064 -12.107 1.00 5.86 292 ALA D CA 1
ATOM 9739 C C . ALA D 1 296 ? 19.893 -40.781 -12.387 1.00 5.62 292 ALA D C 1
ATOM 9740 O O . ALA D 1 296 ? 19.409 -40.810 -13.537 1.00 5.22 292 ALA D O 1
ATOM 9742 N N . ARG D 1 297 ? 19.343 -41.370 -11.323 1.00 5.99 293 ARG D N 1
ATOM 9743 C CA A ARG D 1 297 ? 17.956 -41.818 -11.300 0.50 5.93 293 ARG D CA 1
ATOM 9744 C CA B ARG D 1 297 ? 17.954 -41.797 -11.303 0.50 5.93 293 ARG D CA 1
ATOM 9745 C C . ARG D 1 297 ? 17.123 -40.528 -11.303 1.00 5.54 293 ARG D C 1
ATOM 9746 O O . ARG D 1 297 ? 17.550 -39.516 -10.770 1.00 5.53 293 ARG D O 1
ATOM 9761 N N . ARG D 1 298 ? 15.935 -40.553 -11.901 1.00 5.33 294 ARG D N 1
ATOM 9762 C CA . ARG D 1 298 ? 15.114 -39.353 -11.924 1.00 5.06 294 ARG D CA 1
ATOM 9763 C C . ARG D 1 298 ? 14.774 -38.878 -10.502 1.00 5.32 294 ARG D C 1
ATOM 9764 O O . ARG D 1 298 ? 14.725 -37.684 -10.244 1.00 5.18 294 ARG D O 1
ATOM 9772 N N . VAL D 1 299 ? 14.527 -39.823 -9.596 1.00 5.81 295 VAL D N 1
ATOM 9773 C CA . VAL D 1 299 ? 14.145 -39.477 -8.243 1.00 6.18 295 VAL D CA 1
ATOM 9774 C C . VAL D 1 299 ? 15.336 -38.742 -7.584 1.00 6.29 295 VAL D C 1
ATOM 9775 O O . VAL D 1 299 ? 15.144 -37.845 -6.764 1.00 6.41 295 VAL D O 1
ATOM 9779 N N . GLU D 1 300 ? 16.566 -39.111 -7.946 1.00 6.35 296 GLU D N 1
ATOM 9780 C CA . GLU D 1 300 ? 17.736 -38.403 -7.362 1.00 6.62 296 GLU D CA 1
ATOM 9781 C C . GLU D 1 300 ? 17.784 -36.937 -7.818 1.00 6.21 296 GLU D C 1
ATOM 9782 O O . GLU D 1 300 ? 18.182 -36.040 -7.057 1.00 6.52 296 GLU D O 1
ATOM 9788 N N . ILE D 1 301 ? 17.414 -36.678 -9.069 1.00 5.65 297 ILE D N 1
ATOM 9789 C CA . ILE D 1 301 ? 17.327 -35.264 -9.534 1.00 5.39 297 ILE D CA 1
ATOM 9790 C C . ILE D 1 301 ? 16.202 -34.526 -8.803 1.00 5.40 297 ILE D C 1
ATOM 9791 O O . ILE D 1 301 ? 16.339 -33.309 -8.423 1.00 5.53 297 ILE D O 1
ATOM 9796 N N . ALA D 1 302 ? 15.087 -35.211 -8.577 1.00 5.38 298 ALA D N 1
ATOM 9797 C CA . ALA D 1 302 ? 13.974 -34.544 -7.843 1.00 5.47 298 ALA D CA 1
ATOM 9798 C C . ALA D 1 302 ? 14.383 -34.210 -6.365 1.00 5.98 298 ALA D C 1
ATOM 9799 O O . ALA D 1 302 ? 14.103 -33.133 -5.817 1.00 6.09 298 ALA D O 1
ATOM 9801 N N . ARG D 1 303 ? 15.011 -35.172 -5.701 1.00 6.41 299 ARG D N 1
ATOM 9802 C CA . ARG D 1 303 ? 15.438 -34.936 -4.367 1.00 7.04 299 ARG D CA 1
ATOM 9803 C C . ARG D 1 303 ? 16.476 -33.810 -4.344 1.00 7.16 299 ARG D C 1
ATOM 9804 O O . ARG D 1 303 ? 16.449 -32.994 -3.459 1.00 7.54 299 ARG D O 1
ATOM 9812 N N . HIS D 1 304 ? 17.417 -33.812 -5.277 1.00 6.96 300 HIS D N 1
ATOM 9813 C CA . HIS D 1 304 ? 18.416 -32.761 -5.345 1.00 7.20 300 HIS D CA 1
ATOM 9814 C C . HIS D 1 304 ? 17.751 -31.383 -5.453 1.00 7.01 300 HIS D C 1
ATOM 9815 O O . HIS D 1 304 ? 18.059 -30.471 -4.694 1.00 7.51 300 HIS D O 1
ATOM 9822 N N . TRP D 1 305 ? 16.829 -31.255 -6.401 1.00 6.39 301 TRP D N 1
ATOM 9823 C CA . TRP D 1 305 ? 16.076 -30.003 -6.581 1.00 6.27 301 TRP D CA 1
ATOM 9824 C C . TRP D 1 305 ? 15.361 -29.572 -5.326 1.00 6.59 301 TRP D C 1
ATOM 9825 O O . TRP D 1 305 ? 15.427 -28.425 -4.925 1.00 6.90 301 TRP D O 1
ATOM 9836 N N . ARG D 1 306 ? 14.654 -30.484 -4.699 1.00 6.61 302 ARG D N 1
ATOM 9837 C CA . ARG D 1 306 ? 13.867 -30.132 -3.501 1.00 6.97 302 ARG D CA 1
ATOM 9838 C C . ARG D 1 306 ? 14.770 -29.644 -2.357 1.00 7.69 302 ARG D C 1
ATOM 9839 O O . ARG D 1 306 ? 14.385 -28.736 -1.613 1.00 8.01 302 ARG D O 1
ATOM 9847 N N . GLU D 1 307 ? 15.962 -30.247 -2.231 1.00 8.18 303 GLU D N 1
ATOM 9848 C CA . GLU D 1 307 ? 16.895 -29.841 -1.212 1.00 9.11 303 GLU D CA 1
ATOM 9849 C C . GLU D 1 307 ? 17.517 -28.476 -1.566 1.00 9.04 303 GLU D C 1
ATOM 9850 O O . GLU D 1 307 ? 17.549 -27.558 -0.709 1.00 9.65 303 GLU D O 1
ATOM 9852 N N . HIS D 1 308 ? 17.964 -28.314 -2.812 1.00 8.76 304 HIS D N 1
ATOM 9853 C CA . HIS D 1 308 ? 18.720 -27.093 -3.220 1.00 9.88 304 HIS D CA 1
ATOM 9854 C C . HIS D 1 308 ? 17.915 -25.894 -3.778 1.00 9.84 304 HIS D C 1
ATOM 9855 O O . HIS D 1 308 ? 18.408 -24.736 -3.755 1.00 9.95 304 HIS D O 1
ATOM 9862 N N . HIS D 1 309 ? 16.707 -26.180 -4.261 1.00 8.33 305 HIS D N 1
ATOM 9863 C CA . HIS D 1 309 ? 15.815 -25.212 -4.912 1.00 8.74 305 HIS D CA 1
ATOM 9864 C C . HIS D 1 309 ? 14.400 -25.453 -4.442 1.00 7.63 305 HIS D C 1
ATOM 9865 O O . HIS D 1 309 ? 13.511 -25.810 -5.242 1.00 9.69 305 HIS D O 1
ATOM 9872 N N . PRO D 1 310 ? 14.186 -25.275 -3.132 1.00 8.70 306 PRO D N 1
ATOM 9873 C CA . PRO D 1 310 ? 12.870 -25.424 -2.573 1.00 8.61 306 PRO D CA 1
ATOM 9874 C C . PRO D 1 310 ? 11.895 -24.413 -3.124 1.00 8.95 306 PRO D C 1
ATOM 9875 O O . PRO D 1 310 ? 12.290 -23.322 -3.627 1.00 8.28 306 PRO D O 1
ATOM 9879 N N . TYR D 1 311 ? 10.635 -24.790 -3.031 1.00 8.82 307 TYR D N 1
ATOM 9880 C CA . TYR D 1 311 ? 9.535 -23.974 -3.486 1.00 10.17 307 TYR D CA 1
ATOM 9881 C C . TYR D 1 311 ? 9.645 -22.580 -2.828 1.00 11.07 307 TYR D C 1
ATOM 9882 O O . TYR D 1 311 ? 9.701 -22.483 -1.594 1.00 15.33 307 TYR D O 1
#

InterPro domains:
  IPR002509 NodB homology domain [PF01522] (76-164)
  IPR002509 NodB homology domain [PS51677] (70-292)
  IPR011330 Glycoside hydrolase/deacetylase, beta/alpha-barrel [SSF88713] (6-307)
  IPR017625 Allantoinase PuuE [TIGR03212] (7-307)
  IPR017625 Allantoinase PuuE [cd10977] (23-300)

CATH classification: 3.20.20.370

Sequence (1221 aa):
FDPNYPRDLIGYGRHPVQANWPGRARVAVQFVLNYEEGGENCVLHGDPASEQFLSEIVGAAAYPARHMSMESIYEYGSRAGVWRILREFDKRGLPLTVFGVGMAIERHPELARRAFVELGHEIACHGWRWIHYQDDMTPEREAEHMRLGMEAIERVTGVRPLGWYTGRDSPNTHRLVAEYGGFLYDSDHYGDDLPFWMDVEVSGGASVPQLIVPYTLDANDMRFATPQGFNTADHFFHYLRDAFDVLYEEGDEAPKMMSIGMHCRLLGRPGRFRALQRFLDHIERHDRVWVARRVEIARHWREHHPYFDPNYPRDLIGYGRHPVQANWPGRARRVAVQFVLNYEEGGENCVLHGDPASEQFLSEIVGAAAYPARHMSMESIYEYGSRAGVWRILREFDKRGLPLTVFGVGMAIERHPELARRAFVELGHEIACHGWRWIHYQDDMTPEREAEHMRLGMEAIERVTGVRPLGWYTGRDSPNTHRLVAEYGGFLYDSDHYGDDLPFWMDVEVSGGASVPQLIVPYTLDANDMRFATPQGFNTADHFFHYLRDAFDVLYEEGDEAPKMMSIGMHCRLLGRPGRFRALQRFLDHIERHDRVWVARRVEIARHWREHHPYFDPNYPRDLIGYGRHPVQANWPGRARVAVQFVLNYEEGGENCVLHGDPASEQFLSEIVGAAAYPARHMSMESIYEYGSRAGVWRILREFDKRGLPLTVFGVGMAIERHPELARRAFVELGHEIACHGWRWIHYQDMTPEREAEHMRLGMEAIERVTGVRPLGWYTGRDSPNTHRLVAEYGGFLYDSDHYGDDLPFWMDVEVSGGASVPQLIVPYTLDANDMRRFATPQGFNTADHFFHYLRDAFDVLYEEGDEAPKMMSIGMHCRLLGRPGRFRALQRFLDHIERHDRVWVARRVEIARHWREHHPYRFDPNYPRDLIGYGRHPVQANWPGRARVAVQFVLNYEEGGENCVLHGDPASEQFLSEIVGAAAYPARHMSMESIYEYGSRAGVWRILREFDKRGLPLTVFGVGMAIERHPELARAFVELGHEIACHGWRWIHYQDMTPEREAEHMRLGMEAIERVTGVRPLGWYTGRDSPNTHRLVAEYGGFLYDSDHYGDDLPFWMDVEVSGGASVPQQLIVPYTLDANDMRFATPQGFNTADHFFHYLRDAFDVLYEEGDEAPKMMSIGMHCRLLGRPGRFRALQRFLDHIERHDRVWVARRRVEIARHWREHHPY

Secondary structure (DSSP, 8-state):
--TT----S-TTTTSPPP---GGG-SEEEEEEEEE-TTSSS-GGGT-SS---SSSSSTTPPP-SS--HHHHHHHHHIIIIIHHHHHHHHHHHT---EEEE-HHHHHH-HHHH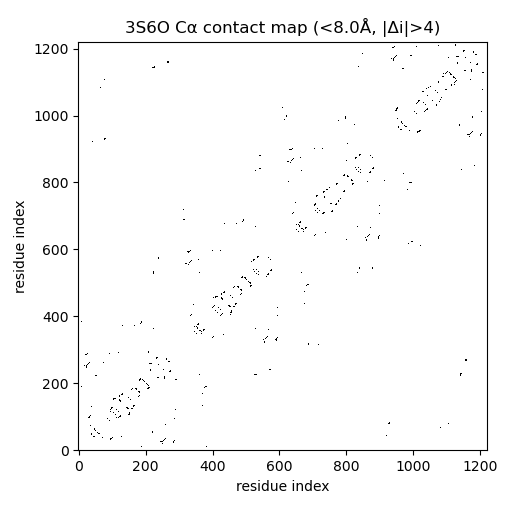HHHHHTT-EEEE--SS-S--TT--HHHHHHHHHHHHHHHHHHHS----EE--SS--TTHHHHHHHH---SEE----S-SS-EEEEEE-TTS-EEEEEE----SSSBGGGGSSSS---SHHHHHHHHHHHHHHHHHHTTTS-EEEEEEEETTTTTSHHHHHHHHHHHHHHHT-SSEEE--HHHHHHHHHHHS--/--TT----S-TTTTSPPP---GGG-SEEEEEEEEE-TTSSS-GGGT-SS---SSSSSTTPPP-SS--HHHHHHHHHIIIIIHHHHHHHHHHHT---EEEE-HHHHHH-HHHHHHHHHTT-EEEE--SS-S--TT--HHHHHHHHHHHHHHHHHHHS----EE--SS--TTHHHHHHHH---SEE----S-SS-EEEEEE-STT-EEEEEE----SSSBGGGGGSSS---SHHHHHHHHHHHHHHHHHHTTTS-EEEEEEEETTTTTSHHHHHHHHHHHHHHHT-SSEEE--HHHHHHHHHHHS--/--TT----S-TTTTSPPP---GGG-SEEEEEEEEE-TTSSS-GGGT-SS---SSSSSTTPPP-SS--HHHHHHHHHIIIIIHHHHHHHHHHHT---EEEE-HHHHHH-HHHHHHHHHTT-EEEE--SS-S--TT--HHHHHHHHHHHHHHHHHHHS----EE--SS--TTHHHHHHHH---SEE----S-SS-EEEEEE-STT-EEEEEE----SSSBGGGGGSSS---SHHHHHHHHHHHHHHHHHHTTTS-EEEEEEEETTTTTSHHHHHHHHHHHHHHHT-SSEEE--HHHHHHHHHHHS---/--TT----S-TTTTSPPP---GGG-SEEEEEEEEE-TTSSS-GGGT-SS---SSSSSTTPPP-SS--HHHHHHHHHIIIIIHHHHHHHHHHHT---EEEE-HHHHHH-HHHHHHHHHTT-EEEE--SS-S--TT--HHHHHHHHHHHHHHHHHHHS----EE--SS--TTHHHHHHHH---SEE----S-SS-EEEEEE-TTS-EEEEEE----SSSBGGGGGSSS---SHHHHHHHHHHHHHHHHHHTTTS-EEEEEEEETTTTTSHHHHHHHHHHHHHHHTSSSEEE--HHHHHHHHHHHS--

Foldseek 3Di:
DPPPDQDDPQACHPARDALCDPPLFLAEEAEEEEQAQQQADDVVVVHQWDHQALFPPFPDDTDSHGDVNSNVLSVQLVPFLVVLVLVLCLVVVFEHEYQYALSRCLVCLVVLQVNVVSPYHYAHQWNHLDQAAPPDPVVRLVRRVSRQCSSCVRHVDGHQEYEPDNHYPCVVQSDVVVDNHLEYAPAQNDQAKDWHFDQYDVGHTDIHIYDYADDQLALSQCRHPNHDDFLVSSLVSLLVVCVVQSVCSVPHHGYYYHHDYSSGCSPPRNVVNVVSNVVNCVPDPRYHHDYSVVSSVSCCVPPND/DPPPDQDDQQACHPARDALCDPPLFLAEEAEEEEQAQQQAAAVVVVHQWDDAALFPDFPDDTDSHDDPRSNVLSVQLVPFLVVLVVVVCLVVVFEHEYQYALRSCLVCLVVLQVNVVSPYHYAHQWNHLDAAAPPDPVVRLVRRVSSQVSSCVRHVDRHQEYEPPNHYPCVVQSDVVVDNHLEYAPAQNDQAKDWHFDDYPDRHTDIHIYDYADDQLALSQCRHPNHDPFLVSSLVSLLVVVVVSSVCSVRHHGYYYHHHYSSGCSPPGNVVNVVSNVVNCVVDDRYHHDYPVVSSVSCCVPPND/DPPVDQDDLQPCHPDRDALCDPQLFLAEEAEEEEQAQQQAADVVVVHQWDDAALFPDFPDDTDSHGDVVSNVLSVLLVVFLVVLVLVLCLVVVFEHEYQYALSRCLVCLVVLQVNVVSVYHYAHQWVHLDQAAPPDPVVRLVRVVSRQVSSCVSHVDRHQEYHPANHYPCVVQSVVVVDRHLAYAPAQNDQAKDWHFDDYPPRHTDIHIYGYADDQLALSQCRHPNHDPFLVSSLVSLLVVVVVQSVCSVPHHGYYYHHHYSSGCSPPGNVVSVVSNVVSVVVDRRYHHDYSVSSSVSCCVVPNDD/DPPVDQDDQQPCHPARDALCDPPLFLAEEAEEEEQAQQQEDDVVVVHQWDHAALFPPFPDDTDSHGDVVRNVLSVQLVPFLVVLVLVVCLVVVFEHEYQYALSRCLVCLVVLQVCVVSVYAYAHQWNHLYQAAPPDPVVRLVRRVSRQCSSCVRHVDGHQEYEPANHYPCPVQSDVVVDNHLEYAPAQNDQAKDWHFDQYPVRHTDIHIYGYADPQLALSQCRHPNHDPFLVSSLVSLLVVCVVQSVCSVRHHGYYYHHHYSSGCSPPGNVVSVVSNVVNCVPDPRYHHDYSVVSSVSCCVPPND

B-factor: mean 8.74, std 4.84, range [2.0, 36.86]

Organism: Burkholderia pseudomallei (strain K96243) (NCBI:txid272560)

Radius of gyration: 30.75 Å; Cα contacts (8 Å, |Δi|>4): 2866; chains: 4; bounding box: 48×84×84 Å

Nearest PDB structures (foldseek):
  3s6o-assembly1_D  TM=1.003E+00  e=1.662E-64  Burkholderia pseudomallei
  1z7a-assembly1_C  TM=9.761E-01  e=4.118E-44  Pseudomonas aeruginosa PAO1
  3cl6-assembly1_A  TM=9.801E-01  e=1.118E-43  Pseudomonas fluorescens
  3rxz-assembly1_B  TM=8.710E-01  e=1.313E-19  Mycolicibacterium smegmatis MC2 155
  7bkf-assembly1_A  TM=7.988E-01  e=5.394E-08  Bacillus anthracis

Solvent-accessible surface area: 38009 Å² total; per-residue (Å²): 120,58,138,92,31,75,19,82,6,70,29,57,14,91,148,28,60,83,0,92,6,62,64,168,4,50,0,0,0,0,0,0,0,3,1,3,0,0,0,3,36,3,48,56,27,68,17,120,22,8,5,93,63,5,1,5,50,27,74,8,50,44,29,112,31,51,13,31,9,4,8,5,0,0,11,0,0,0,9,11,0,0,13,4,0,5,96,7,0,86,160,59,68,42,19,0,0,0,0,0,0,0,12,0,0,15,25,3,57,50,0,1,134,5,0,51,118,40,35,14,18,2,0,0,2,2,30,14,11,24,82,5,10,123,42,85,51,79,39,6,20,93,35,4,114,65,0,3,83,0,0,66,152,27,18,63,50,108,2,57,0,6,11,6,10,45,5,1,53,36,1,18,56,10,0,16,79,67,26,66,10,40,0,0,0,6,7,3,0,13,10,0,0,17,58,39,88,8,112,24,81,90,44,69,66,61,53,12,0,0,0,4,8,9,13,8,6,2,0,22,7,1,7,15,48,12,7,8,8,2,0,39,20,0,26,56,5,0,49,0,4,0,23,5,4,28,93,28,4,84,77,14,13,10,6,9,9,0,0,0,8,0,0,0,0,0,10,10,0,5,6,33,0,1,27,56,0,2,74,20,7,133,184,46,107,81,34,46,27,0,65,0,10,54,0,0,124,18,2,85,76,101,34,93,155,137,56,140,92,33,78,17,80,6,75,27,58,13,106,146,27,58,85,0,93,6,63,68,168,3,52,0,0,0,0,0,0,0,2,0,2,0,0,0,3,37,4,47,54,26,71,19,118,21,8,5,92,62,5,3,6,48,27,73,8,51,42,28,115,35,53,15,31,11,4,8,4,0,0,10,0,0,0,8,10,0,0,15,3,0,5,98,8,0,91,164,58,66,46,18,0,0,0,0,0,0,0,14,0,0,18,24,2,54,52,0,0,134,4,0,55,116,43,35,15,18,2,0,0,4,2,31,13,10,22,81,5,10,124,42,71,48,80,162,6,41,94,35,4,108,54,0,6,70,0,0,36,159,26,18,69,50,98,0,46,0,7,11,8,9,44,5,1,55,36,0,18,70,10,0,19,85,84,27,51,12,39,0,0,0,6,11,4,0,13,11,0,0,15,57,40,86,10,133,26,92,82,84,47,70,59,48,12,0,0,0,4,8,8,14,9,7,2,0,22,6,2,8,12,45,11,6,9,8,5,0,40,18,0,27,56,5,1,53,1,6,0,25,4,4,29,96,28,4,82,78,14,14,11,7,10,9,1,0,0,8,0,0,0,0,0,10,9,0,6,5,35,0,1,27,54,0,3,74,19,7,132,179,43,108,76,33,46,29,0,67,0,13,54,0,0,126,18,2,76,78,105,35,94,155,126,57,140,92,33,75,18,81,5,73,27,55,14,36,166,27,58,84,0,95,6,61,70,65,3,52,0,0,0,0,0,0,0,2,0,2,0,0,0,3,36,5,49,57,23,70,18,116,23,8,6,90,65,6,2,6,50,26,72,8,50,44,30,114,34,52,15,34,10,4,10,4,0,0,10,0,0,0,7,11,0,0,12,4,0,5,94,21,0,90,92,63,66,45,18,0,0,0,0,0,0,0,12,0,0,9,23,2,55,49,0,0,134,4,0,52,93,53,36,14,18,2,0,0,3,2,33,12,11,24,82,6,13,103,43,82,48,84,41,6,40,52,38,4,34,83,0,7,98,4,0,37,176,30,18,69,51,96,0,47,0,7,11,8,9,44,5,2,53,36,1,18,69,10,4,24,83,83,29,54,23,37,2,0,0,6,11,3,0,15,9,1,0,15,55,40,88,8,132,24,90,83,87,48,71,58,53,11,0,0,0,4,8,9,13,7,6,3,0,22,5,2,7,14,44,11,6,8,7,3,0,42,16,0,26,52,4,0,50,0,4,0,23,4,3,29,94,29,3,83,78,14,14,12,7,8,9,0,0,0,8,0,0,0,0,0,11,10,0,4,4,36,0,1,31,56,0,2,73,31,8,131,197,45,110,104,35,46,27,0,64,0,12,52,0,0,124,18,3,77,78,108,37,85,106,123,126,58,139,92,32,78,18,82,5,73,27,57,14,84,149,27,60,85,0,94,6,62,70,65,3,48,0,0,0,0,0,0,0,2,1,2,0,0,0,3,37,5,48,56,24,69,18,118,25,9,5,88,65,4,3,5,48,28,75,9,49,44,42,118,33,53,15,32,10,4,10,5,0,0,10,0,0,0,10,10,0,0,29,5,0,5,102,8,0,90,161,60,66,41,34,0,0,0,0,0,0,0,12,0,0,14,22,2,49,54,0,1,132,12,0,52,140,52,39,11,6,3,0,0,3,2,30,13,10,24,80,6,9,124,44,86,47,82,35,6,40,109,35,4,32,71,0,3,88,0,0,68,154,25,17,64,56,111,2,55,0,6,11,8,10,44,5,0,54,36,0,14,56,10,0,16,77,79,26,68,10,38,0,0,0,5,7,3,0,14,10,0,0,17,59,41,87,8,114,24,81,88,45,71,66,57,52,10,0,0,0,4,8,8,12,8,7,1,0,24,8,2,8,15,40,10,6,9,7,3,0,40,17,0,27,52,6,0,51,0,5,0,24,5,3,31,93,27,3,83,76,12,14,11,8,8,9,0,0,0,7,0,0,0,0,0,11,11,0,4,6,37,0,0,28,57,0,1,73,22,8,132,183,44,106,99,34,48,27,0,66,0,2,67,0,0,125,19,2,83,80,106,36,94,152